Protein AF-A0A8B9RX86-F1 (afdb_monomer_lite)

Organism: NCBI:txid211598

Structure (mmCIF, N/CA/C/O backbone):
data_AF-A0A8B9RX86-F1
#
_entry.id   AF-A0A8B9RX86-F1
#
loop_
_atom_site.group_PDB
_atom_site.id
_atom_site.type_symbol
_atom_site.label_atom_id
_atom_site.label_alt_id
_atom_site.label_comp_id
_atom_site.label_asym_id
_atom_site.label_entity_id
_atom_site.label_seq_id
_atom_site.pdbx_PDB_ins_code
_atom_site.Cartn_x
_atom_site.Cartn_y
_atom_site.Cartn_z
_atom_site.occupancy
_atom_site.B_iso_or_equiv
_atom_site.auth_seq_id
_atom_site.auth_comp_id
_atom_site.auth_asym_id
_atom_site.auth_atom_id
_atom_site.pdbx_PDB_model_num
ATOM 1 N N . MET A 1 1 ? -81.191 52.129 80.566 1.00 53.34 1 MET A N 1
ATOM 2 C CA . MET A 1 1 ? -79.750 52.233 80.223 1.00 53.34 1 MET A CA 1
ATOM 3 C C . MET A 1 1 ? -79.079 50.918 79.792 1.00 53.34 1 MET A C 1
ATOM 5 O O . MET A 1 1 ? -78.352 50.971 78.812 1.00 53.34 1 MET A O 1
ATOM 9 N N . LYS A 1 2 ? -79.304 49.743 80.415 1.00 51.00 2 LYS A N 1
ATOM 10 C CA . LYS A 1 2 ? -78.563 48.497 80.066 1.00 51.00 2 LYS A CA 1
ATOM 11 C C . LYS A 1 2 ? -78.713 47.964 78.617 1.00 51.00 2 LYS A C 1
ATOM 13 O O . LYS A 1 2 ? -77.831 47.251 78.155 1.00 51.00 2 LYS A O 1
ATOM 18 N N . ILE A 1 3 ? -79.778 48.317 77.891 1.00 53.81 3 ILE A N 1
ATOM 19 C CA . ILE A 1 3 ? -80.062 47.786 76.536 1.00 53.81 3 ILE A CA 1
ATOM 20 C C . ILE A 1 3 ? -79.234 48.488 75.433 1.00 53.81 3 ILE A C 1
ATOM 22 O O . ILE A 1 3 ? -78.883 47.876 74.432 1.00 53.81 3 ILE A O 1
ATOM 26 N N . GLY A 1 4 ? -78.854 49.760 75.616 1.00 56.81 4 GLY A N 1
ATOM 27 C CA . GLY A 1 4 ? -78.068 50.493 74.607 1.00 56.81 4 GLY A CA 1
ATOM 28 C C . GLY A 1 4 ? -76.603 50.046 74.524 1.00 56.81 4 GLY A C 1
ATOM 29 O O . GLY A 1 4 ? -76.028 49.994 73.443 1.00 56.81 4 GLY A O 1
ATOM 30 N N . SER A 1 5 ? -76.007 49.674 75.662 1.00 58.19 5 SER A N 1
ATOM 31 C CA . SER A 1 5 ? -74.614 49.204 75.729 1.00 58.19 5 SER A CA 1
ATOM 32 C C . SER A 1 5 ? -74.428 47.824 75.084 1.00 58.19 5 SER A C 1
ATOM 34 O O . SER A 1 5 ? -73.434 47.612 74.387 1.00 58.19 5 SER A O 1
ATOM 36 N N . SER A 1 6 ? -75.399 46.919 75.252 1.00 57.88 6 SER A N 1
ATOM 37 C CA . SER A 1 6 ? -75.406 45.605 74.595 1.00 57.88 6 SER A CA 1
ATOM 38 C C . SER A 1 6 ? -75.623 45.722 73.085 1.00 57.88 6 SER A C 1
ATOM 40 O O . SER A 1 6 ? -74.911 45.081 72.321 1.00 57.88 6 SER A O 1
ATOM 42 N N . LEU A 1 7 ? -76.524 46.596 72.624 1.00 61.34 7 LEU A N 1
ATOM 43 C CA . LEU A 1 7 ? -76.758 46.769 71.186 1.00 61.34 7 LEU A CA 1
ATOM 44 C C . LEU A 1 7 ? -75.532 47.339 70.444 1.00 61.34 7 LEU A C 1
ATOM 46 O O . LEU A 1 7 ? -75.229 46.901 69.336 1.00 61.34 7 LEU A O 1
ATOM 50 N N . SER A 1 8 ? -74.794 48.273 71.055 1.00 64.94 8 SER A N 1
ATOM 51 C CA . SER A 1 8 ? -73.550 48.796 70.467 1.00 64.94 8 SER A CA 1
ATOM 52 C C . SER A 1 8 ? -72.410 47.776 70.469 1.00 64.94 8 SER A C 1
ATOM 54 O O . SER A 1 8 ? -71.645 47.741 69.511 1.00 64.94 8 SER A O 1
ATOM 56 N N . THR A 1 9 ? -72.296 46.924 71.497 1.00 68.44 9 THR A N 1
ATOM 57 C CA . THR A 1 9 ? -71.288 45.845 71.504 1.00 68.44 9 THR A CA 1
ATOM 58 C C . THR A 1 9 ? -71.621 44.742 70.502 1.00 68.44 9 THR A C 1
ATOM 60 O O . THR A 1 9 ? -70.713 44.282 69.818 1.00 68.44 9 THR A O 1
ATOM 63 N N . ILE A 1 10 ? -72.901 44.392 70.323 1.00 70.94 10 ILE A N 1
ATOM 64 C CA . ILE A 1 10 ? -73.346 43.463 69.270 1.00 70.94 10 ILE A CA 1
ATOM 65 C C . ILE A 1 10 ? -73.008 44.017 67.879 1.00 70.94 10 ILE A C 1
ATOM 67 O O . ILE A 1 10 ? -72.368 43.320 67.102 1.00 70.94 10 ILE A O 1
ATOM 71 N N . LYS A 1 11 ? -73.325 45.286 67.583 1.00 72.62 11 LYS A N 1
ATOM 72 C CA . LYS A 1 11 ? -72.974 45.897 66.285 1.00 72.62 11 LYS A CA 1
ATOM 73 C C . LYS A 1 11 ? -71.466 45.976 66.036 1.00 72.62 11 LYS A C 1
ATOM 75 O O . LYS A 1 11 ? -71.031 45.797 64.902 1.00 72.62 11 LYS A O 1
ATOM 80 N N . LEU A 1 12 ? -70.665 46.236 67.073 1.00 72.88 12 LEU A N 1
ATOM 81 C CA . LEU A 1 12 ? -69.204 46.223 66.954 1.00 72.88 12 LEU A CA 1
ATOM 82 C C . LEU A 1 12 ? -68.683 44.802 66.678 1.00 72.88 12 LEU A C 1
ATOM 84 O O . LEU A 1 12 ? -67.773 44.624 65.874 1.00 72.88 12 LEU A O 1
ATOM 88 N N . PHE A 1 13 ? -69.287 43.791 67.309 1.00 73.75 13 PHE A N 1
ATOM 89 C CA . PHE A 1 13 ? -68.956 42.382 67.104 1.00 73.75 13 PHE A CA 1
ATOM 90 C C . PHE A 1 13 ? -69.357 41.887 65.705 1.00 73.75 13 PHE A C 1
ATOM 92 O O . PHE A 1 13 ? -68.547 41.247 65.040 1.00 73.75 13 PHE A O 1
ATOM 99 N N . GLU A 1 14 ? -70.548 42.245 65.214 1.00 74.81 14 GLU A N 1
ATOM 100 C CA . GLU A 1 14 ? -70.990 41.970 63.838 1.00 74.81 14 GLU A CA 1
ATOM 101 C C . GLU A 1 14 ? -70.074 42.638 62.805 1.00 74.81 14 GLU A C 1
ATOM 103 O O . GLU A 1 14 ? -69.654 41.987 61.850 1.00 74.81 14 GLU A O 1
ATOM 108 N N . HIS A 1 15 ? -69.713 43.911 63.006 1.00 78.19 15 HIS A N 1
ATOM 109 C CA . HIS A 1 15 ? -68.799 44.623 62.110 1.00 78.19 15 HIS A CA 1
ATOM 110 C C . HIS A 1 15 ? -67.396 43.998 62.107 1.00 78.19 15 HIS A C 1
ATOM 112 O O . HIS A 1 15 ? -66.792 43.851 61.043 1.00 78.19 15 HIS A O 1
ATOM 118 N N . ASN A 1 16 ? -66.880 43.590 63.270 1.00 76.75 16 ASN A N 1
ATOM 119 C CA . ASN A 1 16 ? -65.594 42.900 63.360 1.00 76.75 16 ASN A CA 1
ATOM 120 C C . ASN A 1 16 ? -65.649 41.516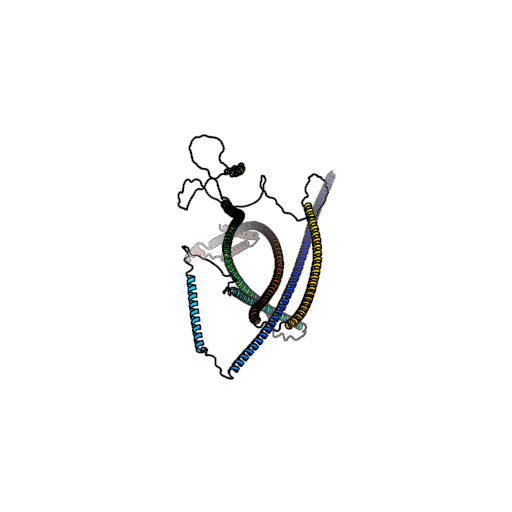 62.694 1.00 76.75 16 ASN A C 1
ATOM 122 O O . ASN A 1 16 ? -64.779 41.230 61.880 1.00 76.75 16 ASN A O 1
ATOM 126 N N . CYS A 1 17 ? -66.700 40.717 62.921 1.00 77.06 17 CYS A N 1
ATOM 127 C CA . CYS A 1 17 ? -66.901 39.440 62.223 1.00 77.06 17 CYS A CA 1
ATOM 128 C C . CYS A 1 17 ? -66.983 39.619 60.699 1.00 77.06 17 CYS A C 1
ATOM 130 O O . CYS A 1 17 ? -66.336 38.887 59.957 1.00 77.06 17 CYS A O 1
ATOM 132 N N . LEU A 1 18 ? -67.740 40.609 60.211 1.00 81.06 18 LEU A N 1
ATOM 133 C CA . LEU A 1 18 ? -67.811 40.931 58.781 1.00 81.06 18 LEU A CA 1
ATOM 134 C C . LEU A 1 18 ? -66.446 41.348 58.224 1.00 81.06 18 LEU A C 1
ATOM 136 O O . LEU A 1 18 ? -66.071 40.913 57.138 1.00 81.06 18 LEU A O 1
ATOM 140 N N . THR A 1 19 ? -65.684 42.146 58.974 1.00 80.25 19 THR A N 1
ATOM 141 C CA . THR A 1 19 ? -64.336 42.576 58.578 1.00 80.25 19 THR A CA 1
ATOM 142 C C . THR A 1 19 ? -63.372 41.388 58.525 1.00 80.25 19 THR A C 1
ATOM 144 O O . THR A 1 19 ? -62.658 41.239 57.536 1.00 80.25 19 THR A O 1
ATOM 147 N N . GLU A 1 20 ? -63.385 40.501 59.523 1.00 81.19 20 GLU A N 1
ATOM 148 C CA . GLU A 1 20 ? -62.584 39.271 59.532 1.00 81.19 20 GLU A CA 1
ATOM 149 C C . GLU A 1 20 ? -62.954 38.341 58.372 1.00 81.19 20 GLU A C 1
ATOM 151 O O . GLU A 1 20 ? -62.064 37.880 57.660 1.00 81.19 20 GLU A O 1
ATOM 156 N N . VAL A 1 21 ? -64.247 38.124 58.104 1.00 83.88 21 VAL A N 1
ATOM 157 C CA . VAL A 1 21 ? -64.707 37.318 56.960 1.00 83.88 21 VAL A CA 1
ATOM 158 C C . VAL A 1 21 ? -64.253 37.928 55.631 1.00 83.88 21 VAL A C 1
ATOM 160 O O . VAL A 1 21 ? -63.755 37.202 54.772 1.00 83.88 21 VAL A O 1
ATOM 163 N N . ILE A 1 22 ? -64.351 39.250 55.455 1.00 84.88 22 ILE A N 1
ATOM 164 C CA . ILE A 1 22 ? -63.870 39.941 54.246 1.00 84.88 22 ILE A CA 1
ATOM 165 C C . ILE A 1 22 ? -62.346 39.816 54.104 1.00 84.88 22 ILE A C 1
ATOM 167 O O . ILE A 1 22 ? -61.863 39.539 53.006 1.00 84.88 22 ILE A O 1
ATOM 171 N N . VAL A 1 23 ? -61.582 39.961 55.191 1.00 85.62 23 VAL A N 1
ATOM 172 C CA . VAL A 1 23 ? -60.119 39.795 55.184 1.00 85.62 23 VAL A CA 1
ATOM 173 C C . VAL A 1 23 ? -59.728 38.352 54.857 1.00 85.62 23 VAL A C 1
ATOM 175 O O . VAL A 1 23 ? -58.863 38.142 54.009 1.00 85.62 23 VAL A O 1
ATOM 178 N N . VAL A 1 24 ? -60.392 37.352 55.443 1.00 85.38 24 VAL A N 1
ATOM 179 C CA . VAL A 1 24 ? -60.165 35.929 55.136 1.00 85.38 24 VAL A CA 1
ATOM 180 C C . VAL A 1 24 ? -60.506 35.620 53.677 1.00 85.38 24 VAL A C 1
ATOM 182 O O . VAL A 1 24 ? -59.722 34.960 52.998 1.00 85.38 24 VAL A O 1
ATOM 185 N N . LEU A 1 25 ? -61.620 36.137 53.148 1.00 86.50 25 LEU A N 1
ATOM 186 C CA . LEU A 1 25 ? -61.978 35.986 51.733 1.00 86.50 25 LEU A CA 1
ATOM 187 C C . LEU A 1 25 ? -60.962 36.670 50.804 1.00 86.50 25 LEU A C 1
ATOM 189 O O . LEU A 1 25 ? -60.581 36.084 49.792 1.00 86.50 25 LEU A O 1
ATOM 193 N N . PHE A 1 26 ? -60.474 37.864 51.149 1.00 88.69 26 PHE A N 1
ATOM 194 C CA . PHE A 1 26 ? -59.475 38.588 50.359 1.00 88.69 26 PHE A CA 1
ATOM 195 C C . PHE A 1 26 ? -58.095 37.911 50.383 1.00 88.69 26 PHE A C 1
ATOM 197 O O . PHE A 1 26 ? -57.426 37.835 49.348 1.00 88.69 26 PHE A O 1
ATOM 204 N N . LEU A 1 27 ? -57.678 37.372 51.533 1.00 87.25 27 LEU A N 1
ATOM 205 C CA . LEU A 1 27 ? -56.453 36.579 51.668 1.00 87.25 27 LEU A CA 1
ATOM 206 C C . LEU A 1 27 ? -56.557 35.258 50.899 1.00 87.25 27 LEU A C 1
ATOM 208 O O . LEU A 1 27 ? -55.639 34.927 50.151 1.00 87.25 27 LEU A O 1
ATOM 212 N N . ASN A 1 28 ? -57.687 34.550 50.998 1.00 86.25 28 ASN A N 1
ATOM 213 C CA . ASN A 1 28 ? -57.943 33.333 50.225 1.00 86.25 28 ASN A CA 1
ATOM 214 C C . ASN A 1 28 ? -57.956 33.610 48.715 1.00 86.25 28 ASN A C 1
ATOM 216 O O . ASN A 1 28 ? -57.326 32.875 47.959 1.00 86.25 28 ASN A O 1
ATOM 220 N N . PHE A 1 29 ? -58.602 34.691 48.268 1.00 90.69 29 PHE A N 1
ATOM 221 C CA . PHE A 1 29 ? -58.596 35.097 46.860 1.00 90.69 29 PHE A CA 1
ATOM 222 C C . PHE A 1 29 ? -57.187 35.474 46.381 1.00 90.69 29 PHE A C 1
ATOM 224 O O . PHE A 1 29 ? -56.759 35.030 45.318 1.00 90.69 29 PHE A O 1
ATOM 231 N N . SER A 1 30 ? -56.425 36.222 47.184 1.00 87.75 30 SER A N 1
ATOM 232 C CA . SER A 1 30 ? -55.033 36.576 46.872 1.00 87.75 30 SER A CA 1
ATOM 233 C C . SER A 1 30 ? -54.132 35.339 46.784 1.00 87.75 30 SER A C 1
ATOM 235 O O . SER A 1 30 ? -53.331 35.228 45.857 1.00 87.75 30 SER A O 1
ATOM 237 N N . LEU A 1 31 ? -54.290 34.378 47.701 1.00 90.06 31 LEU A N 1
ATOM 238 C CA . LEU A 1 31 ? -53.563 33.107 47.692 1.00 90.06 31 LEU A CA 1
ATOM 239 C C . LEU A 1 31 ? -53.923 32.259 46.462 1.00 90.06 31 LEU A C 1
ATOM 241 O O . LEU A 1 31 ? -53.029 31.734 45.798 1.00 90.06 31 LEU A O 1
ATOM 245 N N . LEU A 1 32 ? -55.212 32.181 46.117 1.00 90.56 32 LEU A N 1
ATOM 246 C CA . LEU A 1 32 ? -55.709 31.500 44.920 1.00 90.56 32 LEU A CA 1
ATOM 247 C C . LEU A 1 32 ? -55.118 32.116 43.641 1.00 90.56 32 LEU A C 1
ATOM 249 O O . LEU A 1 32 ? -54.692 31.390 42.744 1.00 90.56 32 LEU A O 1
ATOM 253 N N . LEU A 1 33 ? -55.043 33.447 43.572 1.00 90.75 33 LEU A N 1
ATOM 254 C CA . LEU A 1 33 ? -54.513 34.193 42.428 1.00 90.75 33 LEU A CA 1
ATOM 255 C C . LEU A 1 33 ? -52.986 34.023 42.299 1.00 90.75 33 LEU A C 1
ATOM 257 O O . LEU A 1 33 ? -52.470 33.876 41.190 1.00 90.75 33 LEU A O 1
ATOM 261 N N . VAL A 1 34 ? -52.259 33.946 43.421 1.00 90.56 34 VAL A N 1
ATOM 262 C CA . VAL A 1 34 ? -50.828 33.583 43.449 1.00 90.56 34 VAL A CA 1
ATOM 263 C C . VAL A 1 34 ? -50.602 32.133 43.001 1.00 90.56 34 VAL A C 1
ATOM 265 O O . VAL A 1 34 ? -49.671 31.888 42.231 1.00 90.56 34 VAL A O 1
ATOM 268 N N . LEU A 1 35 ? -51.454 31.188 43.416 1.00 90.75 35 LEU A N 1
ATOM 269 C CA . LEU A 1 35 ? -51.415 29.792 42.958 1.00 90.75 35 LEU A CA 1
ATOM 270 C C . LEU A 1 35 ? -51.625 29.686 41.442 1.00 90.75 35 LEU A C 1
ATOM 272 O O . LEU A 1 35 ? -50.736 29.193 40.752 1.00 90.75 35 LEU A O 1
ATOM 276 N N . HIS A 1 36 ? -52.708 30.257 40.908 1.00 90.31 36 HIS A N 1
ATOM 277 C CA . HIS A 1 36 ? -52.986 30.248 39.464 1.00 90.31 36 HIS A CA 1
ATOM 278 C C . HIS A 1 36 ? -51.868 30.925 38.656 1.00 90.31 36 HIS A C 1
ATOM 280 O O . HIS A 1 36 ? -51.506 30.464 37.575 1.00 90.31 36 HIS A O 1
ATOM 286 N N . ARG A 1 37 ? -51.262 32.001 39.180 1.00 90.81 37 ARG A N 1
ATOM 287 C CA . ARG A 1 37 ? -50.109 32.648 38.535 1.00 90.81 37 ARG A CA 1
ATOM 288 C C . ARG A 1 37 ? -48.874 31.741 38.517 1.00 90.81 37 ARG A C 1
ATOM 290 O O . ARG A 1 37 ? -48.145 31.743 37.527 1.00 90.81 37 ARG A O 1
ATOM 297 N N . LYS A 1 38 ? -48.639 30.962 39.577 1.00 92.62 38 LYS A N 1
ATOM 298 C CA . LYS A 1 38 ? -47.546 29.979 39.651 1.00 92.62 38 LYS A CA 1
ATOM 299 C C . LYS A 1 38 ? -47.779 28.804 38.696 1.00 92.62 38 LYS A C 1
ATOM 301 O O . LYS A 1 38 ? -46.846 28.411 38.003 1.00 92.62 38 LYS A O 1
ATOM 306 N N . GLU A 1 39 ? -49.007 28.302 38.611 1.00 90.88 39 GLU A N 1
ATOM 307 C CA . GLU A 1 39 ? -49.409 27.248 37.669 1.00 90.88 39 GLU A CA 1
ATOM 308 C C . GLU A 1 39 ? -49.269 27.712 36.212 1.00 90.88 39 GLU A C 1
ATOM 310 O O . GLU A 1 39 ? -48.667 27.014 35.398 1.00 90.88 39 GLU A O 1
ATOM 315 N N . LEU A 1 40 ? -49.712 28.934 35.888 1.00 90.88 40 LEU A N 1
ATOM 316 C CA . LEU A 1 40 ? -49.533 29.529 34.559 1.00 90.88 40 LEU A CA 1
ATOM 317 C C . LEU A 1 40 ? -48.045 29.685 34.194 1.00 90.88 40 LEU A C 1
ATOM 319 O O . LEU A 1 40 ? -47.647 29.375 33.072 1.00 90.88 40 LEU A O 1
ATOM 323 N N . GLN A 1 41 ? -47.209 30.113 35.148 1.00 92.62 41 GLN A N 1
ATOM 324 C CA . GLN A 1 41 ? -45.755 30.207 34.974 1.00 92.62 41 GLN A CA 1
ATOM 325 C C . GLN A 1 41 ? -45.125 28.823 34.717 1.00 92.62 41 GLN A C 1
ATOM 327 O O . GLN A 1 41 ? -44.257 28.688 33.854 1.00 92.62 41 GLN A O 1
ATOM 332 N N . GLN A 1 42 ? -45.568 27.786 35.437 1.00 93.06 42 GLN A N 1
ATOM 333 C CA . GLN A 1 42 ? -45.124 26.404 35.227 1.00 93.06 42 GLN A CA 1
ATOM 334 C C . GLN A 1 42 ? -45.552 25.878 33.852 1.00 93.06 42 GLN A C 1
ATOM 336 O O . GLN A 1 42 ? -44.717 25.336 33.131 1.00 93.06 42 GLN A O 1
ATOM 341 N N . LEU A 1 43 ? -46.802 26.109 33.444 1.00 93.06 43 LEU A N 1
ATOM 342 C CA . LEU A 1 43 ? -47.314 25.716 32.130 1.00 93.06 43 LEU A CA 1
ATOM 343 C C . LEU A 1 43 ? -46.551 26.411 30.989 1.00 93.06 43 LEU A C 1
ATOM 345 O O . LEU A 1 43 ? -46.190 25.768 30.005 1.00 93.06 43 LEU A O 1
ATOM 349 N N . GLN A 1 44 ? -46.231 27.701 31.138 1.00 92.38 44 GLN A N 1
ATOM 350 C CA . GLN A 1 44 ? -45.432 28.449 30.163 1.00 92.38 44 GLN A CA 1
ATOM 351 C C . GLN A 1 44 ? -43.988 27.924 30.060 1.00 92.38 44 GLN A C 1
ATOM 353 O O . GLN A 1 44 ? -43.420 27.887 28.966 1.00 92.38 44 GLN A O 1
ATOM 358 N N . ASN A 1 45 ? -43.392 27.495 31.177 1.00 93.81 45 ASN A N 1
ATOM 359 C CA . ASN A 1 45 ? -42.066 26.875 31.185 1.00 93.81 45 ASN A CA 1
ATOM 360 C C . ASN A 1 45 ? -42.083 25.489 30.517 1.00 93.81 45 ASN A C 1
ATOM 362 O O . ASN A 1 45 ? -41.225 25.217 29.680 1.00 93.81 45 ASN A O 1
ATOM 366 N N . LEU A 1 46 ? -43.086 24.654 30.811 1.00 93.44 46 LEU A N 1
ATOM 367 C CA . LEU A 1 46 ? -43.276 23.349 30.163 1.00 93.44 46 LEU A CA 1
ATOM 368 C C . LEU A 1 46 ? -43.511 23.491 28.651 1.00 93.44 46 LEU A C 1
ATOM 370 O O . LEU A 1 46 ? -42.940 22.742 27.862 1.00 93.44 46 LEU A O 1
ATOM 374 N N . TYR A 1 47 ? -44.293 24.488 28.225 1.00 92.88 47 TYR A N 1
ATOM 375 C CA . TYR A 1 47 ? -44.503 24.781 26.805 1.00 92.88 47 TYR A CA 1
ATOM 376 C C . TYR A 1 47 ? -43.202 25.196 26.098 1.00 92.88 47 TYR A C 1
ATOM 378 O O . TYR A 1 47 ? -42.934 24.747 24.984 1.00 92.88 47 TYR A O 1
ATOM 386 N N . ARG A 1 48 ? -42.347 25.990 26.762 1.00 94.50 48 ARG A N 1
ATOM 387 C CA . ARG A 1 48 ? -41.017 26.352 26.243 1.00 94.50 48 ARG A CA 1
ATOM 388 C C . ARG A 1 48 ? -40.116 25.125 26.079 1.00 94.50 48 ARG A C 1
ATOM 390 O O . ARG A 1 48 ? -39.550 24.944 25.006 1.00 94.50 48 ARG A O 1
ATOM 397 N N . GLN A 1 49 ? -40.047 24.263 27.094 1.00 94.12 49 GLN A N 1
ATOM 398 C CA . GLN A 1 49 ? -39.285 23.010 27.032 1.00 94.12 49 GLN A CA 1
ATOM 399 C C . GLN A 1 49 ? -39.794 22.088 25.915 1.00 94.12 49 GLN A C 1
ATOM 401 O O . GLN A 1 49 ? -38.998 21.491 25.200 1.00 94.12 49 GLN A O 1
ATOM 406 N N . ASN A 1 50 ? -41.110 22.018 25.695 1.00 93.50 50 ASN A N 1
ATOM 407 C CA . ASN A 1 50 ? -41.685 21.239 24.598 1.00 93.50 50 ASN A CA 1
ATOM 408 C C . ASN A 1 50 ? -41.275 21.790 23.214 1.00 93.50 50 ASN A C 1
ATOM 410 O O . ASN A 1 50 ? -40.909 21.019 22.327 1.00 93.50 50 ASN A O 1
ATOM 414 N N . ILE A 1 51 ? -41.236 23.117 23.033 1.00 94.25 51 ILE A N 1
ATOM 415 C CA . ILE A 1 51 ? -40.699 23.735 21.805 1.00 94.25 51 ILE A CA 1
ATOM 416 C C . ILE A 1 51 ? -39.211 23.400 21.623 1.00 94.25 51 ILE A C 1
ATOM 418 O O . ILE A 1 51 ? -38.801 23.041 20.520 1.00 94.25 51 ILE A O 1
ATOM 422 N N . GLU A 1 52 ? -38.407 23.472 22.687 1.00 94.62 52 GLU A N 1
ATOM 423 C CA . GLU A 1 52 ? -36.979 23.125 22.649 1.00 94.62 52 GLU A CA 1
ATOM 424 C C . GLU A 1 52 ? -36.763 21.644 22.283 1.00 94.62 52 GLU A C 1
ATOM 426 O O . GLU A 1 52 ? -35.963 21.344 21.397 1.00 94.62 52 GLU A O 1
ATOM 431 N N . HIS A 1 53 ? -37.535 20.720 22.863 1.00 94.50 53 HIS A N 1
ATOM 432 C CA . HIS A 1 53 ? -37.515 19.302 22.491 1.00 94.50 53 HIS A CA 1
ATOM 433 C C . HIS A 1 53 ? -38.004 19.053 21.057 1.00 94.50 53 HIS A C 1
ATOM 435 O O . HIS A 1 53 ? -37.414 18.244 20.344 1.00 94.50 53 HIS A O 1
ATOM 441 N N . THR A 1 54 ? -39.024 19.777 20.593 1.00 94.69 54 THR A N 1
ATOM 442 C CA . THR A 1 54 ? -39.502 19.699 19.201 1.00 94.69 54 THR A CA 1
ATOM 443 C C . THR A 1 54 ? -38.419 20.173 18.223 1.00 94.69 54 THR A C 1
ATOM 445 O O . THR A 1 54 ? -38.206 19.552 17.182 1.00 94.69 54 THR A O 1
ATOM 448 N N . ALA A 1 55 ? -37.674 21.229 18.567 1.00 94.12 55 ALA A N 1
ATOM 449 C CA . ALA A 1 55 ? -36.541 21.705 17.775 1.00 94.12 55 ALA A CA 1
ATOM 450 C C . ALA A 1 55 ? -35.372 20.700 17.766 1.00 94.12 55 ALA A C 1
ATOM 452 O O . ALA A 1 55 ? -34.798 20.440 16.708 1.00 94.12 55 ALA A O 1
ATOM 453 N N . GLN A 1 56 ? -35.060 20.080 18.912 1.00 95.56 56 GLN A N 1
ATOM 454 C CA . GLN A 1 56 ? -34.072 18.995 19.011 1.00 95.56 56 GLN A CA 1
ATOM 455 C C . GLN A 1 56 ? -34.468 17.783 18.151 1.00 95.56 56 GLN A C 1
ATOM 457 O O . GLN A 1 56 ? -33.631 17.240 17.434 1.00 95.56 56 GLN A O 1
ATOM 462 N N . GLN A 1 57 ? -35.745 17.386 18.167 1.00 93.06 57 GLN A N 1
ATOM 463 C CA . GLN A 1 57 ? -36.269 16.313 17.316 1.00 93.06 57 GLN A CA 1
ATOM 464 C C . GLN A 1 57 ? -36.177 16.662 15.825 1.00 93.06 57 GLN A C 1
ATOM 466 O O . GLN A 1 57 ? -35.769 15.817 15.030 1.00 93.06 57 GLN A O 1
ATOM 471 N N . ALA A 1 58 ? -36.499 17.898 15.433 1.00 94.06 58 ALA A N 1
ATOM 472 C CA . ALA A 1 58 ? -36.386 18.345 14.045 1.00 94.06 58 ALA A CA 1
ATOM 473 C C . ALA A 1 58 ? -34.931 18.329 13.538 1.00 94.06 58 ALA A C 1
ATOM 475 O O . ALA A 1 58 ? -34.674 17.886 12.417 1.00 94.06 58 ALA A O 1
ATOM 476 N N . GLU A 1 59 ? -33.973 18.754 14.366 1.00 95.88 59 GLU A N 1
ATOM 477 C CA . GLU A 1 59 ? -32.546 18.694 14.031 1.00 95.88 59 GLU A CA 1
ATOM 478 C C . GLU A 1 59 ? -32.039 17.241 13.967 1.00 95.88 59 GLU A C 1
ATOM 480 O O . GLU A 1 59 ? -31.338 16.887 13.021 1.00 95.88 59 GLU A O 1
ATOM 485 N N . LEU A 1 60 ? -32.472 16.359 14.876 1.00 96.94 60 LEU A N 1
ATOM 486 C CA . LEU A 1 60 ? -32.157 14.926 14.808 1.00 96.94 60 LEU A CA 1
ATOM 487 C C . LEU A 1 60 ? -32.707 14.273 13.527 1.00 96.94 60 LEU A C 1
ATOM 489 O O . LEU A 1 60 ? -31.992 13.527 12.862 1.00 96.94 60 LEU A O 1
ATOM 493 N N . ILE A 1 61 ? -33.948 14.583 13.133 1.00 94.00 61 ILE A N 1
ATOM 494 C CA . ILE A 1 61 ? -34.539 14.110 11.869 1.00 94.00 61 ILE A CA 1
ATOM 495 C C . ILE A 1 61 ? -33.709 14.593 10.675 1.00 94.00 61 ILE A C 1
ATOM 497 O O . ILE A 1 61 ? -33.433 13.815 9.764 1.00 94.00 61 ILE A O 1
ATOM 501 N N . LYS A 1 62 ? -33.268 15.852 10.686 1.00 94.56 62 LYS A N 1
ATOM 502 C CA . LYS A 1 62 ? -32.441 16.435 9.624 1.00 94.56 62 LYS A CA 1
ATOM 503 C C . LYS A 1 62 ? -31.055 15.786 9.541 1.00 94.56 62 LYS A C 1
ATOM 505 O O . LYS A 1 62 ? -30.575 15.527 8.439 1.00 94.56 62 LYS A O 1
ATOM 510 N N . GLN A 1 63 ? -30.441 15.463 10.679 1.00 95.62 63 GLN A N 1
ATOM 511 C CA . GLN A 1 63 ? -29.177 14.720 10.742 1.00 95.62 63 GLN A CA 1
ATOM 512 C C . GLN A 1 63 ? -29.337 13.279 10.244 1.00 95.62 63 GLN A C 1
ATOM 514 O O . GLN A 1 63 ? -28.516 12.817 9.457 1.00 95.62 63 GLN A O 1
ATOM 519 N N . LEU A 1 64 ? -30.424 12.592 10.612 1.00 95.88 64 LEU A N 1
ATOM 520 C CA . LEU A 1 64 ? -30.749 11.258 10.093 1.00 95.88 64 LEU A CA 1
ATOM 521 C C . LEU A 1 64 ? -31.028 11.275 8.582 1.00 95.88 64 LEU A C 1
ATOM 523 O O . LEU A 1 64 ? -30.600 10.368 7.873 1.00 95.88 64 LEU A O 1
ATOM 527 N N . GLN A 1 65 ? -31.694 12.312 8.067 1.00 94.44 65 GLN A N 1
ATOM 528 C CA . GLN A 1 65 ? -31.894 12.504 6.627 1.00 94.44 65 GLN A CA 1
ATOM 529 C C . GLN A 1 65 ? -30.566 12.732 5.897 1.00 94.44 65 GLN A C 1
ATOM 531 O O . GLN A 1 65 ? -30.323 12.067 4.892 1.00 94.44 65 GLN A O 1
ATOM 536 N N . ALA A 1 66 ? -29.693 13.601 6.419 1.00 94.44 66 ALA A N 1
ATOM 537 C CA . ALA A 1 66 ? -28.363 13.842 5.858 1.00 94.44 66 ALA A CA 1
ATOM 538 C C . ALA A 1 66 ? -27.509 12.560 5.846 1.00 94.44 66 ALA A C 1
ATOM 540 O O . ALA A 1 66 ? -26.969 12.186 4.805 1.00 94.44 66 ALA A O 1
ATOM 541 N N . LEU A 1 67 ? -27.476 11.829 6.966 1.00 95.81 67 LEU A N 1
ATOM 542 C CA . LEU A 1 67 ? -26.772 10.553 7.088 1.00 95.81 67 LEU A CA 1
ATOM 543 C C . LEU A 1 67 ? -27.324 9.493 6.122 1.00 95.81 67 LEU A C 1
ATOM 545 O O . LEU A 1 67 ? -26.549 8.750 5.524 1.00 95.81 67 LEU A O 1
ATOM 549 N N . ASN A 1 68 ? -28.644 9.436 5.920 1.00 95.00 68 ASN A N 1
ATOM 550 C CA . ASN A 1 68 ? -29.265 8.541 4.941 1.00 95.00 68 ASN A CA 1
ATOM 551 C C . ASN A 1 68 ? -28.880 8.930 3.502 1.00 95.00 68 ASN A C 1
ATOM 553 O O . ASN A 1 68 ? -28.506 8.059 2.721 1.00 95.00 68 ASN A O 1
ATOM 557 N N . THR A 1 69 ? -28.881 10.224 3.152 1.00 96.25 69 THR A N 1
ATOM 558 C CA . THR A 1 69 ? -28.428 10.670 1.821 1.00 96.25 69 THR A CA 1
ATOM 559 C C . THR A 1 69 ? -26.943 10.401 1.580 1.00 96.25 69 THR A C 1
ATOM 561 O O . THR A 1 69 ? -26.584 9.964 0.488 1.00 96.25 69 THR A O 1
ATOM 564 N N . ASP A 1 70 ? -26.089 10.575 2.592 1.00 96.81 70 ASP A N 1
ATOM 565 C CA . ASP A 1 70 ? -24.667 10.232 2.501 1.00 96.81 70 ASP A CA 1
ATOM 566 C C . ASP A 1 70 ? -24.466 8.712 2.391 1.00 96.81 70 ASP A C 1
ATOM 568 O O . ASP A 1 70 ? -23.660 8.258 1.582 1.00 96.81 70 ASP A O 1
ATOM 572 N N . THR A 1 71 ? -25.249 7.909 3.120 1.00 95.31 71 THR A N 1
ATOM 573 C CA . THR A 1 71 ? -25.218 6.437 3.030 1.00 95.31 71 THR A CA 1
ATOM 574 C C . THR A 1 71 ? -25.634 5.955 1.639 1.00 95.31 71 THR A C 1
ATOM 576 O O . THR A 1 71 ? -24.926 5.157 1.030 1.00 95.31 71 THR A O 1
ATOM 579 N N . GLN A 1 72 ? -26.738 6.475 1.090 1.00 94.94 72 GLN A N 1
ATOM 580 C CA . GLN A 1 72 ? -27.187 6.159 -0.272 1.00 94.94 72 GLN A CA 1
ATOM 581 C C . GLN A 1 72 ? -26.160 6.576 -1.326 1.00 94.94 72 GLN A C 1
ATOM 583 O O . GLN A 1 72 ? -25.939 5.850 -2.294 1.00 94.94 72 GLN A O 1
ATOM 588 N N . LYS A 1 73 ? -25.499 7.722 -1.129 1.00 96.88 73 LYS A N 1
ATOM 589 C CA . LYS A 1 73 ? -24.420 8.165 -2.008 1.00 96.88 73 LYS A CA 1
ATOM 590 C C . LYS A 1 73 ? -23.214 7.226 -1.944 1.00 96.88 73 LYS A C 1
ATOM 592 O O . LYS A 1 73 ? -22.722 6.843 -2.994 1.00 96.88 73 LYS A O 1
ATOM 597 N N . VAL A 1 74 ? -22.769 6.823 -0.752 1.00 95.50 74 VAL A N 1
ATOM 598 C CA . VAL A 1 74 ? -21.645 5.881 -0.590 1.00 95.50 74 VAL A CA 1
ATOM 599 C C . VAL A 1 74 ? -21.956 4.526 -1.225 1.00 95.50 74 VAL A C 1
ATOM 601 O O . VAL A 1 74 ? -21.095 3.983 -1.911 1.00 95.50 74 VAL A O 1
ATOM 604 N N . LEU A 1 75 ? -23.176 4.005 -1.057 1.00 94.44 75 LEU A N 1
ATOM 605 C CA . LEU A 1 75 ? -23.608 2.770 -1.721 1.00 94.44 75 LEU A CA 1
ATOM 606 C C . LEU A 1 75 ? -23.564 2.911 -3.247 1.00 94.44 75 LEU A C 1
ATOM 608 O O . LEU A 1 75 ? -23.014 2.048 -3.923 1.00 94.44 75 LEU A O 1
ATOM 612 N N . LYS A 1 76 ? -24.053 4.029 -3.793 1.00 95.06 76 LYS A N 1
ATOM 613 C CA . LYS A 1 76 ? -23.994 4.284 -5.235 1.00 95.06 76 LYS A CA 1
ATOM 614 C C . LYS A 1 76 ? -22.561 4.453 -5.755 1.00 95.06 76 LYS A C 1
ATOM 616 O O . LYS A 1 76 ? -22.219 3.883 -6.784 1.00 95.06 76 LYS A O 1
ATOM 621 N N . ASP A 1 77 ? -21.713 5.185 -5.034 1.00 94.25 77 ASP A N 1
ATOM 622 C CA . ASP A 1 77 ? -20.295 5.348 -5.372 1.00 94.25 77 ASP A CA 1
ATOM 623 C C . ASP A 1 77 ? -19.566 3.976 -5.354 1.00 94.25 77 ASP A C 1
ATOM 625 O O . ASP A 1 77 ? -18.649 3.753 -6.147 1.00 94.25 77 ASP A O 1
ATOM 629 N N . GLN A 1 78 ? -19.990 3.030 -4.498 1.00 91.94 78 GLN A N 1
ATOM 630 C CA . GLN A 1 78 ? -19.515 1.635 -4.484 1.00 91.94 78 GLN A CA 1
ATOM 631 C C . GLN A 1 78 ? -20.059 0.801 -5.656 1.00 91.94 78 GLN A C 1
ATOM 633 O O . GLN A 1 78 ? -19.293 0.063 -6.275 1.00 91.94 78 GLN A O 1
ATOM 638 N N . GLU A 1 79 ? -21.345 0.921 -5.996 1.00 94.25 79 GLU A N 1
ATOM 639 C CA . GLU A 1 79 ? -21.945 0.271 -7.172 1.00 94.25 79 GLU A CA 1
ATOM 640 C C . GLU A 1 79 ? -21.253 0.717 -8.472 1.00 94.25 79 GLU A C 1
ATOM 642 O O . GLU A 1 79 ? -20.844 -0.125 -9.277 1.00 94.25 79 GLU A O 1
ATOM 647 N N . ASP A 1 80 ? -21.041 2.026 -8.644 1.00 93.62 80 ASP A N 1
ATOM 648 C CA . ASP A 1 80 ? -20.337 2.606 -9.793 1.00 93.62 80 ASP A CA 1
ATOM 649 C C . ASP A 1 80 ? -18.863 2.144 -9.843 1.00 93.62 80 ASP A C 1
ATOM 651 O O . ASP A 1 80 ? -18.341 1.834 -10.922 1.00 93.62 80 ASP A O 1
ATOM 655 N N . ALA A 1 81 ? -18.191 2.020 -8.689 1.00 92.56 81 ALA A N 1
ATOM 656 C CA . ALA A 1 81 ? -16.835 1.474 -8.603 1.00 92.56 81 ALA A CA 1
ATOM 657 C C . ALA A 1 81 ? -16.778 -0.007 -9.019 1.00 92.56 81 ALA A C 1
ATOM 659 O O . ALA A 1 81 ? -15.973 -0.367 -9.880 1.00 92.56 81 ALA A O 1
ATOM 660 N N . HIS A 1 82 ? -17.664 -0.857 -8.495 1.00 92.44 82 HIS A N 1
ATOM 661 C CA . HIS A 1 82 ? -17.724 -2.273 -8.869 1.00 92.44 82 HIS A CA 1
ATOM 662 C C . HIS A 1 82 ? -18.132 -2.486 -10.336 1.00 92.44 82 HIS A C 1
ATOM 664 O O . HIS A 1 82 ? -17.623 -3.400 -10.993 1.00 92.44 82 HIS A O 1
ATOM 670 N N . ALA A 1 83 ? -18.987 -1.627 -10.900 1.00 95.00 83 ALA A N 1
ATOM 671 C CA . ALA A 1 83 ? -19.309 -1.641 -12.327 1.00 95.00 83 ALA A CA 1
ATOM 672 C C . ALA A 1 83 ? -18.088 -1.279 -13.197 1.00 95.00 83 ALA A C 1
ATOM 674 O O . ALA A 1 83 ? -17.836 -1.921 -14.227 1.00 95.00 83 ALA A O 1
ATOM 675 N N . ALA A 1 84 ? -17.286 -0.297 -12.771 1.00 94.38 84 ALA A N 1
ATOM 676 C CA . ALA A 1 84 ? -16.036 0.071 -13.433 1.00 94.38 84 ALA A CA 1
ATOM 677 C C . ALA A 1 84 ? -14.975 -1.042 -13.332 1.00 94.38 84 ALA A C 1
ATOM 679 O O . ALA A 1 84 ? -14.355 -1.385 -14.343 1.00 94.38 84 ALA A O 1
ATOM 680 N N . GLU A 1 85 ? -14.813 -1.657 -12.156 1.00 94.25 85 GLU A N 1
ATOM 681 C CA . GLU A 1 85 ? -13.941 -2.818 -11.938 1.00 94.25 85 GLU A CA 1
ATOM 682 C C . GLU A 1 85 ? -14.351 -3.995 -12.826 1.00 94.25 85 GLU A C 1
ATOM 684 O O . GLU A 1 85 ? -13.524 -4.492 -13.590 1.00 94.25 85 GLU A O 1
ATOM 689 N N . THR A 1 86 ? -15.630 -4.383 -12.820 1.00 93.50 86 THR A N 1
ATOM 690 C CA . THR A 1 86 ? -16.185 -5.455 -13.669 1.00 93.50 86 THR A CA 1
ATOM 691 C C . THR A 1 86 ? -15.932 -5.184 -15.153 1.00 93.50 86 THR A C 1
ATOM 693 O O . THR A 1 86 ? -15.486 -6.065 -15.890 1.00 93.50 86 THR A O 1
ATOM 696 N N . THR A 1 87 ? -16.122 -3.937 -15.594 1.00 93.81 87 THR A N 1
ATOM 697 C CA . THR A 1 87 ? -15.809 -3.513 -16.968 1.00 93.81 87 THR A CA 1
ATOM 698 C C . THR A 1 87 ? -14.309 -3.617 -17.270 1.00 93.81 87 THR A C 1
ATOM 700 O O . THR A 1 87 ? -13.930 -3.961 -18.391 1.00 93.81 87 THR A O 1
ATOM 703 N N . SER A 1 88 ? -13.437 -3.340 -16.295 1.00 94.69 88 SER A N 1
ATOM 704 C CA . SER A 1 88 ? -11.984 -3.490 -16.445 1.00 94.69 88 SER A CA 1
ATOM 705 C C . SER A 1 88 ? -11.559 -4.961 -16.523 1.00 94.69 88 SER A C 1
ATOM 707 O O . SER A 1 88 ? -10.786 -5.316 -17.412 1.00 94.69 88 SER A O 1
ATOM 709 N N . TYR A 1 89 ? -12.134 -5.837 -15.691 1.00 93.31 89 TYR A N 1
ATOM 710 C CA . TYR A 1 89 ? -11.873 -7.276 -15.723 1.00 93.31 89 TYR A CA 1
ATOM 711 C C . TYR A 1 89 ? -12.357 -7.904 -17.031 1.00 93.31 89 TYR A C 1
ATOM 713 O O . TYR A 1 89 ? -11.627 -8.692 -17.627 1.00 93.31 89 TYR A O 1
ATOM 721 N N . GLN A 1 90 ? -13.525 -7.499 -17.542 1.00 95.69 90 GLN A N 1
ATOM 722 C CA . GLN A 1 90 ? -14.004 -7.959 -18.846 1.00 95.69 90 GLN A CA 1
ATOM 723 C C . GLN A 1 90 ? -13.077 -7.515 -19.988 1.00 95.69 90 GLN A C 1
ATOM 725 O O . GLN A 1 90 ? -12.805 -8.302 -20.894 1.00 95.69 90 GLN A O 1
ATOM 730 N N . LYS A 1 91 ? -12.551 -6.281 -19.951 1.00 95.31 91 LYS A N 1
ATOM 731 C CA . LYS A 1 91 ? -11.551 -5.815 -20.931 1.00 95.31 91 LYS A CA 1
ATOM 732 C C . LYS A 1 91 ? -10.261 -6.625 -20.845 1.00 95.31 91 LYS A C 1
ATOM 734 O O . LYS A 1 91 ? -9.816 -7.128 -21.869 1.00 95.31 91 LYS A O 1
ATOM 739 N N . LEU A 1 92 ? -9.720 -6.821 -19.642 1.00 95.25 92 LEU A N 1
ATOM 740 C CA . LEU A 1 92 ? -8.511 -7.616 -19.422 1.00 95.25 92 LEU A CA 1
ATOM 741 C C . LEU A 1 92 ? -8.691 -9.071 -19.883 1.00 95.25 92 LEU A C 1
ATOM 743 O O . LEU A 1 92 ? -7.793 -9.634 -20.500 1.00 95.25 92 LEU A O 1
ATOM 747 N N . TYR A 1 93 ? -9.860 -9.668 -19.641 1.00 95.38 93 TYR A N 1
ATOM 748 C CA . TYR A 1 93 ? -10.194 -11.010 -20.120 1.00 95.38 93 TYR A CA 1
ATOM 749 C C . TYR A 1 93 ? -10.265 -11.072 -21.653 1.00 95.38 93 TYR A C 1
ATOM 751 O O . TYR A 1 93 ? -9.728 -11.998 -22.263 1.00 95.38 93 TYR A O 1
ATOM 759 N N . ASN A 1 94 ? -10.862 -10.064 -22.295 1.00 95.25 94 ASN A N 1
ATOM 760 C CA . ASN A 1 94 ? -10.915 -9.961 -23.755 1.00 95.25 94 ASN A CA 1
ATOM 761 C C . ASN A 1 94 ? -9.512 -9.757 -24.364 1.00 95.25 94 ASN A C 1
ATOM 763 O O . ASN A 1 94 ? -9.175 -10.398 -25.359 1.00 95.25 94 ASN A O 1
ATOM 767 N N . GLU A 1 95 ? -8.674 -8.913 -23.755 1.00 96.31 95 GLU A N 1
ATOM 768 C CA . GLU A 1 95 ? -7.275 -8.700 -24.153 1.00 96.31 95 GLU A CA 1
ATOM 769 C C . GLU A 1 95 ? -6.442 -9.976 -23.984 1.00 96.31 95 GLU A C 1
ATOM 771 O O . GLU A 1 95 ? -5.729 -10.368 -24.907 1.00 96.31 95 GLU A O 1
ATOM 776 N N . LEU A 1 96 ? -6.583 -10.680 -22.857 1.00 95.44 96 LEU A N 1
ATOM 777 C CA . LEU A 1 96 ? -5.924 -11.963 -22.611 1.00 95.44 96 LEU A CA 1
ATOM 778 C C . LEU A 1 96 ? -6.371 -13.033 -23.618 1.00 95.44 96 LEU A C 1
ATOM 780 O O . LEU A 1 96 ? -5.534 -13.770 -24.134 1.00 95.44 96 LEU A O 1
ATOM 784 N N . THR A 1 97 ? -7.661 -13.075 -23.956 1.00 95.19 97 THR A N 1
ATOM 785 C CA . THR A 1 97 ? -8.213 -13.974 -24.985 1.00 95.19 97 THR A CA 1
ATOM 786 C C . THR A 1 97 ? -7.646 -13.645 -26.372 1.00 95.19 97 THR A C 1
ATOM 788 O O . THR A 1 97 ? -7.249 -14.544 -27.111 1.00 95.19 97 THR A O 1
ATOM 791 N N . SER A 1 98 ? -7.516 -12.359 -26.715 1.00 94.88 98 SER A N 1
ATOM 792 C CA . SER A 1 98 ? -6.880 -11.922 -27.966 1.00 94.88 98 SER A CA 1
ATOM 793 C C . SER A 1 98 ? -5.382 -12.255 -28.006 1.00 94.88 98 SER A C 1
ATOM 795 O O . SER A 1 98 ? -4.863 -12.664 -29.047 1.00 94.88 98 SER A O 1
ATOM 797 N N . CYS A 1 99 ? -4.670 -12.114 -26.885 1.00 92.75 99 CYS A N 1
ATOM 798 C CA . CYS A 1 99 ? -3.280 -12.552 -26.744 1.00 92.75 99 CYS A CA 1
ATOM 799 C C . CYS A 1 99 ? -3.155 -14.076 -26.897 1.00 92.75 99 CYS A C 1
ATOM 801 O O . CYS A 1 99 ? -2.261 -14.552 -27.589 1.00 92.75 99 CYS A O 1
ATOM 803 N N . PHE A 1 100 ? -4.079 -14.849 -26.325 1.00 94.19 100 PHE A N 1
ATOM 804 C CA . PHE A 1 100 ? -4.100 -16.304 -26.464 1.00 94.19 100 PHE A CA 1
ATOM 805 C C . PHE A 1 100 ? -4.304 -16.745 -27.923 1.00 94.19 100 PHE A C 1
ATOM 807 O O . PHE A 1 100 ? -3.514 -17.536 -28.436 1.00 94.19 100 PHE A O 1
ATOM 814 N N . GLU A 1 101 ? -5.293 -16.196 -28.636 1.00 95.50 101 GLU A N 1
ATOM 815 C CA . GLU A 1 101 ? -5.534 -16.562 -30.042 1.00 95.50 101 GLU A CA 1
ATOM 816 C C . GLU A 1 101 ? -4.422 -16.064 -30.991 1.00 95.50 101 GLU A C 1
ATOM 818 O O . GLU A 1 101 ? -4.087 -16.745 -31.965 1.00 95.50 101 GLU A O 1
ATOM 823 N N . THR A 1 102 ? -3.770 -14.930 -30.702 1.00 94.06 102 THR A N 1
ATOM 824 C CA . THR A 1 102 ? -2.586 -14.487 -31.471 1.00 94.06 102 THR A CA 1
ATOM 825 C C . THR A 1 102 ? -1.362 -15.375 -31.223 1.00 94.06 102 THR A C 1
ATOM 827 O O . THR A 1 102 ? -0.669 -15.737 -32.175 1.00 94.06 102 THR A O 1
ATOM 830 N N . VAL A 1 103 ? -1.126 -15.822 -29.983 1.00 94.12 103 VAL A N 1
ATOM 831 C CA . VAL A 1 103 ? -0.077 -16.811 -29.677 1.00 94.12 103 VAL A CA 1
ATOM 832 C C . VAL A 1 103 ? -0.368 -18.138 -30.384 1.00 94.12 103 VAL A C 1
ATOM 834 O O . VAL A 1 103 ? 0.485 -18.629 -31.119 1.00 94.12 103 VAL A O 1
ATOM 837 N N . LYS A 1 104 ? -1.587 -18.667 -30.263 1.00 95.00 104 LYS A N 1
ATOM 838 C CA . LYS A 1 104 ? -2.039 -19.918 -30.895 1.00 95.00 104 LYS A CA 1
ATOM 839 C C . LYS A 1 104 ? -1.934 -19.892 -32.425 1.00 95.00 104 LYS A C 1
ATOM 841 O O . LYS A 1 104 ? -1.481 -20.858 -33.034 1.00 95.00 104 LYS A O 1
ATOM 846 N N . THR A 1 105 ? -2.281 -18.779 -33.073 1.00 94.06 105 THR A N 1
ATOM 847 C CA . THR A 1 105 ? -2.081 -18.629 -34.528 1.00 94.06 105 THR A CA 1
ATOM 848 C C . THR A 1 105 ? -0.600 -18.547 -34.913 1.00 94.06 105 THR A C 1
ATOM 850 O O . THR A 1 105 ? -0.211 -19.149 -35.917 1.00 94.06 105 THR A O 1
ATOM 853 N N . SER A 1 106 ? 0.247 -17.898 -34.103 1.00 93.44 106 SER A N 1
ATOM 854 C CA . SER A 1 106 ? 1.705 -17.889 -34.312 1.00 93.44 106 SER A CA 1
ATOM 855 C C . SER A 1 106 ? 2.348 -19.269 -34.105 1.00 93.44 106 SER A C 1
ATOM 857 O O . SER A 1 106 ? 3.242 -19.648 -34.861 1.00 93.44 106 SER A O 1
ATOM 859 N N . GLU A 1 107 ? 1.846 -20.062 -33.155 1.00 93.88 107 GLU A N 1
ATOM 860 C CA . GLU A 1 107 ? 2.275 -21.441 -32.914 1.00 93.88 107 GLU A CA 1
ATOM 861 C C . GLU A 1 107 ? 1.946 -22.328 -34.120 1.00 93.88 107 GLU A C 1
ATOM 863 O O . GLU A 1 107 ? 2.827 -23.000 -34.651 1.00 93.88 107 GLU A O 1
ATOM 868 N N . ILE A 1 108 ? 0.712 -22.258 -34.631 1.00 94.31 108 ILE A N 1
ATOM 869 C CA . ILE A 1 108 ? 0.297 -22.976 -35.847 1.00 94.31 108 ILE A CA 1
ATOM 870 C C . ILE A 1 108 ? 1.157 -22.560 -37.057 1.00 94.31 108 ILE A C 1
ATOM 872 O O . ILE A 1 108 ? 1.502 -23.395 -37.897 1.00 94.31 108 ILE A O 1
ATOM 876 N N . GLN A 1 109 ? 1.540 -21.283 -37.164 1.00 94.50 109 GLN A N 1
ATOM 877 C CA . GLN A 1 109 ? 2.443 -20.811 -38.219 1.00 94.50 109 GLN A CA 1
ATOM 878 C C . GLN A 1 109 ? 3.866 -21.375 -38.062 1.00 94.50 109 GLN A C 1
ATOM 880 O O . GLN A 1 109 ? 4.464 -21.799 -39.054 1.00 94.50 109 GLN A O 1
ATOM 885 N N . LEU A 1 110 ? 4.396 -21.426 -36.836 1.00 92.94 110 LEU A N 1
ATOM 886 C CA . LEU A 1 110 ? 5.687 -22.044 -36.525 1.00 92.94 110 LEU A CA 1
ATOM 887 C C . LEU A 1 110 ? 5.679 -23.547 -36.828 1.00 92.94 110 LEU A C 1
ATOM 889 O O . LEU A 1 110 ? 6.575 -24.016 -37.523 1.00 92.94 110 LEU A O 1
ATOM 893 N N . GLN A 1 111 ? 4.641 -24.279 -36.416 1.00 93.50 111 GLN A N 1
ATOM 894 C CA . GLN A 1 111 ? 4.482 -25.707 -36.711 1.00 93.50 111 GLN A CA 1
ATOM 895 C C . GLN A 1 111 ? 4.472 -25.982 -38.228 1.00 93.50 111 GLN A C 1
ATOM 897 O O . GLN A 1 111 ? 5.179 -26.875 -38.694 1.00 93.50 111 GLN A O 1
ATOM 902 N N . ARG A 1 112 ? 3.758 -25.170 -39.026 1.00 93.44 112 ARG A N 1
ATOM 903 C CA . ARG A 1 112 ? 3.783 -25.259 -40.503 1.00 93.44 112 ARG A CA 1
ATOM 904 C C . ARG A 1 112 ? 5.169 -24.976 -41.093 1.00 93.44 112 ARG A C 1
ATOM 906 O O . ARG A 1 112 ? 5.571 -25.641 -42.045 1.00 93.44 112 ARG A O 1
ATOM 913 N N . SER A 1 113 ? 5.899 -24.010 -40.535 1.00 93.88 113 SER A N 1
ATOM 914 C CA . SER A 1 113 ? 7.278 -23.705 -40.942 1.00 93.88 113 SER A CA 1
ATOM 915 C C . SER A 1 113 ? 8.221 -24.876 -40.642 1.00 93.88 113 SER A C 1
ATOM 917 O O . SER A 1 113 ? 8.976 -25.303 -41.513 1.00 93.88 113 SER A O 1
ATOM 919 N N . CYS A 1 114 ? 8.123 -25.462 -39.444 1.00 90.88 114 CYS A N 1
ATOM 920 C CA . CYS A 1 114 ? 8.883 -26.646 -39.050 1.00 90.88 114 CYS A CA 1
ATOM 921 C C . CYS A 1 114 ? 8.597 -27.848 -39.961 1.00 90.88 114 CYS A C 1
ATOM 923 O O . CYS A 1 114 ? 9.547 -28.475 -40.421 1.00 90.88 114 CYS A O 1
ATOM 925 N N . ALA A 1 115 ? 7.328 -28.117 -40.290 1.00 92.69 115 ALA A N 1
ATOM 926 C CA . ALA A 1 115 ? 6.957 -29.173 -41.235 1.00 92.69 115 ALA A CA 1
ATOM 927 C C . ALA A 1 115 ? 7.571 -28.938 -42.630 1.00 92.69 115 ALA A C 1
ATOM 929 O O . ALA A 1 115 ? 8.231 -29.819 -43.170 1.00 92.69 115 ALA A O 1
ATOM 930 N N . SER A 1 116 ? 7.475 -27.716 -43.169 1.00 94.50 116 SER A N 1
ATOM 931 C CA . SER A 1 116 ? 8.080 -27.374 -44.467 1.00 94.50 116 SER A CA 1
ATOM 932 C C . SER A 1 116 ? 9.612 -27.501 -44.478 1.00 94.50 116 SER A C 1
ATOM 934 O O . SER A 1 116 ? 10.194 -27.914 -45.483 1.00 94.50 116 SER A O 1
ATOM 936 N N . LEU A 1 117 ? 10.286 -27.170 -43.371 1.00 93.50 117 LEU A N 1
ATOM 937 C CA . LEU A 1 117 ? 11.729 -27.381 -43.222 1.00 93.50 117 LEU A CA 1
ATOM 938 C C . LEU A 1 117 ? 12.087 -28.869 -43.093 1.00 93.50 117 LEU A C 1
ATOM 940 O O . LEU A 1 117 ? 13.121 -29.284 -43.614 1.00 93.50 117 LEU A O 1
ATOM 944 N N . GLN A 1 118 ? 11.236 -29.668 -42.447 1.00 93.56 118 GLN A N 1
ATOM 945 C CA . GLN A 1 118 ? 11.394 -31.117 -42.335 1.00 93.56 118 GLN A CA 1
ATOM 946 C C . GLN A 1 118 ? 11.235 -31.807 -43.700 1.00 93.56 118 GLN A C 1
ATOM 948 O O . GLN A 1 118 ? 12.083 -32.623 -44.056 1.00 93.56 118 GLN A O 1
ATOM 953 N N . ASP A 1 119 ? 10.248 -31.411 -44.508 1.00 93.00 119 ASP A N 1
ATOM 954 C CA . ASP A 1 119 ? 10.078 -31.895 -45.887 1.00 93.00 119 ASP A CA 1
ATOM 955 C C . ASP A 1 119 ? 11.293 -31.544 -46.766 1.00 93.00 119 ASP A C 1
ATOM 957 O O . ASP A 1 119 ? 11.796 -32.375 -47.526 1.00 93.00 119 ASP A O 1
ATOM 961 N N . GLN A 1 120 ? 11.821 -30.320 -46.636 1.00 92.94 120 GLN A N 1
ATOM 962 C CA . GLN A 1 120 ? 13.034 -29.893 -47.345 1.00 92.94 120 GLN A CA 1
ATOM 963 C C . GLN A 1 120 ? 14.291 -30.654 -46.905 1.00 92.94 120 GLN A C 1
ATOM 965 O O . GLN A 1 120 ? 15.183 -30.875 -47.729 1.00 92.94 120 GLN A O 1
ATOM 970 N N . LEU A 1 121 ? 14.393 -31.023 -45.625 1.00 91.94 121 LEU A N 1
ATOM 971 C CA . LEU A 1 121 ? 15.489 -31.845 -45.117 1.00 91.94 121 LEU A CA 1
ATOM 972 C C . LEU A 1 121 ? 15.385 -33.266 -45.678 1.00 91.94 121 LEU A C 1
ATOM 974 O O . LEU A 1 121 ? 16.335 -33.741 -46.290 1.00 91.94 121 LEU A O 1
ATOM 978 N N . LEU A 1 122 ? 14.203 -33.879 -45.601 1.00 91.75 122 LEU A N 1
ATOM 979 C CA . LEU A 1 122 ? 13.945 -35.226 -46.109 1.00 91.75 122 LEU A CA 1
ATOM 980 C C . LEU A 1 122 ? 14.182 -35.321 -47.629 1.00 91.75 122 LEU A C 1
ATOM 982 O O . LEU A 1 122 ? 14.794 -36.276 -48.102 1.00 91.75 122 LEU A O 1
ATOM 986 N N . GLY A 1 123 ? 13.803 -34.295 -48.399 1.00 91.94 123 GLY A N 1
ATOM 987 C CA . GLY A 1 123 ? 14.127 -34.201 -49.828 1.00 91.94 123 GLY A CA 1
ATOM 988 C C . GLY A 1 123 ? 15.627 -34.032 -50.126 1.00 91.94 123 GLY A C 1
ATOM 989 O O . GLY A 1 123 ? 16.110 -34.500 -51.160 1.00 91.94 123 GLY A O 1
ATOM 990 N N . LYS A 1 124 ? 16.399 -33.405 -49.225 1.00 90.88 124 LYS A N 1
ATOM 991 C CA . LYS A 1 124 ? 17.870 -33.366 -49.319 1.00 90.88 124 LYS A CA 1
ATOM 992 C C . LYS A 1 124 ? 18.489 -34.711 -48.957 1.00 90.88 124 LYS A C 1
ATOM 994 O O . LYS A 1 124 ? 19.384 -35.144 -49.676 1.00 90.88 124 LYS A O 1
ATOM 999 N N . ASP A 1 125 ? 17.991 -35.385 -47.927 1.00 91.38 125 ASP A N 1
ATOM 1000 C CA . ASP A 1 125 ? 18.474 -36.704 -47.507 1.00 91.38 125 ASP A CA 1
ATOM 1001 C C . ASP A 1 125 ? 18.227 -37.758 -48.595 1.00 91.38 125 ASP A C 1
ATOM 1003 O O . ASP A 1 125 ? 19.153 -38.472 -48.972 1.00 91.38 125 ASP A O 1
ATOM 1007 N N . GLN A 1 126 ? 17.045 -37.766 -49.225 1.00 91.06 126 GLN A N 1
ATOM 1008 C CA . GLN A 1 126 ? 16.778 -38.583 -50.420 1.00 91.06 126 GLN A CA 1
ATOM 1009 C C . GLN A 1 126 ? 17.801 -38.330 -51.539 1.00 91.06 126 GLN A C 1
ATOM 1011 O O . GLN A 1 126 ? 18.268 -39.267 -52.188 1.00 91.06 126 GLN A O 1
ATOM 1016 N N . LYS A 1 127 ? 18.190 -37.068 -51.757 1.00 92.81 127 LYS A N 1
ATOM 1017 C CA . LYS A 1 127 ? 19.192 -36.710 -52.767 1.00 92.81 127 LYS A CA 1
ATOM 1018 C C . LYS A 1 127 ? 20.616 -37.098 -52.355 1.00 92.81 127 LYS A C 1
ATOM 1020 O O . LYS A 1 127 ? 21.415 -37.443 -53.222 1.00 92.81 127 LYS A O 1
ATOM 1025 N N . ILE A 1 128 ? 20.931 -37.095 -51.060 1.00 91.56 128 ILE A N 1
ATOM 1026 C CA . ILE A 1 128 ? 22.184 -37.642 -50.523 1.00 91.56 128 ILE A CA 1
ATOM 1027 C C . ILE A 1 128 ? 22.233 -39.155 -50.762 1.00 91.56 128 ILE A C 1
ATOM 1029 O O . ILE A 1 128 ? 23.246 -39.631 -51.267 1.00 91.56 128 ILE A O 1
ATOM 1033 N N . CYS A 1 129 ? 21.146 -39.892 -50.511 1.00 90.38 129 CYS A N 1
ATOM 1034 C CA . CYS A 1 129 ? 21.062 -41.323 -50.817 1.00 90.38 129 CYS A CA 1
ATOM 1035 C C . CYS A 1 129 ? 21.269 -41.605 -52.316 1.00 90.38 129 CYS A C 1
ATOM 1037 O O . CYS A 1 129 ? 22.110 -42.429 -52.662 1.00 90.38 129 CYS A O 1
ATOM 1039 N N . GLN A 1 130 ? 20.613 -40.857 -53.213 1.00 89.31 130 GLN A N 1
ATOM 1040 C CA . GLN A 1 130 ? 20.825 -40.982 -54.667 1.00 89.31 130 GLN A CA 1
ATOM 1041 C C . GLN A 1 130 ? 22.286 -40.722 -55.079 1.00 89.31 130 GLN A C 1
ATOM 1043 O O . GLN A 1 130 ? 22.835 -41.426 -55.925 1.00 89.31 130 GLN A O 1
ATOM 1048 N N . LEU A 1 131 ? 22.946 -39.723 -54.482 1.00 89.88 131 LEU A N 1
ATOM 1049 C CA . LEU A 1 131 ? 24.361 -39.431 -54.746 1.00 89.88 131 LEU A CA 1
ATOM 1050 C C . LEU A 1 131 ? 25.299 -40.501 -54.161 1.00 89.88 131 LEU A C 1
ATOM 1052 O O . LEU A 1 131 ? 26.333 -40.800 -54.759 1.00 89.88 131 LEU A O 1
ATOM 1056 N N . GLN A 1 132 ? 24.943 -41.104 -53.023 1.00 86.38 132 GLN A N 1
ATOM 1057 C CA . GLN A 1 132 ? 25.658 -42.248 -52.451 1.00 86.38 132 GLN A CA 1
ATOM 1058 C C . GLN A 1 132 ? 25.527 -43.489 -53.341 1.00 86.38 132 GLN A C 1
ATOM 1060 O O . GLN A 1 132 ? 26.539 -44.129 -53.616 1.00 86.38 132 GLN A O 1
ATOM 1065 N N . GLU A 1 133 ? 24.335 -43.786 -53.864 1.00 87.00 133 GLU A N 1
ATOM 1066 C CA . GLU A 1 133 ? 24.116 -44.860 -54.843 1.00 87.00 133 GLU A CA 1
ATOM 1067 C C . GLU A 1 133 ? 24.921 -44.626 -56.127 1.00 87.00 133 GLU A C 1
ATOM 1069 O O . GLU A 1 133 ? 25.610 -45.535 -56.586 1.00 87.00 133 GLU A O 1
ATOM 1074 N N . GLN A 1 134 ? 24.934 -43.402 -56.666 1.00 88.12 134 GLN A N 1
ATOM 1075 C CA . GLN A 1 134 ? 25.760 -43.053 -57.830 1.00 88.12 134 GLN A CA 1
ATOM 1076 C C . GLN A 1 134 ? 27.264 -43.218 -57.553 1.00 88.12 134 GLN A C 1
ATOM 1078 O O . GLN A 1 134 ? 27.988 -43.745 -58.397 1.00 88.12 134 GLN A O 1
ATOM 1083 N N . LEU A 1 135 ? 27.749 -42.837 -56.364 1.00 82.88 135 LEU A N 1
ATOM 1084 C CA . LEU A 1 135 ? 29.135 -43.085 -55.944 1.00 82.88 135 LEU A CA 1
ATOM 1085 C C . LEU A 1 135 ? 29.442 -44.581 -55.784 1.00 82.88 135 LEU A C 1
ATOM 1087 O O . LEU A 1 135 ? 30.529 -45.029 -56.156 1.00 82.88 135 LEU A O 1
ATOM 1091 N N . GLN A 1 136 ? 28.500 -45.363 -55.257 1.00 81.25 136 GLN A N 1
ATOM 1092 C CA . GLN A 1 136 ? 28.617 -46.815 -55.115 1.00 81.25 136 GLN A CA 1
ATOM 1093 C C . GLN A 1 136 ? 28.656 -47.497 -56.493 1.00 81.25 136 GLN A C 1
ATOM 1095 O O . GLN A 1 136 ? 29.492 -48.368 -56.729 1.00 81.25 136 GLN A O 1
ATOM 1100 N N . GLN A 1 137 ? 27.815 -47.051 -57.430 1.00 82.44 137 GLN A N 1
ATOM 1101 C CA . GLN A 1 137 ? 27.766 -47.534 -58.809 1.00 82.44 137 GLN A CA 1
ATOM 1102 C C . GLN A 1 137 ? 29.028 -47.141 -59.592 1.00 82.44 137 GLN A C 1
ATOM 1104 O O . GLN A 1 137 ? 29.580 -47.974 -60.306 1.00 82.44 137 GLN A O 1
ATOM 1109 N N . ALA A 1 138 ? 29.553 -45.926 -59.395 1.00 76.12 138 ALA A N 1
ATOM 1110 C CA . ALA A 1 138 ? 30.831 -45.496 -59.963 1.00 76.12 138 ALA A CA 1
ATOM 1111 C C . ALA A 1 138 ? 32.017 -46.318 -59.422 1.00 76.12 138 ALA A C 1
ATOM 1113 O O . ALA A 1 138 ? 32.890 -46.711 -60.192 1.00 76.12 138 ALA A O 1
ATOM 1114 N N . ARG A 1 139 ? 32.029 -46.653 -58.122 1.00 74.94 139 ARG A N 1
ATOM 1115 C CA . ARG A 1 139 ? 33.006 -47.594 -57.535 1.00 74.94 139 ARG A CA 1
ATOM 1116 C C . ARG A 1 139 ? 32.858 -49.007 -58.106 1.00 74.94 139 ARG A C 1
ATOM 1118 O O . ARG A 1 139 ? 33.861 -49.636 -58.426 1.00 74.94 139 ARG A O 1
ATOM 1125 N N . GLY A 1 140 ? 31.627 -49.485 -58.291 1.00 73.25 140 GLY A N 1
ATOM 1126 C CA . GLY A 1 140 ? 31.342 -50.759 -58.958 1.00 73.25 140 GLY A CA 1
ATOM 1127 C C . GLY A 1 140 ? 31.858 -50.795 -60.399 1.00 73.25 140 GLY A C 1
ATOM 1128 O O . GLY A 1 140 ? 32.503 -51.762 -60.794 1.00 73.25 140 GLY A O 1
ATOM 1129 N N . ALA A 1 141 ? 31.663 -49.713 -61.158 1.00 71.69 141 ALA A N 1
ATOM 1130 C CA . ALA A 1 141 ? 32.203 -49.561 -62.507 1.00 71.69 141 ALA A CA 1
ATOM 1131 C C . ALA A 1 141 ? 33.742 -49.524 -62.517 1.00 71.69 141 ALA A C 1
ATOM 1133 O O . ALA A 1 141 ? 34.357 -50.180 -63.354 1.00 71.69 141 ALA A O 1
ATOM 1134 N N . LEU A 1 142 ? 34.376 -48.839 -61.557 1.00 59.31 142 LEU A N 1
ATOM 1135 C CA . LEU A 1 142 ? 35.837 -48.820 -61.409 1.00 59.31 142 LEU A CA 1
ATOM 1136 C C . LEU A 1 142 ? 36.411 -50.226 -61.141 1.00 59.31 142 LEU A C 1
ATOM 1138 O O . LEU A 1 142 ? 37.450 -50.592 -61.690 1.00 59.31 142 LEU A O 1
ATOM 1142 N N . ASN A 1 143 ? 35.701 -51.030 -60.344 1.00 56.12 143 ASN A N 1
ATOM 1143 C CA . ASN A 1 143 ? 36.055 -52.422 -60.067 1.00 56.12 143 ASN A CA 1
ATOM 1144 C C . ASN A 1 143 ? 35.807 -53.340 -61.281 1.00 56.12 143 ASN A C 1
ATOM 1146 O O . ASN A 1 143 ? 36.590 -54.256 -61.519 1.00 56.12 143 ASN A O 1
ATOM 1150 N N . ALA A 1 144 ? 34.767 -53.081 -62.081 1.00 55.97 144 ALA A N 1
ATOM 1151 C CA . ALA A 1 144 ? 34.494 -53.819 -63.319 1.00 55.97 144 ALA A CA 1
ATOM 1152 C C . ALA A 1 144 ? 35.533 -53.534 -64.423 1.00 55.97 144 ALA A C 1
ATOM 1154 O O . ALA A 1 144 ? 35.924 -54.445 -65.154 1.00 55.97 144 ALA A O 1
ATOM 1155 N N . VAL A 1 145 ? 36.038 -52.295 -64.505 1.00 54.22 145 VAL A N 1
ATOM 1156 C CA . VAL A 1 145 ? 37.152 -51.914 -65.397 1.00 54.22 145 VAL A CA 1
ATOM 1157 C C . VAL A 1 145 ? 38.453 -52.639 -65.021 1.00 54.22 145 VAL A C 1
ATOM 1159 O O . VAL A 1 145 ? 39.270 -52.913 -65.894 1.00 54.22 145 VAL A O 1
ATOM 1162 N N . HIS A 1 146 ? 38.628 -53.036 -63.757 1.00 49.28 146 HIS A N 1
ATOM 1163 C CA . HIS A 1 146 ? 39.816 -53.763 -63.295 1.00 49.28 146 HIS A CA 1
ATOM 1164 C C . HIS A 1 146 ? 39.894 -55.241 -63.723 1.00 49.28 146 HIS A C 1
ATOM 1166 O O . HIS A 1 146 ? 40.932 -55.863 -63.506 1.00 49.28 146 HIS A O 1
ATOM 1172 N N . GLN A 1 147 ? 38.835 -55.827 -64.301 1.00 45.69 147 GLN A N 1
ATOM 1173 C CA . GLN A 1 147 ? 38.796 -57.268 -64.611 1.00 45.69 147 GLN A CA 1
ATOM 1174 C C . GLN A 1 147 ? 38.896 -57.640 -66.098 1.00 45.69 147 GLN A C 1
ATOM 1176 O O . GLN A 1 147 ? 38.886 -58.831 -66.401 1.00 45.69 147 GLN A O 1
ATOM 1181 N N . ASN A 1 148 ? 39.033 -56.689 -67.033 1.00 34.66 148 ASN A N 1
ATOM 1182 C CA . ASN A 1 148 ? 39.096 -57.018 -68.465 1.00 34.66 148 ASN A CA 1
ATOM 1183 C C . ASN A 1 148 ? 40.225 -56.308 -69.241 1.00 34.66 148 ASN A C 1
ATOM 1185 O O . ASN A 1 148 ? 40.162 -55.112 -69.508 1.00 34.66 148 ASN A O 1
ATOM 1189 N N . SER A 1 149 ? 41.158 -57.134 -69.735 1.00 32.31 149 SER A N 1
ATOM 1190 C CA . SER A 1 149 ? 42.203 -56.874 -70.749 1.00 32.31 149 SER A CA 1
ATOM 1191 C C . SER A 1 149 ? 43.488 -56.110 -70.351 1.00 32.31 149 SER A C 1
ATOM 1193 O O . SER A 1 149 ? 43.481 -55.324 -69.408 1.00 32.31 149 SER A O 1
ATOM 1195 N N . PRO A 1 150 ? 44.640 -56.398 -71.014 1.00 44.12 150 PRO A N 1
ATOM 1196 C CA . PRO A 1 150 ? 45.925 -56.430 -70.306 1.00 44.12 150 PRO A CA 1
ATOM 1197 C C . PRO A 1 150 ? 47.087 -55.613 -70.922 1.00 44.12 150 PRO A C 1
ATOM 1199 O O . PRO A 1 150 ? 47.118 -55.331 -72.114 1.00 44.12 150 PRO A O 1
ATOM 1202 N N . LYS A 1 151 ? 48.118 -55.388 -70.090 1.00 35.00 151 LYS A N 1
ATOM 1203 C CA . LYS A 1 151 ? 49.526 -55.063 -70.427 1.00 35.00 151 LYS A CA 1
ATOM 1204 C C . LYS A 1 151 ? 49.798 -53.875 -71.375 1.00 35.00 151 LYS A C 1
ATOM 1206 O O . LYS A 1 151 ? 49.913 -54.047 -72.583 1.00 35.00 151 LYS A O 1
ATOM 1211 N N . CYS A 1 152 ? 50.180 -52.740 -70.786 1.00 28.83 152 CYS A N 1
ATOM 1212 C CA . CYS A 1 152 ? 51.338 -51.964 -71.254 1.00 28.83 152 CYS A CA 1
ATOM 1213 C C . CYS A 1 152 ? 52.023 -51.275 -70.057 1.00 28.83 152 CYS A C 1
ATOM 1215 O O . CYS A 1 152 ? 51.378 -50.996 -69.049 1.00 28.83 152 CYS A O 1
ATOM 1217 N N . GLU A 1 153 ? 53.336 -51.076 -70.139 1.00 38.16 153 GLU A N 1
ATOM 1218 C CA . GLU A 1 153 ? 54.212 -50.694 -69.024 1.00 38.16 153 GLU A CA 1
ATOM 1219 C C . GLU A 1 153 ? 54.079 -49.217 -68.613 1.00 38.16 153 GLU A C 1
ATOM 1221 O O . GLU A 1 153 ? 54.259 -48.338 -69.452 1.00 38.16 153 GLU A O 1
ATOM 1226 N N . VAL A 1 154 ? 53.913 -48.935 -67.312 1.00 33.56 154 VAL A N 1
ATOM 1227 C CA . VAL A 1 154 ? 54.413 -47.695 -66.686 1.00 33.56 154 VAL A CA 1
ATOM 1228 C C . VAL A 1 154 ? 54.942 -47.991 -65.276 1.00 33.56 154 VAL A C 1
ATOM 1230 O O . VAL A 1 154 ? 54.240 -48.534 -64.432 1.00 33.56 154 VAL A O 1
ATOM 1233 N N . GLN A 1 155 ? 56.207 -47.616 -65.085 1.00 36.50 155 GLN A N 1
ATOM 1234 C CA . GLN A 1 155 ? 56.977 -47.358 -63.860 1.00 36.50 155 GLN A CA 1
ATOM 1235 C C . GLN A 1 155 ? 56.418 -47.766 -62.482 1.00 36.50 155 GLN A C 1
ATOM 1237 O O . GLN A 1 155 ? 55.409 -47.270 -61.988 1.00 36.50 155 GLN A O 1
ATOM 1242 N N . VAL A 1 156 ? 57.256 -48.544 -61.792 1.00 38.16 156 VAL A N 1
ATOM 1243 C CA . VAL A 1 156 ? 57.235 -48.785 -60.346 1.00 38.16 156 VAL A CA 1
ATOM 1244 C C . VAL A 1 156 ? 57.225 -47.464 -59.565 1.00 38.16 156 VAL A C 1
ATOM 1246 O O . VAL A 1 156 ? 58.238 -46.775 -59.487 1.00 38.16 156 VAL A O 1
ATOM 1249 N N . PHE A 1 157 ? 56.112 -47.184 -58.891 1.00 33.12 157 PHE A N 1
ATOM 1250 C CA . PHE A 1 157 ? 56.114 -46.474 -57.614 1.00 33.12 157 PHE A CA 1
ATOM 1251 C C . PHE A 1 157 ? 55.572 -47.436 -56.560 1.00 33.12 157 PHE A C 1
ATOM 1253 O O . PHE A 1 157 ? 54.420 -47.862 -56.631 1.00 33.12 157 PHE A O 1
ATOM 1260 N N . GLN A 1 158 ? 56.418 -47.814 -55.602 1.00 41.88 158 GLN A N 1
ATOM 1261 C CA . GLN A 1 158 ? 56.013 -48.655 -54.480 1.00 41.88 158 GLN A CA 1
ATOM 1262 C C . GLN A 1 158 ? 54.997 -47.886 -53.625 1.00 41.88 158 GLN A C 1
ATOM 1264 O O . GLN A 1 158 ? 55.353 -46.918 -52.955 1.00 41.88 158 GLN A O 1
ATOM 1269 N N . GLN A 1 159 ? 53.733 -48.317 -53.632 1.00 37.38 159 GLN A N 1
ATOM 1270 C CA . GLN A 1 159 ? 52.843 -48.008 -52.516 1.00 37.38 159 GLN A CA 1
ATOM 1271 C C . GLN A 1 159 ? 53.351 -48.782 -51.290 1.00 37.38 159 GLN A C 1
ATOM 1273 O O . GLN A 1 159 ? 53.563 -49.992 -51.417 1.00 37.38 159 GLN A O 1
ATOM 1278 N N . PRO A 1 160 ? 53.544 -48.129 -50.128 1.00 47.34 160 PRO A N 1
ATOM 1279 C CA . PRO A 1 160 ? 53.889 -48.828 -48.899 1.00 47.34 160 PRO A CA 1
ATOM 1280 C C . PRO A 1 160 ? 52.844 -49.895 -48.591 1.00 47.34 160 PRO A C 1
ATOM 1282 O O . PRO A 1 160 ? 51.639 -49.674 -48.757 1.00 47.34 160 PRO A O 1
ATOM 1285 N N . SER A 1 161 ? 53.307 -51.054 -48.142 1.00 58.94 161 SER A N 1
ATOM 1286 C CA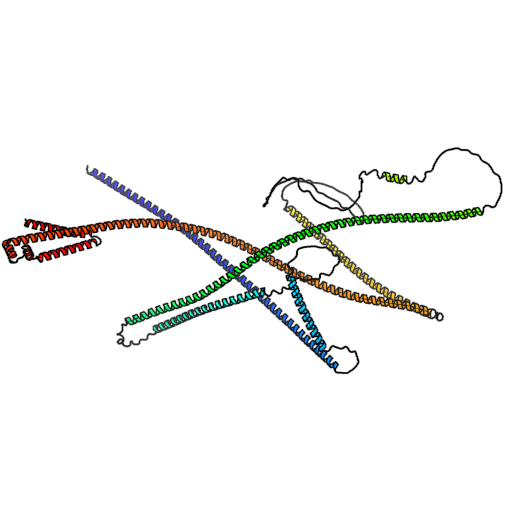 . SER A 1 161 ? 52.429 -52.133 -47.714 1.00 58.94 161 SER A CA 1
ATOM 1287 C C . SER A 1 161 ? 51.544 -51.672 -46.551 1.00 58.94 161 SER A C 1
ATOM 1289 O O . SER A 1 161 ? 51.915 -50.801 -45.760 1.00 58.94 161 SER A O 1
ATOM 1291 N N . LEU A 1 162 ? 50.360 -52.277 -46.414 1.00 59.09 162 LEU A N 1
ATOM 1292 C CA . LEU A 1 162 ? 49.406 -51.929 -45.351 1.00 59.09 162 LEU A CA 1
ATOM 1293 C C . LEU A 1 162 ? 50.051 -51.997 -43.950 1.00 59.09 162 LEU A C 1
ATOM 1295 O O . LEU A 1 162 ? 49.768 -51.153 -43.106 1.00 59.09 162 LEU A O 1
ATOM 1299 N N . SER A 1 163 ? 50.997 -52.925 -43.755 1.00 59.53 163 SER A N 1
ATOM 1300 C CA . SER A 1 163 ? 51.784 -53.080 -42.526 1.00 59.53 163 SER A CA 1
ATOM 1301 C C . SER A 1 163 ? 52.768 -51.930 -42.259 1.00 59.53 163 SER A C 1
ATOM 1303 O O . SER A 1 163 ? 53.013 -51.605 -41.099 1.00 59.53 163 SER A O 1
ATOM 1305 N N . GLU A 1 164 ? 53.342 -51.304 -43.290 1.00 62.34 164 GLU A N 1
ATOM 1306 C CA . GLU A 1 164 ? 54.224 -50.135 -43.134 1.00 62.34 164 GLU A CA 1
ATOM 1307 C C . GLU A 1 164 ? 53.415 -48.879 -42.805 1.00 62.34 164 GLU A C 1
ATOM 1309 O O . GLU A 1 164 ? 53.824 -48.084 -41.959 1.00 62.34 164 GLU A O 1
ATOM 1314 N N . LEU A 1 165 ? 52.232 -48.726 -43.411 1.00 70.62 165 LEU A N 1
ATOM 1315 C CA . LEU A 1 165 ? 51.309 -47.646 -43.063 1.00 70.62 165 LEU A CA 1
ATOM 1316 C C . LEU A 1 165 ? 50.797 -47.797 -41.623 1.00 70.62 165 LEU A C 1
ATOM 1318 O O . LEU A 1 165 ? 50.718 -46.813 -40.891 1.00 70.62 165 LEU A O 1
ATOM 1322 N N . GLU A 1 166 ? 50.503 -49.022 -41.190 1.00 74.94 166 GLU A N 1
ATOM 1323 C CA . GLU A 1 166 ? 50.088 -49.310 -39.816 1.00 74.94 166 GLU A CA 1
ATOM 1324 C C . GLU A 1 166 ? 51.229 -49.054 -38.813 1.00 74.94 166 GLU A C 1
ATOM 1326 O O . GLU A 1 166 ? 50.995 -48.430 -37.778 1.00 74.94 166 GLU A O 1
ATOM 1331 N N . CYS A 1 167 ? 52.477 -49.395 -39.161 1.00 72.94 167 CYS A N 1
ATOM 1332 C CA . CYS A 1 167 ? 53.667 -49.043 -38.377 1.00 72.94 167 CYS A CA 1
ATOM 1333 C C . CYS A 1 167 ? 53.901 -47.520 -38.289 1.00 72.94 167 CYS A C 1
ATOM 1335 O O . CYS A 1 167 ? 54.252 -47.000 -37.230 1.00 72.94 167 CYS A O 1
ATOM 1337 N N . LEU A 1 168 ? 53.669 -46.774 -39.374 1.00 79.06 168 LEU A N 1
ATOM 1338 C CA . LEU A 1 168 ? 53.733 -45.308 -39.358 1.00 79.06 168 LEU A CA 1
ATOM 1339 C C . LEU A 1 168 ? 52.612 -44.695 -38.507 1.00 79.06 168 LEU A C 1
ATOM 1341 O O . LEU A 1 168 ? 52.852 -43.727 -37.787 1.00 79.06 168 LEU A O 1
ATOM 1345 N N . ILE A 1 169 ? 51.407 -45.271 -38.529 1.00 82.31 169 ILE A N 1
ATOM 1346 C CA . ILE A 1 169 ? 50.282 -44.832 -37.693 1.00 82.31 169 ILE A CA 1
ATOM 1347 C C . ILE A 1 169 ? 50.542 -45.133 -36.209 1.00 82.31 169 ILE A C 1
ATOM 1349 O O . ILE A 1 169 ? 50.197 -44.306 -35.363 1.00 82.31 169 ILE A O 1
ATOM 1353 N N . THR A 1 170 ? 51.152 -46.270 -35.853 1.00 76.25 170 THR A N 1
ATOM 1354 C CA . THR A 1 170 ? 51.529 -46.550 -34.455 1.00 76.25 170 THR A CA 1
ATOM 1355 C C . THR A 1 170 ? 52.666 -45.645 -33.984 1.00 76.25 170 THR A C 1
ATOM 1357 O O . THR A 1 170 ? 52.565 -45.092 -32.887 1.00 76.25 170 THR A O 1
ATOM 1360 N N . MET A 1 171 ? 53.673 -45.378 -34.826 1.00 79.69 171 MET A N 1
ATOM 1361 C CA . MET A 1 171 ? 54.696 -44.362 -34.551 1.00 79.69 171 MET A CA 1
ATOM 1362 C C . MET A 1 171 ? 54.074 -42.979 -34.318 1.00 79.69 171 MET A C 1
ATOM 1364 O O . MET A 1 171 ? 54.298 -42.394 -33.260 1.00 79.69 171 MET A O 1
ATOM 1368 N N . GLN A 1 172 ? 53.230 -42.485 -35.231 1.00 78.88 172 GLN A N 1
ATOM 1369 C CA . GLN A 1 172 ? 52.569 -41.181 -35.080 1.00 78.88 172 GLN A CA 1
ATOM 1370 C C . GLN A 1 172 ? 51.674 -41.109 -33.837 1.00 78.88 172 GLN A C 1
ATOM 1372 O O . GLN A 1 172 ? 51.634 -40.073 -33.178 1.00 78.88 172 GLN A O 1
ATOM 1377 N N . LYS A 1 173 ? 50.988 -42.197 -33.461 1.00 82.62 173 LYS A N 1
ATOM 1378 C CA . LYS A 1 173 ? 50.233 -42.254 -32.197 1.00 82.62 173 LYS A CA 1
ATOM 1379 C C . LYS A 1 173 ? 51.153 -42.109 -30.982 1.00 82.62 173 LYS A C 1
ATOM 1381 O O . LYS A 1 173 ? 50.857 -41.285 -30.121 1.00 82.62 173 LYS A O 1
ATOM 1386 N N . SER A 1 174 ? 52.279 -42.826 -30.945 1.00 79.31 174 SER A N 1
ATOM 1387 C CA . SER A 1 174 ? 53.261 -42.707 -29.854 1.00 79.31 174 SER A CA 1
ATOM 1388 C C . SER A 1 174 ? 53.934 -41.326 -29.798 1.00 79.31 174 SER A C 1
ATOM 1390 O O . SER A 1 174 ? 54.198 -40.803 -28.718 1.00 79.31 174 SER A O 1
ATOM 1392 N N . GLU A 1 175 ? 54.143 -40.679 -30.950 1.00 87.44 175 GLU A N 1
ATOM 1393 C CA . GLU A 1 175 ? 54.664 -39.313 -31.031 1.00 87.44 175 GLU A CA 1
ATOM 1394 C C . GLU A 1 175 ? 53.640 -38.288 -30.519 1.00 87.44 175 GLU A C 1
ATOM 1396 O O . GLU A 1 175 ? 53.992 -37.402 -29.739 1.00 87.44 175 GLU A O 1
ATOM 1401 N N . ILE A 1 176 ? 52.362 -38.433 -30.884 1.00 81.94 176 ILE A N 1
ATOM 1402 C CA . ILE A 1 176 ? 51.267 -37.609 -30.353 1.00 81.94 176 ILE A CA 1
ATOM 1403 C C . ILE A 1 176 ? 51.147 -37.782 -28.834 1.00 81.94 176 ILE A C 1
ATOM 1405 O O . ILE A 1 176 ? 50.970 -36.791 -28.128 1.00 81.94 176 ILE A O 1
ATOM 1409 N N . GLU A 1 177 ? 51.276 -39.003 -28.317 1.00 86.69 177 GLU A N 1
ATOM 1410 C CA . GLU A 1 177 ? 51.222 -39.290 -26.880 1.00 86.69 177 GLU A CA 1
ATOM 1411 C C . GLU A 1 177 ? 52.406 -38.651 -26.129 1.00 86.69 177 GLU A C 1
ATOM 1413 O O . GLU A 1 177 ? 52.200 -37.923 -25.155 1.00 86.69 177 GLU A O 1
ATOM 1418 N N . LEU A 1 178 ? 53.629 -38.766 -26.664 1.00 86.75 178 LEU A N 1
ATOM 1419 C CA . LEU A 1 178 ? 54.819 -38.074 -26.152 1.00 86.75 178 LEU A CA 1
ATOM 1420 C C . LEU A 1 178 ? 54.675 -36.541 -26.197 1.00 86.75 178 LEU A C 1
ATOM 1422 O O . LEU A 1 178 ? 55.127 -35.843 -25.285 1.00 86.75 178 LEU A O 1
ATOM 1426 N N . LEU A 1 179 ? 54.058 -35.989 -27.246 1.00 81.88 179 LEU A N 1
ATOM 1427 C CA . LEU A 1 179 ? 53.784 -34.554 -27.363 1.00 81.88 179 LEU A CA 1
ATOM 1428 C C . LEU A 1 179 ? 52.697 -34.095 -26.383 1.00 81.88 179 LEU A C 1
ATOM 1430 O O . LEU A 1 179 ? 52.820 -33.011 -25.813 1.00 81.88 179 LEU A O 1
ATOM 1434 N N . GLN A 1 180 ? 51.675 -34.913 -26.124 1.00 78.38 180 GLN A N 1
ATOM 1435 C CA . GLN A 1 180 ? 50.665 -34.651 -25.095 1.00 78.38 180 GLN A CA 1
ATOM 1436 C C . GLN A 1 180 ? 51.261 -34.709 -23.684 1.00 78.38 180 GLN A C 1
ATOM 1438 O O . GLN A 1 180 ? 50.906 -33.884 -22.841 1.00 78.38 180 GLN A O 1
ATOM 1443 N N . GLU A 1 181 ? 52.194 -35.622 -23.415 1.00 82.25 181 GLU A N 1
ATOM 1444 C CA . GLU A 1 181 ? 52.894 -35.682 -22.131 1.00 82.25 181 GLU A CA 1
ATOM 1445 C C . GLU A 1 181 ? 53.870 -34.509 -21.952 1.00 82.25 181 GLU A C 1
ATOM 1447 O O . GLU A 1 181 ? 53.880 -33.870 -20.898 1.00 82.25 181 GLU A O 1
ATOM 1452 N N . LYS A 1 182 ? 54.601 -34.118 -23.006 1.00 83.81 182 LYS A N 1
ATOM 1453 C CA . LYS A 1 182 ? 55.386 -32.870 -23.020 1.00 83.81 182 LYS A CA 1
ATOM 1454 C C . LYS A 1 182 ? 54.508 -31.636 -22.812 1.00 83.81 182 LYS A C 1
ATOM 1456 O O . LYS A 1 182 ? 54.914 -30.743 -22.074 1.00 83.81 182 LYS A O 1
ATOM 1461 N N . LEU A 1 183 ? 53.307 -31.586 -23.394 1.00 80.94 183 LEU A N 1
ATOM 1462 C CA . LEU A 1 183 ? 52.348 -30.498 -23.183 1.00 80.94 183 LEU A CA 1
ATOM 1463 C C . LEU A 1 183 ? 51.831 -30.473 -21.739 1.00 80.94 183 LEU A C 1
ATOM 1465 O O . LEU A 1 183 ? 51.794 -29.404 -21.135 1.00 80.94 183 LEU A O 1
ATOM 1469 N N . LYS A 1 184 ? 51.500 -31.633 -21.153 1.00 82.50 184 LYS A N 1
ATOM 1470 C CA . LYS A 1 184 ? 51.146 -31.746 -19.727 1.00 82.50 184 LYS A CA 1
ATOM 1471 C C . LYS A 1 184 ? 52.288 -31.240 -18.847 1.00 82.50 184 LYS A C 1
ATOM 1473 O O . LYS A 1 184 ? 52.053 -30.371 -18.013 1.00 82.50 184 LYS A O 1
ATOM 1478 N N . LYS A 1 185 ? 53.523 -31.690 -19.084 1.00 80.69 185 LYS A N 1
ATOM 1479 C CA . LYS A 1 185 ? 54.708 -31.256 -18.330 1.00 80.69 185 LYS A CA 1
ATOM 1480 C C . LYS A 1 185 ? 54.983 -29.757 -18.495 1.00 80.69 185 LYS A C 1
ATOM 1482 O O . LYS A 1 185 ? 55.213 -29.077 -17.507 1.00 80.69 185 LYS A O 1
ATOM 1487 N N . ALA A 1 186 ? 54.850 -29.209 -19.703 1.00 72.50 186 ALA A N 1
ATOM 1488 C CA . ALA A 1 186 ? 54.950 -27.770 -19.945 1.00 72.50 186 ALA A CA 1
ATOM 1489 C C . ALA A 1 186 ? 53.827 -26.971 -19.255 1.00 72.50 186 ALA A C 1
ATOM 1491 O O . ALA A 1 186 ? 54.088 -25.892 -18.737 1.00 72.50 186 ALA A O 1
ATOM 1492 N N . SER A 1 187 ? 52.598 -27.497 -19.197 1.00 72.50 187 SER A N 1
ATOM 1493 C CA . SER A 1 187 ? 51.487 -26.862 -18.473 1.00 72.50 187 SER A CA 1
ATOM 1494 C C . SER A 1 187 ? 51.655 -26.919 -16.950 1.00 72.50 187 SER A C 1
ATOM 1496 O O . SER A 1 187 ? 51.256 -25.985 -16.261 1.00 72.50 187 SER A O 1
ATOM 1498 N N . LEU A 1 188 ? 52.302 -27.970 -16.437 1.00 73.31 188 LEU A N 1
ATOM 1499 C CA . LEU A 1 188 ? 52.638 -28.129 -15.024 1.00 73.31 188 LEU A CA 1
ATOM 1500 C C . LEU A 1 188 ? 53.773 -27.167 -14.642 1.00 73.31 188 LEU A C 1
ATOM 1502 O O . LEU A 1 188 ? 53.610 -26.388 -13.710 1.00 73.31 188 LEU A O 1
ATOM 1506 N N . ASN A 1 189 ? 54.826 -27.079 -15.462 1.00 70.19 189 ASN A N 1
ATOM 1507 C CA . ASN A 1 189 ? 55.866 -26.055 -15.333 1.00 70.19 189 ASN A CA 1
ATOM 1508 C C . ASN A 1 189 ? 55.288 -24.627 -15.432 1.00 70.19 189 ASN A C 1
ATOM 1510 O O . ASN A 1 189 ? 55.743 -23.731 -14.730 1.00 70.19 189 ASN A O 1
ATOM 1514 N N . LEU A 1 190 ? 54.279 -24.388 -16.282 1.00 66.94 190 LEU A N 1
ATOM 1515 C CA . LEU A 1 190 ? 53.598 -23.090 -16.366 1.00 66.94 190 LEU A CA 1
ATOM 1516 C C . LEU A 1 190 ? 52.788 -22.797 -15.091 1.00 66.94 190 LEU A C 1
ATOM 1518 O O . LEU A 1 190 ? 52.732 -21.649 -14.661 1.00 66.94 190 LEU A O 1
ATOM 1522 N N . ALA A 1 191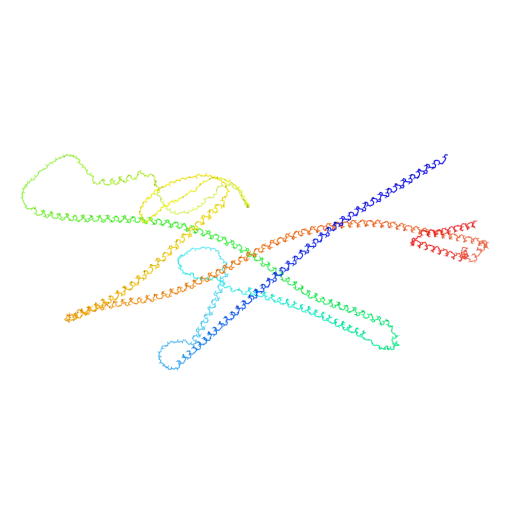 ? 52.178 -23.806 -14.466 1.00 62.28 191 ALA A N 1
ATOM 1523 C CA . ALA A 1 191 ? 51.500 -23.655 -13.179 1.00 62.28 191 ALA A CA 1
ATOM 1524 C C . ALA A 1 191 ? 52.495 -23.365 -12.038 1.00 62.28 191 ALA A C 1
ATOM 1526 O O . ALA A 1 191 ? 52.256 -22.459 -11.243 1.00 62.28 191 ALA A O 1
ATOM 1527 N N . GLU A 1 192 ? 53.641 -24.051 -12.005 1.00 57.19 192 GLU A N 1
ATOM 1528 C CA . GLU A 1 192 ? 54.732 -23.792 -11.053 1.00 57.19 192 GLU A CA 1
ATOM 1529 C C . GLU A 1 192 ? 55.332 -22.386 -11.237 1.00 57.19 192 GLU A C 1
ATOM 1531 O O . GLU A 1 192 ? 55.521 -21.653 -10.267 1.00 57.19 192 GLU A O 1
ATOM 1536 N N . HIS A 1 193 ? 55.538 -21.945 -12.482 1.00 55.25 193 HIS A N 1
ATOM 1537 C CA . HIS A 1 193 ? 56.058 -20.606 -12.781 1.00 55.25 193 HIS A CA 1
ATOM 1538 C C . HIS A 1 193 ? 55.055 -19.476 -12.461 1.00 55.25 193 HIS A C 1
ATOM 1540 O O . HIS A 1 193 ? 55.461 -18.324 -12.310 1.00 55.25 193 HIS A O 1
ATOM 1546 N N . ASN A 1 194 ? 53.762 -19.790 -12.313 1.00 52.00 194 ASN A N 1
ATOM 1547 C CA . ASN A 1 194 ? 52.741 -18.863 -11.807 1.00 52.00 194 ASN A CA 1
ATOM 1548 C C . ASN A 1 194 ? 52.653 -18.829 -10.266 1.00 52.00 194 ASN A C 1
ATOM 1550 O O . ASN A 1 194 ? 52.000 -17.939 -9.729 1.00 52.00 194 ASN A O 1
ATOM 1554 N N . LEU A 1 195 ? 53.305 -19.756 -9.550 1.00 48.81 195 LEU A N 1
ATOM 1555 C CA . LEU A 1 195 ? 53.363 -19.782 -8.079 1.00 48.81 195 LEU A CA 1
ATOM 1556 C C . LEU A 1 195 ? 54.603 -19.079 -7.499 1.00 48.81 195 LEU A C 1
ATOM 1558 O O . LEU A 1 195 ? 54.577 -18.680 -6.341 1.00 48.81 195 LEU A O 1
ATOM 1562 N N . TYR A 1 196 ? 55.656 -18.881 -8.299 1.00 40.81 196 TYR A N 1
ATOM 1563 C CA . TYR A 1 196 ? 56.879 -18.165 -7.898 1.00 40.81 196 TYR A CA 1
ATOM 1564 C C . TYR A 1 196 ? 56.971 -16.714 -8.412 1.00 40.81 196 TYR A C 1
ATOM 1566 O O . TYR A 1 196 ? 57.972 -16.046 -8.180 1.00 40.81 196 TYR A O 1
ATOM 1574 N N . ALA A 1 197 ? 55.944 -16.208 -9.105 1.00 42.09 197 ALA A N 1
ATOM 1575 C CA . ALA A 1 197 ? 55.961 -14.886 -9.747 1.00 42.09 197 ALA A CA 1
ATOM 1576 C C . ALA A 1 197 ? 55.310 -13.749 -8.925 1.00 42.09 197 ALA A C 1
ATOM 1578 O O . ALA A 1 197 ? 55.143 -12.647 -9.446 1.00 42.09 197 ALA A O 1
ATOM 1579 N N . THR A 1 198 ? 54.907 -14.000 -7.674 1.00 37.53 198 THR A N 1
ATOM 1580 C CA . THR A 1 198 ? 54.227 -13.006 -6.814 1.00 37.53 198 THR A CA 1
ATOM 1581 C C . THR A 1 198 ? 55.117 -12.325 -5.775 1.00 37.53 198 THR A C 1
ATOM 1583 O O . THR A 1 198 ? 54.656 -11.371 -5.157 1.00 37.53 198 THR A O 1
ATOM 1586 N N . ASP A 1 199 ? 56.371 -12.753 -5.615 1.00 36.81 199 ASP A N 1
ATOM 1587 C CA . ASP A 1 199 ? 57.355 -12.112 -4.737 1.00 36.81 199 ASP A CA 1
ATOM 1588 C C . ASP A 1 199 ? 58.592 -11.673 -5.531 1.00 36.81 199 ASP A C 1
ATOM 1590 O O . ASP A 1 199 ? 59.019 -12.349 -6.466 1.00 36.81 199 ASP A O 1
ATOM 1594 N N . THR A 1 200 ? 59.212 -10.573 -5.092 1.00 35.31 200 THR A N 1
ATOM 1595 C CA . THR A 1 200 ? 60.393 -9.915 -5.692 1.00 35.31 200 THR A CA 1
ATOM 1596 C C . THR A 1 200 ? 60.094 -8.985 -6.879 1.00 35.31 200 THR A C 1
ATOM 1598 O O . THR A 1 200 ? 60.333 -9.313 -8.040 1.00 35.31 200 THR A O 1
ATOM 1601 N N . LEU A 1 201 ? 59.664 -7.753 -6.583 1.00 35.50 201 LEU A N 1
ATOM 1602 C CA . LEU A 1 201 ? 59.737 -6.635 -7.533 1.00 35.50 201 LEU A CA 1
ATOM 1603 C C . LEU A 1 201 ? 60.233 -5.358 -6.834 1.00 35.50 201 LEU A C 1
ATOM 1605 O O . LEU A 1 201 ? 59.544 -4.344 -6.769 1.00 35.50 201 LEU A O 1
ATOM 1609 N N . GLU A 1 202 ? 61.467 -5.417 -6.330 1.00 34.94 202 GLU A N 1
ATOM 1610 C CA . GLU A 1 202 ? 62.246 -4.235 -5.954 1.00 34.94 202 GLU A CA 1
ATOM 1611 C C . GLU A 1 202 ? 63.632 -4.246 -6.619 1.00 34.94 202 GLU A C 1
ATOM 1613 O O . GLU A 1 202 ? 64.282 -5.280 -6.753 1.00 34.94 202 GLU A O 1
ATOM 1618 N N . SER A 1 203 ? 64.096 -3.036 -6.937 1.00 31.97 203 SER A N 1
ATOM 1619 C CA . SER A 1 203 ? 65.459 -2.641 -7.325 1.00 31.97 203 SER A CA 1
ATOM 1620 C C . SER A 1 203 ? 65.956 -2.838 -8.779 1.00 31.97 203 SER A C 1
ATOM 1622 O O . SER A 1 203 ? 66.207 -3.928 -9.282 1.00 31.97 203 SER A O 1
ATOM 1624 N N . SER A 1 204 ? 66.306 -1.674 -9.345 1.00 31.69 204 SER A N 1
ATOM 1625 C CA . SER A 1 204 ? 67.411 -1.387 -10.279 1.00 31.69 204 SER A CA 1
ATOM 1626 C C . SER A 1 204 ? 67.159 -1.324 -11.799 1.00 31.69 204 SER A C 1
ATOM 1628 O O . SER A 1 204 ? 66.553 -2.176 -12.439 1.00 31.69 204 SER A O 1
ATOM 1630 N N . ASN A 1 205 ? 67.677 -0.230 -12.369 1.00 33.75 205 ASN A N 1
ATOM 1631 C CA . ASN A 1 205 ? 67.739 0.087 -13.796 1.00 33.75 205 ASN A CA 1
ATOM 1632 C C . ASN A 1 205 ? 68.989 -0.545 -14.436 1.00 33.75 205 ASN A C 1
ATOM 1634 O O . ASN A 1 205 ? 69.988 -0.686 -13.739 1.00 33.75 205 ASN A O 1
ATOM 1638 N N . ILE A 1 206 ? 69.017 -0.706 -15.771 1.00 34.94 206 ILE A N 1
ATOM 1639 C CA . ILE A 1 206 ? 70.071 -0.112 -16.629 1.00 34.94 206 ILE A CA 1
ATOM 1640 C C . ILE A 1 206 ? 69.711 -0.148 -18.132 1.00 34.94 206 ILE A C 1
ATOM 1642 O O . ILE A 1 206 ? 69.058 -1.043 -18.655 1.00 34.94 206 ILE A O 1
ATOM 1646 N N . ARG A 1 207 ? 70.157 0.918 -18.801 1.00 34.66 207 ARG A N 1
ATOM 1647 C CA . ARG A 1 207 ? 69.990 1.352 -20.198 1.00 34.66 207 ARG A CA 1
ATOM 1648 C C . ARG A 1 207 ? 70.681 0.449 -21.247 1.00 34.66 207 ARG A C 1
ATOM 1650 O O . ARG A 1 207 ? 71.843 0.115 -21.058 1.00 34.66 207 ARG A O 1
ATOM 1657 N N . THR A 1 208 ? 70.060 0.253 -22.425 1.00 30.45 208 THR A N 1
ATOM 1658 C CA . THR A 1 208 ? 70.556 0.555 -23.816 1.00 30.45 208 THR A CA 1
ATOM 1659 C C . THR A 1 208 ? 69.813 -0.279 -24.882 1.00 30.45 208 THR A C 1
ATOM 1661 O O . THR A 1 208 ? 69.342 -1.360 -24.558 1.00 30.45 208 THR A O 1
ATOM 1664 N N . GLY A 1 209 ? 69.699 0.159 -26.158 1.00 27.97 209 GLY A N 1
ATOM 1665 C CA . GLY A 1 209 ? 69.316 -0.845 -27.180 1.00 27.97 209 GLY A CA 1
ATOM 1666 C C . GLY A 1 209 ? 69.098 -0.520 -28.666 1.00 27.97 209 GLY A C 1
ATOM 1667 O O . GLY A 1 209 ? 69.692 -1.218 -29.469 1.00 27.97 209 GLY A O 1
ATOM 1668 N N . ARG A 1 210 ? 68.319 0.508 -29.055 1.00 36.22 210 ARG A N 1
ATOM 1669 C CA . ARG A 1 210 ? 68.039 0.943 -30.463 1.00 36.22 210 ARG A CA 1
ATOM 1670 C C . ARG A 1 210 ? 67.262 0.009 -31.447 1.00 36.22 210 ARG A C 1
ATOM 1672 O O . ARG A 1 210 ? 67.614 -1.140 -31.656 1.00 36.22 210 ARG A O 1
ATOM 1679 N N . LYS A 1 211 ? 66.413 0.692 -32.249 1.00 31.64 211 LYS A N 1
ATOM 1680 C CA . LYS A 1 211 ? 66.068 0.525 -33.697 1.00 31.64 211 LYS A CA 1
ATOM 1681 C C . LYS A 1 211 ? 64.816 -0.268 -34.167 1.00 31.64 211 LYS A C 1
ATOM 1683 O O . LYS A 1 211 ? 64.878 -1.461 -34.409 1.00 31.64 211 LYS A O 1
ATOM 1688 N N . HIS A 1 212 ? 63.791 0.537 -34.490 1.00 30.22 212 HIS A N 1
ATOM 1689 C CA . HIS A 1 212 ? 62.955 0.592 -35.716 1.00 30.22 212 HIS A CA 1
ATOM 1690 C C . HIS A 1 212 ? 61.971 -0.526 -36.149 1.00 30.22 212 HIS A C 1
ATOM 1692 O O . HIS A 1 212 ? 62.347 -1.649 -36.451 1.00 30.22 212 HIS A O 1
ATOM 1698 N N . GLU A 1 213 ? 60.744 -0.027 -36.380 1.00 30.36 213 GLU A N 1
ATOM 1699 C CA . GLU A 1 213 ? 59.745 -0.350 -37.421 1.00 30.36 213 GLU A CA 1
ATOM 1700 C C . GLU A 1 213 ? 58.701 -1.482 -37.241 1.00 30.36 213 GLU A C 1
ATOM 1702 O O . GLU A 1 213 ? 58.985 -2.669 -37.124 1.00 30.36 213 GLU A O 1
ATOM 1707 N N . GLU A 1 214 ? 57.438 -1.026 -37.258 1.00 28.39 214 GLU A N 1
ATOM 1708 C CA . GLU A 1 214 ? 56.164 -1.743 -37.442 1.00 28.39 214 GLU A CA 1
ATOM 1709 C C . GLU A 1 214 ? 56.012 -2.265 -38.904 1.00 28.39 214 GLU A C 1
ATOM 1711 O O . GLU A 1 214 ? 56.868 -1.928 -39.725 1.00 28.39 214 GLU A O 1
ATOM 1716 N N . PRO A 1 215 ? 54.932 -2.986 -39.325 1.00 57.97 215 PRO A N 1
ATOM 1717 C CA . PRO A 1 215 ? 53.676 -3.324 -38.626 1.00 57.97 215 PRO A CA 1
ATOM 1718 C C . PRO A 1 215 ? 53.246 -4.814 -38.722 1.00 57.97 215 PRO A C 1
ATOM 1720 O O . PRO A 1 215 ? 53.865 -5.609 -39.427 1.00 57.97 215 PRO A O 1
ATOM 1723 N N . PRO A 1 216 ? 52.129 -5.216 -38.070 1.00 36.66 216 PRO A N 1
ATOM 1724 C CA . PRO A 1 216 ? 50.918 -5.399 -38.885 1.00 36.66 216 PRO A CA 1
ATOM 1725 C C . PRO A 1 216 ? 49.563 -5.083 -38.207 1.00 36.66 216 PRO A C 1
ATOM 1727 O O . PRO A 1 216 ? 49.230 -5.557 -37.125 1.00 36.66 216 PRO A O 1
ATOM 1730 N N . VAL A 1 217 ? 48.717 -4.375 -38.964 1.00 33.44 217 VAL A N 1
ATOM 1731 C CA . VAL A 1 217 ? 47.263 -4.594 -39.142 1.00 33.44 217 VAL A CA 1
ATOM 1732 C C . VAL A 1 217 ? 46.454 -5.095 -37.925 1.00 33.44 217 VAL A C 1
ATOM 1734 O O . VAL A 1 217 ? 46.221 -6.291 -37.742 1.00 33.44 217 VAL A O 1
ATOM 1737 N N . LYS A 1 218 ? 45.829 -4.162 -37.194 1.00 36.38 218 LYS A N 1
ATOM 1738 C CA . LYS A 1 218 ? 44.717 -4.475 -36.278 1.00 36.38 218 LYS A CA 1
ATOM 1739 C C . LYS A 1 218 ? 43.450 -4.864 -37.061 1.00 36.38 218 LYS A C 1
ATOM 1741 O O . LYS A 1 218 ? 42.628 -4.007 -37.379 1.00 36.38 218 LYS A O 1
ATOM 1746 N N . ARG A 1 219 ? 43.245 -6.162 -37.320 1.00 33.75 219 ARG A N 1
ATOM 1747 C CA . ARG A 1 219 ? 41.914 -6.718 -37.640 1.00 33.75 219 ARG A CA 1
ATOM 1748 C C . ARG A 1 219 ? 41.252 -7.291 -36.383 1.00 33.75 219 ARG A C 1
ATOM 1750 O O . ARG A 1 219 ? 41.715 -8.276 -35.823 1.00 33.75 219 ARG A O 1
ATOM 1757 N N . SER A 1 220 ? 40.148 -6.656 -35.996 1.00 50.78 220 SER A N 1
ATOM 1758 C CA . SER A 1 220 ? 38.983 -7.194 -35.279 1.00 50.78 220 SER A CA 1
ATOM 1759 C C . SER A 1 220 ? 39.188 -8.387 -34.330 1.00 50.78 220 SER A C 1
ATOM 1761 O O . SER A 1 220 ? 39.171 -9.539 -34.762 1.00 50.78 220 SER A O 1
ATOM 1763 N N . ARG A 1 221 ? 39.168 -8.133 -33.013 1.00 39.59 221 ARG A N 1
ATOM 1764 C CA . ARG A 1 221 ? 38.749 -9.140 -32.023 1.00 39.59 221 ARG A CA 1
ATOM 1765 C C . ARG A 1 221 ? 37.747 -8.569 -31.025 1.00 39.59 221 ARG A C 1
ATOM 1767 O O . ARG A 1 221 ? 38.074 -7.734 -30.192 1.00 39.59 221 ARG A O 1
ATOM 1774 N N . SER A 1 222 ? 36.521 -9.069 -31.126 1.00 45.75 222 SER A N 1
ATOM 1775 C CA . SER A 1 222 ? 35.477 -8.961 -30.113 1.00 45.75 222 SER A CA 1
ATOM 1776 C C . SER A 1 222 ? 35.929 -9.626 -28.813 1.00 45.75 222 SER A C 1
ATOM 1778 O O . SER A 1 222 ? 36.209 -10.827 -28.804 1.00 45.75 222 SER A O 1
ATOM 1780 N N . LEU A 1 223 ? 35.950 -8.876 -27.711 1.00 42.84 223 LEU A N 1
ATOM 1781 C CA . LEU A 1 223 ? 36.119 -9.448 -26.379 1.00 42.84 223 LEU A CA 1
ATOM 1782 C C . LEU A 1 223 ? 34.755 -9.861 -25.820 1.00 42.84 223 LEU A C 1
ATOM 1784 O O . LEU A 1 223 ? 33.951 -9.043 -25.384 1.00 42.84 223 LEU A O 1
ATOM 1788 N N . SER A 1 224 ? 34.509 -11.164 -25.819 1.00 35.38 224 SER A N 1
ATOM 1789 C CA . SER A 1 224 ? 33.565 -11.806 -24.909 1.00 35.38 224 SER A CA 1
ATOM 1790 C C . SER A 1 224 ? 34.266 -13.036 -24.345 1.00 35.38 224 SER A C 1
ATOM 1792 O O . SER A 1 224 ? 34.447 -14.012 -25.077 1.00 35.38 224 SER A O 1
ATOM 1794 N N . PRO A 1 225 ? 34.723 -12.998 -23.081 1.00 41.00 225 PRO A N 1
ATOM 1795 C CA . PRO A 1 225 ? 35.260 -14.179 -22.427 1.00 41.00 225 PRO A CA 1
ATOM 1796 C C . PRO A 1 225 ? 34.169 -15.249 -22.346 1.00 41.00 225 PRO A C 1
ATOM 1798 O O . PRO A 1 225 ? 33.113 -15.023 -21.755 1.00 41.00 225 PRO A O 1
ATOM 1801 N N . LYS A 1 226 ? 34.421 -16.430 -22.921 1.00 40.16 226 LYS A N 1
ATOM 1802 C CA . LYS A 1 226 ? 33.612 -17.619 -22.637 1.00 40.16 226 LYS A CA 1
ATOM 1803 C C . LYS A 1 226 ? 33.885 -18.038 -21.192 1.00 40.16 226 LYS A C 1
ATOM 1805 O O . LYS A 1 226 ? 34.862 -18.732 -20.931 1.00 40.16 226 LYS A O 1
ATOM 1810 N N . SER A 1 227 ? 33.039 -17.618 -20.257 1.00 41.44 227 SER A N 1
ATOM 1811 C CA . SER A 1 227 ? 33.090 -18.090 -18.874 1.00 41.44 227 SER A CA 1
ATOM 1812 C C . SER A 1 227 ? 32.481 -19.491 -18.775 1.00 41.44 227 SER A C 1
ATOM 1814 O O . SER A 1 227 ? 31.284 -19.669 -18.553 1.00 41.44 227 SER A O 1
ATOM 1816 N N . SER A 1 228 ? 33.328 -20.512 -18.911 1.00 43.09 228 SER A N 1
ATOM 1817 C CA . SER A 1 228 ? 32.997 -21.913 -18.629 1.00 43.09 228 SER A CA 1
ATOM 1818 C C . SER A 1 228 ? 32.853 -22.168 -17.119 1.00 43.09 228 SER A C 1
ATOM 1820 O O . SER A 1 228 ? 33.577 -22.978 -16.547 1.00 43.09 228 SER A O 1
ATOM 1822 N N . PHE A 1 229 ? 31.941 -21.439 -16.464 1.00 44.03 229 PHE A N 1
ATOM 1823 C CA . PHE A 1 229 ? 31.506 -21.679 -15.083 1.00 44.03 229 PHE A CA 1
ATOM 1824 C C . PHE A 1 229 ? 30.134 -21.029 -14.784 1.00 44.03 229 PHE A C 1
ATOM 1826 O O . PHE A 1 229 ? 29.973 -20.296 -13.808 1.00 44.03 229 PHE A O 1
ATOM 1833 N N . ARG A 1 230 ? 29.124 -21.251 -15.645 1.00 49.72 230 ARG A N 1
ATOM 1834 C CA . ARG A 1 230 ? 27.770 -20.666 -15.477 1.00 49.72 230 ARG A CA 1
ATOM 1835 C C . ARG A 1 230 ? 26.617 -21.662 -15.323 1.00 49.72 230 ARG A C 1
ATOM 1837 O O . ARG A 1 230 ? 25.463 -21.255 -15.289 1.00 49.72 230 ARG A O 1
ATOM 1844 N N . GLU A 1 231 ? 26.912 -22.935 -15.087 1.00 49.69 231 GLU A N 1
ATOM 1845 C CA . GLU A 1 231 ? 25.901 -23.964 -14.775 1.00 49.69 231 GLU A CA 1
ATOM 1846 C C . GLU A 1 231 ? 25.281 -23.801 -13.363 1.00 49.69 231 GLU A C 1
ATOM 1848 O O . GLU A 1 231 ? 24.408 -24.556 -12.947 1.00 49.69 231 GLU A O 1
ATOM 1853 N N . SER A 1 232 ? 25.725 -22.800 -12.589 1.00 61.84 232 SER A N 1
ATOM 1854 C CA . SER A 1 232 ? 25.485 -22.740 -11.143 1.00 61.84 232 SER A CA 1
ATOM 1855 C C . SER A 1 232 ? 24.392 -21.771 -10.674 1.00 61.84 232 SER A C 1
ATOM 1857 O O . SER A 1 232 ? 23.961 -21.900 -9.533 1.00 61.84 232 SER A O 1
ATOM 1859 N N . GLU A 1 233 ? 23.924 -20.804 -11.473 1.00 58.38 233 GLU A N 1
ATOM 1860 C CA . GLU A 1 233 ? 22.955 -19.799 -10.980 1.00 58.38 233 GLU A CA 1
ATOM 1861 C C . GLU A 1 233 ? 21.509 -20.096 -11.401 1.00 58.38 233 GLU A C 1
ATOM 1863 O O . GLU A 1 233 ? 20.608 -20.117 -10.561 1.00 58.38 233 GLU A O 1
ATOM 1868 N N . GLU A 1 234 ? 21.284 -20.391 -12.681 1.00 66.50 234 GLU A N 1
ATOM 1869 C CA . GLU A 1 234 ? 19.955 -20.733 -13.204 1.00 66.50 234 GLU A CA 1
ATOM 1870 C C . GLU A 1 234 ? 19.494 -22.098 -12.685 1.00 66.50 234 GLU A C 1
ATOM 1872 O O . GLU A 1 234 ? 18.379 -22.205 -12.185 1.00 66.50 234 GLU A O 1
ATOM 1877 N N . LEU A 1 235 ? 20.388 -23.093 -12.623 1.00 69.44 235 LEU A N 1
ATOM 1878 C CA . LEU A 1 235 ? 20.104 -24.391 -12.001 1.00 69.44 235 LEU A CA 1
ATOM 1879 C C . LEU A 1 235 ? 19.803 -24.274 -10.491 1.00 69.44 235 LEU A C 1
ATOM 1881 O O . LEU A 1 235 ? 18.994 -25.032 -9.959 1.00 69.44 235 LEU A O 1
ATOM 1885 N N . ARG A 1 236 ? 20.407 -23.304 -9.783 1.00 73.69 236 ARG A N 1
ATOM 1886 C CA . ARG A 1 236 ? 20.058 -23.004 -8.379 1.00 73.69 236 ARG A CA 1
ATOM 1887 C C . ARG A 1 236 ? 18.678 -22.359 -8.266 1.00 73.69 236 ARG A C 1
ATOM 1889 O O . ARG A 1 236 ? 17.911 -22.749 -7.391 1.00 73.69 236 ARG A O 1
ATOM 1896 N N . LYS A 1 237 ? 18.347 -21.402 -9.139 1.00 79.25 237 LYS A N 1
ATOM 1897 C CA . LYS A 1 237 ? 17.017 -20.768 -9.198 1.00 79.25 237 LYS A CA 1
ATOM 1898 C C . LYS A 1 237 ? 15.928 -21.793 -9.526 1.00 79.25 237 LYS A C 1
ATOM 1900 O O . LYS A 1 237 ? 14.905 -21.809 -8.848 1.00 79.25 237 LYS A O 1
ATOM 1905 N N . LEU A 1 238 ? 16.198 -22.692 -10.470 1.00 84.56 238 LEU A N 1
ATOM 1906 C CA . LEU A 1 238 ? 15.328 -23.799 -10.858 1.00 84.56 238 LEU A CA 1
ATOM 1907 C C . LEU A 1 238 ? 15.109 -24.764 -9.678 1.00 84.56 238 LEU A C 1
ATOM 1909 O O . LEU A 1 238 ? 13.969 -24.937 -9.265 1.00 84.56 238 LEU A O 1
ATOM 1913 N N . LYS A 1 239 ? 16.168 -25.235 -9.001 1.00 82.44 239 LYS A N 1
ATOM 1914 C CA . LYS A 1 239 ? 16.047 -26.075 -7.785 1.00 82.44 239 LYS A CA 1
ATOM 1915 C C . LYS A 1 239 ? 15.337 -25.403 -6.602 1.00 82.44 239 LYS A C 1
ATOM 1917 O O . LYS A 1 239 ? 14.796 -26.082 -5.731 1.00 82.44 239 LYS A O 1
ATOM 1922 N N . ILE A 1 240 ? 15.350 -24.071 -6.522 1.00 85.56 240 ILE A N 1
ATOM 1923 C CA . ILE A 1 240 ? 14.569 -23.317 -5.526 1.00 85.56 240 ILE A CA 1
ATOM 1924 C C . ILE A 1 240 ? 13.095 -23.228 -5.947 1.00 85.56 240 ILE A C 1
ATOM 1926 O O . ILE A 1 240 ? 12.222 -23.317 -5.086 1.00 85.56 240 ILE A O 1
ATOM 1930 N N . ALA A 1 241 ? 12.814 -23.078 -7.244 1.00 79.75 241 ALA A N 1
ATOM 1931 C CA . ALA A 1 241 ? 11.460 -23.089 -7.789 1.00 79.75 241 ALA A CA 1
ATOM 1932 C C . ALA A 1 241 ? 10.807 -24.476 -7.662 1.00 79.75 241 ALA A C 1
ATOM 1934 O O . ALA A 1 241 ? 9.702 -24.550 -7.140 1.00 79.75 241 ALA A O 1
ATOM 1935 N N . GLU A 1 242 ? 11.512 -25.558 -8.011 1.00 84.94 242 GLU A N 1
ATOM 1936 C CA . GLU A 1 242 ? 11.068 -26.952 -7.834 1.00 84.94 242 GLU A CA 1
ATOM 1937 C C . GLU A 1 242 ? 10.652 -27.226 -6.384 1.00 84.94 242 GLU A C 1
ATOM 1939 O O . GLU A 1 242 ? 9.511 -27.590 -6.125 1.00 84.94 242 GLU A O 1
ATOM 1944 N N . ARG A 1 243 ? 11.520 -26.929 -5.407 1.00 89.00 243 ARG A N 1
ATOM 1945 C CA . ARG A 1 243 ? 11.181 -27.074 -3.977 1.00 89.00 243 ARG A CA 1
ATOM 1946 C C . ARG A 1 243 ? 10.037 -26.163 -3.533 1.00 89.00 243 ARG A C 1
ATOM 1948 O O . ARG A 1 243 ? 9.367 -26.461 -2.549 1.00 89.00 243 ARG A O 1
ATOM 1955 N N . LYS A 1 244 ? 9.833 -25.011 -4.180 1.00 89.94 244 LYS A N 1
ATOM 1956 C CA . LYS A 1 244 ? 8.690 -24.137 -3.877 1.00 89.94 244 LYS A CA 1
ATOM 1957 C C . LYS A 1 244 ? 7.394 -24.747 -4.414 1.00 89.94 244 LYS A C 1
ATOM 1959 O O . LYS A 1 244 ? 6.400 -24.702 -3.702 1.00 89.94 244 LYS A O 1
ATOM 1964 N N . ILE A 1 245 ? 7.425 -25.327 -5.613 1.00 87.81 245 ILE A N 1
ATOM 1965 C CA . ILE A 1 245 ? 6.309 -26.063 -6.217 1.00 87.81 245 ILE A CA 1
ATOM 1966 C C . ILE A 1 245 ? 5.966 -27.275 -5.343 1.00 87.81 245 ILE A C 1
ATOM 1968 O O . ILE A 1 245 ? 4.852 -27.335 -4.844 1.00 87.81 245 ILE A O 1
ATOM 1972 N N . GLU A 1 246 ? 6.940 -28.120 -5.001 1.00 90.44 246 GLU A N 1
ATOM 1973 C CA . GLU A 1 246 ? 6.756 -29.303 -4.142 1.00 90.44 246 GLU A CA 1
ATOM 1974 C C . GLU A 1 246 ? 6.124 -28.959 -2.771 1.00 90.44 246 GLU A C 1
ATOM 1976 O O . GLU A 1 246 ? 5.263 -29.674 -2.256 1.00 90.44 246 GLU A O 1
ATOM 1981 N N . ASN A 1 247 ? 6.518 -27.834 -2.161 1.00 85.12 247 ASN A N 1
ATOM 1982 C CA . ASN A 1 247 ? 5.922 -27.369 -0.903 1.00 85.12 247 ASN A CA 1
ATOM 1983 C C . ASN A 1 247 ? 4.504 -26.798 -1.085 1.00 85.12 247 ASN A C 1
ATOM 1985 O O . ASN A 1 247 ? 3.663 -26.959 -0.198 1.00 85.12 247 ASN A O 1
ATOM 1989 N N . LEU A 1 248 ? 4.219 -26.142 -2.215 1.00 85.56 248 LEU A N 1
ATOM 1990 C CA . LEU A 1 248 ? 2.872 -25.675 -2.550 1.00 85.56 248 LEU A CA 1
ATOM 1991 C C . LEU A 1 248 ? 1.939 -26.853 -2.865 1.00 85.56 248 LEU A C 1
ATOM 1993 O O . LEU A 1 248 ? 0.809 -26.850 -2.395 1.00 85.56 248 LEU A O 1
ATOM 1997 N N . GLU A 1 249 ? 2.422 -27.886 -3.556 1.00 86.62 249 GLU A N 1
ATOM 1998 C CA . GLU A 1 249 ? 1.693 -29.132 -3.828 1.00 86.62 249 GLU A CA 1
ATOM 1999 C C . GLU A 1 249 ? 1.326 -29.865 -2.533 1.00 86.62 249 GLU A C 1
ATOM 2001 O O . GLU A 1 249 ? 0.164 -30.212 -2.337 1.00 86.62 249 GLU A O 1
ATOM 2006 N N . LYS A 1 250 ? 2.266 -30.012 -1.588 1.00 90.12 250 LYS A N 1
ATOM 2007 C CA . LYS A 1 250 ? 1.980 -30.585 -0.256 1.00 90.12 250 LYS A CA 1
ATOM 2008 C C . LYS A 1 250 ? 0.972 -29.750 0.537 1.00 90.12 250 LYS A C 1
ATOM 2010 O O . LYS A 1 250 ? 0.113 -30.301 1.220 1.00 90.12 250 LYS A O 1
ATOM 2015 N N . THR A 1 251 ? 1.044 -28.422 0.432 1.00 85.75 251 THR A N 1
ATOM 2016 C CA . THR A 1 251 ? 0.077 -27.519 1.081 1.00 85.75 251 THR A CA 1
ATOM 2017 C C . THR A 1 251 ? -1.313 -27.645 0.447 1.00 85.75 251 THR A C 1
ATOM 2019 O O . THR A 1 251 ? -2.312 -27.683 1.161 1.00 85.75 251 THR A O 1
ATOM 2022 N N . LEU A 1 252 ? -1.381 -27.777 -0.881 1.00 87.06 252 LEU A N 1
ATOM 2023 C CA . LEU A 1 252 ? -2.617 -28.002 -1.628 1.00 87.06 252 LEU A CA 1
ATOM 2024 C C . LEU A 1 252 ? -3.241 -29.364 -1.296 1.00 87.06 252 LEU A C 1
ATOM 2026 O O . LEU A 1 252 ? -4.449 -29.432 -1.091 1.00 87.06 252 LEU A O 1
ATOM 2030 N N . GLN A 1 253 ? -2.440 -30.429 -1.180 1.00 88.06 253 GLN A N 1
ATOM 2031 C CA . GLN A 1 253 ? -2.909 -31.754 -0.757 1.00 88.06 253 GLN A CA 1
ATOM 2032 C C . GLN A 1 253 ? -3.541 -31.712 0.638 1.00 88.06 253 GLN A C 1
ATOM 2034 O O . GLN A 1 253 ? -4.662 -32.185 0.806 1.00 88.06 253 GLN A O 1
ATOM 2039 N N . LEU A 1 254 ? -2.877 -31.082 1.615 1.00 83.94 254 LEU A N 1
ATOM 2040 C CA . LEU A 1 254 ? -3.418 -30.932 2.971 1.00 83.94 254 LEU A CA 1
ATOM 2041 C C . LEU A 1 254 ? -4.716 -30.112 2.992 1.00 83.94 254 LEU A C 1
ATOM 2043 O O . LEU A 1 254 ? -5.674 -30.509 3.649 1.00 83.94 254 LEU A O 1
ATOM 2047 N N . LYS A 1 255 ? -4.788 -29.013 2.227 1.00 85.31 255 LYS A N 1
ATOM 2048 C CA . LYS A 1 255 ? -6.023 -28.221 2.102 1.00 85.31 255 LYS A CA 1
ATOM 2049 C C . LYS A 1 255 ? -7.143 -28.976 1.382 1.00 85.31 255 LYS A C 1
ATOM 2051 O O . LYS A 1 255 ? -8.300 -28.821 1.754 1.00 85.31 255 LYS A O 1
ATOM 2056 N N . THR A 1 256 ? -6.815 -29.824 0.407 1.00 86.56 256 THR A N 1
ATOM 2057 C CA . THR A 1 256 ? -7.794 -30.695 -0.265 1.00 86.56 256 THR A CA 1
ATOM 2058 C C . THR A 1 256 ? -8.367 -31.704 0.730 1.00 86.56 256 THR A C 1
ATOM 2060 O O . THR A 1 256 ? -9.584 -31.760 0.897 1.00 86.56 256 THR A O 1
ATOM 2063 N N . GLN A 1 257 ? -7.502 -32.398 1.480 1.00 86.81 257 GLN A N 1
ATOM 2064 C CA . GLN A 1 257 ? -7.911 -33.337 2.526 1.00 86.81 257 GLN A CA 1
ATOM 2065 C C . GLN A 1 257 ? -8.810 -32.670 3.582 1.00 86.81 257 GLN A C 1
ATOM 2067 O O . GLN A 1 257 ? -9.861 -33.208 3.910 1.00 86.81 257 GLN A O 1
ATOM 2072 N N . GLU A 1 258 ? -8.454 -31.476 4.062 1.00 79.69 258 GLU A N 1
ATOM 2073 C CA . GLU A 1 258 ? -9.283 -30.698 4.995 1.00 79.69 258 GLU A CA 1
ATOM 2074 C C . GLU A 1 258 ? -10.671 -30.380 4.410 1.00 79.69 258 GLU A C 1
ATOM 2076 O O . GLU A 1 258 ? -11.685 -30.550 5.088 1.00 79.69 258 GLU A O 1
ATOM 2081 N N . THR A 1 259 ? -10.754 -29.974 3.136 1.00 84.75 259 THR A N 1
ATOM 2082 C CA . THR A 1 259 ? -12.055 -29.724 2.490 1.00 84.75 259 THR A CA 1
ATOM 2083 C C . THR A 1 259 ? -12.881 -30.990 2.271 1.00 84.75 259 THR A C 1
ATOM 2085 O O . THR A 1 259 ? -14.111 -30.915 2.291 1.00 84.75 259 THR A O 1
ATOM 2088 N N . ASP A 1 260 ? -12.242 -32.146 2.092 1.00 87.12 260 ASP A N 1
ATOM 2089 C CA . ASP A 1 260 ? -12.925 -33.433 1.954 1.00 87.12 260 ASP A CA 1
ATOM 2090 C C . ASP A 1 260 ? -13.406 -33.965 3.318 1.00 87.12 260 ASP A C 1
ATOM 2092 O O . ASP A 1 260 ? -14.534 -34.449 3.413 1.00 87.12 260 ASP A O 1
ATOM 2096 N N . GLU A 1 261 ? -12.628 -33.781 4.392 1.00 85.88 261 GLU A N 1
ATOM 2097 C CA . GLU A 1 261 ? -13.042 -34.057 5.778 1.00 85.88 261 GLU A CA 1
ATOM 2098 C C . GLU A 1 261 ? -14.241 -33.179 6.190 1.00 85.88 261 GLU A C 1
ATOM 2100 O O . GLU A 1 261 ? -15.232 -33.688 6.723 1.00 85.88 261 GLU A O 1
ATOM 2105 N N . LEU A 1 262 ? -14.217 -31.880 5.861 1.00 83.31 262 LEU A N 1
ATOM 2106 C CA . LEU A 1 262 ? -15.358 -30.978 6.066 1.00 83.31 262 LEU A CA 1
ATOM 2107 C C . LEU A 1 262 ? -16.582 -31.395 5.235 1.00 83.31 262 LEU A C 1
ATOM 2109 O O . LEU A 1 262 ? -17.703 -31.389 5.749 1.00 83.31 262 LEU A O 1
ATOM 2113 N N . ARG A 1 263 ? -16.396 -31.802 3.970 1.00 89.81 263 ARG A N 1
ATOM 2114 C CA . ARG A 1 263 ? -17.494 -32.292 3.117 1.00 89.81 263 ARG A CA 1
ATOM 2115 C C . ARG A 1 263 ? -18.119 -33.567 3.688 1.00 89.81 263 ARG A C 1
ATOM 2117 O O . ARG A 1 263 ? -19.342 -33.671 3.715 1.00 89.81 263 ARG A O 1
ATOM 2124 N N . ALA A 1 264 ? -17.305 -34.496 4.190 1.00 88.31 264 ALA A N 1
ATOM 2125 C CA . ALA A 1 264 ? -17.772 -35.723 4.831 1.00 88.31 264 ALA A CA 1
ATOM 2126 C C . ALA A 1 264 ? -18.562 -35.440 6.123 1.00 88.31 264 ALA A C 1
ATOM 2128 O O . ALA A 1 264 ? -19.635 -36.011 6.320 1.00 88.31 264 ALA A O 1
ATOM 2129 N N . ALA A 1 265 ? -18.092 -34.516 6.969 1.00 82.81 265 ALA A N 1
ATOM 2130 C CA . ALA A 1 265 ? -18.822 -34.091 8.166 1.00 82.81 265 ALA A CA 1
ATOM 2131 C C . ALA A 1 265 ? -20.175 -33.433 7.820 1.00 82.81 265 ALA A C 1
ATOM 2133 O O . ALA A 1 265 ? -21.193 -33.714 8.459 1.00 82.81 265 ALA A O 1
ATOM 2134 N N . HIS A 1 266 ? -20.215 -32.600 6.774 1.00 81.25 266 HIS A N 1
ATOM 2135 C CA . HIS A 1 266 ? -21.455 -31.996 6.284 1.00 81.25 266 HIS A CA 1
ATOM 2136 C C . HIS A 1 266 ? -22.444 -33.023 5.716 1.00 81.25 266 HIS A C 1
ATOM 2138 O O . HIS A 1 266 ? -23.636 -32.928 6.016 1.00 81.25 266 HIS A O 1
ATOM 2144 N N . GLU A 1 267 ? -21.978 -34.013 4.949 1.00 88.69 267 GLU A N 1
ATOM 2145 C CA . GLU A 1 267 ? -22.839 -35.093 4.455 1.00 88.69 267 GLU A CA 1
ATOM 2146 C C . GLU A 1 267 ? -23.372 -35.963 5.599 1.00 88.69 267 GLU A C 1
ATOM 2148 O O . GLU A 1 267 ? -24.581 -36.164 5.672 1.00 88.69 267 GLU A O 1
ATOM 2153 N N . GLN A 1 268 ? -22.556 -36.339 6.592 1.00 88.81 268 GLN A N 1
ATOM 2154 C CA . GLN A 1 268 ? -23.075 -37.036 7.778 1.00 88.81 268 GLN A CA 1
ATOM 2155 C C . GLN A 1 268 ? -24.119 -36.209 8.543 1.00 88.81 268 GLN A C 1
ATOM 2157 O O . GLN A 1 268 ? -25.132 -36.749 8.989 1.00 88.81 268 GLN A O 1
ATOM 2162 N N . ARG A 1 269 ? -23.928 -34.890 8.694 1.00 86.19 269 ARG A N 1
ATOM 2163 C CA . ARG A 1 269 ? -24.933 -34.022 9.337 1.00 86.19 269 ARG A CA 1
ATOM 2164 C C . ARG A 1 269 ? -26.240 -33.977 8.534 1.00 86.19 269 ARG A C 1
ATOM 2166 O O . ARG A 1 269 ? -27.322 -33.956 9.122 1.00 86.19 269 ARG A O 1
ATOM 2173 N N . LYS A 1 270 ? -26.146 -33.999 7.202 1.00 89.06 270 LYS A N 1
ATOM 2174 C CA . LYS A 1 270 ? -27.279 -34.063 6.267 1.00 89.06 270 LYS A CA 1
ATOM 2175 C C . LYS A 1 270 ? -27.991 -35.420 6.318 1.00 89.06 270 LYS A C 1
ATOM 2177 O O . LYS A 1 270 ? -29.216 -35.428 6.387 1.00 89.06 270 LYS A O 1
ATOM 2182 N N . GLU A 1 271 ? -27.268 -36.534 6.389 1.00 89.44 271 GLU A N 1
ATOM 2183 C CA . GLU A 1 271 ? -27.822 -37.880 6.602 1.00 89.44 271 GLU A CA 1
ATOM 2184 C C . GLU A 1 271 ? -28.553 -37.986 7.950 1.00 89.44 271 GLU A C 1
ATOM 2186 O O . GLU A 1 271 ? -29.704 -38.426 7.991 1.00 89.44 271 GLU A O 1
ATOM 2191 N N . ARG A 1 272 ? -27.946 -37.503 9.048 1.00 87.50 272 ARG A N 1
ATOM 2192 C CA . ARG A 1 272 ? -28.587 -37.437 10.379 1.00 87.50 272 ARG A CA 1
ATOM 2193 C C . ARG A 1 272 ? -29.889 -36.621 10.329 1.00 87.50 272 ARG A C 1
ATOM 2195 O O . ARG A 1 272 ? -30.905 -37.055 10.872 1.00 87.50 272 ARG A O 1
ATOM 2202 N N . LEU A 1 273 ? -29.892 -35.473 9.641 1.00 88.00 273 LEU A N 1
ATOM 2203 C CA . LEU A 1 273 ? -31.087 -34.639 9.462 1.00 88.00 273 LEU A CA 1
ATOM 2204 C C . LEU A 1 273 ? -32.164 -35.332 8.611 1.00 88.00 273 LEU A C 1
ATOM 2206 O O . LEU A 1 273 ? -33.341 -35.280 8.965 1.00 88.00 273 LEU A O 1
ATOM 2210 N N . GLN A 1 274 ? -31.784 -35.996 7.517 1.00 86.38 274 GLN A N 1
ATOM 2211 C CA . GLN A 1 274 ? -32.710 -36.764 6.681 1.00 86.38 274 GLN A CA 1
ATOM 2212 C C . GLN A 1 274 ? -33.344 -37.917 7.467 1.00 86.38 274 GLN A C 1
ATOM 2214 O O . GLN A 1 274 ? -34.564 -38.065 7.431 1.00 86.38 274 GLN A O 1
ATOM 2219 N N . MET A 1 275 ? -32.549 -38.658 8.244 1.00 88.56 275 MET A N 1
ATOM 2220 C CA . MET A 1 275 ? -33.017 -39.735 9.120 1.00 88.56 275 MET A CA 1
ATOM 2221 C C . MET A 1 275 ? -33.980 -39.219 10.204 1.00 88.56 275 MET A C 1
ATOM 2223 O O . MET A 1 275 ? -35.037 -39.809 10.435 1.00 88.56 275 MET A O 1
ATOM 2227 N N . LEU A 1 276 ? -33.696 -38.059 10.806 1.00 88.44 276 LEU A N 1
ATOM 2228 C CA . LEU A 1 276 ? -34.616 -37.413 11.746 1.00 88.44 276 LEU A CA 1
ATOM 2229 C C . LEU A 1 276 ? -35.929 -36.980 11.064 1.00 88.44 276 LEU A C 1
ATOM 2231 O O . LEU A 1 276 ? -37.006 -37.161 11.629 1.00 88.44 276 LEU A O 1
ATOM 2235 N N . GLN A 1 277 ? -35.865 -36.459 9.834 1.00 82.88 277 GLN A N 1
ATOM 2236 C CA . GLN A 1 277 ? -37.046 -36.078 9.049 1.00 82.88 277 GLN A CA 1
ATOM 2237 C C . GLN A 1 277 ? -37.881 -37.281 8.583 1.00 82.88 277 GLN A C 1
ATOM 2239 O O . GLN A 1 277 ? -39.105 -37.158 8.489 1.00 82.88 277 GLN A O 1
ATOM 2244 N N . THR A 1 278 ? -37.265 -38.429 8.282 1.00 86.00 278 THR A N 1
ATOM 2245 C CA . THR A 1 278 ? -37.994 -39.675 7.994 1.00 86.00 278 THR A CA 1
ATOM 2246 C C . THR A 1 278 ? -38.611 -40.256 9.256 1.00 86.00 278 THR A C 1
ATOM 2248 O O . THR A 1 278 ? -39.771 -40.649 9.214 1.00 86.00 278 THR A O 1
ATOM 2251 N N . ASN A 1 279 ? -37.907 -40.220 10.392 1.00 87.06 279 ASN A N 1
ATOM 2252 C CA . ASN A 1 279 ? -38.446 -40.673 11.675 1.00 87.06 279 ASN A CA 1
ATOM 2253 C C . ASN A 1 279 ? -39.621 -39.801 12.130 1.00 87.06 279 ASN A C 1
ATOM 2255 O O . ASN A 1 279 ? -40.636 -40.332 12.563 1.00 87.06 279 ASN A O 1
ATOM 2259 N N . TYR A 1 280 ? -39.530 -38.477 11.978 1.00 84.50 280 TYR A N 1
ATOM 2260 C CA . TYR A 1 280 ? -40.641 -37.569 12.274 1.00 84.50 280 TYR A CA 1
ATOM 2261 C C . TYR A 1 280 ? -41.850 -37.812 11.356 1.00 84.50 280 TYR A C 1
ATOM 2263 O O . TYR A 1 280 ? -42.984 -37.796 11.830 1.00 84.50 280 TYR A O 1
ATOM 2271 N N . ARG A 1 281 ? -41.624 -38.096 10.062 1.00 88.50 281 ARG A N 1
ATOM 2272 C CA . ARG A 1 281 ? -42.692 -38.527 9.143 1.00 88.50 281 ARG A CA 1
ATOM 2273 C C . ARG A 1 281 ? -43.326 -39.839 9.596 1.00 88.50 281 ARG A C 1
ATOM 2275 O O . ARG A 1 281 ? -44.524 -39.852 9.828 1.00 88.50 281 ARG A O 1
ATOM 2282 N N . ALA A 1 282 ? -42.530 -40.880 9.831 1.00 85.56 282 ALA A N 1
ATOM 2283 C CA . ALA A 1 282 ? -43.017 -42.179 10.289 1.00 85.56 282 ALA A CA 1
ATOM 2284 C C . ALA A 1 282 ? -43.794 -42.084 11.614 1.00 85.56 282 ALA A C 1
ATOM 2286 O O . ALA A 1 282 ? -44.854 -42.688 11.739 1.00 85.56 282 ALA A O 1
ATOM 2287 N N . LEU A 1 283 ? -43.322 -41.283 12.577 1.00 85.50 283 LEU A N 1
ATOM 2288 C CA . LEU A 1 283 ? -44.020 -41.061 13.846 1.00 85.50 283 LEU A CA 1
ATOM 2289 C C . LEU A 1 283 ? -45.347 -40.308 13.646 1.00 85.50 283 LEU A C 1
ATOM 2291 O O . LEU A 1 283 ? -46.321 -40.596 14.332 1.00 85.50 283 LEU A O 1
ATOM 2295 N N . LYS A 1 284 ? -45.401 -39.364 12.698 1.00 84.62 284 LYS A N 1
ATOM 2296 C CA . LYS A 1 284 ? -46.625 -38.644 12.319 1.00 84.62 284 LYS A CA 1
ATOM 2297 C C . LYS A 1 284 ? -47.613 -39.546 11.570 1.00 84.62 284 LYS A C 1
ATOM 2299 O O . LYS A 1 284 ? -48.805 -39.474 11.845 1.00 84.62 284 LYS A O 1
ATOM 2304 N N . GLU A 1 285 ? -47.131 -40.407 10.674 1.00 80.44 285 GLU A N 1
ATOM 2305 C CA . GLU A 1 285 ? -47.917 -41.463 10.021 1.00 80.44 285 GLU A CA 1
ATOM 2306 C C . GLU A 1 285 ? -48.492 -42.435 11.064 1.00 80.44 285 GLU A C 1
ATOM 2308 O O . GLU A 1 285 ? -49.677 -42.743 11.018 1.00 80.44 285 GLU A O 1
ATOM 2313 N N . GLN A 1 286 ? -47.683 -42.869 12.038 1.00 79.62 286 GLN A N 1
ATOM 2314 C CA . GLN A 1 286 ? -48.132 -43.718 13.144 1.00 79.62 286 GLN A CA 1
ATOM 2315 C C . GLN A 1 286 ? -49.181 -43.011 14.001 1.00 79.62 286 GLN A C 1
ATOM 2317 O O . GLN A 1 286 ? -50.234 -43.585 14.243 1.00 79.62 286 GLN A O 1
ATOM 2322 N N . LEU A 1 287 ? -48.937 -41.769 14.435 1.00 75.00 287 LEU A N 1
ATOM 2323 C CA . LEU A 1 287 ? -49.903 -41.003 15.232 1.00 75.00 287 LEU A CA 1
ATOM 2324 C C . LEU A 1 287 ? -51.241 -40.869 14.493 1.00 75.00 287 LEU A C 1
ATOM 2326 O O . LEU A 1 287 ? -52.291 -41.100 15.080 1.00 75.00 287 LEU A O 1
ATOM 2330 N N . LYS A 1 288 ? -51.187 -40.614 13.182 1.00 78.00 288 LYS A N 1
ATOM 2331 C CA . LYS A 1 288 ? -52.360 -40.573 12.313 1.00 78.00 288 LYS A CA 1
ATOM 2332 C C . LYS A 1 288 ? -53.063 -41.937 12.201 1.00 78.00 288 LYS A C 1
ATOM 2334 O O . LYS A 1 288 ? -54.284 -41.979 12.221 1.00 78.00 288 LYS A O 1
ATOM 2339 N N . GLN A 1 289 ? -52.330 -43.053 12.146 1.00 71.94 289 GLN A N 1
ATOM 2340 C CA . GLN A 1 289 ? -52.914 -44.405 12.193 1.00 71.94 289 GLN A CA 1
ATOM 2341 C C . GLN A 1 289 ? -53.572 -44.720 13.549 1.00 71.94 289 GLN A C 1
ATOM 2343 O O . GLN A 1 289 ? -54.573 -45.430 13.579 1.00 71.94 289 GLN A O 1
ATOM 2348 N N . TRP A 1 290 ? -53.057 -44.174 14.656 1.00 55.56 290 TRP A N 1
ATOM 2349 C CA . TRP A 1 290 ? -53.707 -44.250 15.972 1.00 55.56 290 TRP A CA 1
ATOM 2350 C C . TRP A 1 290 ? -54.952 -43.347 16.072 1.00 55.56 290 TRP A C 1
ATOM 2352 O O . TRP A 1 290 ? -55.885 -43.700 16.785 1.00 55.56 290 TRP A O 1
ATOM 2362 N N . GLU A 1 291 ? -54.997 -42.221 15.352 1.00 61.12 291 GLU A N 1
ATOM 2363 C CA . GLU A 1 291 ? -56.169 -41.328 15.271 1.00 61.12 291 GLU A CA 1
ATOM 2364 C C . GLU A 1 291 ? -57.257 -41.836 14.301 1.00 61.12 291 GLU A C 1
ATOM 2366 O O . GLU A 1 291 ? -58.444 -41.654 14.562 1.00 61.12 291 GLU A O 1
ATOM 2371 N N . GLU A 1 292 ? -56.883 -42.494 13.198 1.00 58.88 292 GLU A N 1
ATOM 2372 C CA . GLU A 1 292 ? -57.815 -43.091 12.221 1.00 58.88 292 GLU A CA 1
ATOM 2373 C C . GLU A 1 292 ? -58.283 -44.509 12.631 1.00 58.88 292 GLU A C 1
ATOM 2375 O O . GLU A 1 292 ? -59.253 -45.033 12.082 1.00 58.88 292 GLU A O 1
ATOM 2380 N N . GLY A 1 293 ? -57.619 -45.130 13.611 1.00 41.53 293 GLY A N 1
ATOM 2381 C CA . GLY A 1 293 ? -57.862 -46.494 14.089 1.00 41.53 293 GLY A CA 1
ATOM 2382 C C . GLY A 1 293 ? -58.934 -46.638 15.178 1.00 41.53 293 GLY A C 1
ATOM 2383 O O . GLY A 1 293 ? -58.647 -47.202 16.235 1.00 41.53 293 GLY A O 1
ATOM 2384 N N . ASP A 1 294 ? -60.176 -46.198 14.936 1.00 45.28 294 ASP A N 1
ATOM 2385 C CA . ASP A 1 294 ? -61.306 -46.529 15.828 1.00 45.28 294 ASP A CA 1
ATOM 2386 C C . ASP A 1 294 ? -61.700 -48.014 15.696 1.00 45.28 294 ASP A C 1
ATOM 2388 O O . ASP A 1 294 ? -62.598 -48.400 14.942 1.00 45.28 294 ASP A O 1
ATOM 2392 N N . SER A 1 295 ? -61.004 -48.878 16.438 1.00 40.12 295 SER A N 1
ATOM 2393 C CA . SER A 1 295 ? -61.305 -50.310 16.497 1.00 40.12 295 SER A CA 1
ATOM 2394 C C . SER A 1 295 ? -61.312 -50.859 17.923 1.00 40.12 295 SER A C 1
ATOM 2396 O O . SER A 1 295 ? -60.333 -51.413 18.423 1.00 40.12 295 SER A O 1
ATOM 2398 N N . ARG A 1 296 ? -62.497 -50.770 18.536 1.00 46.09 296 ARG A N 1
ATOM 2399 C CA . ARG A 1 296 ? -62.976 -51.561 19.683 1.00 46.09 296 ARG A CA 1
ATOM 2400 C C . ARG A 1 296 ? -62.463 -53.017 19.682 1.00 46.09 296 ARG A C 1
ATOM 2402 O O . ARG A 1 296 ? -63.075 -53.856 19.026 1.00 46.09 296 ARG A O 1
ATOM 2409 N N . TYR A 1 297 ? -61.466 -53.363 20.504 1.00 35.28 297 TYR A N 1
ATOM 2410 C CA . TYR A 1 297 ? -61.217 -54.763 20.891 1.00 35.28 297 TYR A CA 1
ATOM 2411 C C . TYR A 1 297 ? -60.751 -54.936 22.347 1.00 35.28 297 TYR A C 1
ATOM 2413 O O . TYR A 1 297 ? -59.690 -54.474 22.745 1.00 35.28 297 TYR A O 1
ATOM 2421 N N . ARG A 1 298 ? -61.605 -55.642 23.104 1.00 35.94 298 ARG A N 1
ATOM 2422 C CA . ARG A 1 298 ? -61.425 -56.331 24.400 1.00 35.94 298 ARG A CA 1
ATOM 2423 C C . ARG A 1 298 ? -60.140 -56.058 25.205 1.00 35.94 298 ARG A C 1
ATOM 2425 O O . ARG A 1 298 ? -59.076 -56.574 24.879 1.00 35.94 298 ARG A O 1
ATOM 2432 N N . HIS A 1 299 ? -60.324 -55.466 26.390 1.00 33.12 299 HIS A N 1
ATOM 2433 C CA . HIS A 1 299 ? -59.552 -55.878 27.569 1.00 33.12 299 HIS A CA 1
ATOM 2434 C C . HIS A 1 299 ? -59.645 -57.405 27.732 1.00 33.12 299 HIS A C 1
ATOM 2436 O O . HIS A 1 299 ? -60.746 -57.962 27.728 1.00 33.12 299 HIS A O 1
ATOM 2442 N N . ALA A 1 300 ? -58.495 -58.063 27.878 1.00 34.12 300 ALA A N 1
ATOM 2443 C CA . ALA A 1 300 ? -58.417 -59.359 28.544 1.00 34.12 300 ALA A CA 1
ATOM 2444 C C . ALA A 1 300 ? -58.496 -59.145 30.068 1.00 34.12 300 ALA A C 1
ATOM 2446 O O . ALA A 1 300 ? -58.231 -58.040 30.539 1.00 34.12 300 ALA A O 1
ATOM 2447 N N . ASP A 1 301 ? -58.890 -60.183 30.810 1.00 37.03 301 ASP A N 1
ATOM 2448 C CA . ASP A 1 301 ? -59.265 -60.103 32.227 1.00 37.03 301 ASP A CA 1
ATOM 2449 C C . ASP A 1 301 ? -58.300 -59.294 33.109 1.00 37.03 301 ASP A C 1
ATOM 2451 O O . ASP A 1 301 ? -57.132 -59.642 33.291 1.00 37.03 301 ASP A O 1
ATOM 2455 N N . THR A 1 302 ? -58.843 -58.261 33.755 1.00 41.81 302 THR A N 1
ATOM 2456 C CA . THR A 1 302 ? -58.138 -57.323 34.643 1.00 41.81 302 THR A CA 1
ATOM 2457 C C . THR A 1 302 ? -57.637 -57.966 35.949 1.00 41.81 302 THR A C 1
ATOM 2459 O O . THR A 1 302 ? -57.111 -57.276 36.813 1.00 41.81 302 THR A O 1
ATOM 2462 N N . HIS A 1 303 ? -57.801 -59.279 36.131 1.00 47.66 303 HIS A N 1
ATOM 2463 C CA . HIS A 1 303 ? -57.645 -59.970 37.416 1.00 47.66 303 HIS A CA 1
ATOM 2464 C C . HIS A 1 303 ? -56.330 -60.749 37.604 1.00 47.66 303 HIS A C 1
ATOM 2466 O O . HIS A 1 303 ? -56.175 -61.415 38.625 1.00 47.66 303 HIS A O 1
ATOM 2472 N N . GLN A 1 304 ? -55.369 -60.661 36.673 1.00 46.88 304 GLN A N 1
ATOM 2473 C CA . GLN A 1 304 ? -54.047 -61.312 36.812 1.00 46.88 304 GLN A CA 1
ATOM 2474 C C . GLN A 1 304 ? -52.830 -60.369 36.731 1.00 46.88 304 GLN A C 1
ATOM 2476 O O . GLN A 1 304 ? -51.703 -60.850 36.765 1.00 46.88 304 GLN A O 1
ATOM 2481 N N . LEU A 1 305 ? -53.027 -59.042 36.695 1.00 46.38 305 LEU A N 1
ATOM 2482 C CA . LEU A 1 305 ? -51.938 -58.056 36.857 1.00 46.38 305 LEU A CA 1
ATOM 2483 C C . LEU A 1 305 ? -52.065 -57.156 38.103 1.00 46.38 305 LEU A C 1
ATOM 2485 O O . LEU A 1 305 ? -51.218 -56.297 38.321 1.00 46.38 305 LEU A O 1
ATOM 2489 N N . CYS A 1 306 ? -53.051 -57.379 38.978 1.00 43.69 306 CYS A N 1
ATOM 2490 C CA . CYS A 1 306 ? -53.202 -56.650 40.249 1.00 43.69 306 CYS A CA 1
ATOM 2491 C C . CYS A 1 306 ? -52.186 -57.067 41.338 1.00 43.69 306 CYS A C 1
ATOM 2493 O O . CYS A 1 306 ? -52.542 -57.123 42.514 1.00 43.69 306 CYS A O 1
ATOM 2495 N N . GLN A 1 307 ? -50.951 -57.409 40.960 1.00 49.47 307 GLN A N 1
ATOM 2496 C CA . GLN A 1 307 ? -49.882 -57.789 41.893 1.00 49.47 307 GLN A CA 1
ATOM 2497 C C . GLN A 1 307 ? -48.668 -56.847 41.846 1.00 49.47 307 GLN A C 1
ATOM 2499 O O . GLN A 1 307 ? -47.820 -56.913 42.732 1.00 49.47 307 GLN A O 1
ATOM 2504 N N . GLU A 1 308 ? -48.624 -55.925 40.882 1.00 59.31 308 GLU A N 1
ATOM 2505 C CA . GLU A 1 308 ? -47.683 -54.805 40.852 1.00 59.31 308 GLU A CA 1
ATOM 2506 C C . GLU A 1 308 ? -48.478 -53.497 40.770 1.00 59.31 308 GLU A C 1
ATOM 2508 O O . GLU A 1 308 ? -49.486 -53.417 40.059 1.00 59.31 308 GLU A O 1
ATOM 2513 N N . ASP A 1 309 ? -48.051 -52.476 41.521 1.00 61.25 309 ASP A N 1
ATOM 2514 C CA . ASP A 1 309 ? -48.697 -51.163 41.515 1.00 61.25 309 ASP A CA 1
ATOM 2515 C C . ASP A 1 309 ? -48.678 -50.602 40.091 1.00 61.25 309 ASP A C 1
ATOM 2517 O O . ASP A 1 309 ? -47.627 -50.238 39.559 1.00 61.25 309 ASP A O 1
ATOM 2521 N N . SER A 1 310 ? -49.853 -50.508 39.464 1.00 62.38 310 SER A N 1
ATOM 2522 C CA . SER A 1 310 ? -49.975 -50.030 38.082 1.00 62.38 310 SER A CA 1
ATOM 2523 C C . SER A 1 310 ? -49.350 -48.641 37.926 1.00 62.38 310 SER A C 1
ATOM 2525 O O . SER A 1 310 ? -48.635 -48.377 36.960 1.00 62.38 310 SER A O 1
ATOM 2527 N N . ASP A 1 311 ? -49.543 -47.783 38.928 1.00 69.31 311 ASP A N 1
ATOM 2528 C CA . ASP A 1 311 ? -48.959 -46.446 38.996 1.00 69.31 311 ASP A CA 1
ATOM 2529 C C . ASP A 1 311 ? -47.437 -46.468 39.203 1.00 69.31 311 ASP A C 1
ATOM 2531 O O . ASP A 1 311 ? -46.754 -45.558 38.732 1.00 69.31 311 ASP A O 1
ATOM 2535 N N . ALA A 1 312 ? -46.872 -47.496 39.849 1.00 74.12 312 ALA A N 1
ATOM 2536 C CA . ALA A 1 312 ? -45.424 -47.673 39.938 1.00 74.12 312 ALA A CA 1
ATOM 2537 C C . ALA A 1 312 ? -44.842 -48.040 38.567 1.00 74.12 312 ALA A C 1
ATOM 2539 O O . ALA A 1 312 ? -43.924 -47.365 38.107 1.00 74.12 312 ALA A O 1
ATOM 2540 N N . VAL A 1 313 ? -45.440 -48.999 37.851 1.00 79.44 313 VAL A N 1
ATOM 2541 C CA . VAL A 1 313 ? -45.002 -49.393 36.496 1.00 79.44 313 VAL A CA 1
ATOM 2542 C C . VAL A 1 313 ? -45.131 -48.231 35.500 1.00 79.44 313 VAL A C 1
ATOM 2544 O O . VAL A 1 313 ? -44.227 -47.992 34.695 1.00 79.44 313 VAL A O 1
ATOM 2547 N N . TRP A 1 314 ? -46.208 -47.438 35.570 1.00 75.19 314 TRP A N 1
ATOM 2548 C CA . TRP A 1 314 ? -46.345 -46.228 34.748 1.00 75.19 314 TRP A CA 1
ATOM 2549 C C . TRP A 1 314 ? -45.342 -45.131 35.132 1.00 75.19 314 TRP A C 1
ATOM 2551 O O . TRP A 1 314 ? -44.816 -44.460 34.238 1.00 75.19 314 TRP A O 1
ATOM 2561 N N . ASN A 1 315 ? -45.028 -44.959 36.421 1.00 80.94 315 ASN A N 1
ATOM 2562 C CA . ASN A 1 315 ? -43.987 -44.029 36.867 1.00 80.94 315 ASN A CA 1
ATOM 2563 C C . ASN A 1 315 ? -42.585 -44.481 36.446 1.00 80.94 315 ASN A C 1
ATOM 2565 O O . ASN A 1 315 ? -41.812 -43.644 35.979 1.00 80.94 315 ASN A O 1
ATOM 2569 N N . GLU A 1 316 ? -42.268 -45.773 36.527 1.00 83.62 316 GLU A N 1
ATOM 2570 C CA . GLU A 1 316 ? -41.021 -46.343 36.018 1.00 83.62 316 GLU A CA 1
ATOM 2571 C C . GLU A 1 316 ? -40.915 -46.169 34.502 1.00 83.62 316 GLU A C 1
ATOM 2573 O O . GLU A 1 316 ? -39.915 -45.651 34.012 1.00 83.62 316 GLU A O 1
ATOM 2578 N N . LEU A 1 317 ? -41.967 -46.465 33.734 1.00 83.38 317 LEU A N 1
ATOM 2579 C CA . LEU A 1 317 ? -41.968 -46.236 32.286 1.00 83.38 317 LEU A CA 1
ATOM 2580 C C . LEU A 1 317 ? -41.827 -44.741 31.932 1.00 83.38 317 LEU A C 1
ATOM 2582 O O . LEU A 1 317 ? -41.148 -44.385 30.963 1.00 83.38 317 LEU A O 1
ATOM 2586 N N . ALA A 1 318 ? -42.429 -43.843 32.718 1.00 74.69 318 ALA A N 1
ATOM 2587 C CA . ALA A 1 318 ? -42.277 -42.394 32.571 1.00 74.69 318 ALA A CA 1
ATOM 2588 C C . ALA A 1 318 ? -40.894 -41.882 33.019 1.00 74.69 318 ALA A C 1
ATOM 2590 O O . ALA A 1 318 ? -40.429 -40.855 32.511 1.00 74.69 318 ALA A O 1
ATOM 2591 N N . PHE A 1 319 ? -40.242 -42.576 33.954 1.00 82.88 319 PHE A N 1
ATOM 2592 C CA . PHE A 1 319 ? -38.861 -42.358 34.374 1.00 82.88 319 PHE A CA 1
ATOM 2593 C C . PHE A 1 319 ? -37.897 -42.820 33.276 1.00 82.88 319 PHE A C 1
ATOM 2595 O O . PHE A 1 319 ? -37.148 -41.995 32.762 1.00 82.88 319 PHE A O 1
ATOM 2602 N N . PHE A 1 320 ? -38.004 -44.061 32.792 1.00 80.12 320 PHE A N 1
ATOM 2603 C CA . PHE A 1 320 ? -37.196 -44.581 31.686 1.00 80.12 320 PHE A CA 1
ATOM 2604 C C . PHE A 1 320 ? -37.372 -43.770 30.394 1.00 80.12 320 PHE A C 1
ATOM 2606 O O . PHE A 1 320 ? -36.386 -43.506 29.710 1.00 80.12 320 PHE A O 1
ATOM 2613 N N . LYS A 1 321 ? -38.578 -43.274 30.071 1.00 81.56 321 LYS A N 1
ATOM 2614 C CA . LYS A 1 321 ? -38.772 -42.330 28.949 1.00 81.56 321 LYS A CA 1
ATOM 2615 C C . LYS A 1 321 ? -38.062 -40.989 29.163 1.00 81.56 321 LYS A C 1
ATOM 2617 O O . LYS A 1 321 ? -37.524 -40.437 28.202 1.00 81.56 321 LYS A O 1
ATOM 2622 N N . ARG A 1 322 ? -38.055 -40.449 30.389 1.00 79.44 322 ARG A N 1
ATOM 2623 C CA . ARG A 1 322 ? -37.311 -39.222 30.727 1.00 79.44 322 ARG A CA 1
ATOM 2624 C C . ARG A 1 322 ? -35.807 -39.448 30.641 1.00 79.44 322 ARG A C 1
ATOM 2626 O O . ARG A 1 322 ? -35.132 -38.661 29.984 1.00 79.44 322 ARG A O 1
ATOM 2633 N N . GLU A 1 323 ? -35.311 -40.535 31.219 1.00 85.19 323 GLU A N 1
ATOM 2634 C CA . GLU A 1 323 ? -33.883 -40.841 31.253 1.00 85.19 323 GLU A CA 1
ATOM 2635 C C . GLU A 1 323 ? -33.357 -41.200 29.858 1.00 85.19 323 GLU A C 1
ATOM 2637 O O . GLU A 1 323 ? -32.337 -40.667 29.443 1.00 85.19 323 GLU A O 1
ATOM 2642 N N . HIS A 1 324 ? -34.105 -41.960 29.050 1.00 79.06 324 HIS A N 1
ATOM 2643 C CA . HIS A 1 324 ? -33.765 -42.196 27.642 1.00 79.06 324 HIS A CA 1
ATOM 2644 C C . HIS A 1 324 ? -33.755 -40.895 26.821 1.00 79.06 324 HIS A C 1
ATOM 2646 O O . HIS A 1 324 ? -32.879 -40.699 25.980 1.00 79.06 324 HIS A O 1
ATOM 2652 N N . LYS A 1 325 ? -34.699 -39.969 27.052 1.00 83.69 325 LYS A N 1
ATOM 2653 C CA . LYS A 1 325 ? -34.696 -38.655 26.383 1.00 83.69 325 LYS A CA 1
ATOM 2654 C C . LYS A 1 325 ? -33.491 -37.807 26.807 1.00 83.69 325 LYS A C 1
ATOM 2656 O O . LYS A 1 325 ? -32.899 -37.145 25.960 1.00 83.69 325 LYS A O 1
ATOM 2661 N N . LYS A 1 326 ? -33.127 -37.840 28.091 1.00 86.75 326 LYS A N 1
ATOM 2662 C CA . LYS A 1 326 ? -31.962 -37.150 28.659 1.00 86.75 326 LYS A CA 1
ATOM 2663 C C . LYS A 1 326 ? -30.653 -37.716 28.096 1.00 86.75 326 LYS A C 1
ATOM 2665 O O . LYS A 1 326 ? -29.888 -36.957 27.517 1.00 86.75 326 LYS A O 1
ATOM 2670 N N . LEU A 1 327 ? -30.470 -39.037 28.137 1.00 86.06 327 LEU A N 1
ATOM 2671 C CA . LEU A 1 327 ? -29.324 -39.745 27.554 1.00 86.06 327 LEU A CA 1
ATOM 2672 C C . LEU A 1 327 ? -29.196 -39.520 26.041 1.00 86.06 327 LEU A C 1
ATOM 2674 O O . LEU A 1 327 ? -28.086 -39.430 25.529 1.00 86.06 327 LEU A O 1
ATOM 2678 N N . LEU A 1 328 ? -30.310 -39.396 25.309 1.00 84.69 328 LEU A N 1
ATOM 2679 C CA . LEU A 1 328 ? -30.275 -39.090 23.877 1.00 84.69 328 LEU A CA 1
ATOM 2680 C C . LEU A 1 328 ? -29.778 -37.661 23.600 1.00 84.69 328 LEU A C 1
ATOM 2682 O O . LEU A 1 328 ? -29.027 -37.465 22.648 1.00 84.69 328 LEU A O 1
ATOM 2686 N N . ILE A 1 329 ? -30.164 -36.681 24.425 1.00 82.88 329 ILE A N 1
ATOM 2687 C CA . ILE A 1 329 ? -29.650 -35.302 24.352 1.00 82.88 329 ILE A CA 1
ATOM 2688 C C . ILE A 1 329 ? -28.166 -35.272 24.737 1.00 82.88 329 ILE A C 1
ATOM 2690 O O . ILE A 1 329 ? -27.359 -34.672 24.037 1.00 82.88 329 ILE A O 1
ATOM 2694 N N . GLU A 1 330 ? -27.796 -35.962 25.813 1.00 83.31 330 GLU A N 1
ATOM 2695 C CA . GLU A 1 330 ? -26.425 -36.035 26.322 1.00 83.31 330 GLU A CA 1
ATOM 2696 C C . GLU A 1 330 ? -25.481 -36.707 25.313 1.00 83.31 330 GLU A C 1
ATOM 2698 O O . GLU A 1 330 ? -24.420 -36.168 25.010 1.00 83.31 330 GLU A O 1
ATOM 2703 N N . LYS A 1 331 ? -25.915 -37.803 24.674 1.00 80.19 331 LYS A N 1
ATOM 2704 C CA . LYS A 1 331 ? -25.211 -38.419 23.540 1.00 80.19 331 LYS A CA 1
ATOM 2705 C C . LYS A 1 331 ? -25.014 -37.433 22.381 1.00 80.19 331 LYS A C 1
ATOM 2707 O O . LYS A 1 331 ? -23.936 -37.402 21.796 1.00 80.19 331 LYS A O 1
ATOM 2712 N N . LEU A 1 332 ? -26.041 -36.660 22.028 1.00 79.06 332 LEU A N 1
ATOM 2713 C CA . LEU A 1 332 ? -25.994 -35.735 20.891 1.00 79.06 332 LEU A CA 1
ATOM 2714 C C . LEU A 1 332 ? -25.045 -34.556 21.172 1.00 79.06 332 LEU A C 1
ATOM 2716 O O . LEU A 1 332 ? -24.255 -34.197 20.302 1.00 79.06 332 LEU A O 1
ATOM 2720 N N . ASN A 1 333 ? -25.039 -34.042 22.406 1.00 82.62 333 ASN A N 1
ATOM 2721 C CA . ASN A 1 333 ? -24.059 -33.056 22.871 1.00 82.62 333 ASN A CA 1
ATOM 2722 C C . ASN A 1 333 ? -22.627 -33.617 22.834 1.00 82.62 333 ASN A C 1
ATOM 2724 O O . ASN A 1 333 ? -21.729 -32.957 22.321 1.00 82.62 333 ASN A O 1
ATOM 2728 N N . LEU A 1 334 ? -22.410 -34.846 23.323 1.00 82.25 334 LEU A N 1
ATOM 2729 C CA . LEU A 1 334 ? -21.096 -35.501 23.294 1.00 82.25 334 LEU A CA 1
ATOM 2730 C C . LEU A 1 334 ? -20.596 -35.744 21.859 1.00 82.25 334 LEU A C 1
ATOM 2732 O O . LEU A 1 334 ? -19.404 -35.601 21.596 1.00 82.25 334 LEU A O 1
ATOM 2736 N N . GLU A 1 335 ? -21.483 -36.078 20.916 1.00 76.50 335 GLU A N 1
ATOM 2737 C CA . GLU A 1 335 ? -21.135 -36.179 19.492 1.00 76.50 335 GLU A CA 1
ATOM 2738 C C . GLU A 1 335 ? -20.777 -34.805 18.886 1.00 76.50 335 GLU A C 1
ATOM 2740 O O . GLU A 1 335 ? -19.807 -34.723 18.129 1.00 76.50 335 GLU A O 1
ATOM 2745 N N . GLU A 1 336 ? -21.478 -33.719 19.249 1.00 77.19 336 GLU A N 1
ATOM 2746 C CA . GLU A 1 336 ? -21.101 -32.357 18.830 1.00 77.19 336 GLU A CA 1
ATOM 2747 C C . GLU A 1 336 ? -19.769 -31.892 19.444 1.00 77.19 336 GLU A C 1
ATOM 2749 O O . GLU A 1 336 ? -18.962 -31.305 18.722 1.00 77.19 336 GLU A O 1
ATOM 2754 N N . GLU A 1 337 ? -19.479 -32.179 20.717 1.00 80.88 337 GLU A N 1
ATOM 2755 C CA . GLU A 1 337 ? -18.172 -31.873 21.327 1.00 80.88 337 GLU A CA 1
ATOM 2756 C C . GLU A 1 337 ? -17.028 -32.655 20.663 1.00 80.88 337 GLU A C 1
ATOM 2758 O O . GLU A 1 337 ? -15.946 -32.110 20.436 1.00 80.88 337 GLU A O 1
ATOM 2763 N N . LEU A 1 338 ? -17.256 -33.918 20.291 1.00 75.75 338 LEU A N 1
ATOM 2764 C CA . LEU A 1 338 ? -16.253 -34.752 19.626 1.00 75.75 338 LEU A CA 1
ATOM 2765 C C . LEU A 1 338 ? -15.966 -34.247 18.199 1.00 75.75 338 LEU A C 1
ATOM 2767 O O . LEU A 1 338 ? -14.802 -34.167 17.792 1.00 75.75 338 LEU A O 1
ATOM 2771 N N . ASP A 1 339 ? -16.996 -33.841 17.452 1.00 73.12 339 ASP A N 1
ATOM 2772 C CA . ASP A 1 339 ? -16.823 -33.222 16.134 1.00 73.12 339 ASP A CA 1
ATOM 2773 C C . ASP A 1 339 ? -16.172 -31.818 16.242 1.00 73.12 339 ASP A C 1
ATOM 2775 O O . ASP A 1 339 ? -15.274 -31.508 15.454 1.00 73.12 339 ASP A O 1
ATOM 2779 N N . GLN A 1 340 ? -16.487 -31.015 17.271 1.00 76.00 340 GLN A N 1
ATOM 2780 C CA . GLN A 1 340 ? -15.766 -29.765 17.579 1.00 76.00 340 GLN A CA 1
ATOM 2781 C C . GLN A 1 340 ? -14.285 -30.014 17.913 1.00 76.00 340 GLN A C 1
ATOM 2783 O O . GLN A 1 340 ? -13.408 -29.323 17.389 1.00 76.00 340 GLN A O 1
ATOM 2788 N N . MET A 1 341 ? -13.968 -31.027 18.726 1.00 74.62 341 MET A N 1
ATOM 2789 C CA . MET A 1 341 ? -12.582 -31.377 19.059 1.00 74.62 341 MET A CA 1
ATOM 2790 C C . MET A 1 341 ? -11.772 -31.823 17.836 1.00 74.62 341 MET A C 1
ATOM 2792 O O . MET A 1 341 ? -10.596 -31.468 17.736 1.00 74.62 341 MET A O 1
ATOM 2796 N N . LYS A 1 342 ? -12.370 -32.542 16.873 1.00 75.88 342 LYS A N 1
ATOM 2797 C CA . LYS A 1 342 ? -11.695 -32.869 15.600 1.00 75.88 342 LYS A CA 1
ATOM 2798 C C . LYS A 1 342 ? -11.344 -31.611 14.806 1.00 75.88 342 LYS A C 1
ATOM 2800 O O . LYS A 1 342 ? -10.219 -31.509 14.318 1.00 75.88 342 LYS A O 1
ATOM 2805 N N . VAL A 1 343 ? -12.262 -30.644 14.723 1.00 72.06 343 VAL A N 1
ATOM 2806 C CA . VAL A 1 343 ? -12.017 -29.349 14.061 1.00 72.06 343 VAL A CA 1
ATOM 2807 C C . VAL A 1 343 ? -10.923 -28.560 14.789 1.00 72.06 343 VAL A C 1
ATOM 2809 O O . VAL A 1 343 ? -10.001 -28.053 14.155 1.00 72.06 343 VAL A O 1
ATOM 2812 N N . HIS A 1 344 ? -10.931 -28.518 16.123 1.00 67.06 344 HIS A N 1
ATOM 2813 C CA . HIS A 1 344 ? -9.837 -27.899 16.877 1.00 67.06 344 HIS A CA 1
ATOM 2814 C C . HIS A 1 344 ? -8.493 -28.622 16.676 1.00 67.06 344 HIS A C 1
ATOM 2816 O O . HIS A 1 344 ? -7.451 -27.966 16.612 1.00 67.06 344 HIS A O 1
ATOM 2822 N N . GLN A 1 345 ? -8.487 -29.948 16.510 1.00 70.88 345 GLN A N 1
ATOM 2823 C CA . GLN A 1 345 ? -7.270 -30.713 16.233 1.00 70.88 345 GLN A CA 1
ATOM 2824 C C . GLN A 1 345 ? -6.723 -30.469 14.814 1.00 70.88 345 GLN A C 1
ATOM 2826 O O . GLN A 1 345 ? -5.502 -30.412 14.644 1.00 70.88 345 GLN A O 1
ATOM 2831 N N . SER A 1 346 ? -7.575 -30.305 13.795 1.00 67.12 346 SER A N 1
ATOM 2832 C CA . SER A 1 346 ? -7.128 -29.948 12.439 1.00 67.12 346 SER A CA 1
ATOM 2833 C C . SER A 1 346 ? -6.627 -28.499 12.374 1.00 67.12 346 SER A C 1
ATOM 2835 O O . SER A 1 346 ? -5.531 -28.256 11.865 1.00 67.12 346 SER A O 1
ATOM 2837 N N . VAL A 1 347 ? -7.325 -27.554 13.014 1.00 64.31 347 VAL A N 1
ATOM 2838 C CA . VAL A 1 347 ? -6.880 -26.154 13.163 1.00 64.31 347 VAL A CA 1
ATOM 2839 C C . VAL A 1 347 ? -5.560 -26.050 13.944 1.00 64.31 347 VAL A C 1
ATOM 2841 O O . VAL A 1 347 ? -4.671 -25.289 13.560 1.00 64.31 347 VAL A O 1
ATOM 2844 N N . GLY A 1 348 ? -5.362 -26.863 14.987 1.00 62.78 348 GLY A N 1
ATOM 2845 C CA . GLY A 1 348 ? -4.095 -26.932 15.726 1.00 62.78 348 GLY A CA 1
ATOM 2846 C C . GLY A 1 348 ? -2.917 -27.474 14.901 1.00 62.78 348 GLY A C 1
ATOM 2847 O O . GLY A 1 348 ? -1.775 -27.060 15.105 1.00 62.78 348 GLY A O 1
ATOM 2848 N N . LYS A 1 349 ? -3.171 -28.362 13.928 1.00 69.19 349 LYS A N 1
ATOM 2849 C CA . LYS A 1 349 ? -2.147 -28.807 12.963 1.00 69.19 349 LYS A CA 1
ATOM 2850 C C . LYS A 1 349 ? -1.798 -27.698 11.963 1.00 69.19 349 LYS A C 1
ATOM 2852 O O . LYS A 1 349 ? -0.618 -27.529 11.653 1.00 69.19 349 LYS A O 1
ATOM 2857 N N . LEU A 1 350 ? -2.788 -26.919 11.511 1.00 56.62 350 LEU A N 1
ATOM 2858 C CA . LEU A 1 350 ? -2.572 -25.765 10.630 1.00 56.62 350 LEU A CA 1
ATOM 2859 C C . LEU A 1 350 ? -1.697 -24.696 11.294 1.00 56.62 350 LEU A C 1
ATOM 2861 O O . LEU A 1 350 ? -0.676 -24.322 10.719 1.00 56.62 350 LEU A O 1
ATOM 2865 N N . SER A 1 351 ? -2.017 -24.269 12.521 1.00 63.72 351 SER A N 1
ATOM 2866 C CA . SER A 1 351 ? -1.230 -23.231 13.207 1.00 63.72 351 SER A CA 1
ATOM 2867 C C . SER A 1 351 ? 0.223 -23.667 13.443 1.00 63.72 351 SER A C 1
ATOM 2869 O O . SER A 1 351 ? 1.151 -22.875 13.279 1.00 63.72 351 SER A O 1
ATOM 2871 N N . MET A 1 352 ? 0.458 -24.955 13.721 1.00 71.00 352 MET A N 1
ATOM 2872 C CA . MET A 1 352 ? 1.802 -25.532 13.831 1.00 71.00 352 MET A CA 1
ATOM 2873 C C . MET A 1 352 ? 2.571 -25.491 12.494 1.00 71.00 352 MET A C 1
ATOM 2875 O O . MET A 1 352 ? 3.786 -25.271 12.476 1.00 71.00 352 MET A O 1
ATOM 2879 N N . GLN A 1 353 ? 1.895 -25.685 11.357 1.00 69.06 353 GLN A N 1
ATOM 2880 C CA . GLN A 1 353 ? 2.500 -25.579 10.024 1.00 69.06 353 GLN A CA 1
ATOM 2881 C C . GLN A 1 353 ? 2.781 -24.117 9.638 1.00 69.06 353 GLN A C 1
ATOM 2883 O O . GLN A 1 353 ? 3.859 -23.817 9.118 1.00 69.06 353 GLN A O 1
ATOM 2888 N N . GLU A 1 354 ? 1.872 -23.198 9.958 1.00 71.50 354 GLU A N 1
ATOM 2889 C CA . GLU A 1 354 ? 2.055 -21.755 9.774 1.00 71.50 354 GLU A CA 1
ATOM 2890 C C . GLU A 1 354 ? 3.242 -21.236 10.593 1.00 71.50 354 GLU A C 1
ATOM 2892 O O . GLU A 1 354 ? 4.124 -20.574 10.045 1.00 71.50 354 GLU A O 1
ATOM 2897 N N . PHE A 1 355 ? 3.357 -21.633 11.865 1.00 66.31 355 PHE A N 1
ATOM 2898 C CA . PHE A 1 355 ? 4.489 -21.275 12.727 1.00 66.31 355 PHE A CA 1
ATOM 2899 C C . PHE A 1 355 ? 5.829 -21.786 12.167 1.00 66.31 355 PHE A C 1
ATOM 2901 O O . PHE A 1 355 ? 6.854 -21.100 12.215 1.00 66.31 355 PHE A O 1
ATOM 2908 N N . ASN A 1 356 ? 5.831 -22.979 11.561 1.00 71.94 356 ASN A N 1
ATOM 2909 C CA . ASN A 1 356 ? 6.995 -23.509 10.851 1.00 71.94 356 ASN A CA 1
ATOM 2910 C C . ASN A 1 356 ? 7.340 -22.706 9.585 1.00 71.94 356 ASN A C 1
ATOM 2912 O O . ASN A 1 356 ? 8.525 -22.480 9.320 1.00 71.94 356 ASN A O 1
ATOM 2916 N N . CYS A 1 357 ? 6.336 -22.239 8.839 1.00 71.44 357 CYS A N 1
ATOM 2917 C CA . CYS A 1 357 ? 6.520 -21.375 7.674 1.00 71.44 357 CYS A CA 1
ATOM 2918 C C . CYS A 1 357 ? 7.085 -20.001 8.073 1.00 71.44 357 CYS A C 1
ATOM 2920 O O . CYS A 1 357 ? 8.083 -19.563 7.498 1.00 71.44 357 CYS A O 1
ATOM 2922 N N . VAL A 1 358 ? 6.528 -19.358 9.107 1.00 73.69 358 VAL A N 1
ATOM 2923 C CA . VAL A 1 358 ? 7.033 -18.091 9.672 1.00 73.69 358 VAL A CA 1
ATOM 2924 C C . VAL A 1 358 ? 8.499 -18.239 10.086 1.00 73.69 358 VAL A C 1
ATOM 2926 O O . VAL A 1 358 ? 9.355 -17.505 9.592 1.00 73.69 358 VAL A O 1
ATOM 2929 N N . ARG A 1 359 ? 8.833 -19.279 10.859 1.00 77.62 359 ARG A N 1
ATOM 2930 C CA . ARG A 1 359 ? 10.212 -19.587 11.276 1.00 77.62 359 ARG A CA 1
ATOM 2931 C C . ARG A 1 359 ? 11.172 -19.833 10.100 1.00 77.62 359 ARG A C 1
ATOM 2933 O O . ARG A 1 359 ? 12.378 -19.597 10.213 1.00 77.62 359 ARG A O 1
ATOM 2940 N N . GLN A 1 360 ? 10.681 -20.322 8.960 1.00 80.31 360 GLN A N 1
ATOM 2941 C CA . GLN A 1 360 ? 11.483 -20.458 7.739 1.00 80.31 360 GLN A CA 1
ATOM 2942 C C . GLN A 1 360 ? 11.672 -19.111 7.022 1.00 80.31 360 GLN A C 1
ATOM 2944 O O . GLN A 1 360 ? 12.762 -18.843 6.508 1.00 80.31 360 GLN A O 1
ATOM 2949 N N . LEU A 1 361 ? 10.647 -18.255 7.004 1.00 78.06 361 LEU A N 1
ATOM 2950 C CA . LEU A 1 361 ? 10.712 -16.903 6.445 1.00 78.06 361 LEU A CA 1
ATOM 2951 C C . LEU A 1 361 ? 11.669 -16.008 7.244 1.00 78.06 361 LEU A C 1
ATOM 2953 O O . LEU A 1 361 ? 12.515 -15.360 6.633 1.00 78.06 361 LEU A O 1
ATOM 2957 N N . GLU A 1 362 ? 11.646 -16.058 8.577 1.00 83.31 362 GLU A N 1
ATOM 2958 C CA . GLU A 1 362 ? 12.596 -15.349 9.452 1.00 83.31 362 GLU A CA 1
ATOM 2959 C C . GLU A 1 362 ? 14.059 -15.690 9.129 1.00 83.31 362 GLU A C 1
ATOM 2961 O O . GLU A 1 362 ? 14.899 -14.803 8.963 1.00 83.31 362 GLU A O 1
ATOM 2966 N N . ARG A 1 363 ? 14.377 -16.984 8.963 1.00 87.50 363 ARG A N 1
ATOM 2967 C CA . ARG A 1 363 ? 15.727 -17.429 8.569 1.00 87.50 363 ARG A CA 1
ATOM 2968 C C . ARG A 1 363 ? 16.135 -16.879 7.202 1.00 87.50 363 ARG A C 1
ATOM 2970 O O . ARG A 1 363 ? 17.299 -16.534 7.009 1.00 87.50 363 ARG A O 1
ATOM 2977 N N . ARG A 1 364 ? 15.193 -16.784 6.256 1.00 86.19 364 ARG A N 1
ATOM 2978 C CA . ARG A 1 364 ? 15.439 -16.212 4.923 1.00 86.19 364 ARG A CA 1
ATOM 2979 C C . ARG A 1 364 ? 15.630 -14.698 4.976 1.00 86.19 364 ARG A C 1
ATOM 2981 O O . ARG A 1 364 ? 16.539 -14.209 4.315 1.00 86.19 364 ARG A O 1
ATOM 2988 N N . LEU A 1 365 ? 14.845 -13.978 5.777 1.00 83.06 365 LEU A N 1
ATOM 2989 C CA . LEU A 1 365 ? 15.027 -12.542 6.011 1.00 83.06 365 LEU A CA 1
ATOM 2990 C C . LEU A 1 365 ? 16.412 -12.263 6.604 1.00 83.06 365 LEU A C 1
ATOM 2992 O O . LEU A 1 365 ? 17.164 -11.470 6.044 1.00 83.06 365 LEU A O 1
ATOM 2996 N N . LYS A 1 366 ? 16.815 -13.008 7.639 1.00 88.38 366 LYS A N 1
ATOM 2997 C CA . LYS A 1 366 ? 18.137 -12.875 8.273 1.00 88.38 366 LYS A CA 1
ATOM 2998 C C . LYS A 1 366 ? 19.305 -13.169 7.316 1.00 88.38 366 LYS A C 1
ATOM 3000 O O . LYS A 1 366 ? 20.356 -12.539 7.416 1.00 88.38 366 LYS A O 1
ATOM 3005 N N . ALA A 1 367 ? 19.124 -14.088 6.362 1.00 89.62 367 ALA A N 1
ATOM 3006 C CA . ALA A 1 367 ? 20.097 -14.328 5.292 1.00 89.62 367 ALA A CA 1
ATOM 3007 C C . ALA A 1 367 ? 20.162 -13.156 4.292 1.00 89.62 367 ALA A C 1
ATOM 3009 O O . ALA A 1 367 ? 21.253 -12.676 3.986 1.00 89.62 367 ALA A O 1
ATOM 3010 N N . ILE A 1 368 ? 19.006 -12.646 3.848 1.00 86.88 368 ILE A N 1
ATOM 3011 C CA . ILE A 1 368 ? 18.904 -11.492 2.937 1.00 86.88 368 ILE A CA 1
ATOM 3012 C C . ILE A 1 368 ? 19.514 -10.232 3.570 1.00 86.88 368 ILE A C 1
ATOM 3014 O O . ILE A 1 368 ? 20.244 -9.510 2.897 1.00 86.88 368 ILE A O 1
ATOM 3018 N N . GLU A 1 369 ? 19.298 -9.982 4.864 1.00 84.50 369 GLU A N 1
ATOM 3019 C CA . GLU A 1 369 ? 19.961 -8.895 5.598 1.00 84.50 369 GLU A CA 1
ATOM 3020 C C . GLU A 1 369 ? 21.488 -9.042 5.626 1.00 84.50 369 GLU A C 1
ATOM 3022 O O . GLU A 1 369 ? 22.215 -8.051 5.509 1.00 84.50 369 GLU A O 1
ATOM 3027 N N . GLY A 1 370 ? 21.986 -10.273 5.779 1.00 87.31 370 GLY A N 1
ATOM 3028 C CA . GLY A 1 370 ? 23.413 -10.582 5.719 1.00 87.31 370 GLY A CA 1
ATOM 3029 C C . GLY A 1 370 ? 24.015 -10.262 4.350 1.00 87.31 370 GLY A C 1
ATOM 3030 O O . GLY A 1 370 ? 25.067 -9.626 4.271 1.00 87.31 370 GLY A O 1
ATOM 3031 N N . ASP A 1 371 ? 23.329 -10.634 3.271 1.00 89.00 371 ASP A N 1
ATOM 3032 C CA . ASP A 1 371 ? 23.778 -10.347 1.907 1.00 89.00 371 ASP A CA 1
ATOM 3033 C C . ASP A 1 371 ? 23.623 -8.860 1.541 1.00 89.00 371 ASP A C 1
ATOM 3035 O O . ASP A 1 371 ? 24.518 -8.294 0.912 1.00 89.00 371 ASP A O 1
ATOM 3039 N N . LEU A 1 372 ? 22.588 -8.174 2.040 1.00 85.81 372 LEU A N 1
ATOM 3040 C CA . LEU A 1 372 ? 22.437 -6.719 1.918 1.00 85.81 372 LEU A CA 1
ATOM 3041 C C . LEU A 1 372 ? 23.605 -5.972 2.587 1.00 85.81 372 LEU A C 1
ATOM 3043 O O . LEU A 1 372 ? 24.095 -4.979 2.047 1.00 85.81 372 LEU A O 1
ATOM 3047 N N . LYS A 1 373 ? 24.081 -6.444 3.750 1.00 90.00 373 LYS A N 1
ATOM 3048 C CA . LYS A 1 373 ? 25.263 -5.881 4.429 1.00 90.00 373 LYS A CA 1
ATOM 3049 C C . LYS A 1 373 ? 26.535 -6.066 3.594 1.00 90.00 373 LYS A C 1
ATOM 3051 O O . LYS A 1 373 ? 27.261 -5.093 3.406 1.00 90.00 373 LYS A O 1
ATOM 3056 N N . LYS A 1 374 ? 26.764 -7.255 3.020 1.00 90.94 374 LYS A N 1
ATOM 3057 C CA . LYS A 1 374 ? 27.891 -7.499 2.094 1.00 90.94 374 LYS A CA 1
ATOM 3058 C C . LYS A 1 374 ? 27.812 -6.590 0.864 1.00 90.94 374 LYS A C 1
ATOM 3060 O O . LYS A 1 374 ? 28.799 -5.961 0.500 1.00 90.94 374 LYS A O 1
ATOM 3065 N N . GLN A 1 375 ? 26.631 -6.468 0.257 1.00 85.50 375 GLN A N 1
ATOM 3066 C CA . GLN A 1 375 ? 26.426 -5.640 -0.932 1.00 85.50 375 GLN A CA 1
ATOM 3067 C C . GLN A 1 375 ? 26.618 -4.141 -0.645 1.00 85.50 375 GLN A C 1
ATOM 3069 O O . GLN A 1 375 ? 27.114 -3.416 -1.506 1.00 85.50 375 GLN A O 1
ATOM 3074 N N . LYS A 1 376 ? 26.296 -3.667 0.568 1.00 85.94 376 LYS A N 1
ATOM 3075 C CA . LYS A 1 376 ? 26.623 -2.298 1.006 1.00 85.94 376 LYS A CA 1
ATOM 3076 C C . LYS A 1 376 ? 28.132 -2.050 1.083 1.00 85.94 376 LYS A C 1
ATOM 3078 O O . LYS A 1 376 ? 28.563 -0.984 0.653 1.00 85.94 376 LYS A O 1
ATOM 3083 N N . GLU A 1 377 ? 28.923 -3.006 1.569 1.00 90.50 377 GLU A N 1
ATOM 3084 C CA . GLU A 1 377 ? 30.385 -2.853 1.621 1.00 90.50 377 GLU A CA 1
ATOM 3085 C C . GLU A 1 377 ? 31.006 -2.910 0.212 1.00 90.50 377 GLU A C 1
ATOM 3087 O O . GLU A 1 377 ? 31.766 -2.017 -0.149 1.00 90.50 377 GLU A O 1
ATOM 3092 N N . VAL A 1 378 ? 30.563 -3.833 -0.653 1.00 90.50 378 VAL A N 1
ATOM 3093 C CA . VAL A 1 378 ? 30.979 -3.863 -2.073 1.00 90.50 378 VAL A CA 1
ATOM 3094 C C . VAL A 1 378 ? 30.639 -2.548 -2.790 1.00 90.50 378 VAL A C 1
ATOM 3096 O O . VAL A 1 378 ? 31.470 -2.004 -3.511 1.00 90.50 378 VAL A O 1
ATOM 3099 N N . ASN A 1 379 ? 29.454 -1.972 -2.558 1.00 89.31 379 ASN A N 1
ATOM 3100 C CA . ASN A 1 379 ? 29.086 -0.667 -3.122 1.00 89.31 379 ASN A CA 1
ATOM 3101 C C . ASN A 1 379 ? 29.967 0.485 -2.601 1.00 89.31 379 ASN A C 1
ATOM 3103 O O . ASN A 1 379 ? 30.203 1.452 -3.325 1.00 89.31 379 ASN A O 1
ATOM 3107 N N . LYS A 1 380 ? 30.451 0.401 -1.358 1.00 92.75 380 LYS A N 1
ATOM 3108 C CA . LYS A 1 380 ? 31.370 1.375 -0.753 1.00 92.75 380 LYS A CA 1
ATOM 3109 C C . LYS A 1 380 ? 32.777 1.253 -1.342 1.00 92.75 380 LYS A C 1
ATOM 3111 O O . LYS A 1 380 ? 33.401 2.282 -1.585 1.00 92.75 380 LYS A O 1
ATOM 3116 N N . ASP A 1 381 ? 33.245 0.046 -1.643 1.00 92.19 381 ASP A N 1
ATOM 3117 C CA . ASP A 1 381 ? 34.527 -0.167 -2.327 1.00 92.19 381 ASP A CA 1
ATOM 3118 C C . ASP A 1 381 ? 34.474 0.249 -3.802 1.00 92.19 381 ASP A C 1
ATOM 3120 O O . ASP A 1 381 ? 35.323 1.022 -4.243 1.00 92.19 381 ASP A O 1
ATOM 3124 N N . LEU A 1 382 ? 33.406 -0.105 -4.527 1.00 92.44 382 LEU A N 1
ATOM 3125 C CA . LEU A 1 382 ? 33.152 0.398 -5.884 1.00 92.44 382 LEU A CA 1
ATOM 3126 C C . LEU A 1 382 ? 33.040 1.932 -5.933 1.00 92.44 382 LEU A C 1
ATOM 3128 O O . LEU A 1 382 ? 33.392 2.549 -6.937 1.00 92.44 382 LEU A O 1
ATOM 3132 N N . LEU A 1 383 ? 32.576 2.582 -4.858 1.00 90.94 383 LEU A N 1
ATOM 3133 C CA . LEU A 1 383 ? 32.568 4.044 -4.761 1.00 90.94 383 LEU A CA 1
ATOM 3134 C C . LEU A 1 383 ? 33.986 4.620 -4.602 1.00 90.94 383 LEU A C 1
ATOM 3136 O O . LEU A 1 383 ? 34.283 5.646 -5.215 1.00 90.94 383 LEU A O 1
ATOM 3140 N N . LYS A 1 384 ? 34.870 3.965 -3.831 1.00 92.31 384 LYS A N 1
ATOM 3141 C CA . LYS A 1 384 ? 36.296 4.339 -3.743 1.00 92.31 384 LYS A CA 1
ATOM 3142 C C . LYS A 1 384 ? 36.975 4.180 -5.104 1.00 92.31 384 LYS A C 1
ATOM 3144 O O . LYS A 1 384 ? 37.620 5.118 -5.564 1.00 92.31 384 LYS A O 1
ATOM 3149 N N . GLU A 1 385 ? 36.771 3.045 -5.770 1.00 92.06 385 GLU A N 1
ATOM 3150 C CA . GLU A 1 385 ? 37.331 2.760 -7.095 1.00 92.06 385 GLU A CA 1
ATOM 3151 C C . GLU A 1 385 ? 36.820 3.756 -8.146 1.00 92.06 385 GLU A C 1
ATOM 3153 O O . GLU A 1 385 ? 37.611 4.354 -8.870 1.00 92.06 385 GLU A O 1
ATOM 3158 N N . LYS A 1 386 ? 35.514 4.054 -8.163 1.00 92.12 386 LYS A N 1
ATOM 3159 C CA . LYS A 1 386 ? 34.936 5.108 -9.010 1.00 92.12 386 LYS A CA 1
ATOM 3160 C C . LYS A 1 386 ? 35.575 6.475 -8.759 1.00 92.12 386 LYS A C 1
ATOM 3162 O O . LYS A 1 386 ? 35.793 7.220 -9.713 1.00 92.12 386 LYS A O 1
ATOM 3167 N N . ASN A 1 387 ? 35.852 6.830 -7.505 1.00 92.50 387 ASN A N 1
ATOM 3168 C CA . ASN A 1 387 ? 36.498 8.100 -7.170 1.00 92.50 387 ASN A CA 1
ATOM 3169 C C . ASN A 1 387 ? 37.972 8.121 -7.611 1.00 92.50 387 ASN A C 1
ATOM 3171 O O . ASN A 1 387 ? 38.417 9.132 -8.152 1.00 92.50 387 ASN A O 1
ATOM 3175 N N . TYR A 1 388 ? 38.694 7.007 -7.464 1.00 93.06 388 TYR A N 1
ATOM 3176 C CA . TYR A 1 388 ? 40.057 6.837 -7.975 1.00 93.06 388 TYR A CA 1
ATOM 3177 C C . TYR A 1 388 ? 40.109 6.944 -9.508 1.00 93.06 388 TYR A C 1
ATOM 3179 O O . TYR A 1 388 ? 40.861 7.754 -10.047 1.00 93.06 388 TYR A O 1
ATOM 3187 N N . LEU A 1 389 ? 39.240 6.216 -10.216 1.00 91.56 389 LEU A N 1
ATOM 3188 C CA . LEU A 1 389 ? 39.113 6.288 -11.674 1.00 91.56 389 LEU A CA 1
ATOM 3189 C C . LEU A 1 389 ? 38.704 7.689 -12.146 1.00 91.56 389 LEU A C 1
ATOM 3191 O O . LEU A 1 389 ? 39.193 8.151 -13.170 1.00 91.56 389 LEU A O 1
ATOM 3195 N N . LYS A 1 390 ? 37.852 8.398 -11.393 1.00 93.69 390 LYS A N 1
ATOM 3196 C CA . LYS A 1 390 ? 37.497 9.793 -11.690 1.00 93.69 390 LYS A CA 1
ATOM 3197 C C . LYS A 1 390 ? 38.700 10.733 -11.549 1.00 93.69 390 LYS A C 1
ATOM 3199 O O . LYS A 1 390 ? 38.865 11.598 -12.400 1.00 93.69 390 LYS A O 1
ATOM 3204 N N . ALA A 1 391 ? 39.529 10.566 -10.518 1.00 91.88 391 ALA A N 1
ATOM 3205 C CA . ALA A 1 391 ? 40.755 11.347 -10.356 1.00 91.88 391 ALA A CA 1
ATOM 3206 C C . ALA A 1 391 ? 41.775 11.033 -11.467 1.00 91.88 391 ALA A C 1
ATOM 3208 O O . ALA A 1 391 ? 42.314 11.949 -12.078 1.00 91.88 391 ALA A O 1
ATOM 3209 N N . SER A 1 392 ? 41.968 9.751 -11.794 1.00 89.06 392 SER A N 1
ATOM 3210 C CA . SER A 1 392 ? 42.839 9.313 -12.893 1.00 89.06 392 SER A CA 1
ATOM 3211 C C . SER A 1 392 ? 42.376 9.843 -14.258 1.00 89.06 392 SER A C 1
ATOM 3213 O O . SER A 1 392 ? 43.203 10.287 -15.052 1.00 89.06 392 SER A O 1
ATOM 3215 N N . LEU A 1 393 ? 41.062 9.874 -14.511 1.00 91.75 393 LEU A N 1
ATOM 3216 C CA . LEU A 1 393 ? 40.484 10.474 -15.715 1.00 91.75 393 LEU A CA 1
ATOM 3217 C C . LEU A 1 393 ? 40.747 11.984 -15.788 1.00 91.75 393 LEU A C 1
ATOM 3219 O O . LEU A 1 393 ? 41.003 12.491 -16.874 1.00 91.75 393 LEU A O 1
ATOM 3223 N N . GLU A 1 394 ? 40.672 12.707 -14.666 1.00 92.88 394 GLU A N 1
ATOM 3224 C CA . GLU A 1 394 ? 40.934 14.151 -14.654 1.00 92.88 394 GLU A CA 1
ATOM 3225 C C . GLU A 1 394 ? 42.403 14.446 -14.968 1.00 92.88 394 GLU A C 1
ATOM 3227 O O . GLU A 1 394 ? 42.673 15.239 -15.865 1.00 92.88 394 GLU A O 1
ATOM 3232 N N . VAL A 1 395 ? 43.334 13.706 -14.351 1.00 93.25 395 VAL A N 1
ATOM 3233 C CA . VAL A 1 395 ? 44.764 13.777 -14.692 1.00 93.25 395 VAL A CA 1
ATOM 3234 C C . VAL A 1 395 ? 44.977 13.491 -16.179 1.00 93.25 395 VAL A C 1
ATOM 3236 O O . VAL A 1 395 ? 45.662 14.259 -16.837 1.00 93.25 395 VAL A O 1
ATOM 3239 N N . GLN A 1 396 ? 44.340 12.462 -16.756 1.00 86.44 396 GLN A N 1
ATOM 3240 C CA . GLN A 1 396 ? 44.455 12.169 -18.194 1.00 86.44 396 GLN A CA 1
ATOM 3241 C C . GLN A 1 396 ? 43.900 13.270 -19.113 1.00 86.44 396 GLN A C 1
ATOM 3243 O O . GLN A 1 396 ? 44.376 13.386 -20.243 1.00 86.44 396 GLN A O 1
ATOM 3248 N N . LYS A 1 397 ? 42.921 14.073 -18.669 1.00 90.12 397 LYS A N 1
ATOM 3249 C CA . LYS A 1 397 ? 42.474 15.258 -19.420 1.00 90.12 397 LYS A CA 1
ATOM 3250 C C . LYS A 1 397 ? 43.490 16.383 -19.327 1.00 90.12 397 LYS A C 1
ATOM 3252 O O . LYS A 1 397 ? 43.834 16.938 -20.357 1.00 90.12 397 LYS A O 1
ATOM 3257 N N . GLU A 1 398 ? 44.002 16.685 -18.135 1.00 91.62 398 GLU A N 1
ATOM 3258 C CA . GLU A 1 398 ? 45.046 17.704 -17.964 1.00 91.62 398 GLU A CA 1
ATOM 3259 C C . GLU A 1 398 ? 46.271 17.373 -18.838 1.00 91.62 398 GLU A C 1
ATOM 3261 O O . GLU A 1 398 ? 46.815 18.249 -19.508 1.00 91.62 398 GLU A O 1
ATOM 3266 N N . ASP A 1 399 ? 46.617 16.085 -18.920 1.00 87.94 399 ASP A N 1
ATOM 3267 C CA . ASP A 1 399 ? 47.645 15.504 -19.790 1.00 87.94 399 ASP A CA 1
ATOM 3268 C C . ASP A 1 399 ? 47.306 15.550 -21.298 1.00 87.94 399 ASP A C 1
ATOM 3270 O O . ASP A 1 399 ? 48.191 15.456 -22.151 1.00 87.94 399 ASP A O 1
ATOM 3274 N N . ALA A 1 400 ? 46.027 15.627 -21.667 1.00 88.25 400 ALA A N 1
ATOM 3275 C CA . ALA A 1 400 ? 45.595 15.835 -23.049 1.00 88.25 400 ALA A CA 1
ATOM 3276 C C . ALA A 1 400 ? 45.633 17.329 -23.404 1.00 88.25 400 ALA A C 1
ATOM 3278 O O . ALA A 1 400 ? 46.163 17.694 -24.452 1.00 88.25 400 ALA A O 1
ATOM 3279 N N . ASP A 1 401 ? 45.175 18.188 -22.493 1.00 90.62 401 ASP A N 1
ATOM 3280 C CA . ASP A 1 401 ? 45.159 19.643 -22.628 1.00 90.62 401 ASP A CA 1
ATOM 3281 C C . ASP A 1 401 ? 46.584 20.234 -22.653 1.00 90.62 401 ASP A C 1
ATOM 3283 O O . ASP A 1 401 ? 46.814 21.272 -23.277 1.00 90.62 401 ASP A O 1
ATOM 3287 N N . THR A 1 402 ? 47.567 19.621 -21.975 1.00 91.38 402 THR A N 1
ATOM 3288 C CA . THR A 1 402 ? 48.997 19.970 -22.129 1.00 91.38 402 THR A CA 1
ATOM 3289 C C . THR A 1 402 ? 49.492 19.644 -23.533 1.00 91.38 402 THR A C 1
ATOM 3291 O O . THR A 1 402 ? 50.025 20.529 -24.202 1.00 91.38 402 THR A O 1
ATOM 3294 N N . ARG A 1 403 ? 49.246 18.421 -24.018 1.00 90.25 403 ARG A N 1
ATOM 3295 C CA . ARG A 1 403 ? 49.629 17.983 -25.371 1.00 90.25 403 ARG A CA 1
ATOM 3296 C C . ARG A 1 403 ? 48.945 18.806 -26.465 1.00 90.25 403 ARG A C 1
ATOM 3298 O O . ARG A 1 403 ? 49.577 19.108 -27.472 1.00 90.25 403 ARG A O 1
ATOM 3305 N N . GLU A 1 404 ? 47.689 19.215 -26.281 1.00 91.00 404 GLU A N 1
ATOM 3306 C CA . GLU A 1 404 ? 46.995 20.106 -27.222 1.00 91.00 404 GLU A CA 1
ATOM 3307 C C . GLU A 1 404 ? 47.666 21.488 -27.283 1.00 91.00 404 GLU A C 1
ATOM 3309 O O . GLU A 1 404 ? 47.952 21.982 -28.375 1.00 91.00 404 GLU A O 1
ATOM 3314 N N . ARG A 1 405 ? 48.023 22.075 -26.131 1.00 92.62 405 ARG A N 1
ATOM 3315 C CA . ARG A 1 405 ? 48.781 23.339 -26.069 1.00 92.62 405 ARG A CA 1
ATOM 3316 C C . ARG A 1 405 ? 50.173 23.229 -26.700 1.00 92.62 405 ARG A C 1
ATOM 3318 O O . ARG A 1 405 ? 50.598 24.154 -27.392 1.00 92.62 405 ARG A O 1
ATOM 3325 N N . GLU A 1 406 ? 50.872 22.113 -26.502 1.00 92.88 406 GLU A N 1
ATOM 3326 C CA . GLU A 1 406 ? 52.158 21.834 -27.157 1.00 92.88 406 GLU A CA 1
ATOM 3327 C C . GLU A 1 406 ? 52.008 21.731 -28.682 1.00 92.88 406 GLU A C 1
ATOM 3329 O O . GLU A 1 406 ? 52.776 22.350 -29.422 1.00 92.88 406 GLU A O 1
ATOM 3334 N N . LEU A 1 407 ? 50.985 21.021 -29.170 1.00 91.19 407 LEU A N 1
ATOM 3335 C CA . LEU A 1 407 ? 50.673 20.937 -30.598 1.00 91.19 407 LEU A CA 1
ATOM 3336 C C . LEU A 1 407 ? 50.304 22.307 -31.187 1.00 91.19 407 LEU A C 1
ATOM 3338 O O . LEU A 1 407 ? 50.761 22.634 -32.283 1.00 91.19 407 LEU A O 1
ATOM 3342 N N . GLU A 1 408 ? 49.546 23.142 -30.472 1.00 92.50 408 GLU A N 1
ATOM 3343 C CA . GLU A 1 408 ? 49.231 24.506 -30.914 1.00 92.50 408 GLU A CA 1
ATOM 3344 C C . GLU A 1 408 ? 50.494 25.386 -31.002 1.00 92.50 408 GLU A C 1
ATOM 3346 O O . GLU A 1 408 ? 50.654 26.161 -31.951 1.00 92.50 408 GLU A O 1
ATOM 3351 N N . ALA A 1 409 ? 51.429 25.242 -30.057 1.00 93.06 409 ALA A N 1
ATOM 3352 C CA . ALA A 1 409 ? 52.718 25.934 -30.085 1.00 93.06 409 ALA A CA 1
ATOM 3353 C C . ALA A 1 409 ? 53.598 25.466 -31.260 1.00 93.06 409 ALA A C 1
ATOM 3355 O O . ALA A 1 409 ? 54.175 26.291 -31.973 1.00 93.06 409 ALA A O 1
ATOM 3356 N N . LEU A 1 410 ? 53.648 24.156 -31.527 1.00 93.56 410 LEU A N 1
ATOM 3357 C CA . LEU A 1 410 ? 54.341 23.597 -32.692 1.00 93.56 410 LEU A CA 1
ATOM 3358 C C . LEU A 1 410 ? 53.713 24.065 -34.014 1.00 93.56 410 LEU A C 1
ATOM 3360 O O . LEU A 1 410 ? 54.442 24.400 -34.946 1.00 93.56 410 LEU A O 1
ATOM 3364 N N . LEU A 1 411 ? 52.383 24.160 -34.101 1.00 92.25 411 LEU A N 1
ATOM 3365 C CA . LEU A 1 411 ? 51.691 24.691 -35.280 1.00 92.25 411 LEU A CA 1
ATOM 3366 C C . LEU A 1 411 ? 52.008 26.173 -35.529 1.00 92.25 411 LEU A C 1
ATOM 3368 O O . LEU A 1 411 ? 52.211 26.556 -36.683 1.00 92.25 411 LEU A O 1
ATOM 3372 N N . LYS A 1 412 ? 52.111 26.997 -34.476 1.00 93.50 412 LYS A N 1
ATOM 3373 C CA . LYS A 1 412 ? 52.571 28.396 -34.590 1.00 93.50 412 LYS A CA 1
ATOM 3374 C C . LYS A 1 412 ? 53.997 28.461 -35.139 1.00 93.50 412 LYS A C 1
ATOM 3376 O O . LYS A 1 412 ? 54.218 29.128 -36.149 1.00 93.50 412 LYS A O 1
ATOM 3381 N N . ARG A 1 413 ? 54.911 27.653 -34.593 1.00 93.81 413 ARG A N 1
ATOM 3382 C CA . ARG A 1 413 ? 56.306 27.571 -35.058 1.00 93.81 413 ARG A CA 1
ATOM 3383 C C . ARG A 1 413 ? 56.440 27.066 -36.500 1.00 93.81 413 ARG A C 1
ATOM 3385 O O . ARG A 1 413 ? 57.269 27.560 -37.256 1.00 93.81 413 ARG A O 1
ATOM 3392 N N . ILE A 1 414 ? 55.594 26.127 -36.930 1.00 92.06 414 ILE A N 1
ATOM 3393 C CA . ILE A 1 414 ? 55.526 25.680 -38.335 1.00 92.06 414 ILE A CA 1
ATOM 3394 C C . ILE A 1 414 ? 55.016 26.804 -39.252 1.00 92.06 414 ILE A C 1
ATOM 3396 O O . ILE A 1 414 ? 55.467 26.914 -40.392 1.00 92.06 414 ILE A O 1
ATOM 3400 N N . CYS A 1 415 ? 54.081 27.638 -38.790 1.00 92.19 415 CYS A N 1
ATOM 3401 C CA . CYS A 1 415 ? 53.614 28.802 -39.545 1.00 92.19 415 CYS A CA 1
ATOM 3402 C C . CYS A 1 415 ? 54.680 29.903 -39.654 1.00 92.19 415 CYS A C 1
ATOM 3404 O O . CYS A 1 415 ? 54.757 30.537 -40.702 1.00 92.19 415 CYS A O 1
ATOM 3406 N N . GLU A 1 416 ? 55.505 30.101 -38.625 1.00 92.38 416 GLU A N 1
ATOM 3407 C CA . GLU A 1 416 ? 56.684 30.982 -38.658 1.00 92.38 416 GLU A CA 1
ATOM 3408 C C . GLU A 1 416 ? 57.709 30.468 -39.677 1.00 92.38 416 GLU A C 1
ATOM 3410 O O . GLU A 1 416 ? 57.928 31.127 -40.685 1.00 92.38 416 GLU A O 1
ATOM 3415 N N . ILE A 1 417 ? 58.169 29.217 -39.548 1.00 91.81 417 ILE A N 1
ATOM 3416 C CA . ILE A 1 417 ? 59.116 28.588 -40.493 1.00 91.81 417 ILE A CA 1
ATOM 3417 C C . ILE A 1 417 ? 58.610 28.631 -41.952 1.00 91.81 417 ILE A C 1
ATOM 3419 O O . ILE A 1 417 ? 59.399 28.715 -42.893 1.00 91.81 417 ILE A O 1
ATOM 3423 N N . LYS A 1 418 ? 57.289 28.580 -42.180 1.00 92.25 418 LYS A N 1
ATOM 3424 C CA . LYS A 1 418 ? 56.697 28.744 -43.520 1.00 92.25 418 LYS A CA 1
ATOM 3425 C C . LYS A 1 418 ? 56.793 30.173 -44.066 1.00 92.25 418 LYS A C 1
ATOM 3427 O O . LYS A 1 418 ? 56.912 30.307 -45.282 1.00 92.25 418 LYS A O 1
ATOM 3432 N N . LYS A 1 419 ? 56.726 31.204 -43.216 1.00 92.62 419 LYS A N 1
ATOM 3433 C CA . LYS A 1 419 ? 56.982 32.600 -43.610 1.00 92.62 419 LYS A CA 1
ATOM 3434 C C . LYS A 1 419 ? 58.458 32.781 -43.926 1.00 92.62 419 LYS A C 1
ATOM 3436 O O . LYS A 1 419 ? 58.767 33.158 -45.048 1.00 92.62 419 LYS A O 1
ATOM 3441 N N . ASP A 1 420 ? 59.338 32.367 -43.015 1.00 92.62 420 ASP A N 1
ATOM 3442 C CA . ASP A 1 420 ? 60.792 32.443 -43.184 1.00 92.62 420 ASP A CA 1
ATOM 3443 C C . ASP A 1 420 ? 61.223 31.751 -44.490 1.00 92.62 420 ASP A C 1
ATOM 3445 O O . ASP A 1 420 ? 61.994 32.289 -45.277 1.00 92.62 420 ASP A O 1
ATOM 3449 N N . LYS A 1 421 ? 60.647 30.576 -44.794 1.00 93.25 421 LYS A N 1
ATOM 3450 C CA . LYS A 1 421 ? 60.876 29.875 -46.065 1.00 93.25 421 LYS A CA 1
ATOM 3451 C C . LYS A 1 421 ? 60.400 30.669 -47.291 1.00 93.25 421 LYS A C 1
ATOM 3453 O O . LYS A 1 421 ? 61.047 30.595 -48.332 1.00 93.25 421 LYS A O 1
ATOM 3458 N N . ALA A 1 422 ? 59.273 31.373 -47.208 1.00 91.62 422 ALA A N 1
ATOM 3459 C CA . ALA A 1 422 ? 58.770 32.196 -48.309 1.00 91.62 422 ALA A CA 1
ATOM 3460 C C . ALA A 1 422 ? 59.624 33.459 -48.515 1.00 91.62 422 ALA A C 1
ATOM 3462 O O . ALA A 1 422 ? 59.887 33.836 -49.654 1.00 91.62 422 ALA A O 1
ATOM 3463 N N . GLU A 1 423 ? 60.110 34.064 -47.431 1.00 93.12 423 GLU A N 1
ATOM 3464 C CA . GLU A 1 423 ? 61.048 35.191 -47.461 1.00 93.12 423 GLU A CA 1
ATOM 3465 C C . GLU A 1 423 ? 62.402 34.766 -48.052 1.00 93.12 423 GLU A C 1
ATOM 3467 O O . GLU A 1 423 ? 62.905 35.413 -48.968 1.00 93.12 423 GLU A O 1
ATOM 3472 N N . LEU A 1 424 ? 62.942 33.617 -47.631 1.00 92.94 424 LEU A N 1
ATOM 3473 C CA . LEU A 1 424 ? 64.149 33.030 -48.224 1.00 92.94 424 LEU A CA 1
ATOM 3474 C C . LEU A 1 424 ? 63.966 32.686 -49.710 1.00 92.94 424 LEU A C 1
ATOM 3476 O O . LEU A 1 424 ? 64.882 32.916 -50.496 1.00 92.94 424 LEU A O 1
ATOM 3480 N N . GLN A 1 425 ? 62.795 32.184 -50.123 1.00 92.38 425 GLN A N 1
ATOM 3481 C CA . GLN A 1 425 ? 62.507 31.949 -51.543 1.00 92.38 425 GLN A CA 1
ATOM 3482 C C . GLN A 1 425 ? 62.504 33.260 -52.339 1.00 92.38 425 GLN A C 1
ATOM 3484 O O . GLN A 1 425 ? 63.096 33.312 -53.410 1.00 92.38 425 GLN A O 1
ATOM 3489 N N . PHE A 1 426 ? 61.914 34.334 -51.805 1.00 91.69 426 PHE A N 1
ATOM 3490 C CA . PHE A 1 426 ? 61.945 35.649 -52.450 1.00 91.69 426 PHE A CA 1
ATOM 3491 C C . PHE A 1 426 ? 63.380 36.184 -52.610 1.00 91.69 426 PHE A C 1
ATOM 3493 O O . PHE A 1 426 ? 63.718 36.726 -53.661 1.00 91.69 426 PHE A O 1
ATOM 3500 N N . VAL A 1 427 ? 64.244 35.988 -51.606 1.00 92.56 427 VAL A N 1
ATOM 3501 C CA . VAL A 1 427 ? 65.672 36.348 -51.691 1.00 92.56 427 VAL A CA 1
ATOM 3502 C C . VAL A 1 427 ? 66.398 35.528 -52.764 1.00 92.56 427 VAL A C 1
ATOM 3504 O O . VAL A 1 427 ? 67.183 36.097 -53.520 1.00 92.56 427 VAL A O 1
ATOM 3507 N N . ILE A 1 428 ? 66.120 34.223 -52.874 1.00 91.12 428 ILE A N 1
ATOM 3508 C CA . ILE A 1 428 ? 66.676 33.366 -53.936 1.00 91.12 428 ILE A CA 1
ATOM 3509 C C . ILE A 1 428 ? 66.222 33.861 -55.316 1.00 91.12 428 ILE A C 1
ATOM 3511 O O . ILE A 1 428 ? 67.065 34.087 -56.182 1.00 91.12 428 ILE A O 1
ATOM 3515 N N . ASP A 1 429 ? 64.923 34.105 -55.508 1.00 91.62 429 ASP A N 1
ATOM 3516 C CA . ASP A 1 429 ? 64.364 34.590 -56.775 1.00 91.62 429 ASP A CA 1
ATOM 3517 C C . ASP A 1 429 ? 64.983 35.942 -57.197 1.00 91.62 429 ASP A C 1
ATOM 3519 O O . ASP A 1 429 ? 65.180 36.199 -58.387 1.00 91.62 429 ASP A O 1
ATOM 3523 N N . GLU A 1 430 ? 65.297 36.827 -56.244 1.00 93.50 430 GLU A N 1
ATOM 3524 C CA . GLU A 1 430 ? 65.965 38.106 -56.518 1.00 93.50 430 GLU A CA 1
ATOM 3525 C C . GLU A 1 430 ? 67.449 37.912 -56.877 1.00 93.50 430 GLU A C 1
ATOM 3527 O O . GLU A 1 430 ? 67.909 38.442 -57.891 1.00 93.50 430 GLU A O 1
ATOM 3532 N N . GLN A 1 431 ? 68.177 37.067 -56.137 1.00 90.38 431 GLN A N 1
ATOM 3533 C CA . GLN A 1 431 ? 69.562 36.700 -56.464 1.00 90.38 431 GLN A CA 1
ATOM 3534 C C . GLN A 1 431 ? 69.677 36.010 -57.833 1.00 90.38 431 GLN A C 1
ATOM 3536 O O . GLN A 1 431 ? 70.645 36.239 -58.561 1.00 90.38 431 GLN A O 1
ATOM 3541 N N . GLU A 1 432 ? 68.688 35.210 -58.243 1.00 91.69 432 GLU A N 1
ATOM 3542 C CA . GLU A 1 432 ? 68.643 34.617 -59.582 1.00 91.69 432 GLU A CA 1
ATOM 3543 C C . GLU A 1 432 ? 68.458 35.673 -60.685 1.00 91.69 432 GLU A C 1
ATOM 3545 O O . GLU A 1 432 ? 69.118 35.591 -61.729 1.00 91.69 432 GLU A O 1
ATOM 3550 N N . LYS A 1 433 ? 67.630 36.708 -60.462 1.00 91.38 433 LYS A N 1
ATOM 3551 C CA . LYS A 1 433 ? 67.493 37.850 -61.392 1.00 91.38 433 LYS A CA 1
ATOM 3552 C C . LYS A 1 433 ? 68.793 38.641 -61.499 1.00 91.38 433 LYS A C 1
ATOM 3554 O O . LYS A 1 433 ? 69.200 38.980 -62.615 1.00 91.38 433 LYS A O 1
ATOM 3559 N N . GLU A 1 434 ? 69.457 38.913 -60.376 1.00 90.19 434 GLU A N 1
ATOM 3560 C CA . GLU A 1 434 ? 70.763 39.580 -60.351 1.00 90.19 434 GLU A CA 1
ATOM 3561 C C . GLU A 1 434 ? 71.819 38.749 -61.087 1.00 90.19 434 GLU A C 1
ATOM 3563 O O . GLU A 1 434 ? 72.481 39.258 -61.993 1.00 90.19 434 GLU A O 1
ATOM 3568 N N . ALA A 1 435 ? 71.911 37.447 -60.806 1.00 88.19 435 ALA A N 1
ATOM 3569 C CA . ALA A 1 435 ? 72.816 36.532 -61.495 1.00 88.19 435 ALA A CA 1
ATOM 3570 C C . ALA A 1 435 ? 72.527 36.450 -63.006 1.00 88.19 435 ALA A C 1
ATOM 3572 O O . ALA A 1 435 ? 73.457 36.406 -63.813 1.00 88.19 435 ALA A O 1
ATOM 3573 N N . ALA A 1 436 ? 71.257 36.477 -63.424 1.00 91.62 436 ALA A N 1
ATOM 3574 C CA . ALA A 1 436 ? 70.875 36.555 -64.835 1.00 91.62 436 ALA A CA 1
ATOM 3575 C C . ALA A 1 436 ? 71.232 37.913 -65.474 1.00 91.62 436 ALA A C 1
ATOM 3577 O O . ALA A 1 436 ? 71.551 37.969 -66.664 1.00 91.62 436 ALA A O 1
ATOM 3578 N N . SER A 1 437 ? 71.203 39.002 -64.701 1.00 93.12 437 SER A N 1
ATOM 3579 C CA . SER A 1 437 ? 71.645 40.334 -65.128 1.00 93.12 437 SER A CA 1
ATOM 3580 C C . SER A 1 437 ? 73.162 40.390 -65.316 1.00 93.12 437 SER A C 1
ATOM 3582 O O . SER A 1 437 ? 73.636 40.779 -66.383 1.00 93.12 437 SER A O 1
ATOM 3584 N N . LEU A 1 438 ? 73.925 39.892 -64.340 1.00 91.44 438 LEU A N 1
ATOM 3585 C CA . LEU A 1 438 ? 75.383 39.782 -64.410 1.00 91.44 438 LEU A CA 1
ATOM 3586 C C . LEU A 1 438 ? 75.825 38.856 -65.552 1.00 91.44 438 LEU A C 1
ATOM 3588 O O . LEU A 1 438 ? 76.717 39.216 -66.316 1.00 91.44 438 LEU A O 1
ATOM 3592 N N . LYS A 1 439 ? 75.156 37.711 -65.763 1.00 90.94 439 LYS A N 1
ATOM 3593 C CA . LYS A 1 439 ? 75.404 36.837 -66.928 1.00 90.94 439 LYS A CA 1
ATOM 3594 C C . LYS A 1 439 ? 75.185 37.562 -68.261 1.00 90.94 439 LYS A C 1
ATOM 3596 O O . LYS A 1 439 ? 75.976 37.364 -69.181 1.00 90.94 439 LYS A O 1
ATOM 3601 N N . ARG A 1 440 ? 74.161 38.422 -68.371 1.00 89.50 440 ARG A N 1
ATOM 3602 C CA . ARG A 1 440 ? 73.941 39.268 -69.560 1.00 89.50 440 ARG A CA 1
ATOM 3603 C C . ARG A 1 440 ? 75.065 40.288 -69.754 1.00 89.50 440 ARG A C 1
ATOM 3605 O O . ARG A 1 440 ? 75.598 40.361 -70.855 1.00 89.50 440 ARG A O 1
ATOM 3612 N N . GLN A 1 441 ? 75.484 40.989 -68.698 1.00 89.25 441 GLN A N 1
ATOM 3613 C CA . GLN A 1 441 ? 76.615 41.929 -68.758 1.00 89.25 441 GLN A CA 1
ATOM 3614 C C . GLN A 1 441 ? 77.930 41.232 -69.149 1.00 89.25 441 GLN A C 1
ATOM 3616 O O . GLN A 1 441 ? 78.690 41.759 -69.955 1.00 89.25 441 GLN A O 1
ATOM 3621 N N . VAL A 1 442 ? 78.189 40.022 -68.641 1.00 89.00 442 VAL A N 1
ATOM 3622 C CA . VAL A 1 442 ? 79.362 39.216 -69.026 1.00 89.00 442 VAL A CA 1
ATOM 3623 C C . VAL A 1 442 ? 79.287 38.779 -70.493 1.00 89.00 442 VAL A C 1
ATOM 3625 O O . VAL A 1 442 ? 80.293 38.840 -71.195 1.00 89.00 442 VAL A O 1
ATOM 3628 N N . ALA A 1 443 ? 78.113 38.372 -70.986 1.00 89.81 443 ALA A N 1
ATOM 3629 C CA . ALA A 1 443 ? 77.926 38.022 -72.395 1.00 89.81 443 ALA A CA 1
ATOM 3630 C C . ALA A 1 443 ? 78.128 39.232 -73.328 1.00 89.81 443 ALA A C 1
ATOM 3632 O O . ALA A 1 443 ? 78.772 39.101 -74.367 1.00 89.81 443 ALA A O 1
ATOM 3633 N N . GLU A 1 444 ? 77.643 40.411 -72.935 1.00 90.44 444 GLU A N 1
ATOM 3634 C CA . GLU A 1 444 ? 77.857 41.676 -73.644 1.00 90.44 444 GLU A CA 1
ATOM 3635 C C . GLU A 1 444 ? 79.337 42.091 -73.637 1.00 90.44 444 GLU A C 1
ATOM 3637 O O . GLU A 1 444 ? 79.903 42.363 -74.693 1.00 90.44 444 GLU A O 1
ATOM 3642 N N . ALA A 1 445 ? 80.007 42.032 -72.482 1.00 87.00 445 ALA A N 1
ATOM 3643 C CA . ALA A 1 445 ? 81.437 42.312 -72.364 1.00 87.00 445 ALA A CA 1
ATOM 3644 C C . ALA A 1 445 ? 82.309 41.328 -73.166 1.00 87.00 445 ALA A C 1
ATOM 3646 O O . ALA A 1 445 ? 83.344 41.721 -73.703 1.00 87.00 445 ALA A O 1
ATOM 3647 N N . ASN A 1 446 ? 81.903 40.059 -73.277 1.00 90.19 446 ASN A N 1
ATOM 3648 C CA . ASN A 1 446 ? 82.564 39.086 -74.147 1.00 90.19 446 ASN A CA 1
ATOM 3649 C C . ASN A 1 446 ? 82.307 39.393 -75.632 1.00 90.19 446 ASN A C 1
ATOM 3651 O O . ASN A 1 446 ? 83.249 39.343 -76.414 1.00 90.19 446 ASN A O 1
ATOM 3655 N N . ARG A 1 447 ? 81.088 39.794 -76.026 1.00 89.56 447 ARG A N 1
ATOM 3656 C CA . ARG A 1 447 ? 80.811 40.271 -77.395 1.00 89.56 447 ARG A CA 1
ATOM 3657 C C . ARG A 1 447 ? 81.687 41.463 -77.772 1.00 89.56 447 ARG A C 1
ATOM 3659 O O . ARG A 1 447 ? 82.355 41.416 -78.796 1.00 89.56 447 ARG A O 1
ATOM 3666 N N . LEU A 1 448 ? 81.748 42.477 -76.909 1.00 87.75 448 LEU A N 1
ATOM 3667 C CA . LEU A 1 448 ? 82.603 43.650 -77.102 1.00 87.75 448 LEU A CA 1
ATOM 3668 C C . LEU A 1 448 ? 84.093 43.280 -77.131 1.00 87.75 448 LEU A C 1
ATOM 3670 O O . LEU A 1 448 ? 84.867 43.934 -77.821 1.00 87.75 448 LEU A O 1
ATOM 3674 N N . ARG A 1 449 ? 84.526 42.239 -76.405 1.00 88.12 449 ARG A N 1
ATOM 3675 C CA . ARG A 1 449 ? 85.906 41.735 -76.487 1.00 88.12 449 ARG A CA 1
ATOM 3676 C C . ARG A 1 449 ? 86.192 41.113 -77.851 1.00 88.12 449 ARG A C 1
ATOM 3678 O O . ARG A 1 449 ? 87.195 41.477 -78.449 1.00 88.12 449 ARG A O 1
ATOM 3685 N N . ASN A 1 450 ? 85.302 40.254 -78.344 1.00 88.06 450 ASN A N 1
ATOM 3686 C CA . ASN A 1 450 ? 85.433 39.639 -79.664 1.00 88.06 450 ASN A CA 1
ATOM 3687 C C . ASN A 1 450 ? 85.409 40.708 -80.770 1.00 88.06 450 ASN A C 1
ATOM 3689 O O . ASN A 1 450 ? 86.264 40.700 -81.641 1.00 88.06 450 ASN A O 1
ATOM 3693 N N . GLU A 1 451 ? 84.514 41.696 -80.681 1.00 88.56 451 GLU A N 1
ATOM 3694 C CA . GLU A 1 451 ? 84.471 42.835 -81.611 1.00 88.56 451 GLU A CA 1
ATOM 3695 C C . GLU A 1 451 ? 85.764 43.670 -81.565 1.00 88.56 451 GLU A C 1
ATOM 3697 O O . GLU A 1 451 ? 86.243 44.121 -82.602 1.00 88.56 451 GLU A O 1
ATOM 3702 N N . ASN A 1 452 ? 86.384 43.842 -80.390 1.00 85.56 452 ASN A N 1
ATOM 3703 C CA . ASN A 1 452 ? 87.711 44.459 -80.283 1.00 85.56 452 ASN A CA 1
ATOM 3704 C C . ASN A 1 452 ? 88.826 43.578 -80.873 1.00 85.56 452 ASN A C 1
ATOM 3706 O O . ASN A 1 452 ? 89.793 44.124 -81.392 1.00 85.56 452 ASN A O 1
ATOM 3710 N N . GLU A 1 453 ? 88.719 42.252 -80.803 1.00 87.69 453 GLU A N 1
ATOM 3711 C CA . GLU A 1 453 ? 89.681 41.298 -81.377 1.00 87.69 453 GLU A CA 1
ATOM 3712 C C . GLU A 1 453 ? 89.565 41.233 -82.914 1.00 87.69 453 GLU A C 1
ATOM 3714 O O . GLU A 1 453 ? 90.582 41.253 -83.613 1.00 87.69 453 GLU A O 1
ATOM 3719 N N . ASP A 1 454 ? 88.345 41.306 -83.454 1.00 84.94 454 ASP A N 1
ATOM 3720 C CA . ASP A 1 454 ? 88.063 41.477 -84.885 1.00 84.94 454 ASP A CA 1
ATOM 3721 C C . ASP A 1 454 ? 88.568 42.837 -85.398 1.00 84.94 454 ASP A C 1
ATOM 3723 O O . ASP A 1 454 ? 89.213 42.912 -86.444 1.00 84.94 454 ASP A O 1
ATOM 3727 N N . LEU A 1 455 ? 88.325 43.927 -84.657 1.00 87.44 455 LEU A N 1
ATOM 3728 C CA . LEU A 1 455 ? 88.854 45.256 -84.989 1.00 87.44 455 LEU A CA 1
ATOM 3729 C C . LEU A 1 455 ? 90.383 45.305 -84.891 1.00 87.44 455 LEU A C 1
ATOM 3731 O O . LEU A 1 455 ? 91.024 45.937 -85.729 1.00 87.44 455 LEU A O 1
ATOM 3735 N N . LEU A 1 456 ? 90.987 44.628 -83.909 1.00 84.69 456 LEU A N 1
ATOM 3736 C CA . LEU A 1 456 ? 92.441 44.500 -83.803 1.00 84.69 456 LEU A CA 1
ATOM 3737 C C . LEU A 1 456 ? 93.001 43.736 -85.009 1.00 84.69 456 LEU A C 1
ATOM 3739 O O . LEU A 1 456 ? 93.994 44.172 -85.587 1.00 84.69 456 LEU A O 1
ATOM 3743 N N . SER A 1 457 ? 92.325 42.665 -85.433 1.00 83.00 457 SER A N 1
ATOM 3744 C CA . SER A 1 457 ? 92.670 41.890 -86.630 1.00 83.00 457 SER A CA 1
ATOM 3745 C C . SER A 1 457 ? 92.583 42.744 -87.899 1.00 83.00 457 SER A C 1
ATOM 3747 O O . SER A 1 457 ? 93.541 42.780 -88.665 1.00 83.00 457 SER A O 1
ATOM 3749 N N . GLN A 1 458 ? 91.514 43.530 -88.074 1.00 83.12 458 GLN A N 1
ATOM 3750 C CA . GLN A 1 458 ? 91.379 44.491 -89.181 1.00 83.12 458 GLN A CA 1
ATOM 3751 C C . GLN A 1 458 ? 92.460 45.581 -89.148 1.00 83.12 458 GLN A C 1
ATOM 3753 O O . GLN A 1 458 ? 93.017 45.934 -90.183 1.00 83.12 458 GLN A O 1
ATOM 3758 N N . VAL A 1 459 ? 92.805 46.116 -87.972 1.00 80.69 459 VAL A N 1
ATOM 3759 C CA . VAL A 1 459 ? 93.905 47.086 -87.817 1.00 80.69 459 VAL A CA 1
ATOM 3760 C C . VAL A 1 459 ? 95.255 46.448 -88.155 1.00 80.69 459 VAL A C 1
ATOM 3762 O O . VAL A 1 459 ? 96.124 47.111 -88.721 1.00 80.69 459 VAL A O 1
ATOM 3765 N N . GLN A 1 460 ? 95.443 45.169 -87.835 1.00 77.50 460 GLN A N 1
ATOM 3766 C CA . GLN A 1 460 ? 96.660 44.418 -88.127 1.00 77.50 460 GLN A CA 1
ATOM 3767 C C . GLN A 1 460 ? 96.767 44.068 -89.623 1.00 77.50 460 GLN A C 1
ATOM 3769 O O . GLN A 1 460 ? 97.845 44.205 -90.196 1.00 77.50 460 GLN A O 1
ATOM 3774 N N . GLU A 1 461 ? 95.652 43.751 -90.282 1.00 78.50 461 GLU A N 1
ATOM 3775 C CA . GLU A 1 461 ? 95.543 43.556 -91.734 1.00 78.50 461 GLU A CA 1
ATOM 3776 C C . GLU A 1 461 ? 95.761 44.871 -92.507 1.00 78.50 461 GLU A C 1
ATOM 3778 O O . GLU A 1 461 ? 96.599 44.932 -93.407 1.00 78.50 461 GLU A O 1
ATOM 3783 N N . LEU A 1 462 ? 95.128 45.972 -92.082 1.00 77.44 462 LEU A N 1
ATOM 3784 C CA . LEU A 1 462 ? 95.397 47.323 -92.598 1.00 77.44 462 LEU A CA 1
ATOM 3785 C C . LEU A 1 462 ? 96.855 47.749 -92.384 1.00 77.44 462 LEU A C 1
ATOM 3787 O O . LEU A 1 462 ? 97.400 48.503 -93.189 1.00 77.44 462 LEU A O 1
ATOM 3791 N N . LYS A 1 463 ? 97.506 47.274 -91.317 1.00 77.06 463 LYS A N 1
ATOM 3792 C CA . LYS A 1 463 ? 98.932 47.512 -91.079 1.00 77.06 463 LYS A CA 1
ATOM 3793 C C . LYS A 1 463 ? 99.812 46.703 -92.033 1.00 77.06 463 LYS A C 1
ATOM 3795 O O . LYS A 1 463 ? 100.767 47.268 -92.555 1.00 77.06 463 LYS A O 1
ATOM 3800 N N . CYS A 1 464 ? 99.468 45.448 -92.326 1.00 67.88 464 CYS A N 1
ATOM 3801 C CA . CYS A 1 464 ? 100.126 44.668 -93.377 1.00 67.88 464 CYS A CA 1
ATOM 3802 C C . CYS A 1 464 ? 99.978 45.337 -94.754 1.00 67.88 464 CYS A C 1
ATOM 3804 O O . CYS A 1 464 ? 100.987 45.545 -95.421 1.00 67.88 464 CYS A O 1
ATOM 3806 N N . LEU A 1 465 ? 98.775 45.792 -95.121 1.00 75.06 465 LEU A N 1
ATOM 3807 C CA . LEU A 1 465 ? 98.533 46.545 -96.361 1.00 75.06 465 LEU A CA 1
ATOM 3808 C C . LEU A 1 465 ? 99.283 47.890 -96.397 1.00 75.06 465 LEU A C 1
ATOM 3810 O O . LEU A 1 465 ? 99.764 48.309 -97.448 1.00 75.06 465 LEU A O 1
ATOM 3814 N N . LEU A 1 466 ? 99.422 48.575 -95.257 1.00 68.44 466 LEU A N 1
ATOM 3815 C CA . LEU A 1 466 ? 100.216 49.804 -95.147 1.00 68.44 466 LEU A CA 1
ATOM 3816 C C . LEU A 1 466 ? 101.720 49.535 -95.299 1.00 68.44 466 LEU A C 1
ATOM 3818 O O . LEU A 1 466 ? 102.435 50.365 -95.860 1.00 68.44 466 LEU A O 1
ATOM 3822 N N . ASP A 1 467 ? 102.211 48.407 -94.793 1.00 65.75 467 ASP A N 1
ATOM 3823 C CA . ASP A 1 467 ? 103.615 48.027 -94.915 1.00 65.75 467 ASP A CA 1
ATOM 3824 C C . ASP A 1 467 ? 103.927 47.458 -96.323 1.00 65.75 467 ASP A C 1
ATOM 3826 O O . ASP A 1 467 ? 104.997 47.752 -96.857 1.00 65.75 467 ASP A O 1
ATOM 3830 N N . GLU A 1 468 ? 102.968 46.820 -97.013 1.00 63.66 468 GLU A N 1
ATOM 3831 C CA . GLU A 1 468 ? 103.024 46.558 -98.466 1.00 63.66 468 GLU A CA 1
ATOM 3832 C C . GLU A 1 468 ? 103.009 47.858 -99.291 1.00 63.66 468 GLU A C 1
ATOM 3834 O O . GLU A 1 468 ? 103.838 48.039 -100.184 1.00 63.66 468 GLU A O 1
ATOM 3839 N N . ALA A 1 469 ? 102.141 48.820 -98.960 1.00 58.56 469 ALA A N 1
ATOM 3840 C CA . ALA A 1 469 ? 102.102 50.122 -99.631 1.00 58.56 469 ALA A CA 1
ATOM 3841 C C . ALA A 1 469 ? 103.401 50.930 -99.435 1.00 58.56 469 ALA A C 1
ATOM 3843 O O . ALA A 1 469 ? 103.813 51.665 -100.334 1.00 58.56 469 ALA A O 1
ATOM 3844 N N . LYS A 1 470 ? 104.092 50.766 -98.297 1.00 55.41 470 LYS A N 1
ATOM 3845 C CA . LYS A 1 470 ? 105.449 51.304 -98.090 1.00 55.41 470 LYS A CA 1
ATOM 3846 C C . LYS A 1 470 ? 106.512 50.536 -98.875 1.00 55.41 470 LYS A C 1
ATOM 3848 O O . LYS A 1 470 ? 107.448 51.164 -99.360 1.00 55.41 470 LYS A O 1
ATOM 3853 N N . ALA A 1 471 ? 106.378 49.218 -99.032 1.00 52.78 471 ALA A N 1
ATOM 3854 C CA . ALA A 1 471 ? 107.309 48.406 -99.818 1.00 52.78 471 ALA A CA 1
ATOM 3855 C C . ALA A 1 471 ? 107.251 48.715 -101.329 1.00 52.78 471 ALA A C 1
ATOM 3857 O O . ALA A 1 471 ? 108.266 48.610 -102.015 1.00 52.78 471 ALA A O 1
ATOM 3858 N N . VAL A 1 472 ? 106.095 49.152 -101.843 1.00 48.69 472 VAL A N 1
ATOM 3859 C CA . VAL A 1 472 ? 105.893 49.500 -103.266 1.00 48.69 472 VAL A CA 1
ATOM 3860 C C . VAL A 1 472 ? 106.277 50.959 -103.595 1.00 48.69 472 VAL A C 1
ATOM 3862 O O . VAL A 1 472 ? 106.413 51.310 -104.766 1.00 48.69 472 VAL A O 1
ATOM 3865 N N . ALA A 1 473 ? 106.525 51.813 -102.592 1.00 42.41 473 ALA A N 1
ATOM 3866 C CA . ALA A 1 473 ? 106.726 53.257 -102.774 1.00 42.41 473 ALA A CA 1
ATOM 3867 C C . ALA A 1 473 ? 108.092 53.812 -102.306 1.00 42.41 473 ALA A C 1
ATOM 3869 O O . ALA A 1 473 ? 108.167 54.952 -101.850 1.00 42.41 473 ALA A O 1
ATOM 3870 N N . THR A 1 474 ? 109.196 53.073 -102.484 1.00 37.91 474 THR A N 1
ATOM 3871 C CA . THR A 1 474 ? 110.556 53.662 -102.443 1.00 37.91 474 THR A CA 1
ATOM 3872 C C . THR A 1 474 ? 111.499 53.086 -103.503 1.00 37.91 474 THR A C 1
ATOM 3874 O O . THR A 1 474 ? 112.233 52.135 -103.252 1.00 37.91 474 THR A O 1
ATOM 3877 N N . SER A 1 475 ? 111.548 53.740 -104.668 1.00 34.91 475 SER A N 1
ATOM 3878 C CA . SER A 1 475 ? 112.589 53.556 -105.689 1.00 34.91 475 SER A CA 1
ATOM 3879 C C . SER A 1 475 ? 113.061 54.916 -106.228 1.00 34.91 475 SER A C 1
ATOM 3881 O O . SER A 1 475 ? 112.736 55.303 -107.347 1.00 34.91 475 SER A O 1
ATOM 3883 N N . GLY A 1 476 ? 113.873 55.592 -105.406 1.00 32.56 476 GLY A N 1
ATOM 3884 C CA . GLY A 1 476 ? 114.970 56.481 -105.827 1.00 32.56 476 GLY A CA 1
ATOM 3885 C C . GLY A 1 476 ? 114.642 57.961 -106.083 1.00 32.56 476 GLY A C 1
ATOM 3886 O O . GLY A 1 476 ? 113.526 58.308 -106.436 1.00 32.56 476 GLY A O 1
ATOM 3887 N N . GLN A 1 477 ? 115.581 58.908 -105.956 1.00 30.22 477 GLN A N 1
ATOM 3888 C CA . GLN A 1 477 ? 116.952 58.896 -105.406 1.00 30.22 477 GLN A CA 1
ATOM 3889 C C . GLN A 1 477 ? 117.460 60.357 -105.391 1.00 30.22 477 GLN A C 1
ATOM 3891 O O . GLN A 1 477 ? 117.389 60.985 -106.439 1.00 30.22 477 GLN A O 1
ATOM 3896 N N . CYS A 1 478 ? 118.023 60.893 -104.293 1.00 30.34 478 CYS A N 1
ATOM 3897 C CA . CYS A 1 478 ? 119.079 61.934 -104.342 1.00 30.34 478 CYS A CA 1
ATOM 3898 C C . CYS A 1 478 ? 119.666 62.272 -102.955 1.00 30.34 478 CYS A C 1
ATOM 3900 O O . CYS A 1 478 ? 118.953 62.423 -101.969 1.00 30.34 478 CYS A O 1
ATOM 3902 N N . ASN A 1 479 ? 120.987 62.426 -102.923 1.00 28.64 479 ASN A N 1
ATOM 3903 C CA . ASN A 1 479 ? 121.849 62.716 -101.779 1.00 28.64 479 ASN A CA 1
ATOM 3904 C C . ASN A 1 479 ? 121.683 64.127 -101.174 1.00 28.64 479 ASN A C 1
ATOM 3906 O O . ASN A 1 479 ? 121.439 65.081 -101.902 1.00 28.64 479 ASN A O 1
ATOM 3910 N N . CYS A 1 480 ? 122.038 64.271 -99.888 1.00 34.47 480 CYS A N 1
ATOM 3911 C CA . CYS A 1 480 ? 123.124 65.167 -99.443 1.00 34.47 480 CYS A CA 1
ATOM 3912 C C . CYS A 1 480 ? 123.661 64.752 -98.050 1.00 34.47 480 CYS A C 1
ATOM 3914 O O . CYS A 1 480 ? 123.096 63.879 -97.396 1.00 34.47 480 CYS A O 1
ATOM 3916 N N . ARG A 1 481 ? 124.818 65.293 -97.636 1.00 31.23 481 ARG A N 1
ATOM 3917 C CA . ARG A 1 481 ? 125.761 64.680 -96.666 1.00 31.23 481 ARG A CA 1
ATOM 3918 C C . ARG A 1 481 ? 126.127 65.652 -95.510 1.00 31.23 481 ARG A C 1
ATOM 3920 O O . ARG A 1 481 ? 126.115 66.853 -95.735 1.00 31.23 481 ARG A O 1
ATOM 3927 N N . ILE A 1 482 ? 126.605 65.105 -94.372 1.00 32.72 482 ILE A N 1
ATOM 3928 C CA . ILE A 1 482 ? 127.555 65.704 -93.375 1.00 32.72 482 ILE A CA 1
ATOM 3929 C C . ILE A 1 482 ? 127.019 66.471 -92.115 1.00 32.72 482 ILE A C 1
ATOM 3931 O O . ILE A 1 482 ? 126.658 67.636 -92.160 1.00 32.72 482 ILE A O 1
ATOM 3935 N N . THR A 1 483 ? 127.074 65.757 -90.971 1.00 31.16 483 THR A N 1
ATOM 3936 C CA . THR A 1 483 ? 127.587 66.050 -89.587 1.00 31.16 483 THR A CA 1
ATOM 3937 C C . THR A 1 483 ? 127.479 67.401 -88.824 1.00 31.16 483 THR A C 1
ATOM 3939 O O . THR A 1 483 ? 127.902 68.437 -89.322 1.00 31.16 483 THR A O 1
ATOM 3942 N N . GLY A 1 484 ? 127.252 67.289 -87.493 1.00 30.59 484 GLY A N 1
ATOM 3943 C CA . GLY A 1 484 ? 127.775 68.175 -86.410 1.00 30.59 484 GLY A CA 1
ATOM 3944 C C . GLY A 1 484 ? 126.922 69.414 -86.045 1.00 30.59 484 GLY A C 1
ATOM 3945 O O . GLY A 1 484 ? 126.274 69.967 -86.915 1.00 30.59 484 GLY A O 1
ATOM 3946 N N . THR A 1 485 ? 126.853 69.949 -84.808 1.00 33.44 485 THR A N 1
ATOM 3947 C CA . THR A 1 485 ? 127.478 69.605 -83.501 1.00 33.44 485 THR A CA 1
ATOM 3948 C C . THR A 1 485 ? 126.683 70.231 -82.312 1.00 33.44 485 THR A C 1
ATOM 3950 O O . THR A 1 485 ? 125.799 71.050 -82.521 1.00 33.44 485 THR A O 1
ATOM 3953 N N . LYS A 1 486 ? 127.021 69.853 -81.062 1.00 34.69 486 LYS A N 1
ATOM 3954 C CA . LYS A 1 486 ? 126.573 70.349 -79.720 1.00 34.69 486 LYS A CA 1
ATOM 3955 C C . LYS A 1 486 ? 126.102 71.822 -79.569 1.00 34.69 486 LYS A C 1
ATOM 3957 O O . LYS A 1 486 ? 126.774 72.705 -80.078 1.00 34.69 486 LYS A O 1
ATOM 3962 N N . VAL A 1 487 ? 125.170 72.073 -78.620 1.00 29.86 487 VAL A N 1
ATOM 3963 C CA . VAL A 1 487 ? 125.250 73.093 -77.520 1.00 29.86 487 VAL A CA 1
ATOM 3964 C C . VAL A 1 487 ? 124.128 72.883 -76.458 1.00 29.86 487 VAL A C 1
ATOM 3966 O O . VAL A 1 487 ? 123.130 72.229 -76.738 1.00 29.86 487 VAL A O 1
ATOM 3969 N N . LYS A 1 488 ? 124.307 73.382 -75.216 1.00 36.16 488 LYS A N 1
ATOM 3970 C CA . LYS A 1 488 ? 123.346 73.335 -74.075 1.00 36.16 488 LYS A CA 1
ATOM 3971 C C . LYS A 1 488 ? 122.667 74.702 -73.841 1.00 36.16 488 LYS A C 1
ATOM 3973 O O . LYS A 1 488 ? 123.399 75.684 -73.876 1.00 36.16 488 LYS A O 1
ATOM 3978 N N . LEU A 1 489 ? 121.395 74.755 -73.391 1.00 28.75 489 LEU A N 1
ATOM 3979 C CA . LEU A 1 489 ? 120.954 75.379 -72.107 1.00 28.75 489 LEU A CA 1
ATOM 3980 C C . LEU A 1 489 ? 119.414 75.394 -71.878 1.00 28.75 489 LEU A C 1
ATOM 3982 O O . LEU A 1 489 ? 118.638 74.966 -72.722 1.00 28.75 489 LEU A O 1
ATOM 3986 N N . LYS A 1 490 ? 119.009 75.794 -70.660 1.00 33.41 490 LYS A N 1
ATOM 3987 C CA . LYS A 1 490 ? 117.678 75.667 -70.011 1.00 33.41 490 LYS A CA 1
ATOM 3988 C C . LYS A 1 490 ? 116.686 76.803 -70.374 1.00 33.41 490 LYS A C 1
ATOM 3990 O O . LYS A 1 490 ? 117.151 77.918 -70.592 1.00 33.41 490 LYS A O 1
ATOM 3995 N N . THR A 1 491 ? 115.362 76.609 -70.174 1.00 30.33 491 THR A N 1
ATOM 3996 C CA . THR A 1 491 ? 114.555 77.232 -69.060 1.00 30.33 491 THR A CA 1
ATOM 3997 C C . THR A 1 491 ? 113.018 77.350 -69.302 1.00 30.33 491 THR A C 1
ATOM 3999 O O . THR A 1 491 ? 112.571 78.200 -70.053 1.00 30.33 491 THR A O 1
ATOM 4002 N N . ALA A 1 492 ? 112.238 76.576 -68.522 1.00 27.91 492 ALA A N 1
ATOM 4003 C CA . ALA A 1 492 ? 110.957 76.861 -67.814 1.00 27.91 492 ALA A CA 1
ATOM 4004 C C . ALA A 1 492 ? 109.617 77.359 -68.456 1.00 27.91 492 ALA A C 1
ATOM 4006 O O . ALA A 1 492 ? 109.563 78.344 -69.177 1.00 27.91 492 ALA A O 1
ATOM 4007 N N . LYS A 1 493 ? 108.520 76.822 -67.857 1.00 31.80 493 LYS A N 1
ATOM 4008 C CA . LYS A 1 493 ? 107.119 77.336 -67.711 1.00 31.80 493 LYS A CA 1
ATOM 4009 C C . LYS A 1 493 ? 106.230 77.343 -68.986 1.00 31.80 493 LYS A C 1
ATOM 4011 O O . LYS A 1 493 ? 106.714 77.624 -70.064 1.00 31.80 493 LYS A O 1
ATOM 4016 N N . LYS A 1 494 ? 104.907 77.076 -68.929 1.00 33.94 494 LYS A N 1
ATOM 4017 C CA . LYS A 1 494 ? 103.945 76.950 -67.795 1.00 33.94 494 LYS A CA 1
ATOM 4018 C C . LYS A 1 494 ? 102.667 76.171 -68.223 1.00 33.94 494 LYS A C 1
ATOM 4020 O O . LYS A 1 494 ? 102.138 76.506 -69.270 1.00 33.94 494 LYS A O 1
ATOM 4025 N N . LYS A 1 495 ? 102.098 75.334 -67.326 1.00 33.47 495 LYS A N 1
ATOM 4026 C CA . LYS A 1 495 ? 100.709 74.763 -67.316 1.00 33.47 495 LYS A CA 1
ATOM 4027 C C . LYS A 1 495 ? 100.317 73.842 -68.505 1.00 33.47 495 LYS A C 1
ATOM 4029 O O . LYS A 1 495 ? 100.733 74.085 -69.620 1.00 33.47 495 LYS A O 1
ATOM 4034 N N . SER A 1 496 ? 99.515 72.781 -68.352 1.00 35.44 496 SER A N 1
ATOM 4035 C CA . SER A 1 496 ? 98.785 72.210 -67.195 1.00 35.44 496 SER A CA 1
ATOM 4036 C C . SER A 1 496 ? 98.772 70.671 -67.248 1.00 35.44 496 SER A C 1
ATOM 4038 O O . SER A 1 496 ? 98.889 70.088 -68.319 1.00 35.44 496 SER A O 1
ATOM 4040 N N . SER A 1 497 ? 98.654 70.015 -66.091 1.00 37.81 497 SER A N 1
ATOM 4041 C CA . SER A 1 497 ? 98.922 68.582 -65.897 1.00 37.81 497 SER A CA 1
ATOM 4042 C C . SER A 1 497 ? 97.693 67.663 -65.931 1.00 37.81 497 SER A C 1
ATOM 4044 O O . SER A 1 497 ? 96.592 68.081 -65.591 1.00 37.81 497 SER A O 1
ATOM 4046 N N . LEU A 1 498 ? 97.972 66.391 -66.247 1.00 44.19 498 LEU A N 1
ATOM 4047 C CA . LEU A 1 498 ? 97.293 65.140 -65.859 1.00 44.19 498 LEU A CA 1
ATOM 4048 C C . LEU A 1 498 ? 96.056 65.239 -64.942 1.00 44.19 498 LEU A C 1
ATOM 4050 O O . LEU A 1 498 ? 96.129 65.786 -63.843 1.00 44.19 498 LEU A O 1
ATOM 4054 N N . GLY A 1 499 ? 94.997 64.506 -65.312 1.00 36.03 499 GLY A N 1
ATOM 4055 C CA . GLY A 1 499 ? 93.933 64.117 -64.379 1.00 36.03 499 GLY A CA 1
ATOM 4056 C C . GLY A 1 499 ? 92.607 63.744 -65.046 1.00 36.03 499 GLY A C 1
ATOM 4057 O O . GLY A 1 499 ? 91.649 64.500 -64.922 1.00 36.03 499 GLY A O 1
ATOM 4058 N N . HIS A 1 500 ? 92.528 62.602 -65.746 1.00 45.34 500 HIS A N 1
ATOM 4059 C CA . HIS A 1 500 ? 91.291 62.155 -66.426 1.00 45.34 500 HIS A CA 1
ATOM 4060 C C . HIS A 1 500 ? 90.871 60.689 -66.178 1.00 45.34 500 HIS A C 1
ATOM 4062 O O . HIS A 1 500 ? 90.078 60.132 -66.925 1.00 45.34 500 HIS A O 1
ATOM 4068 N N . HIS A 1 501 ? 91.290 60.104 -65.050 1.00 43.69 501 HIS A N 1
ATOM 4069 C CA . HIS A 1 501 ? 90.657 58.911 -64.456 1.00 43.69 501 HIS A CA 1
ATOM 4070 C C . HIS A 1 501 ? 90.394 59.122 -62.952 1.00 43.69 501 HIS A C 1
ATOM 4072 O O . HIS A 1 501 ? 90.861 58.374 -62.102 1.00 43.69 501 HIS A O 1
ATOM 4078 N N . GLY A 1 502 ? 89.671 60.197 -62.609 1.00 50.09 502 GLY A N 1
ATOM 4079 C CA . GLY A 1 502 ? 89.377 60.557 -61.209 1.00 50.09 502 GLY A CA 1
ATOM 4080 C C . GLY A 1 502 ? 88.049 61.283 -60.961 1.00 50.09 502 GLY A C 1
ATOM 4081 O O . GLY A 1 502 ? 87.825 61.758 -59.849 1.00 50.09 502 GLY A O 1
ATOM 4082 N N . ALA A 1 503 ? 87.181 61.392 -61.976 1.00 52.28 503 ALA A N 1
ATOM 4083 C CA . ALA A 1 503 ? 85.957 62.202 -61.920 1.00 52.28 503 ALA A CA 1
ATOM 4084 C C . ALA A 1 503 ? 84.649 61.386 -61.896 1.00 52.28 503 ALA A C 1
ATOM 4086 O O . ALA A 1 503 ? 83.700 61.804 -61.241 1.00 52.28 503 ALA A O 1
ATOM 4087 N N . PHE A 1 504 ? 84.592 60.199 -62.516 1.00 49.34 504 PHE A N 1
ATOM 4088 C CA . PHE A 1 504 ? 83.346 59.413 -62.562 1.00 49.34 504 PHE A CA 1
ATOM 4089 C C . PHE A 1 504 ? 83.062 58.605 -61.280 1.00 49.34 504 PHE A C 1
ATOM 4091 O O . PHE A 1 504 ? 81.915 58.283 -61.002 1.00 49.34 504 PHE A O 1
ATOM 4098 N N . LEU A 1 505 ? 84.078 58.350 -60.443 1.00 49.66 505 LEU A N 1
ATOM 4099 C CA . LEU A 1 505 ? 83.908 57.671 -59.147 1.00 49.66 505 LEU A CA 1
ATOM 4100 C C . LEU A 1 505 ? 83.456 58.628 -58.021 1.00 49.66 505 LEU A C 1
ATOM 4102 O O . LEU A 1 505 ? 82.891 58.196 -57.021 1.00 49.66 505 LEU A O 1
ATOM 4106 N N . LYS A 1 506 ? 83.666 59.945 -58.182 1.00 53.62 506 LYS A N 1
ATOM 4107 C CA . LYS A 1 506 ? 83.269 60.966 -57.191 1.00 53.62 506 LYS A CA 1
ATOM 4108 C C . LYS A 1 506 ? 81.845 61.499 -57.391 1.00 53.62 506 LYS A C 1
ATOM 4110 O O . LYS A 1 506 ? 81.280 62.042 -56.445 1.00 53.62 506 LYS A O 1
ATOM 4115 N N . GLN A 1 507 ? 81.243 61.291 -58.564 1.00 57.78 507 GLN A N 1
ATOM 4116 C CA . GLN A 1 507 ? 79.820 61.567 -58.789 1.00 57.78 507 GLN A CA 1
ATOM 4117 C C . GLN A 1 507 ? 78.951 60.548 -58.022 1.00 57.78 507 GLN A C 1
ATOM 4119 O O . GLN A 1 507 ? 78.055 60.941 -57.279 1.00 57.78 507 GLN A O 1
ATOM 4124 N N . SER A 1 508 ? 79.279 59.253 -58.115 1.00 49.69 508 SER A N 1
ATOM 4125 C CA . SER A 1 508 ? 78.557 58.150 -57.455 1.00 49.69 508 SER A CA 1
ATOM 4126 C C . SER A 1 508 ? 78.589 58.248 -55.927 1.00 49.69 508 SER A C 1
ATOM 4128 O O . SER A 1 508 ? 77.558 58.114 -55.271 1.00 49.69 508 SER A O 1
ATOM 4130 N N . ILE A 1 509 ? 79.759 58.565 -55.359 1.00 51.22 509 ILE A N 1
ATOM 4131 C CA . ILE A 1 509 ? 79.929 58.741 -53.908 1.00 51.22 509 ILE A CA 1
ATOM 4132 C C . ILE A 1 509 ? 79.153 59.971 -53.402 1.00 51.22 509 ILE A C 1
ATOM 4134 O O . ILE A 1 509 ? 78.632 59.948 -52.290 1.00 51.22 509 ILE A O 1
ATOM 4138 N N . LYS A 1 510 ? 78.988 61.026 -54.217 1.00 57.75 510 LYS A N 1
ATOM 4139 C CA . LYS A 1 510 ? 78.202 62.206 -53.822 1.00 57.75 510 LYS A CA 1
ATOM 4140 C C . LYS A 1 510 ? 76.686 62.016 -53.960 1.00 57.75 510 LYS A C 1
ATOM 4142 O O . LYS A 1 510 ? 75.948 62.583 -53.163 1.00 57.75 510 LYS A O 1
ATOM 4147 N N . VAL A 1 511 ? 76.213 61.196 -54.902 1.00 54.44 511 VAL A N 1
ATOM 4148 C CA . VAL A 1 511 ? 74.777 60.872 -55.022 1.00 54.44 511 VAL A CA 1
ATOM 4149 C C . VAL A 1 511 ? 74.300 59.982 -53.866 1.00 54.44 511 VAL A C 1
ATOM 4151 O O . VAL A 1 511 ? 73.200 60.198 -53.366 1.00 54.44 511 VAL A O 1
ATOM 4154 N N . MET A 1 512 ? 75.131 59.061 -53.361 1.00 48.19 512 MET A N 1
ATOM 4155 C CA . MET A 1 512 ? 74.785 58.281 -52.157 1.00 48.19 512 MET A CA 1
ATOM 4156 C C . MET A 1 512 ? 74.931 59.069 -50.841 1.00 48.19 512 MET A C 1
ATOM 4158 O O . MET A 1 512 ? 74.267 58.745 -49.860 1.00 48.19 512 MET A O 1
ATOM 4162 N N . SER A 1 513 ? 75.725 60.147 -50.816 1.00 46.00 513 SER A N 1
ATOM 4163 C CA . SER A 1 513 ? 75.923 60.971 -49.611 1.00 46.00 513 SER A CA 1
ATOM 4164 C C . SER A 1 513 ? 74.726 61.860 -49.235 1.00 46.00 513 SER A C 1
ATOM 4166 O O . SER A 1 513 ? 74.714 62.386 -48.128 1.00 46.00 513 SER A O 1
ATOM 4168 N N . ASN A 1 514 ? 73.726 62.021 -50.111 1.00 50.12 514 ASN A N 1
ATOM 4169 C CA . ASN A 1 514 ? 72.520 62.825 -49.845 1.00 50.12 514 ASN A CA 1
ATOM 4170 C C . ASN A 1 514 ? 71.299 61.987 -49.401 1.00 50.12 514 ASN A C 1
ATOM 4172 O O . ASN A 1 514 ? 70.211 62.534 -49.242 1.00 50.12 514 ASN A O 1
ATOM 4176 N N . VAL A 1 515 ? 71.455 60.670 -49.212 1.00 55.31 515 VAL A N 1
ATOM 4177 C CA . VAL A 1 515 ? 70.383 59.776 -48.716 1.00 55.31 515 VAL A CA 1
ATOM 4178 C C . VAL A 1 515 ? 70.499 59.529 -47.200 1.00 55.31 515 VAL A C 1
ATOM 4180 O O . VAL A 1 515 ? 69.528 59.139 -46.562 1.00 55.31 515 VAL A O 1
ATOM 4183 N N . PHE A 1 516 ? 71.656 59.827 -46.599 1.00 43.81 516 PHE A N 1
ATOM 4184 C CA . PHE A 1 516 ? 71.981 59.527 -45.197 1.00 43.81 516 PHE A CA 1
ATOM 4185 C C . PHE A 1 516 ? 71.839 60.710 -44.217 1.00 43.81 516 PHE A C 1
ATOM 4187 O O . PHE A 1 516 ? 72.393 60.675 -43.124 1.00 43.81 516 PHE A O 1
ATOM 4194 N N . GLU A 1 517 ? 71.070 61.746 -44.568 1.00 48.50 517 GLU A N 1
ATOM 4195 C CA . GLU A 1 517 ? 70.873 62.940 -43.719 1.00 48.50 517 GLU A CA 1
ATOM 4196 C C . GLU A 1 517 ? 69.427 63.094 -43.199 1.00 48.50 517 GLU A C 1
ATOM 4198 O O . GLU A 1 517 ? 68.967 64.191 -42.904 1.00 48.50 517 GLU A O 1
ATOM 4203 N N . ASN A 1 518 ? 68.691 61.980 -43.079 1.00 42.09 518 ASN A N 1
ATOM 4204 C CA . ASN A 1 518 ? 67.423 61.890 -42.342 1.00 42.09 518 ASN A CA 1
ATOM 4205 C C . ASN A 1 518 ? 67.153 60.445 -41.878 1.00 42.09 518 ASN A C 1
ATOM 4207 O O . ASN A 1 518 ? 66.318 59.774 -42.466 1.00 42.09 518 ASN A O 1
ATOM 4211 N N . PHE A 1 519 ? 67.869 59.971 -40.851 1.00 37.75 519 PHE A N 1
ATOM 4212 C CA . PHE A 1 519 ? 67.375 59.056 -39.798 1.00 37.75 519 PHE A CA 1
ATOM 4213 C C . PHE A 1 519 ? 68.508 58.800 -38.788 1.00 37.75 519 PHE A C 1
ATOM 4215 O O . PHE A 1 519 ? 69.350 57.925 -38.973 1.00 37.75 519 PHE A O 1
ATOM 4222 N N . SER A 1 520 ? 68.543 59.593 -37.716 1.00 42.22 520 SER A N 1
ATOM 4223 C CA . SER A 1 520 ? 69.389 59.312 -36.549 1.00 42.22 520 SER A CA 1
ATOM 4224 C C . SER A 1 520 ? 68.747 58.234 -35.670 1.00 42.22 520 SER A C 1
ATOM 4226 O O . SER A 1 520 ? 67.528 58.268 -35.507 1.00 42.22 520 SER A O 1
ATOM 4228 N N . LYS A 1 521 ? 69.592 57.415 -35.015 1.00 46.50 521 LYS A N 1
ATOM 4229 C CA . LYS A 1 521 ? 69.276 56.246 -34.155 1.00 46.50 521 LYS A CA 1
ATOM 4230 C C . LYS A 1 521 ? 68.814 55.001 -34.938 1.00 46.50 521 LYS A C 1
ATOM 4232 O O . LYS A 1 521 ? 67.940 55.104 -35.784 1.00 46.50 521 LYS A O 1
ATOM 4237 N N . ASP A 1 522 ? 69.378 53.809 -34.734 1.00 43.78 522 ASP A N 1
ATOM 4238 C CA . ASP A 1 522 ? 69.961 53.248 -33.500 1.00 43.78 522 ASP A CA 1
ATOM 4239 C C . ASP A 1 522 ? 71.335 52.561 -33.685 1.00 43.78 522 ASP A C 1
ATOM 4241 O O . ASP A 1 522 ? 71.859 52.460 -34.794 1.00 43.78 522 ASP A O 1
ATOM 4245 N N . GLY A 1 523 ? 71.962 52.186 -32.563 1.00 35.44 523 GLY A N 1
ATOM 4246 C CA . GLY A 1 523 ? 73.380 51.814 -32.477 1.00 35.44 523 GLY A CA 1
ATOM 4247 C C . GLY A 1 523 ? 73.713 50.322 -32.608 1.00 35.44 523 GLY A C 1
ATOM 4248 O O . GLY A 1 523 ? 72.861 49.450 -32.459 1.00 35.44 523 GLY A O 1
ATOM 4249 N N . TRP A 1 524 ? 75.005 50.073 -32.830 1.00 40.25 524 TRP A N 1
ATOM 4250 C CA . TRP A 1 524 ? 75.684 48.777 -32.761 1.00 40.25 524 TRP A CA 1
ATOM 4251 C C . TRP A 1 524 ? 76.718 48.800 -31.631 1.00 40.25 524 TRP A C 1
ATOM 4253 O O . TRP A 1 524 ? 77.378 49.821 -31.476 1.00 40.25 524 TRP A O 1
ATOM 4263 N N . GLU A 1 525 ? 76.859 47.680 -30.917 1.00 35.72 525 GLU A N 1
ATOM 4264 C CA . GLU A 1 525 ? 78.037 47.171 -30.175 1.00 35.72 525 GLU A CA 1
ATOM 4265 C C . GLU A 1 525 ? 77.557 45.940 -29.367 1.00 35.72 525 GLU A C 1
ATOM 4267 O O . GLU A 1 525 ? 76.429 45.941 -28.876 1.00 35.72 525 GLU A O 1
ATOM 4272 N N . ASP A 1 526 ? 78.307 44.856 -29.162 1.00 37.09 526 ASP A N 1
ATOM 4273 C CA . ASP A 1 526 ? 79.371 44.236 -29.968 1.00 37.09 526 ASP A CA 1
ATOM 4274 C C . ASP A 1 526 ? 79.414 42.727 -29.605 1.00 37.09 526 ASP A C 1
ATOM 4276 O O . ASP A 1 526 ? 78.746 42.289 -28.663 1.00 37.09 526 ASP A O 1
ATOM 4280 N N . VAL A 1 527 ? 80.155 41.906 -30.350 1.00 40.22 527 VAL A N 1
ATOM 4281 C CA . VAL A 1 527 ? 80.229 40.446 -30.151 1.00 40.22 527 VAL A CA 1
ATOM 4282 C C . VAL A 1 527 ? 81.348 40.079 -29.169 1.00 40.22 527 VAL A C 1
ATOM 4284 O O . VAL A 1 527 ? 82.448 40.620 -29.246 1.00 40.22 527 VAL A O 1
ATOM 4287 N N . SER A 1 528 ? 81.124 39.104 -28.280 1.00 33.53 528 SER A N 1
ATOM 4288 C CA . SER A 1 528 ? 82.214 38.440 -27.545 1.00 33.53 528 SER A CA 1
ATOM 4289 C C . SER A 1 528 ? 81.922 36.976 -27.213 1.00 33.53 528 SER A C 1
ATOM 4291 O O . SER A 1 528 ? 80.785 36.559 -27.015 1.00 33.53 528 SER A O 1
ATOM 4293 N N . GLU A 1 529 ? 83.009 36.215 -27.237 1.00 30.67 529 GLU A N 1
ATOM 4294 C CA . GLU A 1 529 ? 83.149 34.771 -27.393 1.00 30.67 529 GLU A CA 1
ATOM 4295 C C . GLU A 1 529 ? 82.694 33.855 -26.235 1.00 30.67 529 GLU A C 1
ATOM 4297 O O . GLU A 1 529 ? 82.724 34.208 -25.060 1.00 30.67 529 GLU A O 1
ATOM 4302 N N . SER A 1 530 ? 82.541 32.581 -26.622 1.00 30.28 530 SER A N 1
ATOM 4303 C CA . SER A 1 530 ? 83.078 31.374 -25.954 1.00 30.28 530 SER A CA 1
ATOM 4304 C C . SER A 1 530 ? 82.240 30.565 -24.943 1.00 30.28 530 SER A C 1
ATOM 4306 O O . SER A 1 530 ? 81.786 31.040 -23.912 1.00 30.28 530 SER A O 1
ATOM 4308 N N . SER A 1 531 ? 82.159 29.274 -25.296 1.00 37.09 531 SER A N 1
ATOM 4309 C CA . SER A 1 531 ? 82.403 28.060 -24.500 1.00 37.09 531 SER A CA 1
ATOM 4310 C C . SER A 1 531 ? 81.612 27.673 -23.241 1.00 37.09 531 SER A C 1
ATOM 4312 O O . SER A 1 531 ? 81.629 28.325 -22.209 1.00 37.09 531 SER A O 1
ATOM 4314 N N . ASP A 1 532 ? 81.114 26.438 -23.363 1.00 31.11 532 ASP A N 1
ATOM 4315 C CA . ASP A 1 532 ? 81.221 25.300 -22.442 1.00 31.11 532 ASP A CA 1
ATOM 4316 C C . ASP A 1 532 ? 80.525 25.264 -21.071 1.00 31.11 532 ASP A C 1
ATOM 4318 O O . ASP A 1 532 ? 80.448 26.192 -20.274 1.00 31.11 532 ASP A O 1
ATOM 4322 N N . SER A 1 533 ? 80.020 24.056 -20.832 1.00 47.41 533 SER A N 1
ATOM 4323 C CA . SER A 1 533 ? 79.401 23.534 -19.620 1.00 47.41 533 SER A CA 1
ATOM 4324 C C . SER A 1 533 ? 80.333 23.541 -18.409 1.00 47.41 533 SER A C 1
ATOM 4326 O O . SER A 1 533 ? 81.442 23.033 -18.518 1.00 47.41 533 SER A O 1
ATOM 4328 N N . GLU A 1 534 ? 79.804 23.872 -17.226 1.00 33.06 534 GLU A N 1
ATOM 4329 C CA . GLU A 1 534 ? 80.158 23.175 -15.979 1.00 33.06 534 GLU A CA 1
ATOM 4330 C C . GLU A 1 534 ? 79.096 23.364 -14.872 1.00 33.06 534 GLU A C 1
ATOM 4332 O O . GLU A 1 534 ? 78.373 24.356 -14.818 1.00 33.06 534 GLU A O 1
ATOM 4337 N N . ILE A 1 535 ? 78.982 22.356 -14.004 1.00 38.69 535 ILE A N 1
ATOM 4338 C CA . ILE A 1 535 ? 78.193 22.301 -12.757 1.00 38.69 535 ILE A CA 1
ATOM 4339 C C . ILE A 1 535 ? 79.234 21.956 -11.681 1.00 38.69 535 ILE A C 1
ATOM 4341 O O . ILE A 1 535 ? 79.959 20.986 -11.923 1.00 38.69 535 ILE A O 1
ATOM 4345 N N . PRO A 1 536 ? 79.352 22.672 -10.534 1.00 43.16 536 PRO A N 1
ATOM 4346 C CA . PRO A 1 536 ? 78.798 22.085 -9.296 1.00 43.16 536 PRO A CA 1
ATOM 4347 C C . PRO A 1 536 ? 78.453 23.010 -8.089 1.00 43.16 536 PRO A C 1
ATOM 4349 O O . PRO A 1 536 ? 78.898 24.144 -7.964 1.00 43.16 536 PRO A O 1
ATOM 4352 N N . THR A 1 537 ? 77.722 22.395 -7.140 1.00 26.03 537 THR A N 1
ATOM 4353 C CA . THR A 1 537 ? 77.799 22.530 -5.654 1.00 26.03 537 THR A CA 1
ATOM 4354 C C . THR A 1 537 ? 77.421 23.829 -4.906 1.00 26.03 537 THR A C 1
ATOM 4356 O O . THR A 1 537 ? 78.216 24.747 -4.786 1.00 26.03 537 THR A O 1
ATOM 4359 N N . SER A 1 538 ? 76.222 23.786 -4.293 1.00 34.75 538 SER A N 1
ATOM 4360 C CA . SER A 1 538 ? 75.926 23.734 -2.829 1.00 34.75 538 SER A CA 1
ATOM 4361 C C . SER A 1 538 ? 76.449 24.762 -1.794 1.00 34.75 538 SER A C 1
ATOM 4363 O O . SER A 1 538 ? 77.578 25.218 -1.857 1.00 34.75 538 SER A O 1
ATOM 4365 N N . GLU A 1 539 ? 75.632 24.912 -0.730 1.00 30.56 539 GLU A N 1
ATOM 4366 C CA . GLU A 1 539 ? 75.861 25.592 0.575 1.00 30.56 539 GLU A CA 1
ATOM 4367 C C . GLU A 1 539 ? 75.880 27.140 0.529 1.00 30.56 539 GLU A C 1
ATOM 4369 O O . GLU A 1 539 ? 76.591 27.754 -0.248 1.00 30.56 539 GLU A O 1
ATOM 4374 N N . SER A 1 540 ? 75.067 27.876 1.296 1.00 30.27 540 SER A N 1
ATOM 4375 C CA . SER A 1 540 ? 74.784 27.716 2.728 1.00 30.27 540 SER A CA 1
ATOM 4376 C C . SER A 1 540 ? 73.332 28.035 3.107 1.00 30.27 540 SER A C 1
ATOM 4378 O O . SER A 1 540 ? 72.674 28.891 2.517 1.00 30.27 540 SER A O 1
ATOM 4380 N N . LEU A 1 541 ? 72.871 27.367 4.164 1.00 35.53 541 LEU A N 1
ATOM 4381 C CA . LEU A 1 541 ? 71.664 27.697 4.917 1.00 35.53 541 LEU A CA 1
ATOM 4382 C C . LEU A 1 541 ? 71.878 28.981 5.758 1.00 35.53 541 LEU A C 1
ATOM 4384 O O . LEU A 1 541 ? 73.000 29.458 5.914 1.00 35.53 541 LEU A O 1
ATOM 4388 N N . GLU A 1 542 ? 70.791 29.433 6.387 1.00 24.27 542 GLU A N 1
ATOM 4389 C CA . GLU A 1 542 ? 70.796 30.015 7.738 1.00 24.27 542 GLU A CA 1
ATOM 4390 C C . GLU A 1 542 ? 71.268 31.474 7.906 1.00 24.27 542 GLU A C 1
ATOM 4392 O O . GLU A 1 542 ? 72.425 31.776 8.180 1.00 24.27 542 GLU A O 1
ATOM 4397 N N . THR A 1 543 ? 70.307 32.408 7.904 1.00 33.22 543 THR A N 1
ATOM 4398 C CA . THR A 1 543 ? 70.305 33.518 8.879 1.00 33.22 543 THR A CA 1
ATOM 4399 C C . THR A 1 543 ? 68.909 34.142 9.047 1.00 33.22 543 THR A C 1
ATOM 4401 O O . THR A 1 543 ? 68.354 34.703 8.111 1.00 33.22 543 THR A O 1
ATOM 4404 N N . VAL A 1 544 ? 68.394 34.097 10.287 1.00 32.94 544 VAL A N 1
ATOM 4405 C CA . VAL A 1 544 ? 67.336 34.972 10.856 1.00 32.94 544 VAL A CA 1
ATOM 4406 C C . VAL A 1 544 ? 65.930 34.847 10.214 1.00 32.94 544 VAL A C 1
ATOM 4408 O O . VAL A 1 544 ? 65.628 35.498 9.223 1.00 32.94 544 VAL A O 1
ATOM 4411 N N . ILE A 1 545 ? 65.009 33.975 10.656 1.00 31.53 545 ILE A N 1
ATOM 4412 C CA . ILE A 1 545 ? 64.366 33.808 11.991 1.00 31.53 545 ILE A CA 1
ATOM 4413 C C . ILE A 1 545 ? 63.512 35.025 12.429 1.00 31.53 545 ILE A C 1
ATOM 4415 O O . ILE A 1 545 ? 63.974 36.154 12.376 1.00 31.53 545 ILE A O 1
ATOM 4419 N N . MET A 1 546 ? 62.297 34.742 12.951 1.00 23.95 546 MET A N 1
ATOM 4420 C CA . MET A 1 546 ? 61.249 35.633 13.526 1.00 23.95 546 MET A CA 1
ATOM 4421 C C . MET A 1 546 ? 60.292 36.314 12.516 1.00 23.95 546 MET A C 1
ATOM 4423 O O . MET A 1 546 ? 60.513 37.445 12.103 1.00 23.95 546 MET A O 1
ATOM 4427 N N . LYS A 1 547 ? 59.118 35.745 12.184 1.00 30.59 547 LYS A N 1
ATOM 4428 C CA . LYS A 1 547 ? 58.019 35.423 13.127 1.00 30.59 547 LYS A CA 1
ATOM 4429 C C . LYS A 1 547 ? 56.944 34.485 12.523 1.00 30.59 547 LYS A C 1
ATOM 4431 O O . LYS A 1 547 ? 56.324 34.826 11.527 1.00 30.59 547 LYS A O 1
ATOM 4436 N N . THR A 1 548 ? 56.720 33.335 13.174 1.00 29.91 548 THR A N 1
ATOM 4437 C CA . THR A 1 548 ? 55.466 32.939 13.882 1.00 29.91 548 THR A CA 1
ATOM 4438 C C . THR A 1 548 ? 54.118 33.554 13.412 1.00 29.91 548 THR A C 1
ATOM 4440 O O . THR A 1 548 ? 54.053 34.768 13.267 1.00 29.91 548 THR A O 1
ATOM 4443 N N . VAL A 1 549 ? 52.962 32.859 13.337 1.00 28.31 549 VAL A N 1
ATOM 4444 C CA . VAL A 1 549 ? 52.572 31.528 13.874 1.00 28.31 549 VAL A CA 1
ATOM 4445 C C . VAL A 1 549 ? 51.172 31.077 13.365 1.00 28.31 549 VAL A C 1
ATOM 4447 O O . VAL A 1 549 ? 50.311 31.916 13.144 1.00 28.31 549 VAL A O 1
ATOM 4450 N N . GLN A 1 550 ? 50.975 29.755 13.238 1.00 31.25 550 GLN A N 1
ATOM 4451 C CA . GLN A 1 550 ? 49.739 28.932 13.370 1.00 31.25 550 GLN A CA 1
ATOM 4452 C C . GLN A 1 550 ? 48.374 29.316 12.724 1.00 31.25 550 GLN A C 1
ATOM 4454 O O . GLN A 1 550 ? 47.668 30.193 13.198 1.00 31.25 550 GLN A O 1
ATOM 4459 N N . ASN A 1 551 ? 47.935 28.406 11.835 1.00 27.41 551 ASN A N 1
ATOM 4460 C CA . ASN A 1 551 ? 46.706 27.575 11.902 1.00 27.41 551 ASN A CA 1
ATOM 4461 C C . ASN A 1 551 ? 45.268 28.156 11.775 1.00 27.41 551 ASN A C 1
ATOM 4463 O O . ASN A 1 551 ? 44.962 29.280 12.147 1.00 27.41 551 ASN A O 1
ATOM 4467 N N . ILE A 1 552 ? 44.371 27.213 11.422 1.00 29.95 552 ILE A N 1
ATOM 4468 C CA . ILE A 1 552 ? 42.901 27.153 11.622 1.00 29.95 552 ILE A CA 1
ATOM 4469 C C . ILE A 1 552 ? 42.010 27.595 10.431 1.00 29.95 552 ILE A C 1
ATOM 4471 O O . ILE A 1 552 ? 41.524 28.717 10.338 1.00 29.95 552 ILE A O 1
ATOM 4475 N N . ASP A 1 553 ? 41.741 26.609 9.566 1.00 30.91 553 ASP A N 1
ATOM 4476 C CA . ASP A 1 553 ? 40.471 26.342 8.843 1.00 30.91 553 ASP A CA 1
ATOM 4477 C C . ASP A 1 553 ? 39.315 26.116 9.878 1.00 30.91 553 ASP A C 1
ATOM 4479 O O . ASP A 1 553 ? 39.672 25.761 11.006 1.00 30.91 553 ASP A O 1
ATOM 4483 N N . PRO A 1 554 ? 37.978 26.170 9.598 1.00 49.03 554 PRO A N 1
ATOM 4484 C CA . PRO A 1 554 ? 37.330 26.093 8.277 1.00 49.03 554 PRO A CA 1
ATOM 4485 C C . PRO A 1 554 ? 35.958 26.828 8.076 1.00 49.03 554 PRO A C 1
ATOM 4487 O O . PRO A 1 554 ? 35.387 27.432 8.976 1.00 49.03 554 PRO A O 1
ATOM 4490 N N . LEU A 1 555 ? 35.357 26.596 6.893 1.00 27.14 555 LEU A N 1
ATOM 4491 C CA . LEU A 1 555 ? 33.910 26.344 6.648 1.00 27.14 555 LEU A CA 1
ATOM 4492 C C . LEU A 1 555 ? 32.824 27.469 6.669 1.00 27.14 555 LEU A C 1
ATOM 4494 O O . LEU A 1 555 ? 32.643 28.226 7.610 1.00 27.14 555 LEU A O 1
ATOM 4498 N N . GLN A 1 556 ? 31.932 27.343 5.666 1.00 28.22 556 GLN A N 1
ATOM 4499 C CA . GLN A 1 556 ? 30.452 27.434 5.747 1.00 28.22 556 GLN A CA 1
ATOM 4500 C C . GLN A 1 556 ? 29.681 28.710 5.295 1.00 28.22 556 GLN A C 1
ATOM 4502 O O . GLN A 1 556 ? 29.214 29.506 6.093 1.00 28.22 556 GLN A O 1
ATOM 4507 N N . ASN A 1 557 ? 29.300 28.692 4.005 1.00 25.52 557 ASN A N 1
ATOM 4508 C CA . ASN A 1 557 ? 27.906 28.794 3.500 1.00 25.52 557 ASN A CA 1
ATOM 4509 C C . ASN A 1 557 ? 27.100 30.130 3.540 1.00 25.52 557 ASN A C 1
ATOM 4511 O O . ASN A 1 557 ? 27.107 30.905 4.482 1.00 25.52 557 ASN A O 1
ATOM 4515 N N . ARG A 1 558 ? 26.214 30.230 2.533 1.00 27.48 558 ARG A N 1
ATOM 4516 C CA . ARG A 1 558 ? 24.948 30.993 2.439 1.00 27.48 558 ARG A CA 1
ATOM 4517 C C . ARG A 1 558 ? 24.928 32.504 2.101 1.00 27.48 558 ARG A C 1
ATOM 4519 O O . ARG A 1 558 ? 24.927 33.386 2.943 1.00 27.48 558 ARG A O 1
ATOM 4526 N N . SER A 1 559 ? 24.538 32.720 0.839 1.00 27.98 559 SER A N 1
ATOM 4527 C CA . SER A 1 559 ? 23.379 33.526 0.394 1.00 27.98 559 SER A CA 1
ATOM 4528 C C . SER A 1 559 ? 23.370 35.066 0.437 1.00 27.98 559 SER A C 1
ATOM 4530 O O . SER A 1 559 ? 23.271 35.675 1.490 1.00 27.98 559 SER A O 1
ATOM 4532 N N . LYS A 1 560 ? 23.117 35.602 -0.772 1.00 27.59 560 LYS A N 1
ATOM 4533 C CA . LYS A 1 560 ? 22.239 36.743 -1.123 1.00 27.59 560 LYS A CA 1
ATOM 4534 C C . LYS A 1 560 ? 22.643 38.175 -0.726 1.00 27.59 560 LYS A C 1
ATOM 4536 O O . LYS A 1 560 ? 22.579 38.547 0.430 1.00 27.59 560 LYS A O 1
ATOM 4541 N N . GLN A 1 561 ? 22.688 38.999 -1.785 1.00 32.34 561 GLN A N 1
ATOM 4542 C CA . GLN A 1 561 ? 22.200 40.391 -1.852 1.00 32.34 561 GLN A CA 1
ATOM 4543 C C . GLN A 1 561 ? 22.965 41.466 -1.039 1.00 32.34 561 GLN A C 1
ATOM 4545 O O . GLN A 1 561 ? 23.510 41.200 0.013 1.00 32.34 561 GLN A O 1
ATOM 4550 N N . GLN A 1 562 ? 23.008 42.747 -1.431 1.00 27.16 562 GLN A N 1
ATOM 4551 C CA . GLN A 1 562 ? 22.787 43.403 -2.731 1.00 27.16 562 GLN A CA 1
ATOM 4552 C C . GLN A 1 562 ? 23.184 44.886 -2.595 1.00 27.16 562 GLN A C 1
ATOM 4554 O O . GLN A 1 562 ? 22.537 45.623 -1.856 1.00 27.16 562 GLN A O 1
ATOM 4559 N N . GLY A 1 563 ? 24.162 45.368 -3.367 1.00 24.19 563 GLY A N 1
ATOM 4560 C CA . GLY A 1 563 ? 24.441 46.806 -3.480 1.00 24.19 563 GLY A CA 1
ATOM 4561 C C . GLY A 1 563 ? 25.899 47.135 -3.793 1.00 24.19 563 GLY A C 1
ATOM 4562 O O . GLY A 1 563 ? 26.788 46.423 -3.365 1.00 24.19 563 GLY A O 1
ATOM 4563 N N . LYS A 1 564 ? 26.242 48.217 -4.492 1.00 27.20 564 LYS A N 1
ATOM 4564 C CA . LYS A 1 564 ? 25.508 49.150 -5.365 1.00 27.20 564 LYS A CA 1
ATOM 4565 C C . LYS A 1 564 ? 26.581 50.155 -5.827 1.00 27.20 564 LYS A C 1
ATOM 4567 O O . LYS A 1 564 ? 26.965 50.990 -5.021 1.00 27.20 564 LYS A O 1
ATOM 4572 N N . LYS A 1 565 ? 26.947 50.150 -7.120 1.00 29.17 565 LYS A N 1
ATOM 4573 C CA . LYS A 1 565 ? 27.752 51.205 -7.800 1.00 29.17 565 LYS A CA 1
ATOM 4574 C C . LYS A 1 565 ? 29.224 51.281 -7.290 1.00 29.17 565 LYS A C 1
ATOM 4576 O O . LYS A 1 565 ? 29.514 50.807 -6.208 1.00 29.17 565 LYS A O 1
ATOM 4581 N N . GLN A 1 566 ? 30.215 51.767 -8.041 1.00 27.05 566 GLN A N 1
ATOM 4582 C CA . GLN A 1 566 ? 30.189 52.760 -9.119 1.00 27.05 566 GLN A CA 1
ATOM 4583 C C . GLN A 1 566 ? 31.359 52.568 -10.115 1.00 27.05 566 GLN A C 1
ATOM 4585 O O . GLN A 1 566 ? 32.478 52.300 -9.704 1.00 27.05 566 GLN A O 1
ATOM 4590 N N . ILE A 1 567 ? 31.050 52.699 -11.415 1.00 25.97 567 ILE A N 1
ATOM 4591 C CA . ILE A 1 567 ? 31.834 53.300 -12.527 1.00 25.97 567 ILE A CA 1
ATOM 4592 C C . ILE A 1 567 ? 33.258 53.753 -12.117 1.00 25.97 567 ILE A C 1
ATOM 4594 O O . ILE A 1 567 ? 33.369 54.592 -11.232 1.00 25.97 567 ILE A O 1
ATOM 4598 N N . GLN A 1 568 ? 34.359 53.281 -12.717 1.00 25.88 568 GLN A N 1
ATOM 4599 C CA . GLN A 1 568 ? 34.882 53.636 -14.059 1.00 25.88 568 GLN A CA 1
ATOM 4600 C C . GLN A 1 568 ? 36.138 52.760 -14.316 1.00 25.88 568 GLN A C 1
ATOM 4602 O O . GLN A 1 568 ? 36.842 52.470 -13.361 1.00 25.88 568 GLN A O 1
ATOM 4607 N N . GLY A 1 569 ? 36.537 52.310 -15.509 1.00 22.97 569 GLY A N 1
ATOM 4608 C CA . GLY A 1 569 ? 36.027 52.437 -16.876 1.00 22.97 569 GLY A CA 1
ATOM 4609 C C . GLY A 1 569 ? 37.194 52.243 -17.869 1.00 22.97 569 GLY A C 1
ATOM 4610 O O . GLY A 1 569 ? 38.333 52.504 -17.495 1.00 22.97 569 GLY A O 1
ATOM 4611 N N . SER A 1 570 ? 36.917 51.905 -19.141 1.00 27.34 570 SER A N 1
ATOM 4612 C CA . SER A 1 570 ? 37.920 51.744 -20.238 1.00 27.34 570 SER A CA 1
ATOM 4613 C C . SER A 1 570 ? 38.884 50.548 -20.054 1.00 27.34 570 SER A C 1
ATOM 4615 O O . SER A 1 570 ? 39.211 50.187 -18.937 1.00 27.34 570 SER A O 1
ATOM 4617 N N . GLN A 1 571 ? 39.385 49.851 -21.077 1.00 28.08 571 GLN A N 1
ATOM 4618 C CA . GLN A 1 571 ? 39.266 49.897 -22.549 1.00 28.08 571 GLN A CA 1
ATOM 4619 C C . GLN A 1 571 ? 39.683 48.457 -23.020 1.00 28.08 571 GLN A C 1
ATOM 4621 O O . GLN A 1 571 ? 40.416 47.800 -22.293 1.00 28.08 571 GLN A O 1
ATOM 4626 N N . LYS A 1 572 ? 39.197 47.778 -24.080 1.00 30.14 572 LYS A N 1
ATOM 4627 C CA . LYS A 1 572 ? 38.959 48.157 -25.495 1.00 30.14 572 LYS A CA 1
ATOM 4628 C C . LYS A 1 572 ? 40.249 48.712 -26.163 1.00 30.14 572 LYS A C 1
ATOM 4630 O O . LYS A 1 572 ? 41.091 49.187 -25.419 1.00 30.14 572 LYS A O 1
ATOM 4635 N N . PRO A 1 573 ? 40.409 48.784 -27.507 1.00 38.88 573 PRO A N 1
ATOM 4636 C CA . PRO A 1 573 ? 39.530 48.320 -28.598 1.00 38.88 573 PRO A CA 1
ATOM 4637 C C . PRO A 1 573 ? 40.259 47.777 -29.873 1.00 38.88 573 PRO A C 1
ATOM 4639 O O . PRO A 1 573 ? 41.478 47.778 -29.927 1.00 38.88 573 PRO A O 1
ATOM 4642 N N . CYS A 1 574 ? 39.484 47.502 -30.946 1.00 24.08 574 CYS A N 1
ATOM 4643 C CA . CYS A 1 574 ? 39.875 47.611 -32.382 1.00 24.08 574 CYS A CA 1
ATOM 4644 C C . CYS A 1 574 ? 41.037 46.690 -32.877 1.00 24.08 574 CYS A C 1
ATOM 4646 O O . CYS A 1 574 ? 41.659 46.015 -32.078 1.00 24.08 574 CYS A O 1
ATOM 4648 N N . ASN A 1 575 ? 41.380 46.509 -34.165 1.00 25.06 575 ASN A N 1
ATOM 4649 C CA . ASN A 1 575 ? 40.967 47.053 -35.482 1.00 25.06 575 ASN A CA 1
ATOM 4650 C C . ASN A 1 575 ? 41.205 45.932 -36.567 1.00 25.06 575 ASN A C 1
ATOM 4652 O O . ASN A 1 575 ? 41.550 44.826 -36.170 1.00 25.06 575 ASN A O 1
ATOM 4656 N N . VAL A 1 576 ? 41.065 46.034 -37.905 1.00 23.88 576 VAL A N 1
ATOM 4657 C CA . VAL A 1 576 ? 40.767 47.135 -38.850 1.00 23.88 576 VAL A CA 1
ATOM 4658 C C . VAL A 1 576 ? 39.977 46.652 -40.104 1.00 23.88 576 VAL A C 1
ATOM 4660 O O . VAL A 1 576 ? 39.501 45.526 -40.195 1.00 23.88 576 VAL A O 1
ATOM 4663 N N . VAL A 1 577 ? 39.807 47.576 -41.047 1.00 25.98 577 VAL A N 1
ATOM 4664 C CA . VAL A 1 577 ? 39.095 47.625 -42.334 1.00 25.98 577 VAL A CA 1
ATOM 4665 C C . VAL A 1 577 ? 39.734 46.832 -43.509 1.00 25.98 577 VAL A C 1
ATOM 4667 O O . VAL A 1 577 ? 40.906 47.004 -43.816 1.00 25.98 577 VAL A O 1
ATOM 4670 N N . ARG A 1 578 ? 38.895 46.045 -44.207 1.00 27.95 578 ARG A N 1
ATOM 4671 C CA . ARG A 1 578 ? 38.704 45.864 -45.680 1.00 27.95 578 ARG A CA 1
ATOM 4672 C C . ARG A 1 578 ? 39.665 46.541 -46.696 1.00 27.95 578 ARG A C 1
ATOM 4674 O O . ARG A 1 578 ? 39.813 47.749 -46.637 1.00 27.95 578 ARG A O 1
ATOM 4681 N N . LEU A 1 579 ? 40.007 45.830 -47.786 1.00 28.84 579 LEU A N 1
ATOM 4682 C CA . LEU A 1 579 ? 40.129 46.308 -49.196 1.00 28.84 579 LEU A CA 1
ATOM 4683 C C . LEU A 1 579 ? 39.910 45.076 -50.124 1.00 28.84 579 LEU A C 1
ATOM 4685 O O . LEU A 1 579 ? 40.411 44.005 -49.809 1.00 28.84 579 LEU A O 1
ATOM 4689 N N . GLU A 1 580 ? 38.868 45.045 -50.969 1.00 27.66 580 GLU A N 1
ATOM 4690 C CA . GLU A 1 580 ? 38.812 45.372 -52.421 1.00 27.66 580 GLU A CA 1
ATOM 4691 C C . GLU A 1 580 ? 39.211 44.227 -53.381 1.00 27.66 580 GLU A C 1
ATOM 4693 O O . GLU A 1 580 ? 40.339 43.767 -53.332 1.00 27.66 580 GLU A O 1
ATOM 4698 N N . ASP A 1 581 ? 38.305 43.831 -54.298 1.00 25.98 581 ASP A N 1
ATOM 4699 C CA . ASP A 1 581 ? 38.496 44.089 -55.743 1.00 25.98 581 ASP A CA 1
ATOM 4700 C C . ASP A 1 581 ? 37.174 44.005 -56.561 1.00 25.98 581 ASP A C 1
ATOM 4702 O O . ASP A 1 581 ? 36.110 43.728 -55.996 1.00 25.98 581 ASP A O 1
ATOM 4706 N N . LYS A 1 582 ? 37.204 44.358 -57.861 1.00 28.98 582 LYS A N 1
ATOM 4707 C CA . LYS A 1 582 ? 36.045 44.840 -58.653 1.00 28.98 582 LYS A CA 1
ATOM 4708 C C . LYS A 1 582 ? 35.573 43.955 -59.835 1.00 28.98 582 LYS A C 1
ATOM 4710 O O . LYS A 1 582 ? 36.268 43.093 -60.353 1.00 28.98 582 LYS A O 1
ATOM 4715 N N . HIS A 1 583 ? 34.349 44.262 -60.290 1.00 31.70 583 HIS A N 1
ATOM 4716 C CA . HIS A 1 583 ? 33.630 43.736 -61.469 1.00 31.70 583 HIS A CA 1
ATOM 4717 C C . HIS A 1 583 ? 34.306 43.965 -62.838 1.00 31.70 583 HIS A C 1
ATOM 4719 O O . HIS A 1 583 ? 34.970 44.979 -63.049 1.00 31.70 583 HIS A O 1
ATOM 4725 N N . GLN A 1 584 ? 33.919 43.150 -63.834 1.00 28.27 584 GLN A N 1
ATOM 4726 C CA . GLN A 1 584 ? 34.061 43.474 -65.262 1.00 28.27 584 GLN A CA 1
ATOM 4727 C C . GLN A 1 584 ? 32.762 43.983 -65.931 1.00 28.27 584 GLN A C 1
ATOM 4729 O O . GLN A 1 584 ? 31.742 43.308 -65.993 1.00 28.27 584 GLN A O 1
ATOM 4734 N N . GLN A 1 585 ? 32.900 45.200 -66.464 1.00 27.17 585 GLN A N 1
ATOM 4735 C CA . GLN A 1 585 ? 32.359 45.798 -67.695 1.00 27.17 585 GLN A CA 1
ATOM 4736 C C . GLN A 1 585 ? 30.849 45.977 -68.026 1.00 27.17 585 GLN A C 1
ATOM 4738 O O . GLN A 1 585 ? 30.138 45.069 -68.428 1.00 27.17 585 GLN A O 1
ATOM 4743 N N . TYR A 1 586 ? 30.517 47.277 -68.142 1.00 22.39 586 TYR A N 1
ATOM 4744 C CA . TYR A 1 586 ? 29.767 47.957 -69.223 1.00 22.39 586 TYR A CA 1
ATOM 4745 C C . TYR A 1 586 ? 28.248 47.731 -69.396 1.00 22.39 586 TYR A C 1
ATOM 4747 O O . TYR A 1 586 ? 27.801 46.828 -70.095 1.00 22.39 586 TYR A O 1
ATOM 4755 N N . ASN A 1 587 ? 27.481 48.784 -69.074 1.00 25.72 587 ASN A N 1
ATOM 4756 C CA . ASN A 1 587 ? 27.001 49.666 -70.151 1.00 25.72 587 ASN A CA 1
ATOM 4757 C C . ASN A 1 587 ? 26.778 51.123 -69.691 1.00 25.72 587 ASN A C 1
ATOM 4759 O O . ASN A 1 587 ? 26.884 51.437 -68.507 1.00 25.72 587 ASN A O 1
ATOM 4763 N N . LYS A 1 588 ? 26.607 52.044 -70.649 1.00 33.53 588 LYS A N 1
ATOM 4764 C CA . LYS A 1 588 ? 26.866 53.491 -70.480 1.00 33.53 588 LYS A CA 1
ATOM 4765 C C . LYS A 1 588 ? 25.594 54.347 -70.294 1.00 33.53 588 LYS A C 1
ATOM 4767 O O . LYS A 1 588 ? 24.595 54.102 -70.954 1.00 33.53 588 LYS A O 1
ATOM 4772 N N . LYS A 1 589 ? 25.782 55.472 -69.578 1.00 29.30 589 LYS A N 1
ATOM 4773 C CA . LYS A 1 589 ? 25.141 56.811 -69.720 1.00 29.30 589 LYS A CA 1
ATOM 4774 C C . LYS A 1 589 ? 23.865 57.208 -68.923 1.00 29.30 589 LYS A C 1
ATOM 4776 O O . LYS A 1 589 ? 22.765 56.781 -69.227 1.00 29.30 589 LYS A O 1
ATOM 4781 N N . VAL A 1 590 ? 24.083 58.279 -68.129 1.00 26.89 590 VAL A N 1
ATOM 4782 C CA . VAL A 1 590 ? 23.331 59.569 -68.056 1.00 26.89 590 VAL A CA 1
ATOM 4783 C C . VAL A 1 590 ? 22.279 59.777 -66.939 1.00 26.89 590 VAL A C 1
ATOM 4785 O O . VAL A 1 590 ? 21.232 59.156 -66.946 1.00 26.89 590 VAL A O 1
ATOM 4788 N N . TYR A 1 591 ? 22.614 60.730 -66.039 1.00 25.38 591 TYR A N 1
ATOM 4789 C CA . TYR A 1 591 ? 21.821 61.767 -65.319 1.00 25.38 591 TYR A CA 1
ATOM 4790 C C . TYR A 1 591 ? 20.315 61.527 -64.987 1.00 25.38 591 TYR A C 1
ATOM 4792 O O . TYR A 1 591 ? 19.559 61.051 -65.814 1.00 25.38 591 TYR A O 1
ATOM 4800 N N . ASN A 1 592 ? 19.745 61.993 -63.857 1.00 25.91 592 ASN A N 1
ATOM 4801 C CA . ASN A 1 592 ? 19.975 63.296 -63.202 1.00 25.91 592 ASN A CA 1
ATOM 4802 C C . ASN A 1 592 ? 19.379 63.414 -61.765 1.00 25.91 592 ASN A C 1
ATOM 4804 O O . ASN A 1 592 ? 18.436 62.715 -61.423 1.00 25.91 592 ASN A O 1
ATOM 4808 N N . ARG A 1 593 ? 19.876 64.410 -61.009 1.00 26.88 593 ARG A N 1
ATOM 4809 C CA . ARG A 1 593 ? 19.263 65.189 -59.893 1.00 26.88 593 ARG A CA 1
ATOM 4810 C C . ARG A 1 593 ? 18.555 64.543 -58.672 1.00 26.88 593 ARG A C 1
ATOM 4812 O O . ARG A 1 593 ? 17.398 64.155 -58.712 1.00 26.88 593 ARG A O 1
ATOM 4819 N N . THR A 1 594 ? 19.230 64.683 -57.523 1.00 25.55 594 THR A N 1
ATOM 4820 C CA . THR A 1 594 ? 18.859 65.536 -56.358 1.00 25.55 594 THR A CA 1
ATOM 4821 C C . THR A 1 594 ? 17.372 65.823 -56.045 1.00 25.55 594 THR A C 1
ATOM 4823 O O . THR A 1 594 ? 16.732 66.498 -56.842 1.00 25.55 594 THR A O 1
ATOM 4826 N N . LEU A 1 595 ? 16.916 65.574 -54.794 1.00 25.31 595 LEU A N 1
ATOM 4827 C CA . LEU A 1 595 ? 16.601 66.642 -53.804 1.00 25.31 595 LEU A CA 1
ATOM 4828 C C . LEU A 1 595 ? 16.197 66.156 -52.377 1.00 25.31 595 LEU A C 1
ATOM 4830 O O . LEU A 1 595 ? 15.317 65.329 -52.205 1.00 25.31 595 LEU A O 1
ATOM 4834 N N . ASN A 1 596 ? 16.763 66.827 -51.364 1.00 26.59 596 ASN A N 1
ATOM 4835 C CA . ASN A 1 596 ? 16.109 67.376 -50.155 1.00 26.59 596 ASN A CA 1
ATOM 4836 C C . ASN A 1 596 ? 15.372 66.532 -49.068 1.00 26.59 596 ASN A C 1
ATOM 4838 O O . ASN A 1 596 ? 14.179 66.282 -49.141 1.00 26.59 596 ASN A O 1
ATOM 4842 N N . ARG A 1 597 ? 16.047 66.489 -47.901 1.00 25.36 597 ARG A N 1
ATOM 4843 C CA . ARG A 1 597 ? 15.725 67.231 -46.642 1.00 25.36 597 ARG A CA 1
ATOM 4844 C C . ARG A 1 597 ? 14.690 66.725 -45.598 1.00 25.36 597 ARG A C 1
ATOM 4846 O O . ARG A 1 597 ? 13.523 66.474 -45.851 1.00 25.36 597 ARG A O 1
ATOM 4853 N N . THR A 1 598 ? 15.148 66.939 -44.352 1.00 25.41 598 THR A N 1
ATOM 4854 C CA . THR A 1 598 ? 14.464 67.466 -43.138 1.00 25.41 598 THR A CA 1
ATOM 4855 C C . THR A 1 598 ? 13.770 66.554 -42.110 1.00 25.41 598 THR A C 1
ATOM 4857 O O . THR A 1 598 ? 12.585 66.276 -42.188 1.00 25.41 598 THR A O 1
ATOM 4860 N N . LYS A 1 599 ? 14.508 66.331 -41.004 1.00 35.09 599 LYS A N 1
ATOM 4861 C CA . LYS A 1 599 ? 14.191 66.737 -39.609 1.00 35.09 599 LYS A CA 1
ATOM 4862 C C . LYS A 1 599 ? 12.727 66.628 -39.119 1.00 35.09 599 LYS A C 1
ATOM 4864 O O . LYS A 1 599 ? 11.924 67.478 -39.493 1.00 35.09 599 LYS A O 1
ATOM 4869 N N . ARG A 1 600 ? 12.519 65.917 -37.991 1.00 26.41 600 ARG A N 1
ATOM 4870 C CA . ARG A 1 600 ? 12.064 66.550 -36.720 1.00 26.41 600 ARG A CA 1
ATOM 4871 C C . ARG A 1 600 ? 12.185 65.675 -35.448 1.00 26.41 600 ARG A C 1
ATOM 4873 O O . ARG A 1 600 ? 11.635 64.592 -35.373 1.00 26.41 600 ARG A O 1
ATOM 4880 N N . ARG A 1 601 ? 12.893 66.255 -34.468 1.00 27.52 601 ARG A N 1
ATOM 4881 C CA . ARG A 1 601 ? 12.705 66.328 -32.994 1.00 27.52 601 ARG A CA 1
ATOM 4882 C C . ARG A 1 601 ? 11.962 65.233 -32.191 1.00 27.52 601 ARG A C 1
ATOM 4884 O O . ARG A 1 601 ? 10.816 64.900 -32.447 1.00 27.52 601 ARG A O 1
ATOM 4891 N N . ASN A 1 602 ? 12.615 64.893 -31.075 1.00 32.72 602 ASN A N 1
ATOM 4892 C CA . ASN A 1 602 ? 12.161 64.175 -29.874 1.00 32.72 602 ASN A CA 1
ATOM 4893 C C . ASN A 1 602 ? 10.904 64.764 -29.194 1.00 32.72 602 ASN A C 1
ATOM 4895 O O . ASN A 1 602 ? 10.825 65.987 -29.101 1.00 32.72 602 ASN A O 1
ATOM 4899 N N . THR A 1 603 ? 10.106 63.910 -28.525 1.00 25.62 603 THR A N 1
ATOM 4900 C CA . THR A 1 603 ? 9.711 64.075 -27.096 1.00 25.62 603 THR A CA 1
ATOM 4901 C C . THR A 1 603 ? 9.086 62.803 -26.483 1.00 25.62 603 THR A C 1
ATOM 4903 O O . THR A 1 603 ? 8.070 62.316 -26.956 1.00 25.62 603 THR A O 1
ATOM 4906 N N . VAL A 1 604 ? 9.712 62.292 -25.413 1.00 29.28 604 VAL A N 1
ATOM 4907 C CA . VAL A 1 604 ? 9.127 61.878 -24.109 1.00 29.28 604 VAL A CA 1
ATOM 4908 C C . VAL A 1 604 ? 7.609 61.567 -24.051 1.00 29.28 604 VAL A C 1
ATOM 4910 O O . VAL A 1 604 ? 6.829 62.503 -24.165 1.00 29.28 604 VAL A O 1
ATOM 4913 N N . GLN A 1 605 ? 7.186 60.333 -23.686 1.00 29.05 605 GLN A N 1
ATOM 4914 C CA . GLN A 1 605 ? 6.772 59.940 -22.305 1.00 29.05 605 GLN A CA 1
ATOM 4915 C C . GLN A 1 605 ? 6.287 58.460 -22.150 1.00 29.05 605 GLN A C 1
ATOM 4917 O O . GLN A 1 605 ? 5.673 57.890 -23.040 1.00 29.05 605 GLN A O 1
ATOM 4922 N N . LYS A 1 606 ? 6.588 57.869 -20.978 1.00 32.50 606 LYS A N 1
ATOM 4923 C CA . LYS A 1 606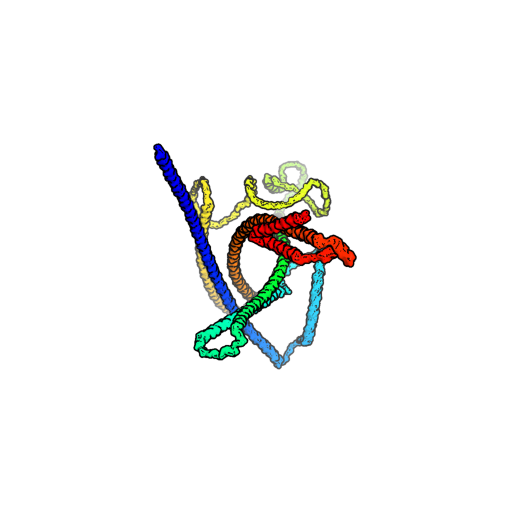 ? 5.988 56.715 -20.243 1.00 32.50 606 LYS A CA 1
ATOM 4924 C C . LYS A 1 606 ? 5.336 55.487 -20.949 1.00 32.50 606 LYS A C 1
ATOM 4926 O O . LYS A 1 606 ? 4.209 55.521 -21.412 1.00 32.50 606 LYS A O 1
ATOM 4931 N N . MET A 1 607 ? 5.977 54.332 -20.707 1.00 38.91 607 MET A N 1
ATOM 4932 C CA . MET A 1 607 ? 5.405 53.154 -20.006 1.00 38.91 607 MET A CA 1
ATOM 4933 C C . MET A 1 607 ? 4.237 52.355 -20.642 1.00 38.91 607 MET A C 1
ATOM 4935 O O . MET A 1 607 ? 3.152 52.275 -20.080 1.00 38.91 607 MET A O 1
ATOM 4939 N N . GLY A 1 608 ? 4.526 51.631 -21.735 1.00 39.69 608 GLY A N 1
ATOM 4940 C CA . GLY A 1 608 ? 3.676 50.547 -22.277 1.00 39.69 608 GLY A CA 1
ATOM 4941 C C . GLY A 1 608 ? 4.419 49.528 -23.170 1.00 39.69 608 GLY A C 1
ATOM 4942 O O . GLY A 1 608 ? 3.822 48.888 -24.028 1.00 39.69 608 GLY A O 1
ATOM 4943 N N . TYR A 1 609 ? 5.745 49.420 -23.031 1.00 47.19 609 TYR A N 1
ATOM 4944 C CA . TYR A 1 609 ? 6.654 49.070 -24.138 1.00 47.19 609 TYR A CA 1
ATOM 4945 C C . TYR A 1 609 ? 6.926 47.576 -24.427 1.00 47.19 609 TYR A C 1
ATOM 4947 O O . TYR A 1 609 ? 7.748 47.292 -25.293 1.00 47.19 609 TYR A O 1
ATOM 4955 N N . SER A 1 610 ? 6.290 46.606 -23.761 1.00 58.69 610 SER A N 1
ATOM 4956 C CA . SER A 1 610 ? 6.571 45.174 -24.016 1.00 58.69 610 SER A CA 1
ATOM 4957 C C . SER A 1 610 ? 5.723 44.549 -25.132 1.00 58.69 610 SER A C 1
ATOM 4959 O O . SER A 1 610 ? 6.227 43.720 -25.886 1.00 58.69 610 SER A O 1
ATOM 4961 N N . VAL A 1 611 ? 4.450 44.938 -25.267 1.00 52.72 611 VAL A N 1
ATOM 4962 C CA . VAL A 1 611 ? 3.499 44.280 -26.189 1.00 52.72 611 VAL A CA 1
ATOM 4963 C C . VAL A 1 611 ? 3.562 44.862 -27.604 1.00 52.72 611 VAL A C 1
ATOM 4965 O O . VAL A 1 611 ? 3.557 44.110 -28.578 1.00 52.72 611 VAL A O 1
ATOM 4968 N N . THR A 1 612 ? 3.683 46.185 -27.739 1.00 60.97 612 THR A N 1
ATOM 4969 C CA . THR A 1 612 ? 3.752 46.864 -29.046 1.00 60.97 612 THR A CA 1
ATOM 4970 C C . THR A 1 612 ? 5.027 46.510 -29.809 1.00 60.97 612 THR A C 1
ATOM 4972 O O . THR A 1 612 ? 4.954 46.141 -30.977 1.00 60.97 612 THR A O 1
ATOM 4975 N N . LEU A 1 613 ? 6.177 46.498 -29.128 1.00 63.47 613 LEU A N 1
ATOM 4976 C CA . LEU A 1 613 ? 7.463 46.065 -29.689 1.00 63.47 613 LEU A CA 1
ATOM 4977 C C . LEU A 1 613 ? 7.425 44.609 -30.180 1.00 63.47 613 LEU A C 1
ATOM 4979 O O . LEU A 1 613 ? 8.022 44.288 -31.207 1.00 63.47 613 LEU A O 1
ATOM 4983 N N . LEU A 1 614 ? 6.693 43.730 -29.484 1.00 66.81 614 LEU A N 1
ATOM 4984 C CA . LEU A 1 614 ? 6.494 42.347 -29.919 1.00 66.81 614 LEU A CA 1
ATOM 4985 C C . LEU A 1 614 ? 5.586 42.274 -31.158 1.00 66.81 614 LEU A C 1
ATOM 4987 O O . LEU A 1 614 ? 5.907 41.558 -32.102 1.00 66.81 614 LEU A O 1
ATOM 4991 N N . GLN A 1 615 ? 4.495 43.045 -31.201 1.00 66.56 615 GLN A N 1
ATOM 4992 C CA . GLN A 1 615 ? 3.611 43.121 -32.371 1.00 66.56 615 GLN A CA 1
ATOM 4993 C C . GLN A 1 615 ? 4.306 43.720 -33.604 1.00 66.56 615 GLN A C 1
ATOM 4995 O O . GLN A 1 615 ? 4.105 43.225 -34.711 1.00 66.56 615 GLN A O 1
ATOM 5000 N N . GLU A 1 616 ? 5.156 44.734 -33.440 1.00 73.56 616 GLU A N 1
ATOM 5001 C CA . GLU A 1 616 ? 5.975 45.291 -34.525 1.00 73.56 616 GLU A CA 1
ATOM 5002 C C . GLU A 1 616 ? 7.043 44.297 -34.998 1.00 73.56 616 GLU A C 1
ATOM 5004 O O . GLU A 1 616 ? 7.227 44.122 -36.204 1.00 73.56 616 GLU A O 1
ATOM 5009 N N . ARG A 1 617 ? 7.683 43.561 -34.076 1.00 79.50 617 ARG A N 1
ATOM 5010 C CA . ARG A 1 617 ? 8.604 42.462 -34.414 1.00 79.50 617 ARG A CA 1
ATOM 5011 C C . ARG A 1 617 ? 7.890 41.355 -35.194 1.00 79.50 617 ARG A C 1
ATOM 5013 O O . ARG A 1 617 ? 8.430 40.883 -36.190 1.00 79.50 617 ARG A O 1
ATOM 5020 N N . ILE A 1 618 ? 6.678 40.972 -34.784 1.00 81.75 618 ILE A N 1
ATOM 5021 C CA . ILE A 1 618 ? 5.854 39.964 -35.468 1.00 81.75 618 ILE A CA 1
ATOM 5022 C C . ILE A 1 618 ? 5.443 40.452 -36.861 1.00 81.75 618 ILE A C 1
ATOM 5024 O O . ILE A 1 618 ? 5.631 39.711 -37.820 1.00 81.75 618 ILE A O 1
ATOM 5028 N N . LYS A 1 619 ? 4.978 41.701 -37.012 1.00 81.50 619 LYS A N 1
ATOM 5029 C CA . LYS A 1 619 ? 4.666 42.289 -38.329 1.00 81.50 619 LYS A CA 1
ATOM 5030 C C . LYS A 1 619 ? 5.895 42.341 -39.240 1.00 81.50 619 LYS A C 1
ATOM 5032 O O . LYS A 1 619 ? 5.803 41.971 -40.406 1.00 81.50 619 LYS A O 1
ATOM 5037 N N . SER A 1 620 ? 7.056 42.729 -38.709 1.00 83.75 620 SER A N 1
ATOM 5038 C CA . SER A 1 620 ? 8.321 42.748 -39.455 1.00 83.75 620 SER A CA 1
ATOM 5039 C C . SER A 1 620 ? 8.746 41.345 -39.910 1.00 83.75 620 SER A C 1
ATOM 5041 O O . SER A 1 620 ? 9.100 41.164 -41.073 1.00 83.75 620 SER A O 1
ATOM 5043 N N . LEU A 1 621 ? 8.632 40.331 -39.044 1.00 83.38 621 LEU A N 1
ATOM 5044 C CA . LEU A 1 621 ? 8.913 38.933 -39.393 1.00 83.38 621 LEU A CA 1
ATOM 5045 C C . LEU A 1 621 ? 7.902 38.370 -40.405 1.00 83.38 621 LEU A C 1
ATOM 5047 O O . LEU A 1 621 ? 8.304 37.708 -41.356 1.00 83.38 621 LEU A O 1
ATOM 5051 N N . GLN A 1 622 ? 6.610 38.675 -40.263 1.00 80.94 622 GLN A N 1
ATOM 5052 C CA . GLN A 1 622 ? 5.580 38.315 -41.246 1.00 80.94 622 GLN A CA 1
ATOM 5053 C C . GLN A 1 622 ? 5.862 38.953 -42.615 1.00 80.94 622 GLN A C 1
ATOM 5055 O O . GLN A 1 622 ? 5.726 38.289 -43.641 1.00 80.94 622 GLN A O 1
ATOM 5060 N N . GLN A 1 623 ? 6.326 40.205 -42.643 1.00 84.81 623 GLN A N 1
ATOM 5061 C CA . GLN A 1 623 ? 6.693 40.894 -43.878 1.00 84.81 623 GLN A CA 1
ATOM 5062 C C . GLN A 1 623 ? 7.980 40.329 -44.507 1.00 84.81 623 GLN A C 1
ATOM 5064 O O . GLN A 1 623 ? 8.030 40.166 -45.724 1.00 84.81 623 GLN A O 1
ATOM 5069 N N . GLN A 1 624 ? 8.980 39.937 -43.707 1.00 81.88 624 GLN A N 1
ATOM 5070 C CA . GLN A 1 624 ? 10.158 39.206 -44.199 1.00 81.88 624 GLN A CA 1
ATOM 5071 C C . GLN A 1 624 ? 9.782 37.833 -44.773 1.00 81.88 624 GLN A C 1
ATOM 5073 O O . GLN A 1 624 ? 10.253 37.473 -45.849 1.00 81.88 624 GLN A O 1
ATOM 5078 N N . ILE A 1 625 ? 8.886 37.089 -44.115 1.00 86.81 625 ILE A N 1
ATOM 5079 C CA . ILE A 1 625 ? 8.373 35.808 -44.623 1.00 86.81 625 ILE A CA 1
ATOM 5080 C C . ILE A 1 625 ? 7.624 36.008 -45.949 1.00 86.81 625 ILE A C 1
ATOM 5082 O O . ILE A 1 625 ? 7.832 35.230 -46.875 1.00 86.81 625 ILE A O 1
ATOM 5086 N N . ALA A 1 626 ? 6.811 37.061 -46.083 1.00 86.69 626 ALA A N 1
ATOM 5087 C CA . ALA A 1 626 ? 6.112 37.373 -47.332 1.00 86.69 626 ALA A CA 1
ATOM 5088 C C . ALA A 1 626 ? 7.079 37.719 -48.484 1.00 86.69 626 ALA A C 1
ATOM 5090 O O . ALA A 1 626 ? 6.886 37.252 -49.608 1.00 86.69 626 ALA A O 1
ATOM 5091 N N . VAL A 1 627 ? 8.146 38.482 -48.213 1.00 87.25 627 VAL A N 1
ATOM 5092 C CA . VAL A 1 627 ? 9.204 38.763 -49.201 1.00 87.25 627 VAL A CA 1
ATOM 5093 C C . VAL A 1 627 ? 9.917 37.470 -49.608 1.00 87.25 627 VAL A C 1
ATOM 5095 O O . VAL A 1 627 ? 9.959 37.165 -50.796 1.00 87.25 627 VAL A O 1
ATOM 5098 N N . LEU A 1 628 ? 10.358 36.649 -48.650 1.00 83.62 628 LEU A N 1
ATOM 5099 C CA . LEU A 1 628 ? 11.022 35.366 -48.924 1.00 83.62 628 LEU A CA 1
ATOM 5100 C C . LEU A 1 628 ? 10.123 34.373 -49.681 1.00 83.62 628 LEU A C 1
ATOM 5102 O O . LEU A 1 628 ? 10.602 33.618 -50.527 1.00 83.62 628 LEU A O 1
ATOM 5106 N N . GLN A 1 629 ? 8.812 34.363 -49.421 1.00 85.00 629 GLN A N 1
ATOM 5107 C CA . GLN A 1 629 ? 7.852 33.547 -50.174 1.00 85.00 629 GLN A CA 1
ATOM 5108 C C . GLN A 1 629 ? 7.690 34.032 -51.622 1.00 85.00 629 GLN A C 1
ATOM 5110 O O . GLN A 1 629 ? 7.616 33.205 -52.534 1.00 85.00 629 GLN A O 1
ATOM 5115 N N . ASN A 1 630 ? 7.690 35.347 -51.852 1.00 86.50 630 ASN A N 1
ATOM 5116 C CA . ASN A 1 630 ? 7.656 35.922 -53.196 1.00 86.50 630 ASN A CA 1
ATOM 5117 C C . ASN A 1 630 ? 8.974 35.695 -53.952 1.00 86.50 630 ASN A C 1
ATOM 5119 O O . ASN A 1 630 ? 8.940 35.257 -55.098 1.00 86.50 630 ASN A O 1
ATOM 5123 N N . GLU A 1 631 ? 10.129 35.888 -53.311 1.00 86.81 631 GLU A N 1
ATOM 5124 C CA . GLU A 1 631 ? 11.444 35.572 -53.884 1.00 86.81 631 GLU A CA 1
ATOM 5125 C C . GLU A 1 631 ? 11.560 34.086 -54.235 1.00 86.81 631 GLU A C 1
ATOM 5127 O O . GLU A 1 631 ? 11.961 33.748 -55.349 1.00 86.81 631 GLU A O 1
ATOM 5132 N N . LYS A 1 632 ? 11.102 33.186 -53.352 1.00 86.81 632 LYS A N 1
ATOM 5133 C CA . LYS A 1 632 ? 10.994 31.749 -53.641 1.00 86.81 632 LYS A CA 1
ATOM 5134 C C . LYS A 1 632 ? 10.111 31.482 -54.863 1.00 86.81 632 LYS A C 1
ATOM 5136 O O . LYS A 1 632 ? 10.478 30.662 -55.701 1.00 86.81 632 LYS A O 1
ATOM 5141 N N . LYS A 1 633 ? 8.966 32.161 -54.997 1.00 88.12 633 LYS A N 1
ATOM 5142 C CA . LYS A 1 633 ? 8.064 32.010 -56.153 1.00 88.12 633 LYS A CA 1
ATOM 5143 C C . LYS A 1 633 ? 8.728 32.482 -57.455 1.00 88.12 633 LYS A C 1
ATOM 5145 O O . LYS A 1 633 ? 8.665 31.769 -58.456 1.00 88.12 633 LYS A O 1
ATOM 5150 N N . THR A 1 634 ? 9.427 33.616 -57.426 1.00 84.75 634 THR A N 1
ATOM 5151 C CA . THR A 1 634 ? 10.200 34.143 -58.563 1.00 84.75 634 THR A CA 1
ATOM 5152 C C . THR A 1 634 ? 11.348 33.205 -58.946 1.00 84.75 634 THR A C 1
ATOM 5154 O O . THR A 1 634 ? 11.489 32.853 -60.120 1.00 84.75 634 THR A O 1
ATOM 5157 N N . ALA A 1 635 ? 12.114 32.710 -57.969 1.00 82.12 635 ALA A N 1
ATOM 5158 C CA . ALA A 1 635 ? 13.186 31.740 -58.186 1.00 82.12 635 ALA A CA 1
ATOM 5159 C C . ALA A 1 635 ? 12.657 30.430 -58.796 1.00 82.12 635 ALA A C 1
ATOM 5161 O O . ALA A 1 635 ? 13.213 29.948 -59.779 1.00 82.12 635 ALA A O 1
ATOM 5162 N N . VAL A 1 636 ? 11.533 29.898 -58.299 1.00 88.44 636 VAL A N 1
ATOM 5163 C CA . VAL A 1 636 ? 10.872 28.710 -58.874 1.00 88.44 636 VAL A CA 1
ATOM 5164 C C . VAL A 1 636 ? 10.421 28.956 -60.318 1.00 88.44 636 VAL A C 1
ATOM 5166 O O . VAL A 1 636 ? 10.625 28.090 -61.169 1.00 88.44 636 VAL A O 1
ATOM 5169 N N . SER A 1 637 ? 9.870 30.134 -60.636 1.00 84.25 637 SER A N 1
ATOM 5170 C CA . SER A 1 637 ? 9.506 30.467 -62.024 1.00 84.25 637 SER A CA 1
ATOM 5171 C C . SER A 1 637 ? 10.727 30.572 -62.949 1.00 84.25 637 SER A C 1
ATOM 5173 O O . SER A 1 637 ? 10.682 30.085 -64.077 1.00 84.25 637 SER A O 1
ATOM 5175 N N . SER A 1 638 ? 11.849 31.095 -62.444 1.00 83.50 638 SER A N 1
ATOM 5176 C CA . SER A 1 638 ? 13.118 31.162 -63.181 1.00 83.50 638 SER A CA 1
ATOM 5177 C C . SER A 1 638 ? 13.702 29.767 -63.422 1.00 83.50 638 SER A C 1
ATOM 5179 O O . SER A 1 638 ? 14.088 29.450 -64.541 1.00 83.50 638 SER A O 1
ATOM 5181 N N . VAL A 1 639 ? 13.692 28.890 -62.409 1.00 85.75 639 VAL A N 1
ATOM 5182 C CA . VAL A 1 639 ? 14.115 27.482 -62.536 1.00 85.75 639 VAL A CA 1
ATOM 5183 C C . VAL A 1 639 ? 13.247 26.722 -63.543 1.00 85.75 639 VAL A C 1
ATOM 5185 O O . VAL A 1 639 ? 13.782 25.936 -64.323 1.00 85.75 639 VAL A O 1
ATOM 5188 N N . LYS A 1 640 ? 11.931 26.981 -63.599 1.00 87.75 640 LYS A N 1
ATOM 5189 C CA . LYS A 1 640 ? 11.062 26.410 -64.643 1.00 87.75 640 LYS A CA 1
ATOM 5190 C C . LYS A 1 640 ? 11.481 26.883 -66.039 1.00 87.75 640 LYS A C 1
ATOM 5192 O O . LYS A 1 640 ? 11.636 26.052 -66.928 1.00 87.75 640 LYS A O 1
ATOM 5197 N N . GLY A 1 641 ? 11.742 28.182 -66.207 1.00 86.06 641 GLY A N 1
ATOM 5198 C CA . GLY A 1 641 ? 12.272 28.741 -67.455 1.00 86.06 641 GLY A CA 1
ATOM 5199 C C . GLY A 1 641 ? 13.604 28.107 -67.873 1.00 86.06 641 GLY A C 1
ATOM 5200 O O . GLY A 1 641 ? 13.753 27.711 -69.026 1.00 86.06 641 GLY A O 1
ATOM 5201 N N . PHE A 1 642 ? 14.539 27.920 -66.934 1.00 83.56 642 PHE A N 1
ATOM 5202 C CA . PHE A 1 642 ? 15.806 27.224 -67.197 1.00 83.56 642 PHE A CA 1
ATOM 5203 C C . PHE A 1 642 ? 15.617 25.741 -67.554 1.00 83.56 642 PHE A C 1
ATOM 5205 O O . PHE A 1 642 ? 16.344 25.220 -68.396 1.00 83.56 642 PHE A O 1
ATOM 5212 N N . LYS A 1 643 ? 14.631 25.049 -66.967 1.00 86.44 643 LYS A N 1
ATOM 5213 C CA . LYS A 1 643 ? 14.294 23.670 -67.351 1.00 86.44 643 LYS A CA 1
ATOM 5214 C C . LYS A 1 643 ? 13.786 23.609 -68.793 1.00 86.44 643 LYS A C 1
ATOM 5216 O O . LYS A 1 643 ? 14.274 22.797 -69.571 1.00 86.44 643 LYS A O 1
ATOM 5221 N N . GLU A 1 644 ? 12.879 24.510 -69.167 1.00 87.50 644 GLU A N 1
ATOM 5222 C CA . GLU A 1 644 ? 12.341 24.611 -70.531 1.00 87.50 644 GLU A CA 1
ATOM 5223 C C . GLU A 1 644 ? 13.424 24.986 -71.564 1.00 87.50 644 GLU A C 1
ATOM 5225 O O . GLU A 1 644 ? 13.405 24.478 -72.687 1.00 87.50 644 GLU A O 1
ATOM 5230 N N . THR A 1 645 ? 14.404 25.836 -71.219 1.00 87.31 645 THR A N 1
ATOM 5231 C CA . THR A 1 645 ? 15.547 26.104 -72.113 1.00 87.31 645 THR A CA 1
ATOM 5232 C C . THR A 1 645 ? 16.504 24.919 -72.206 1.00 87.31 645 THR A C 1
ATOM 5234 O O . THR A 1 645 ? 17.000 24.653 -73.297 1.00 87.31 645 THR A O 1
ATOM 5237 N N . ASN A 1 646 ? 16.717 24.160 -71.128 1.00 81.44 646 ASN A N 1
ATOM 5238 C CA . ASN A 1 646 ? 17.547 22.952 -71.145 1.00 81.44 646 ASN A CA 1
ATOM 5239 C C . ASN A 1 646 ? 16.894 21.794 -71.933 1.00 81.44 646 ASN A C 1
ATOM 5241 O O . ASN A 1 646 ? 17.574 21.060 -72.647 1.00 81.44 646 ASN A O 1
ATOM 5245 N N . GLU A 1 647 ? 15.566 21.667 -71.895 1.00 87.88 647 GLU A N 1
ATOM 5246 C CA . GLU A 1 647 ? 14.809 20.742 -72.756 1.00 87.88 647 GLU A CA 1
ATOM 5247 C C . GLU A 1 647 ? 14.902 21.148 -74.246 1.00 87.88 647 GLU A C 1
ATOM 5249 O O . GLU A 1 647 ? 15.064 20.298 -75.125 1.00 87.88 647 GLU A O 1
ATOM 5254 N N . LYS A 1 648 ? 14.929 22.453 -74.555 1.00 89.19 648 LYS A N 1
ATOM 5255 C CA . LYS A 1 648 ? 15.223 22.955 -75.916 1.00 89.19 648 LYS A CA 1
ATOM 5256 C C . LYS A 1 648 ? 16.678 22.717 -76.345 1.00 89.19 648 LYS A C 1
ATOM 5258 O O . LYS A 1 648 ? 16.931 22.431 -77.510 1.00 89.19 648 LYS A O 1
ATOM 5263 N N . LEU A 1 649 ? 17.634 22.810 -75.422 1.00 88.31 649 LEU A N 1
ATOM 5264 C CA . LEU A 1 649 ? 19.058 22.591 -75.704 1.00 88.31 649 LEU A CA 1
ATOM 5265 C C . LEU A 1 649 ? 19.378 21.106 -75.923 1.00 88.31 649 LEU A C 1
ATOM 5267 O O . LEU A 1 649 ? 20.092 20.767 -76.861 1.00 88.31 649 LEU A O 1
ATOM 5271 N N . THR A 1 650 ? 18.787 20.211 -75.129 1.00 82.12 650 THR A N 1
ATOM 5272 C CA . THR A 1 650 ? 18.932 18.753 -75.303 1.00 82.12 650 THR A CA 1
ATOM 5273 C C . THR A 1 650 ? 18.261 18.248 -76.583 1.00 82.12 650 THR A C 1
ATOM 5275 O O . THR A 1 650 ? 18.843 17.423 -77.286 1.00 82.12 650 THR A O 1
ATOM 5278 N N . THR A 1 651 ? 17.097 18.787 -76.965 1.00 89.31 651 THR A N 1
ATOM 5279 C CA . THR A 1 651 ? 16.473 18.472 -78.267 1.00 89.31 651 THR A CA 1
ATOM 5280 C C . THR A 1 651 ? 17.271 19.015 -79.459 1.00 89.31 651 THR A C 1
ATOM 5282 O O . THR A 1 651 ? 17.415 18.307 -80.456 1.00 89.31 651 THR A O 1
ATOM 5285 N N . GLN A 1 652 ? 17.866 20.213 -79.363 1.00 84.94 652 GLN A N 1
ATOM 5286 C CA . GLN A 1 652 ? 18.795 20.713 -80.388 1.00 84.94 652 GLN A CA 1
ATOM 5287 C C . GLN A 1 652 ? 20.074 19.872 -80.489 1.00 84.94 652 GLN A C 1
ATOM 5289 O O . GLN A 1 652 ? 20.507 19.582 -81.603 1.00 84.94 652 GLN A O 1
ATOM 5294 N N . LEU A 1 653 ? 20.650 19.449 -79.358 1.00 88.44 653 LEU A N 1
ATOM 5295 C CA . LEU A 1 653 ? 21.826 18.576 -79.324 1.00 88.44 653 LEU A CA 1
ATOM 5296 C C . LEU A 1 653 ? 21.535 17.234 -80.009 1.00 88.44 653 LEU A C 1
ATOM 5298 O O . LEU A 1 653 ? 22.271 16.837 -80.905 1.00 88.44 653 LEU A O 1
ATOM 5302 N N . HIS A 1 654 ? 20.408 16.594 -79.683 1.00 88.69 654 HIS A N 1
ATOM 5303 C CA . HIS A 1 654 ? 20.013 15.336 -80.320 1.00 88.69 654 HIS A CA 1
ATOM 5304 C C . HIS A 1 654 ? 19.822 15.479 -81.841 1.00 88.69 654 HIS A C 1
ATOM 5306 O O . HIS A 1 654 ? 20.223 14.606 -82.611 1.00 88.69 654 HIS A O 1
ATOM 5312 N N . LEU A 1 655 ? 19.263 16.604 -82.299 1.00 90.44 655 LEU A N 1
ATOM 5313 C CA . LEU A 1 655 ? 19.095 16.888 -83.727 1.00 90.44 655 LEU A CA 1
ATOM 5314 C C . LEU A 1 655 ? 20.429 17.215 -84.430 1.00 90.44 655 LEU A C 1
ATOM 5316 O O . LEU A 1 655 ? 20.587 16.926 -85.619 1.00 90.44 655 LEU A O 1
ATOM 5320 N N . ALA A 1 656 ? 21.404 17.779 -83.712 1.00 86.69 656 ALA A N 1
ATOM 5321 C CA . ALA A 1 656 ? 22.771 17.956 -84.198 1.00 86.69 656 ALA A CA 1
ATOM 5322 C C . ALA A 1 656 ? 23.514 16.612 -84.309 1.00 86.69 656 ALA A C 1
ATOM 5324 O O . ALA A 1 656 ? 24.139 16.362 -85.339 1.00 86.69 656 ALA A O 1
ATOM 5325 N N . ASP A 1 657 ? 23.373 15.719 -83.326 1.00 86.81 657 ASP A N 1
ATOM 5326 C CA . ASP A 1 657 ? 23.955 14.370 -83.355 1.00 86.81 657 ASP A CA 1
ATOM 5327 C C . ASP A 1 657 ? 23.372 13.516 -84.488 1.00 86.81 657 ASP A C 1
ATOM 5329 O O . ASP A 1 657 ? 24.122 12.878 -85.229 1.00 86.81 657 ASP A O 1
ATOM 5333 N N . GLN A 1 658 ? 22.051 13.552 -84.707 1.00 87.69 658 GLN A N 1
ATOM 5334 C CA . GLN A 1 658 ? 21.426 12.887 -85.859 1.00 87.69 658 GLN A CA 1
ATOM 5335 C C . GLN A 1 658 ? 21.978 13.418 -87.193 1.00 87.69 658 GLN A C 1
ATOM 5337 O O . GLN A 1 658 ? 22.286 12.639 -88.098 1.00 87.69 658 GLN A O 1
ATOM 5342 N N . ARG A 1 659 ? 22.166 14.741 -87.317 1.00 86.81 659 ARG A N 1
ATOM 5343 C CA . ARG A 1 659 ? 22.802 15.348 -88.500 1.00 86.81 659 ARG A CA 1
ATOM 5344 C C . ARG A 1 659 ? 24.261 14.919 -88.651 1.00 86.81 659 ARG A C 1
ATOM 5346 O O . ARG A 1 659 ? 24.677 14.659 -89.775 1.00 86.81 659 ARG A O 1
ATOM 5353 N N . LEU A 1 660 ? 25.017 14.813 -87.558 1.00 85.81 660 LEU A N 1
ATOM 5354 C CA . LEU A 1 660 ? 26.409 14.356 -87.565 1.00 85.81 660 LEU A CA 1
ATOM 5355 C C . LEU A 1 660 ? 26.528 12.881 -87.981 1.00 85.81 660 LEU A C 1
ATOM 5357 O O . LEU A 1 660 ? 27.428 12.524 -88.736 1.00 85.81 660 LEU A O 1
ATOM 5361 N N . GLN A 1 661 ? 25.599 12.023 -87.553 1.00 83.44 661 GLN A N 1
ATOM 5362 C CA . GLN A 1 661 ? 25.535 10.633 -88.015 1.00 83.44 661 GLN A CA 1
ATOM 5363 C C . GLN A 1 661 ? 25.174 10.550 -89.507 1.00 83.44 661 GLN A C 1
ATOM 5365 O O . GLN A 1 661 ? 25.823 9.819 -90.254 1.00 83.44 661 GLN A O 1
ATOM 5370 N N . ALA A 1 662 ? 24.211 11.350 -89.976 1.00 81.56 662 ALA A N 1
ATOM 5371 C CA . ALA A 1 662 ? 23.846 11.406 -91.392 1.00 81.56 662 ALA A CA 1
ATOM 5372 C C . ALA A 1 662 ? 24.990 11.933 -92.284 1.00 81.56 662 ALA A C 1
ATOM 5374 O O . ALA A 1 662 ? 25.241 11.384 -93.363 1.00 81.56 662 ALA A O 1
ATOM 5375 N N . THR A 1 663 ? 25.731 12.959 -91.846 1.00 81.06 663 THR A N 1
ATOM 5376 C CA . THR A 1 663 ? 26.912 13.441 -92.581 1.00 81.06 663 THR A CA 1
ATOM 5377 C C . THR A 1 663 ? 28.057 12.438 -92.527 1.00 81.06 663 THR A C 1
ATOM 5379 O O . THR A 1 663 ? 28.696 12.241 -93.557 1.00 81.06 663 THR A O 1
ATOM 5382 N N . LYS A 1 664 ? 28.273 11.737 -91.405 1.00 86.38 664 LYS A N 1
ATOM 5383 C CA . LYS A 1 664 ? 29.247 10.638 -91.310 1.00 86.38 664 LYS A CA 1
ATOM 5384 C C . LYS A 1 664 ? 28.949 9.531 -92.326 1.00 86.38 664 LYS A C 1
ATOM 5386 O O . LYS A 1 664 ? 29.829 9.214 -93.119 1.00 86.38 664 LYS A O 1
ATOM 5391 N N . LEU A 1 665 ? 27.713 9.027 -92.387 1.00 81.88 665 LEU A N 1
ATOM 5392 C CA . LEU A 1 665 ? 27.302 8.031 -93.390 1.00 81.88 665 LEU A CA 1
ATOM 5393 C C . LEU A 1 665 ? 27.473 8.558 -94.826 1.00 81.88 665 LEU A C 1
ATOM 5395 O O . LEU A 1 665 ? 27.962 7.849 -95.702 1.00 81.88 665 LEU A O 1
ATOM 5399 N N . THR A 1 666 ? 27.147 9.831 -95.070 1.00 78.75 666 THR A N 1
ATOM 5400 C CA . THR A 1 666 ? 27.353 10.470 -96.384 1.00 78.75 666 THR A CA 1
ATOM 5401 C C . THR A 1 666 ? 28.841 10.569 -96.751 1.00 78.75 666 THR A C 1
ATOM 5403 O O . THR A 1 666 ? 29.202 10.409 -97.917 1.00 78.75 666 THR A O 1
ATOM 5406 N N . ILE A 1 667 ? 29.716 10.828 -95.775 1.00 80.88 667 ILE A N 1
ATOM 5407 C CA . ILE A 1 667 ? 31.173 10.858 -95.955 1.00 80.88 667 ILE A CA 1
ATOM 5408 C C . ILE A 1 667 ? 31.711 9.446 -96.194 1.00 80.88 667 ILE A C 1
ATOM 5410 O O . ILE A 1 667 ? 32.525 9.282 -97.094 1.00 80.88 667 ILE A O 1
ATOM 5414 N N . GLU A 1 668 ? 31.234 8.430 -95.473 1.00 77.44 668 GLU A N 1
ATOM 5415 C CA . GLU A 1 668 ? 31.618 7.027 -95.677 1.00 77.44 668 GLU A CA 1
ATOM 5416 C C . GLU A 1 668 ? 31.221 6.530 -97.076 1.00 77.44 668 GLU A C 1
ATOM 5418 O O . GLU A 1 668 ? 32.064 5.981 -97.785 1.00 77.44 668 GLU A O 1
ATOM 5423 N N . VAL A 1 669 ? 30.001 6.822 -97.544 1.00 79.19 669 VAL A N 1
ATOM 5424 C CA . VAL A 1 669 ? 29.562 6.508 -98.920 1.00 79.19 669 VAL A CA 1
ATOM 5425 C C . VAL A 1 669 ? 30.405 7.251 -99.963 1.00 79.19 669 VAL A C 1
ATOM 5427 O O . VAL A 1 669 ? 30.847 6.650 -100.945 1.00 79.19 669 VAL A O 1
ATOM 5430 N N . LYS A 1 670 ? 30.697 8.544 -99.751 1.00 76.94 670 LYS A N 1
ATOM 5431 C CA . LYS A 1 670 ? 31.582 9.306 -100.648 1.00 76.94 670 LYS A CA 1
ATOM 5432 C C . LYS A 1 670 ? 33.002 8.742 -100.658 1.00 76.94 670 LYS A C 1
ATOM 5434 O O . LYS A 1 670 ? 33.564 8.574 -101.736 1.00 76.94 670 LYS A O 1
ATOM 5439 N N . TYR A 1 671 ? 33.558 8.399 -99.500 1.00 78.19 671 TYR A N 1
ATOM 5440 C CA . TYR A 1 671 ? 34.884 7.798 -99.369 1.00 78.19 671 TYR A CA 1
ATOM 5441 C C . TYR A 1 671 ? 34.948 6.441 -100.076 1.00 78.19 671 TYR A C 1
ATOM 5443 O O . TYR A 1 671 ? 35.873 6.205 -100.848 1.00 78.19 671 TYR A O 1
ATOM 5451 N N . PHE A 1 672 ? 33.924 5.598 -99.914 1.00 77.69 672 PHE A N 1
ATOM 5452 C CA . PHE A 1 672 ? 33.810 4.323 -100.619 1.00 77.69 672 PHE A CA 1
ATOM 5453 C C . PHE A 1 672 ? 33.742 4.523 -102.141 1.00 77.69 672 PHE A C 1
ATOM 5455 O O . PHE A 1 672 ? 34.518 3.909 -102.868 1.00 77.69 672 PHE A O 1
ATOM 5462 N N . SER A 1 673 ? 32.920 5.459 -102.633 1.00 74.06 673 SER A N 1
ATOM 5463 C CA . SER A 1 673 ? 32.847 5.781 -104.069 1.00 74.06 673 SER A CA 1
ATOM 5464 C C . SER A 1 673 ? 34.171 6.320 -104.638 1.00 74.06 673 SER A C 1
ATOM 5466 O O . SER A 1 673 ? 34.576 5.944 -105.738 1.00 74.06 673 SER A O 1
ATOM 5468 N N . LEU A 1 674 ? 34.900 7.135 -103.866 1.00 75.50 674 LEU A N 1
ATOM 5469 C CA . LEU A 1 674 ? 36.209 7.672 -104.240 1.00 75.50 674 LEU A CA 1
ATOM 5470 C C . LEU A 1 674 ? 37.294 6.584 -104.220 1.00 75.50 674 LEU A C 1
ATOM 5472 O O . LEU A 1 674 ? 38.177 6.586 -105.076 1.00 75.50 674 LEU A O 1
ATOM 5476 N N . CYS A 1 675 ? 37.217 5.633 -103.286 1.00 74.44 675 CYS A N 1
ATOM 5477 C CA . CYS A 1 675 ? 38.045 4.430 -103.268 1.00 74.44 675 CYS A CA 1
ATOM 5478 C C . CYS A 1 675 ? 37.747 3.515 -104.460 1.00 74.44 675 CYS A C 1
ATOM 5480 O O . CYS A 1 675 ? 38.693 3.035 -105.079 1.00 74.44 675 CYS A O 1
ATOM 5482 N N . CYS A 1 676 ? 36.481 3.324 -104.843 1.00 67.94 676 CYS A N 1
ATOM 5483 C CA . CYS A 1 676 ? 36.116 2.586 -106.054 1.00 67.94 676 CYS A CA 1
ATOM 5484 C C . CYS A 1 676 ? 36.671 3.267 -107.314 1.00 67.94 676 CYS A C 1
ATOM 5486 O O . CYS A 1 676 ? 37.315 2.604 -108.122 1.00 67.94 676 CYS A O 1
ATOM 5488 N N . LEU A 1 677 ? 36.511 4.588 -107.458 1.00 71.06 677 LEU A N 1
ATOM 5489 C CA . LEU A 1 677 ? 37.077 5.347 -108.583 1.00 71.06 677 LEU A CA 1
ATOM 5490 C C . LEU A 1 677 ? 38.613 5.307 -108.606 1.00 71.06 677 LEU A C 1
ATOM 5492 O O . LEU A 1 677 ? 39.200 5.131 -109.672 1.00 71.06 677 LEU A O 1
ATOM 5496 N N . LYS A 1 678 ? 39.276 5.396 -107.444 1.00 73.69 678 LYS A N 1
ATOM 5497 C CA . LYS A 1 678 ? 40.729 5.193 -107.341 1.00 73.69 678 LYS A CA 1
ATOM 5498 C C . LYS A 1 678 ? 41.141 3.770 -107.700 1.00 73.69 678 LYS A C 1
ATOM 5500 O O . LYS A 1 678 ? 42.135 3.626 -108.394 1.00 73.69 678 LYS A O 1
ATOM 5505 N N . MET A 1 679 ? 40.396 2.742 -107.295 1.00 74.12 679 MET A N 1
ATOM 5506 C CA . MET A 1 679 ? 40.653 1.355 -107.700 1.00 74.12 679 MET A CA 1
ATOM 5507 C C . MET A 1 679 ? 40.498 1.172 -109.210 1.00 74.12 679 MET A C 1
ATOM 5509 O O . MET A 1 679 ? 41.397 0.622 -109.830 1.00 74.12 679 MET A O 1
ATOM 5513 N N . PHE A 1 680 ? 39.434 1.693 -109.826 1.00 67.62 680 PHE A N 1
ATOM 5514 C CA . PHE A 1 680 ? 39.275 1.659 -111.285 1.00 67.62 680 PHE A CA 1
ATOM 5515 C C . PHE A 1 680 ? 40.406 2.408 -112.005 1.00 67.62 680 PHE A C 1
ATOM 5517 O O . PHE A 1 680 ? 40.960 1.888 -112.970 1.00 67.62 680 PHE A O 1
ATOM 5524 N N . SER A 1 681 ? 40.812 3.581 -111.507 1.00 68.31 681 SER A N 1
ATOM 5525 C CA . SER A 1 681 ? 41.958 4.329 -112.038 1.00 68.31 681 SER A CA 1
ATOM 5526 C C . SER A 1 681 ? 43.287 3.586 -111.861 1.00 68.31 681 SER A C 1
ATOM 5528 O O . SER A 1 681 ? 44.096 3.589 -112.786 1.00 68.31 681 SER A O 1
ATOM 5530 N N . LEU A 1 682 ? 43.513 2.929 -110.719 1.00 70.00 682 LEU A N 1
ATOM 5531 C CA . LEU A 1 682 ? 44.736 2.175 -110.442 1.00 70.00 682 LEU A CA 1
ATOM 5532 C C . LEU A 1 682 ? 44.792 0.884 -111.266 1.00 70.00 682 LEU A C 1
ATOM 5534 O O . LEU A 1 682 ? 45.847 0.552 -111.785 1.00 70.00 682 LEU A O 1
ATOM 5538 N N . ILE A 1 683 ? 43.661 0.198 -111.454 1.00 67.56 683 ILE A N 1
ATOM 5539 C CA . ILE A 1 683 ? 43.538 -0.970 -112.336 1.00 67.56 683 ILE A CA 1
ATOM 5540 C C . ILE A 1 683 ? 43.811 -0.562 -113.789 1.00 67.56 683 ILE A C 1
ATOM 5542 O O . ILE A 1 683 ? 44.611 -1.213 -114.455 1.00 67.56 683 ILE A O 1
ATOM 5546 N N . LEU A 1 684 ? 43.232 0.547 -114.265 1.00 64.94 684 LEU A N 1
ATOM 5547 C CA . LEU A 1 684 ? 43.487 1.060 -115.614 1.00 64.94 684 LEU A CA 1
ATOM 5548 C C . LEU A 1 684 ? 44.964 1.461 -115.800 1.00 64.94 684 LEU A C 1
ATOM 5550 O O . LEU A 1 684 ? 45.577 1.112 -116.806 1.00 64.94 684 LEU A O 1
ATOM 5554 N N . PHE A 1 685 ? 45.562 2.120 -114.801 1.00 63.62 685 PHE A N 1
ATOM 5555 C CA . PHE A 1 685 ? 46.985 2.474 -114.785 1.00 63.62 685 PHE A CA 1
ATOM 5556 C C . PHE A 1 685 ? 47.897 1.238 -114.750 1.00 63.62 685 PHE A C 1
ATOM 5558 O O . PHE A 1 685 ? 48.880 1.184 -115.487 1.00 63.62 685 PHE A O 1
ATOM 5565 N N . CYS A 1 686 ? 47.569 0.214 -113.957 1.00 58.28 686 CYS A N 1
ATOM 5566 C CA . CYS A 1 686 ? 48.304 -1.050 -113.929 1.00 58.28 686 CYS A CA 1
ATOM 5567 C C . CYS A 1 686 ? 48.214 -1.789 -115.269 1.00 58.28 686 CYS A C 1
ATOM 5569 O O . CYS A 1 686 ? 49.240 -2.261 -115.745 1.00 58.28 686 CYS A O 1
ATOM 5571 N N . ILE A 1 687 ? 47.047 -1.828 -115.920 1.00 56.72 687 ILE A N 1
ATOM 5572 C CA . ILE A 1 687 ? 46.886 -2.435 -117.254 1.00 56.72 687 ILE A CA 1
ATOM 5573 C C . ILE A 1 687 ? 47.744 -1.699 -118.304 1.00 56.72 687 ILE A C 1
ATOM 5575 O O . ILE A 1 687 ? 48.439 -2.348 -119.082 1.00 56.72 687 ILE A O 1
ATOM 5579 N N . LEU A 1 688 ? 47.789 -0.360 -118.272 1.00 53.06 688 LEU A N 1
ATOM 5580 C CA . LEU A 1 688 ? 48.682 0.453 -119.118 1.00 53.06 688 LEU A CA 1
ATOM 5581 C C . LEU A 1 688 ? 50.178 0.257 -118.800 1.00 53.06 688 LEU A C 1
ATOM 5583 O O . LEU A 1 688 ? 51.013 0.253 -119.706 1.00 53.06 688 LEU A O 1
ATOM 5587 N N . THR A 1 689 ? 50.532 0.066 -117.527 1.00 54.75 689 THR A N 1
ATOM 5588 C CA . THR A 1 689 ? 51.932 -0.098 -117.094 1.00 54.75 689 THR A CA 1
ATOM 5589 C C . THR A 1 689 ? 52.473 -1.494 -117.418 1.00 54.75 689 THR A C 1
ATOM 5591 O O . THR A 1 689 ? 53.627 -1.616 -117.829 1.00 54.75 689 THR A O 1
ATOM 5594 N N . ILE A 1 690 ? 51.639 -2.535 -117.294 1.00 55.44 690 ILE A N 1
ATOM 5595 C CA . ILE A 1 690 ? 51.978 -3.928 -117.636 1.00 55.44 690 ILE A CA 1
ATOM 5596 C C . ILE A 1 690 ? 52.233 -4.082 -119.144 1.00 55.44 690 ILE A C 1
ATOM 5598 O O . ILE A 1 690 ? 53.114 -4.840 -119.530 1.00 55.44 690 ILE A O 1
ATOM 5602 N N . PHE A 1 691 ? 51.547 -3.310 -119.993 1.00 48.62 691 PHE A N 1
ATOM 5603 C CA . PHE A 1 691 ? 51.790 -3.296 -121.443 1.00 48.62 691 PHE A CA 1
ATOM 5604 C C . PHE A 1 691 ? 53.063 -2.545 -121.885 1.00 48.62 691 PHE A C 1
ATOM 5606 O O . PHE A 1 691 ? 53.383 -2.570 -123.070 1.00 48.62 691 PHE A O 1
ATOM 5613 N N . SER A 1 692 ? 53.778 -1.870 -120.971 1.00 51.19 692 SER A N 1
ATOM 5614 C CA . SER A 1 692 ? 54.830 -0.897 -121.330 1.00 51.19 692 SER A CA 1
ATOM 5615 C C . SER A 1 692 ? 56.227 -1.173 -120.746 1.00 51.19 692 SER A C 1
ATOM 5617 O O . SER A 1 692 ? 57.135 -0.391 -121.005 1.00 51.19 692 SER A O 1
ATOM 5619 N N . ASN A 1 693 ? 56.428 -2.226 -119.940 1.00 51.25 693 ASN A N 1
ATOM 5620 C CA . ASN A 1 693 ? 57.707 -2.484 -119.242 1.00 51.25 693 ASN A CA 1
ATOM 5621 C C . ASN A 1 693 ? 58.080 -3.981 -119.161 1.00 51.25 693 ASN A C 1
ATOM 5623 O O . ASN A 1 693 ? 58.542 -4.458 -118.126 1.00 51.25 693 ASN A O 1
ATOM 5627 N N . SER A 1 694 ? 57.876 -4.735 -120.241 1.00 47.97 694 SER A N 1
ATOM 5628 C CA . SER A 1 694 ? 58.035 -6.198 -120.240 1.00 47.97 694 SER A CA 1
ATOM 5629 C C . SER A 1 694 ? 59.477 -6.723 -120.118 1.00 47.97 694 SER A C 1
ATOM 5631 O O . SER A 1 694 ? 59.631 -7.894 -119.795 1.00 47.97 694 SER A O 1
ATOM 5633 N N . ASP A 1 695 ? 60.516 -5.906 -120.365 1.00 48.69 695 ASP A N 1
ATOM 5634 C CA . ASP A 1 695 ? 61.848 -6.433 -120.745 1.00 48.69 695 ASP A CA 1
ATOM 5635 C C . ASP A 1 695 ? 63.101 -5.820 -120.067 1.00 48.69 695 ASP A C 1
ATOM 5637 O O . ASP A 1 695 ? 64.220 -6.108 -120.490 1.00 48.69 695 ASP A O 1
ATOM 5641 N N . MET A 1 696 ? 62.999 -5.016 -118.995 1.00 50.56 696 MET A N 1
ATOM 5642 C CA . MET A 1 696 ? 64.206 -4.574 -118.253 1.00 50.56 696 MET A CA 1
ATOM 5643 C C . MET A 1 696 ? 64.024 -4.423 -116.735 1.00 50.56 696 MET A C 1
ATOM 5645 O O . MET A 1 696 ? 63.612 -3.364 -116.269 1.00 50.56 696 MET A O 1
ATOM 5649 N N . GLN A 1 697 ? 64.439 -5.453 -115.977 1.00 51.69 697 GLN A N 1
ATOM 5650 C CA . GLN A 1 697 ? 65.224 -5.409 -114.715 1.00 51.69 697 GLN A CA 1
ATOM 5651 C C . GLN A 1 697 ? 65.036 -6.720 -113.921 1.00 51.69 697 GLN A C 1
ATOM 5653 O O . GLN A 1 697 ? 64.117 -6.826 -113.112 1.00 51.69 697 GLN A O 1
ATOM 5658 N N . CYS A 1 698 ? 65.920 -7.711 -114.095 1.00 51.91 698 CYS A N 1
ATOM 5659 C CA . CYS A 1 698 ? 65.792 -8.995 -113.382 1.00 51.91 698 CYS A CA 1
ATOM 5660 C C . CYS A 1 698 ? 66.497 -9.036 -112.003 1.00 51.91 698 CYS A C 1
ATOM 5662 O O . CYS A 1 698 ? 66.020 -9.718 -111.101 1.00 51.91 698 CYS A O 1
ATOM 5664 N N . ASP A 1 699 ? 67.558 -8.244 -111.778 1.00 52.69 699 ASP A N 1
ATOM 5665 C CA . ASP A 1 699 ? 68.428 -8.411 -110.589 1.00 52.69 699 ASP A CA 1
ATOM 5666 C C . ASP A 1 699 ? 68.254 -7.374 -109.458 1.00 52.69 699 ASP A C 1
ATOM 5668 O O . ASP A 1 699 ? 68.681 -7.600 -108.324 1.00 52.69 699 ASP A O 1
ATOM 5672 N N . PHE A 1 700 ? 67.602 -6.230 -109.705 1.00 53.12 700 PHE A N 1
ATOM 5673 C CA . PHE A 1 700 ? 67.413 -5.194 -108.669 1.00 53.12 700 PHE A CA 1
ATOM 5674 C C . PHE A 1 700 ? 66.195 -5.451 -107.761 1.00 53.12 700 PHE A C 1
ATOM 5676 O O . PHE A 1 700 ? 66.169 -5.038 -106.598 1.00 53.12 700 PHE A O 1
ATOM 5683 N N . PHE A 1 701 ? 65.178 -6.145 -108.274 1.00 58.56 701 PHE A N 1
ATOM 5684 C CA . PHE A 1 701 ? 63.939 -6.401 -107.541 1.00 58.56 701 PHE A CA 1
ATOM 5685 C C . PHE A 1 701 ? 64.077 -7.400 -106.380 1.00 58.56 701 PHE A C 1
ATOM 5687 O O . PHE A 1 701 ? 63.558 -7.070 -105.312 1.00 58.56 701 PHE A O 1
ATOM 5694 N N . PRO A 1 702 ? 64.788 -8.544 -106.488 1.00 63.47 702 PRO A N 1
ATOM 5695 C CA . PRO A 1 702 ? 64.835 -9.544 -105.414 1.00 63.47 702 PRO A CA 1
ATOM 5696 C C . PRO A 1 702 ? 65.337 -8.986 -104.073 1.00 63.47 702 PRO A C 1
ATOM 5698 O O . PRO A 1 702 ? 64.685 -9.142 -103.044 1.00 63.47 702 PRO A O 1
ATOM 5701 N N . SER A 1 703 ? 66.442 -8.235 -104.076 1.00 66.25 703 SER A N 1
ATOM 5702 C CA . SER A 1 703 ? 67.022 -7.657 -102.851 1.00 66.25 703 SER A CA 1
ATOM 5703 C C . SER A 1 703 ? 66.127 -6.586 -102.206 1.00 66.25 703 SER A C 1
ATOM 5705 O O . SER A 1 703 ? 66.021 -6.493 -100.976 1.00 66.25 703 SER A O 1
ATOM 5707 N N . ARG A 1 704 ? 65.434 -5.789 -103.030 1.00 76.44 704 ARG A N 1
ATOM 5708 C CA . ARG A 1 704 ? 64.462 -4.780 -102.591 1.00 76.44 704 ARG A CA 1
ATOM 5709 C C . ARG A 1 704 ? 63.181 -5.424 -102.055 1.00 76.44 704 ARG A C 1
ATOM 5711 O O . ARG A 1 704 ? 62.659 -4.933 -101.054 1.00 76.44 704 ARG A O 1
ATOM 5718 N N . ILE A 1 705 ? 62.731 -6.523 -102.661 1.00 75.19 705 ILE A N 1
ATOM 5719 C CA . ILE A 1 705 ? 61.630 -7.363 -102.175 1.00 75.19 705 ILE A CA 1
ATOM 5720 C C . ILE A 1 705 ? 62.001 -7.940 -100.806 1.00 75.19 705 ILE A C 1
ATOM 5722 O O . ILE A 1 705 ? 61.331 -7.602 -99.839 1.00 75.19 705 ILE A O 1
ATOM 5726 N N . SER A 1 706 ? 63.132 -8.637 -100.649 1.00 81.00 706 SER A N 1
ATOM 5727 C CA . SER A 1 706 ? 63.532 -9.215 -99.351 1.00 81.00 706 SER A CA 1
ATOM 5728 C C . SER A 1 706 ? 63.785 -8.185 -98.240 1.00 81.00 706 SER A C 1
ATOM 5730 O O . SER A 1 706 ? 63.681 -8.497 -97.049 1.00 81.00 706 SER A O 1
ATOM 5732 N N . ARG A 1 707 ? 64.107 -6.928 -98.580 1.00 81.38 707 ARG A N 1
ATOM 5733 C CA . ARG A 1 707 ? 64.153 -5.830 -97.596 1.00 81.38 707 ARG A CA 1
ATOM 5734 C C . ARG A 1 707 ? 62.751 -5.380 -97.173 1.00 81.38 707 ARG A C 1
ATOM 5736 O O . ARG A 1 707 ? 62.537 -5.149 -95.984 1.00 81.38 707 ARG A O 1
ATOM 5743 N N . LEU A 1 708 ? 61.815 -5.273 -98.116 1.00 87.06 708 LEU A N 1
ATOM 5744 C CA . LEU A 1 708 ? 60.415 -4.943 -97.835 1.00 87.06 708 LEU A CA 1
ATOM 5745 C C . LEU A 1 708 ? 59.690 -6.086 -97.115 1.00 87.06 708 LEU A C 1
ATOM 5747 O O . LEU A 1 708 ? 58.927 -5.815 -96.200 1.00 87.06 708 LEU A O 1
ATOM 5751 N N . GLU A 1 709 ? 59.969 -7.347 -97.442 1.00 85.19 709 GLU A N 1
ATOM 5752 C CA . GLU A 1 709 ? 59.424 -8.524 -96.755 1.00 85.19 709 GLU A CA 1
ATOM 5753 C C . GLU A 1 709 ? 59.817 -8.553 -95.279 1.00 85.19 709 GLU A C 1
ATOM 5755 O O . GLU A 1 709 ? 58.966 -8.812 -94.430 1.00 85.19 709 GLU A O 1
ATOM 5760 N N . ARG A 1 710 ? 61.073 -8.224 -94.942 1.00 87.44 710 ARG A N 1
ATOM 5761 C CA . ARG A 1 710 ? 61.509 -8.108 -93.541 1.00 87.44 710 ARG A CA 1
ATOM 5762 C C . ARG A 1 710 ? 60.801 -6.976 -92.800 1.00 87.44 710 ARG A C 1
ATOM 5764 O O . ARG A 1 710 ? 60.351 -7.198 -91.680 1.00 87.44 710 ARG A O 1
ATOM 5771 N N . ASP A 1 711 ? 60.657 -5.801 -93.412 1.00 91.56 711 ASP A N 1
ATOM 5772 C CA . ASP A 1 711 ? 59.920 -4.675 -92.816 1.00 91.56 711 ASP A CA 1
ATOM 5773 C C . ASP A 1 711 ? 58.421 -4.992 -92.646 1.00 91.56 711 ASP A C 1
ATOM 5775 O O . ASP A 1 711 ? 57.849 -4.759 -91.583 1.00 91.56 711 ASP A O 1
ATOM 5779 N N . LEU A 1 712 ? 57.793 -5.614 -93.647 1.00 91.12 712 LEU A N 1
ATOM 5780 C CA . LEU A 1 712 ? 56.394 -6.047 -93.607 1.00 91.12 712 LEU A CA 1
ATOM 5781 C C . LEU A 1 712 ? 56.194 -7.143 -92.548 1.00 91.12 712 LEU A C 1
ATOM 5783 O O . LEU A 1 712 ? 55.234 -7.085 -91.782 1.00 91.12 712 LEU A O 1
ATOM 5787 N N . ASN A 1 713 ? 57.120 -8.098 -92.426 1.00 91.69 713 ASN A N 1
ATOM 5788 C CA . ASN A 1 713 ? 57.057 -9.123 -91.387 1.00 91.69 713 ASN A CA 1
ATOM 5789 C C . ASN A 1 713 ? 57.274 -8.528 -89.985 1.00 91.69 713 ASN A C 1
ATOM 5791 O O . ASN A 1 713 ? 56.544 -8.879 -89.063 1.00 91.69 713 ASN A O 1
ATOM 5795 N N . MET A 1 714 ? 58.201 -7.582 -89.812 1.00 92.75 714 MET A N 1
ATOM 5796 C CA . MET A 1 714 ? 58.409 -6.879 -88.539 1.00 92.75 714 MET A CA 1
ATOM 5797 C C . MET A 1 714 ? 57.181 -6.039 -88.147 1.00 92.75 714 MET A C 1
ATOM 5799 O O . MET A 1 714 ? 56.728 -6.096 -87.005 1.00 92.75 714 MET A O 1
ATOM 5803 N N . LYS A 1 715 ? 56.563 -5.340 -89.108 1.00 91.94 715 LYS A N 1
ATOM 5804 C CA . LYS A 1 715 ? 55.285 -4.633 -88.915 1.00 91.94 715 LYS A CA 1
ATOM 5805 C C . LYS A 1 715 ? 54.134 -5.585 -88.597 1.00 91.94 715 LYS A C 1
ATOM 5807 O O . LYS A 1 715 ? 53.310 -5.254 -87.753 1.00 91.94 715 LYS A O 1
ATOM 5812 N N . ARG A 1 716 ? 54.092 -6.778 -89.201 1.00 92.75 716 ARG A N 1
ATOM 5813 C CA . ARG A 1 716 ? 53.117 -7.831 -88.870 1.00 92.75 716 ARG A CA 1
ATOM 5814 C C . ARG A 1 716 ? 53.264 -8.292 -87.417 1.00 92.75 716 ARG A C 1
ATOM 5816 O O . ARG A 1 716 ? 52.256 -8.367 -86.726 1.00 92.75 716 ARG A O 1
ATOM 5823 N N . HIS A 1 717 ? 54.490 -8.526 -86.943 1.00 93.19 717 HIS A N 1
ATOM 5824 C CA . HIS A 1 717 ? 54.746 -8.871 -85.538 1.00 93.19 717 HIS A CA 1
ATOM 5825 C C . HIS A 1 717 ? 54.314 -7.741 -84.592 1.00 93.19 717 HIS A C 1
ATOM 5827 O O . HIS A 1 717 ? 53.626 -8.007 -83.613 1.00 93.19 717 HIS A O 1
ATOM 5833 N N . LEU A 1 718 ? 54.631 -6.480 -84.914 1.00 95.12 718 LEU A N 1
ATOM 5834 C CA . LEU A 1 718 ? 54.192 -5.323 -84.124 1.00 95.12 718 LEU A CA 1
ATOM 5835 C C . LEU A 1 718 ? 52.660 -5.174 -84.093 1.00 95.12 718 LEU A C 1
ATOM 5837 O O . LEU A 1 718 ? 52.096 -4.855 -83.051 1.00 95.12 718 LEU A O 1
ATOM 5841 N N . VAL A 1 719 ? 51.972 -5.409 -85.214 1.00 93.81 719 VAL A N 1
ATOM 5842 C CA . VAL A 1 719 ? 50.501 -5.370 -85.282 1.00 93.81 719 VAL A CA 1
ATOM 5843 C C . VAL A 1 719 ? 49.872 -6.503 -84.471 1.00 93.81 719 VAL A C 1
ATOM 5845 O O . VAL A 1 719 ? 48.873 -6.265 -83.796 1.00 93.81 719 VAL A O 1
ATOM 5848 N N . GLU A 1 720 ? 50.444 -7.708 -84.495 1.00 93.62 720 GLU A N 1
ATOM 5849 C CA . GLU A 1 720 ? 49.918 -8.836 -83.718 1.00 93.62 720 GLU A CA 1
ATOM 5850 C C . GLU A 1 720 ? 50.182 -8.674 -82.213 1.00 93.62 720 GLU A C 1
ATOM 5852 O O . GLU A 1 720 ? 49.303 -8.953 -81.402 1.00 93.62 720 GLU A O 1
ATOM 5857 N N . ASP A 1 721 ? 51.329 -8.114 -81.825 1.00 93.81 721 ASP A N 1
ATOM 5858 C CA . ASP A 1 721 ? 51.611 -7.719 -80.441 1.00 93.81 721 ASP A CA 1
ATOM 5859 C C . ASP A 1 721 ? 50.690 -6.578 -79.953 1.00 93.81 721 ASP A C 1
ATOM 5861 O O . ASP A 1 721 ? 50.159 -6.618 -78.844 1.00 93.81 721 ASP A O 1
ATOM 5865 N N . LEU A 1 722 ? 50.401 -5.576 -80.790 1.00 93.69 722 LEU A N 1
ATOM 5866 C CA . LEU A 1 722 ? 49.393 -4.558 -80.467 1.00 93.69 722 LEU A CA 1
ATOM 5867 C C . LEU A 1 722 ? 47.979 -5.157 -80.362 1.00 93.69 722 LEU A C 1
ATOM 5869 O O . LEU A 1 722 ? 47.201 -4.739 -79.503 1.00 93.69 722 LEU A O 1
ATOM 5873 N N . ARG A 1 723 ? 47.642 -6.152 -81.193 1.00 95.31 723 ARG A N 1
ATOM 5874 C CA . ARG A 1 723 ? 46.363 -6.879 -81.140 1.00 95.31 723 ARG A CA 1
ATOM 5875 C C . ARG A 1 723 ? 46.249 -7.736 -79.876 1.00 95.31 723 ARG A C 1
ATOM 5877 O O . ARG A 1 723 ? 45.183 -7.737 -79.260 1.00 95.31 723 ARG A O 1
ATOM 5884 N N . SER A 1 724 ? 47.315 -8.419 -79.459 1.00 93.69 724 SER A N 1
ATOM 5885 C CA . SER A 1 724 ? 47.328 -9.209 -78.222 1.00 93.69 724 SER A CA 1
ATOM 5886 C C . SER A 1 724 ? 47.174 -8.307 -76.992 1.00 93.69 724 SER A C 1
ATOM 5888 O O . SER A 1 724 ? 46.327 -8.579 -76.139 1.00 93.69 724 SER A O 1
ATOM 5890 N N . ARG A 1 725 ? 47.878 -7.165 -76.957 1.00 94.31 725 ARG A N 1
ATOM 5891 C CA . ARG A 1 725 ? 47.726 -6.132 -75.919 1.00 94.31 725 ARG A CA 1
ATOM 5892 C C . ARG A 1 725 ? 46.324 -5.517 -75.898 1.00 94.31 725 ARG A C 1
ATOM 5894 O O . ARG A 1 725 ? 45.768 -5.326 -74.819 1.00 94.31 725 ARG A O 1
ATOM 5901 N N . LEU A 1 726 ? 45.709 -5.268 -77.058 1.00 93.44 726 LEU A N 1
ATOM 5902 C CA . LEU A 1 726 ? 44.314 -4.815 -77.137 1.00 93.44 726 LEU A CA 1
ATOM 5903 C C . LEU A 1 726 ? 43.344 -5.861 -76.568 1.00 93.44 726 LEU A C 1
ATOM 5905 O O . LEU A 1 726 ? 42.443 -5.501 -75.814 1.00 93.44 726 LEU A O 1
ATOM 5909 N N . LYS A 1 727 ? 43.536 -7.147 -76.886 1.00 94.19 727 LYS A N 1
ATOM 5910 C CA . LYS A 1 727 ? 42.691 -8.232 -76.373 1.00 94.19 727 LYS A CA 1
ATOM 5911 C C . LYS A 1 727 ? 42.823 -8.387 -74.853 1.00 94.19 727 LYS A C 1
ATOM 5913 O O . LYS A 1 727 ? 41.808 -8.438 -74.166 1.00 94.19 727 LYS A O 1
ATOM 5918 N N . ALA A 1 728 ? 44.050 -8.369 -74.330 1.00 91.94 728 ALA A N 1
ATOM 5919 C CA . ALA A 1 728 ? 44.306 -8.386 -72.890 1.00 91.94 728 ALA A CA 1
ATOM 5920 C C . ALA A 1 728 ? 43.662 -7.178 -72.183 1.00 91.94 728 ALA A C 1
ATOM 5922 O O . ALA A 1 728 ? 43.041 -7.333 -71.135 1.00 91.94 728 ALA A O 1
ATOM 5923 N N . ASN A 1 729 ? 43.720 -5.984 -72.785 1.00 88.88 729 ASN A N 1
ATOM 5924 C CA . ASN A 1 729 ? 43.036 -4.804 -72.255 1.00 88.88 729 ASN A CA 1
ATOM 5925 C C . ASN A 1 729 ? 41.504 -4.947 -72.268 1.00 88.88 729 ASN A C 1
ATOM 5927 O O . ASN A 1 729 ? 40.873 -4.565 -71.291 1.00 88.88 729 ASN A O 1
ATOM 5931 N N . GLN A 1 730 ? 40.902 -5.541 -73.305 1.00 92.19 730 GLN A N 1
ATOM 5932 C CA . GLN A 1 730 ? 39.457 -5.823 -73.339 1.00 92.19 730 GLN A CA 1
ATOM 5933 C C . GLN A 1 730 ? 39.028 -6.868 -72.295 1.00 92.19 730 GLN A C 1
ATOM 5935 O O . GLN A 1 730 ? 37.929 -6.789 -71.750 1.00 92.19 730 GLN A O 1
ATOM 5940 N N . GLU A 1 731 ? 39.869 -7.863 -72.010 1.00 93.00 731 GLU A N 1
ATOM 5941 C CA . GLU A 1 731 ? 39.625 -8.857 -70.955 1.00 93.00 731 GLU A CA 1
ATOM 5942 C C . GLU A 1 731 ? 39.769 -8.217 -69.553 1.00 93.00 731 GLU A C 1
ATOM 5944 O O . GLU A 1 731 ? 38.906 -8.402 -68.690 1.00 93.00 731 GLU A O 1
ATOM 5949 N N . ASN A 1 732 ? 40.768 -7.349 -69.355 1.00 92.00 732 ASN A N 1
ATOM 5950 C CA . ASN A 1 732 ? 40.920 -6.528 -68.146 1.00 92.00 732 ASN A CA 1
ATOM 5951 C C . ASN A 1 732 ? 39.755 -5.535 -67.948 1.00 92.00 732 ASN A C 1
ATOM 5953 O O . ASN A 1 732 ? 39.295 -5.331 -66.826 1.00 92.00 732 ASN A O 1
ATOM 5957 N N . GLU A 1 733 ? 39.236 -4.931 -69.019 1.00 92.38 733 GLU A N 1
ATOM 5958 C CA . GLU A 1 733 ? 38.075 -4.033 -68.970 1.00 92.38 733 GLU A CA 1
ATOM 5959 C C . GLU A 1 733 ? 36.805 -4.787 -68.547 1.00 92.38 733 GLU A C 1
ATOM 5961 O O . GLU A 1 733 ? 36.082 -4.324 -67.665 1.00 92.38 733 GLU A O 1
ATOM 5966 N N . LYS A 1 734 ? 36.571 -5.993 -69.087 1.00 95.00 734 LYS A N 1
ATOM 5967 C CA . LYS A 1 734 ? 35.450 -6.859 -68.674 1.00 95.00 734 LYS A CA 1
ATOM 5968 C C . LYS A 1 734 ? 35.519 -7.221 -67.193 1.00 95.00 734 LYS A C 1
ATOM 5970 O O . LYS A 1 734 ? 34.546 -6.997 -66.480 1.00 95.00 734 LYS A O 1
ATOM 5975 N N . THR A 1 735 ? 36.666 -7.696 -66.706 1.00 93.38 735 THR A N 1
ATOM 5976 C CA . THR A 1 735 ? 36.839 -8.025 -65.275 1.00 93.38 735 THR A CA 1
ATOM 5977 C C . THR A 1 735 ? 36.710 -6.791 -64.369 1.00 93.38 735 THR A C 1
ATOM 5979 O O . THR A 1 735 ? 36.148 -6.871 -63.273 1.00 93.38 735 THR A O 1
ATOM 5982 N N . SER A 1 736 ? 37.143 -5.616 -64.838 1.00 88.81 736 SER A N 1
ATOM 5983 C CA . SER A 1 736 ? 36.930 -4.338 -64.141 1.00 88.81 736 SER A CA 1
ATOM 5984 C C . SER A 1 736 ? 35.444 -3.958 -64.078 1.00 88.81 736 SER A C 1
ATOM 5986 O O . SER A 1 736 ? 34.968 -3.484 -63.049 1.00 88.81 736 SER A O 1
ATOM 5988 N N . ASN A 1 737 ? 34.683 -4.214 -65.144 1.00 94.12 737 ASN A N 1
ATOM 5989 C CA . ASN A 1 737 ? 33.246 -3.954 -65.183 1.00 94.12 737 ASN A CA 1
ATOM 5990 C C . ASN A 1 737 ? 32.452 -4.947 -64.309 1.00 94.12 737 ASN A C 1
ATOM 5992 O O . ASN A 1 737 ? 31.587 -4.538 -63.542 1.00 94.12 737 ASN A O 1
ATOM 5996 N N . GLU A 1 738 ? 32.794 -6.239 -64.334 1.00 95.31 738 GLU A N 1
ATOM 5997 C CA . GLU A 1 738 ? 32.196 -7.274 -63.471 1.00 95.31 738 GLU A CA 1
ATOM 5998 C C . GLU A 1 738 ? 32.436 -7.000 -61.975 1.00 95.31 738 GLU A C 1
ATOM 6000 O O . GLU A 1 738 ? 31.540 -7.174 -61.138 1.00 95.31 738 GLU A O 1
ATOM 6005 N N . THR A 1 739 ? 33.640 -6.538 -61.618 1.00 93.69 739 THR A N 1
ATOM 6006 C CA . THR A 1 739 ? 33.957 -6.141 -60.238 1.00 93.69 739 THR A CA 1
ATOM 6007 C C . THR A 1 739 ? 33.246 -4.850 -59.833 1.00 93.69 739 THR A C 1
ATOM 6009 O O . THR A 1 739 ? 32.742 -4.779 -58.708 1.00 93.69 739 THR A O 1
ATOM 6012 N N . LEU A 1 740 ? 33.110 -3.874 -60.737 1.00 94.00 740 LEU A N 1
ATOM 6013 C CA . LEU A 1 740 ? 32.317 -2.661 -60.519 1.00 94.00 740 LEU A CA 1
ATOM 6014 C C . LEU A 1 740 ? 30.831 -2.983 -60.306 1.00 94.00 740 LEU A C 1
ATOM 6016 O O . LEU A 1 740 ? 30.246 -2.517 -59.330 1.00 94.00 740 LEU A O 1
ATOM 6020 N N . GLU A 1 741 ? 30.236 -3.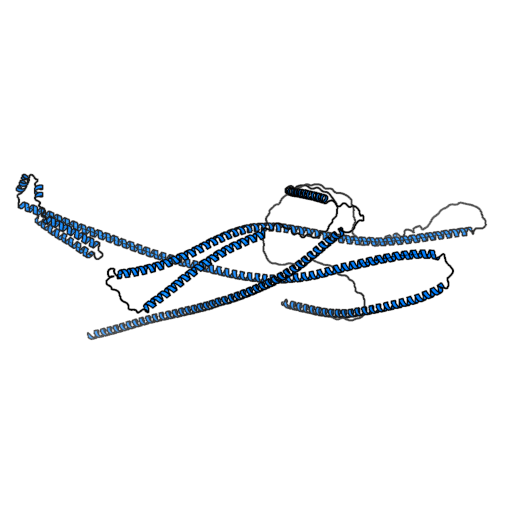847 -61.128 1.00 95.50 741 GLU A N 1
ATOM 6021 C CA . GLU A 1 741 ? 28.844 -4.288 -60.978 1.00 95.50 741 GLU A CA 1
ATOM 6022 C C . GLU A 1 741 ? 28.640 -5.080 -59.668 1.00 95.50 741 GLU A C 1
ATOM 6024 O O . GLU A 1 741 ? 27.638 -4.916 -58.966 1.00 95.50 741 GLU A O 1
ATOM 6029 N N . SER A 1 742 ? 29.627 -5.891 -59.261 1.00 95.50 742 SER A N 1
ATOM 6030 C CA . SER A 1 742 ? 29.622 -6.553 -57.950 1.00 95.50 742 SER A CA 1
ATOM 6031 C C . SER A 1 742 ? 29.668 -5.563 -56.783 1.00 95.50 742 SER A C 1
ATOM 6033 O O . SER A 1 742 ? 29.006 -5.797 -55.766 1.00 95.50 742 SER A O 1
ATOM 6035 N N . LEU A 1 743 ? 30.431 -4.474 -56.903 1.00 94.38 743 LEU A N 1
ATOM 6036 C CA . LEU A 1 743 ? 30.461 -3.400 -55.911 1.00 94.38 743 LEU A CA 1
ATOM 6037 C C . LEU A 1 743 ? 29.146 -2.614 -55.905 1.00 94.38 743 LEU A C 1
ATOM 6039 O O . LEU A 1 743 ? 28.619 -2.347 -54.828 1.00 94.38 743 LEU A O 1
ATOM 6043 N N . GLU A 1 744 ? 28.557 -2.326 -57.065 1.00 95.62 744 GLU A N 1
ATOM 6044 C CA . GLU A 1 744 ? 27.263 -1.649 -57.168 1.00 95.62 744 GLU A CA 1
ATOM 6045 C C . GLU A 1 744 ? 26.139 -2.473 -56.518 1.00 95.62 744 GLU A C 1
ATOM 6047 O O . GLU A 1 744 ? 25.356 -1.943 -55.725 1.00 95.62 744 GLU A O 1
ATOM 6052 N N . ARG A 1 745 ? 26.103 -3.793 -56.759 1.00 96.19 745 ARG A N 1
ATOM 6053 C CA . ARG A 1 745 ? 25.183 -4.720 -56.077 1.00 96.19 745 ARG A CA 1
ATOM 6054 C C . ARG A 1 745 ? 25.364 -4.698 -54.554 1.00 96.19 745 ARG A C 1
ATOM 6056 O O . ARG A 1 745 ? 24.371 -4.660 -53.828 1.00 96.19 745 ARG A O 1
ATOM 6063 N N . LYS A 1 746 ? 26.607 -4.651 -54.055 1.00 97.06 746 LYS A N 1
ATOM 6064 C CA . LYS A 1 746 ? 26.897 -4.511 -52.612 1.00 97.06 746 LYS A CA 1
ATOM 6065 C C . LYS A 1 746 ? 26.442 -3.159 -52.057 1.00 97.06 746 LYS A C 1
ATOM 6067 O O . LYS A 1 746 ? 25.878 -3.125 -50.969 1.00 97.06 746 LYS A O 1
ATOM 6072 N N . VAL A 1 747 ? 26.641 -2.061 -52.790 1.00 95.50 747 VAL A N 1
ATOM 6073 C CA . VAL A 1 747 ? 26.181 -0.718 -52.391 1.00 95.50 747 VAL A CA 1
ATOM 6074 C C . VAL A 1 747 ? 24.653 -0.657 -52.326 1.00 95.50 747 VAL A C 1
ATOM 6076 O O . VAL A 1 747 ? 24.119 -0.138 -51.350 1.00 95.50 747 VAL A O 1
ATOM 6079 N N . LYS A 1 748 ? 23.946 -1.239 -53.304 1.00 96.69 748 LYS A N 1
ATOM 6080 C CA . LYS A 1 748 ? 22.476 -1.345 -53.302 1.00 96.69 748 LYS A CA 1
ATOM 6081 C C . LYS A 1 748 ? 21.965 -2.131 -52.091 1.00 96.69 748 LYS A C 1
ATOM 6083 O O . LYS A 1 748 ? 21.129 -1.613 -51.355 1.00 96.69 748 LYS A O 1
ATOM 6088 N N . ALA A 1 749 ? 22.532 -3.311 -51.828 1.00 95.25 749 ALA A N 1
ATOM 6089 C CA . ALA A 1 749 ? 22.182 -4.113 -50.655 1.00 95.25 749 ALA A CA 1
ATOM 6090 C C . ALA A 1 749 ? 22.439 -3.358 -49.337 1.00 95.25 749 ALA A C 1
ATOM 6092 O O . ALA A 1 749 ? 21.565 -3.313 -48.480 1.00 95.25 749 ALA A O 1
ATOM 6093 N N . LEU A 1 750 ? 23.596 -2.697 -49.190 1.00 95.12 750 LEU A N 1
ATOM 6094 C CA . LEU A 1 750 ? 23.914 -1.891 -48.003 1.00 95.12 750 LEU A CA 1
ATOM 6095 C C . LEU A 1 750 ? 22.984 -0.679 -47.832 1.00 95.12 750 LEU A C 1
ATOM 6097 O O . LEU A 1 750 ? 22.650 -0.331 -46.701 1.00 95.12 750 LEU A O 1
ATOM 6101 N N . ALA A 1 751 ? 22.546 -0.045 -48.923 1.00 95.06 751 ALA A N 1
ATOM 6102 C CA . ALA A 1 751 ? 21.596 1.065 -48.874 1.00 95.06 751 ALA A CA 1
ATOM 6103 C C . ALA A 1 751 ? 20.205 0.611 -48.396 1.00 95.06 751 ALA A C 1
ATOM 6105 O O . ALA A 1 751 ? 19.594 1.282 -47.560 1.00 95.06 751 ALA A O 1
ATOM 6106 N N . GLU A 1 752 ? 19.731 -0.545 -48.867 1.00 96.31 752 GLU A N 1
ATOM 6107 C CA . GLU A 1 752 ? 18.491 -1.170 -48.394 1.00 96.31 752 GLU A CA 1
ATOM 6108 C C . GLU A 1 752 ? 18.595 -1.567 -46.912 1.00 96.31 752 GLU A C 1
ATOM 6110 O O . GLU A 1 752 ? 17.743 -1.197 -46.105 1.00 96.31 752 GLU A O 1
ATOM 6115 N N . ASP A 1 753 ? 19.706 -2.188 -46.514 1.00 95.00 753 ASP A N 1
ATOM 6116 C CA . ASP A 1 753 ? 20.035 -2.510 -45.121 1.00 95.00 753 ASP A CA 1
ATOM 6117 C C . ASP A 1 753 ? 20.021 -1.271 -44.206 1.00 95.00 753 ASP A C 1
ATOM 6119 O O . ASP A 1 753 ? 19.528 -1.314 -43.076 1.00 95.00 753 ASP A O 1
ATOM 6123 N N . CYS A 1 754 ? 20.555 -0.142 -44.682 1.00 94.06 754 CYS A N 1
ATOM 6124 C CA . CYS A 1 754 ? 20.514 1.137 -43.974 1.00 94.06 754 CYS A CA 1
ATOM 6125 C C . CYS A 1 754 ? 19.088 1.698 -43.875 1.00 94.06 754 CYS A C 1
ATOM 6127 O O . CYS A 1 754 ? 18.735 2.262 -42.837 1.00 94.06 754 CYS A O 1
ATOM 6129 N N . SER A 1 755 ? 18.259 1.512 -44.906 1.00 94.75 755 SER A N 1
ATOM 6130 C CA . SER A 1 755 ? 16.834 1.863 -44.882 1.00 94.75 755 SER A CA 1
ATOM 6131 C C . SER A 1 755 ? 16.069 1.044 -43.835 1.00 94.75 755 SER A C 1
ATOM 6133 O O . SER A 1 755 ? 15.383 1.602 -42.979 1.00 94.75 755 SER A O 1
ATOM 6135 N N . ASN A 1 756 ? 16.282 -0.272 -43.821 1.00 95.75 756 ASN A N 1
ATOM 6136 C CA . ASN A 1 756 ? 15.663 -1.208 -42.879 1.00 95.75 756 ASN A CA 1
ATOM 6137 C C . ASN A 1 756 ? 16.110 -0.953 -41.427 1.00 95.75 756 ASN A C 1
ATOM 6139 O O . ASN A 1 756 ? 15.306 -0.981 -40.490 1.00 95.75 756 ASN A O 1
ATOM 6143 N N . LYS A 1 757 ? 17.390 -0.620 -41.215 1.00 96.19 757 LYS A N 1
ATOM 6144 C CA . LYS A 1 757 ? 17.893 -0.176 -39.902 1.00 96.19 757 LYS A CA 1
ATOM 6145 C C . LYS A 1 757 ? 17.268 1.156 -39.487 1.00 96.19 757 LYS A C 1
ATOM 6147 O O . LYS A 1 757 ? 16.921 1.315 -38.319 1.00 96.19 757 LYS A O 1
ATOM 6152 N N . LYS A 1 758 ? 17.062 2.094 -40.419 1.00 97.19 758 LYS A N 1
ATOM 6153 C CA . LYS A 1 758 ? 16.404 3.380 -40.145 1.00 97.19 758 LYS A CA 1
ATOM 6154 C C . LYS A 1 758 ? 14.945 3.209 -39.710 1.00 97.19 758 LYS A C 1
ATOM 6156 O O . LYS A 1 758 ? 14.580 3.753 -38.672 1.00 97.19 758 LYS A O 1
ATOM 6161 N N . THR A 1 759 ? 14.138 2.416 -40.420 1.00 95.94 759 THR A N 1
ATOM 6162 C CA . THR A 1 759 ? 12.743 2.140 -40.014 1.00 95.94 759 THR A CA 1
ATOM 6163 C C . THR A 1 759 ? 12.675 1.444 -38.652 1.00 95.94 759 THR A C 1
ATOM 6165 O O . THR A 1 759 ? 11.853 1.809 -37.811 1.00 95.94 759 THR A O 1
ATOM 6168 N N . SER A 1 760 ? 13.599 0.516 -38.379 1.00 93.44 760 SER A N 1
ATOM 6169 C CA . SER A 1 760 ? 13.727 -0.151 -37.075 1.00 93.44 760 SER A CA 1
ATOM 6170 C C . SER A 1 760 ? 14.077 0.828 -35.944 1.00 93.44 760 SER A C 1
ATOM 6172 O O . SER A 1 760 ? 13.485 0.773 -34.864 1.00 93.44 760 SER A O 1
ATOM 6174 N N . ILE A 1 761 ? 15.001 1.763 -36.193 1.00 96.25 761 ILE A N 1
ATOM 6175 C CA . ILE A 1 761 ? 15.363 2.842 -35.262 1.00 96.25 761 ILE A CA 1
ATOM 6176 C C . ILE A 1 761 ? 14.170 3.770 -35.005 1.00 96.25 761 ILE A C 1
ATOM 6178 O O . ILE A 1 761 ? 13.924 4.139 -33.858 1.00 96.25 761 ILE A O 1
ATOM 6182 N N . ASP A 1 762 ? 13.409 4.138 -36.034 1.00 96.75 762 ASP A N 1
ATOM 6183 C CA . ASP A 1 762 ? 12.262 5.038 -35.881 1.00 96.75 762 ASP A CA 1
ATOM 6184 C C . ASP A 1 762 ? 11.083 4.350 -35.153 1.00 96.75 762 ASP A C 1
ATOM 6186 O O . ASP A 1 762 ? 10.460 4.966 -34.285 1.00 96.75 762 ASP A O 1
ATOM 6190 N N . SER A 1 763 ? 10.873 3.042 -35.359 1.00 96.38 763 SER A N 1
ATOM 6191 C CA . SER A 1 763 ? 9.976 2.210 -34.532 1.00 96.38 763 SER A CA 1
ATOM 6192 C C . SER A 1 763 ? 10.416 2.147 -33.060 1.00 96.38 763 SER A C 1
ATOM 6194 O O . SER A 1 763 ? 9.592 2.262 -32.148 1.00 96.38 763 SER A O 1
ATOM 6196 N N . LEU A 1 764 ? 11.721 2.003 -32.796 1.00 96.94 764 LEU A N 1
ATOM 6197 C CA . LEU A 1 764 ? 12.269 2.030 -31.435 1.00 96.94 764 LEU A CA 1
ATOM 6198 C C . LEU A 1 764 ? 12.090 3.403 -30.770 1.00 96.94 764 LEU A C 1
ATOM 6200 O O . LEU A 1 764 ? 11.688 3.456 -29.610 1.00 96.94 764 LEU A O 1
ATOM 6204 N N . LYS A 1 765 ? 12.299 4.509 -31.498 1.00 96.81 765 LYS A N 1
ATOM 6205 C CA . LYS A 1 765 ? 12.000 5.868 -31.006 1.00 96.81 765 LYS A CA 1
ATOM 6206 C C . LYS A 1 765 ? 10.518 6.039 -30.677 1.00 96.81 765 LYS A C 1
ATOM 6208 O O . LYS A 1 765 ? 10.198 6.627 -29.649 1.00 96.81 765 LYS A O 1
ATOM 6213 N N . GLN A 1 766 ? 9.611 5.520 -31.508 1.00 96.38 766 GLN A N 1
ATOM 6214 C CA . GLN A 1 766 ? 8.175 5.579 -31.228 1.00 96.38 766 GLN A CA 1
ATOM 6215 C C . GLN A 1 766 ? 7.827 4.819 -29.942 1.00 96.38 766 GLN A C 1
ATOM 6217 O O . GLN A 1 766 ? 7.147 5.377 -29.083 1.00 96.38 766 GLN A O 1
ATOM 6222 N N . ARG A 1 767 ? 8.343 3.595 -29.762 1.00 97.00 767 ARG A N 1
ATOM 6223 C CA . ARG A 1 767 ? 8.152 2.819 -28.522 1.00 97.00 767 ARG A CA 1
ATOM 6224 C C . ARG A 1 767 ? 8.742 3.519 -27.296 1.00 97.00 767 ARG A C 1
ATOM 6226 O O . ARG A 1 767 ? 8.080 3.584 -26.268 1.00 97.00 767 ARG A O 1
ATOM 6233 N N . LEU A 1 768 ? 9.927 4.120 -27.416 1.00 94.12 768 LEU A N 1
ATOM 6234 C CA . LEU A 1 768 ? 10.530 4.928 -26.351 1.00 94.12 768 LEU A CA 1
ATOM 6235 C C . LEU A 1 768 ? 9.663 6.152 -25.994 1.00 94.12 768 LEU A C 1
ATOM 6237 O O . LEU A 1 768 ? 9.479 6.456 -24.817 1.00 94.12 768 LEU A O 1
ATOM 6241 N N . ASN A 1 769 ? 9.082 6.827 -26.989 1.00 95.62 769 ASN A N 1
ATOM 6242 C CA . ASN A 1 769 ? 8.180 7.969 -26.793 1.00 95.62 769 ASN A CA 1
ATOM 6243 C C . ASN A 1 769 ? 6.830 7.582 -26.157 1.00 95.62 769 ASN A C 1
ATOM 6245 O O . ASN A 1 769 ? 6.198 8.420 -25.518 1.00 95.62 769 ASN A O 1
ATOM 6249 N N . VAL A 1 770 ? 6.374 6.338 -26.331 1.00 97.00 770 VAL A N 1
ATOM 6250 C CA . VAL A 1 770 ? 5.211 5.793 -25.609 1.00 97.00 770 VAL A CA 1
ATOM 6251 C C . VAL A 1 770 ? 5.598 5.473 -24.162 1.00 97.00 770 VAL A C 1
ATOM 6253 O O . VAL A 1 770 ? 5.016 6.048 -23.248 1.00 97.00 770 VAL A O 1
ATOM 6256 N N . ALA A 1 771 ? 6.667 4.700 -23.949 1.00 95.00 771 ALA A N 1
ATOM 6257 C CA . ALA A 1 771 ? 7.143 4.317 -22.616 1.00 95.00 771 ALA A CA 1
ATOM 6258 C C . ALA A 1 771 ? 7.506 5.523 -21.723 1.00 95.00 771 ALA A C 1
ATOM 6260 O O . ALA A 1 771 ? 7.300 5.499 -20.513 1.00 95.00 771 ALA A O 1
ATOM 6261 N N . THR A 1 772 ? 8.028 6.609 -22.301 1.00 92.88 772 THR A N 1
ATOM 6262 C CA . THR A 1 772 ? 8.300 7.863 -21.567 1.00 92.88 772 THR A CA 1
ATOM 6263 C C . THR A 1 772 ? 7.027 8.612 -21.168 1.00 92.88 772 THR A C 1
ATOM 6265 O O . THR A 1 772 ? 6.994 9.193 -20.084 1.00 92.88 772 THR A O 1
ATOM 6268 N N . LYS A 1 773 ? 5.964 8.566 -21.984 1.00 96.81 773 LYS A N 1
ATOM 6269 C CA . LYS A 1 773 ? 4.647 9.106 -21.611 1.00 96.81 773 LYS A CA 1
ATOM 6270 C C . LYS A 1 773 ? 4.000 8.272 -20.511 1.00 96.81 773 LYS A C 1
ATOM 6272 O O . LYS A 1 773 ? 3.592 8.845 -19.506 1.00 96.81 773 LYS A O 1
ATOM 6277 N N . GLU A 1 774 ? 3.971 6.951 -20.663 1.00 96.12 774 GLU A N 1
ATOM 6278 C CA . GLU A 1 774 ? 3.465 6.019 -19.644 1.00 96.12 774 GLU A CA 1
ATOM 6279 C C . GLU A 1 774 ? 4.205 6.213 -18.318 1.00 96.12 774 GLU A C 1
ATOM 6281 O O . GLU A 1 774 ? 3.578 6.424 -17.283 1.00 96.12 774 GLU A O 1
ATOM 6286 N N . LYS A 1 775 ? 5.544 6.279 -18.352 1.00 96.00 775 LYS A N 1
ATOM 6287 C CA . LYS A 1 775 ? 6.357 6.613 -17.177 1.00 96.00 775 LYS A CA 1
ATOM 6288 C C . LYS A 1 775 ? 5.904 7.925 -16.522 1.00 96.00 775 LYS A C 1
ATOM 6290 O O . LYS A 1 775 ? 5.685 7.936 -15.316 1.00 96.00 775 LYS A O 1
ATOM 6295 N N . SER A 1 776 ? 5.721 9.002 -17.293 1.00 93.81 776 SER A N 1
ATOM 6296 C CA . SER A 1 776 ? 5.273 10.290 -16.738 1.00 93.81 776 SER A CA 1
ATOM 6297 C C . SER A 1 776 ? 3.859 10.236 -16.133 1.00 93.81 776 SER A C 1
ATOM 6299 O O . SER A 1 776 ? 3.589 10.916 -15.145 1.00 93.81 776 SER A O 1
ATOM 6301 N N . GLN A 1 777 ? 2.972 9.388 -16.668 1.00 95.94 777 GLN A N 1
ATOM 6302 C CA . GLN A 1 777 ? 1.640 9.146 -16.105 1.00 95.94 777 GLN A CA 1
ATOM 6303 C C . GLN A 1 777 ? 1.721 8.373 -14.784 1.00 95.94 777 GLN A C 1
ATOM 6305 O O . GLN A 1 777 ? 1.061 8.753 -13.819 1.00 95.94 777 GLN A O 1
ATOM 6310 N N . TYR A 1 778 ? 2.563 7.337 -14.701 1.00 93.50 778 TYR A N 1
ATOM 6311 C CA . TYR A 1 778 ? 2.802 6.614 -13.449 1.00 93.50 778 TYR A CA 1
ATOM 6312 C C . TYR A 1 778 ? 3.470 7.495 -12.386 1.00 93.50 778 TYR A C 1
ATOM 6314 O O . TYR A 1 778 ? 3.069 7.441 -11.227 1.00 93.50 778 TYR A O 1
ATOM 6322 N N . GLU A 1 779 ? 4.422 8.354 -12.763 1.00 96.56 779 GLU A N 1
ATOM 6323 C CA . GLU A 1 779 ? 5.018 9.348 -11.858 1.00 96.56 779 GLU A CA 1
ATOM 6324 C C . GLU A 1 779 ? 3.957 10.339 -11.342 1.00 96.56 779 GLU A C 1
ATOM 6326 O O . GLU A 1 779 ? 3.889 10.595 -10.140 1.00 96.56 779 GLU A O 1
ATOM 6331 N N . GLN A 1 780 ? 3.059 10.833 -12.204 1.00 97.06 780 GLN A N 1
ATOM 6332 C CA . GLN A 1 780 ? 1.952 11.705 -11.791 1.00 97.06 780 GLN A CA 1
ATOM 6333 C C . GLN A 1 780 ? 0.959 10.998 -10.851 1.00 97.06 780 GLN A C 1
ATOM 6335 O O . GLN A 1 780 ? 0.553 11.575 -9.840 1.00 97.06 780 GLN A O 1
ATOM 6340 N N . MET A 1 781 ? 0.582 9.752 -11.155 1.00 95.81 781 MET A N 1
ATOM 6341 C CA . MET A 1 781 ? -0.292 8.930 -10.307 1.00 95.81 781 MET A CA 1
ATOM 6342 C C . MET A 1 781 ? 0.352 8.649 -8.944 1.00 95.81 781 MET A C 1
ATOM 6344 O O . MET A 1 781 ? -0.315 8.775 -7.920 1.00 95.81 781 MET A O 1
ATOM 6348 N N . TYR A 1 782 ? 1.652 8.343 -8.919 1.00 95.88 782 TYR A N 1
ATOM 6349 C CA . TYR A 1 782 ? 2.426 8.150 -7.694 1.00 95.88 782 TYR A CA 1
ATOM 6350 C C . TYR A 1 782 ? 2.462 9.417 -6.831 1.00 95.88 782 TYR A C 1
ATOM 6352 O O . TYR A 1 782 ? 2.189 9.347 -5.635 1.00 95.88 782 TYR A O 1
ATOM 6360 N N . HIS A 1 783 ? 2.730 10.585 -7.426 1.00 96.38 783 HIS A N 1
ATOM 6361 C CA . HIS A 1 783 ? 2.694 11.855 -6.697 1.00 96.38 783 HIS A CA 1
ATOM 6362 C C . HIS A 1 783 ? 1.302 12.151 -6.128 1.00 96.38 783 HIS A C 1
ATOM 6364 O O . HIS A 1 783 ? 1.190 12.476 -4.950 1.00 96.38 783 HIS A O 1
ATOM 6370 N N . LYS A 1 784 ? 0.235 11.946 -6.910 1.00 97.56 784 LYS A N 1
ATOM 6371 C CA . LYS A 1 784 ? -1.142 12.123 -6.427 1.00 97.56 784 LYS A CA 1
ATOM 6372 C C . LYS A 1 784 ? -1.470 11.181 -5.259 1.00 97.56 784 LYS A C 1
ATOM 6374 O O . LYS A 1 784 ? -2.019 11.630 -4.257 1.00 97.56 784 LYS A O 1
ATOM 6379 N N . ALA A 1 785 ? -1.106 9.902 -5.364 1.00 94.81 785 ALA A N 1
ATOM 6380 C CA . ALA A 1 785 ? -1.315 8.918 -4.302 1.00 94.81 785 ALA A CA 1
ATOM 6381 C C . ALA A 1 785 ? -0.510 9.253 -3.032 1.00 94.81 785 ALA A C 1
ATOM 6383 O O . ALA A 1 785 ? -1.019 9.093 -1.925 1.00 94.81 785 ALA A O 1
ATOM 6384 N N . LYS A 1 786 ? 0.714 9.777 -3.180 1.00 97.31 786 LYS A N 1
ATOM 6385 C CA . LYS A 1 786 ? 1.540 10.262 -2.066 1.00 97.31 786 LYS A CA 1
ATOM 6386 C C . LYS A 1 786 ? 0.900 11.464 -1.363 1.00 97.31 786 LYS A C 1
ATOM 6388 O O . LYS A 1 786 ? 0.777 11.444 -0.143 1.00 97.31 786 LYS A O 1
ATOM 6393 N N . ASP A 1 787 ? 0.423 12.456 -2.114 1.00 96.19 787 ASP A N 1
ATOM 6394 C CA . ASP A 1 787 ? -0.273 13.624 -1.557 1.00 96.19 787 ASP A CA 1
ATOM 6395 C C . ASP A 1 787 ? -1.592 13.238 -0.856 1.00 96.19 787 ASP A C 1
ATOM 6397 O O . ASP A 1 787 ? -2.018 13.890 0.098 1.00 96.19 787 ASP A O 1
ATOM 6401 N N . GLU A 1 788 ? -2.285 12.205 -1.344 1.00 96.44 788 GLU A N 1
ATOM 6402 C CA . GLU A 1 788 ? -3.485 11.655 -0.702 1.00 96.44 788 GLU A CA 1
ATOM 6403 C C . GLU A 1 788 ? -3.150 10.872 0.575 1.00 96.44 788 GLU A C 1
ATOM 6405 O O . GLU A 1 788 ? -3.869 11.018 1.566 1.00 96.44 788 GLU A O 1
ATOM 6410 N N . LEU A 1 789 ? -2.046 10.119 0.590 1.00 95.31 789 LEU A N 1
ATOM 6411 C CA . LEU A 1 789 ? -1.538 9.427 1.775 1.00 95.31 789 LEU A CA 1
ATOM 6412 C C . LEU A 1 789 ? -1.130 10.419 2.875 1.00 95.31 789 LEU A C 1
ATOM 6414 O O . LEU A 1 789 ? -1.615 10.295 3.995 1.00 95.31 789 LEU A O 1
ATOM 6418 N N . GLU A 1 790 ? -0.356 11.458 2.553 1.00 96.81 790 GLU A N 1
ATOM 6419 C CA . GLU A 1 790 ? 0.030 12.508 3.514 1.00 96.81 790 GLU A CA 1
ATOM 6420 C C . GLU A 1 790 ? -1.201 13.221 4.103 1.00 96.81 790 GLU A C 1
ATOM 6422 O O . GLU A 1 790 ? -1.287 13.463 5.307 1.00 96.81 790 GLU A O 1
ATOM 6427 N N . LYS A 1 791 ? -2.234 13.488 3.290 1.00 97.62 791 LYS A N 1
ATOM 6428 C CA . LYS A 1 791 ? -3.517 14.035 3.781 1.00 97.62 791 LYS A CA 1
ATOM 6429 C C . LYS A 1 791 ? -4.284 13.066 4.682 1.00 97.62 791 LYS A C 1
ATOM 6431 O O . LYS A 1 791 ? -5.092 13.521 5.493 1.00 97.62 791 LYS A O 1
ATOM 6436 N N . LYS A 1 792 ? -4.110 11.752 4.521 1.00 96.62 792 LYS A N 1
ATOM 6437 C CA . LYS A 1 792 ? -4.717 10.733 5.391 1.00 96.62 792 LYS A CA 1
ATOM 6438 C C . LYS A 1 792 ? -3.936 10.600 6.697 1.00 96.62 792 LYS A C 1
ATOM 6440 O O . LYS A 1 792 ? -4.571 10.536 7.740 1.00 96.62 792 LYS A O 1
ATOM 6445 N N . GLU A 1 793 ? -2.611 10.674 6.655 1.00 96.38 793 GLU A N 1
ATOM 6446 C CA . GLU A 1 793 ? -1.721 10.687 7.823 1.00 96.38 793 GLU A CA 1
ATOM 6447 C C . GLU A 1 793 ? -1.960 11.923 8.715 1.00 96.38 793 GLU A C 1
ATOM 6449 O O . GLU A 1 793 ? -2.132 11.799 9.927 1.00 96.38 793 GLU A O 1
ATOM 6454 N N . LEU A 1 794 ? -2.137 13.109 8.119 1.00 97.12 794 LEU A N 1
ATOM 6455 C CA . LEU A 1 794 ? -2.550 14.325 8.841 1.00 97.12 794 LEU A CA 1
ATOM 6456 C C . LEU A 1 794 ? -3.957 14.222 9.463 1.00 97.12 794 LEU A C 1
ATOM 6458 O O . LEU A 1 794 ? -4.238 14.840 10.489 1.00 97.12 794 LEU A O 1
ATOM 6462 N N . LYS A 1 795 ? -4.866 13.447 8.857 1.00 97.38 795 LYS A N 1
ATOM 6463 C CA . LYS A 1 795 ? -6.191 13.172 9.441 1.00 97.38 795 LYS A CA 1
ATOM 6464 C C . LYS A 1 795 ? -6.115 12.140 10.562 1.00 97.38 795 LYS A C 1
ATOM 6466 O O . LYS A 1 795 ? -6.816 12.309 11.552 1.00 97.38 795 LYS A O 1
ATOM 6471 N N . LEU A 1 796 ? -5.280 11.113 10.409 1.00 95.12 796 LEU A N 1
ATOM 6472 C CA . LEU A 1 796 ? -5.038 10.088 11.422 1.00 95.12 796 LEU A CA 1
ATOM 6473 C C . LEU A 1 796 ? -4.474 10.732 12.691 1.00 95.12 796 LEU A C 1
ATOM 6475 O O . LEU A 1 796 ? -5.117 10.668 13.727 1.00 95.12 796 LEU A O 1
ATOM 6479 N N . THR A 1 797 ? -3.374 11.477 12.574 1.00 96.69 797 THR A N 1
ATOM 6480 C CA . THR A 1 797 ? -2.738 12.189 13.700 1.00 96.69 797 THR A CA 1
ATOM 6481 C C . THR A 1 797 ? -3.670 13.196 14.384 1.00 96.69 797 THR A C 1
ATOM 6483 O O . THR A 1 797 ? -3.653 13.332 15.608 1.00 96.69 797 THR A O 1
ATOM 6486 N N . SER A 1 798 ? -4.558 13.864 13.635 1.00 96.88 798 SER A N 1
ATOM 6487 C CA . SER A 1 798 ? -5.604 14.714 14.225 1.00 96.88 798 SER A CA 1
ATOM 6488 C C . SER A 1 798 ? -6.689 13.925 14.971 1.00 96.88 798 SER A C 1
ATOM 6490 O O . SER A 1 798 ? -7.242 14.450 15.937 1.00 96.88 798 SER A O 1
ATOM 6492 N N . LEU A 1 799 ? -7.023 12.707 14.535 1.00 95.81 799 LEU A N 1
ATOM 6493 C CA . LEU A 1 799 ? -7.965 11.825 15.232 1.00 95.81 799 LEU A CA 1
ATOM 6494 C C . LEU A 1 799 ? -7.317 11.166 16.454 1.00 95.81 799 LEU A C 1
ATOM 6496 O O . LEU A 1 799 ? -7.958 11.113 17.494 1.00 95.81 799 LEU A O 1
ATOM 6500 N N . GLU A 1 800 ? -6.054 10.752 16.364 1.00 96.50 800 GLU A N 1
ATOM 6501 C CA . GLU A 1 800 ? -5.251 10.251 17.488 1.00 96.50 800 GLU A CA 1
ATOM 6502 C C . GLU A 1 800 ? -5.128 11.312 18.587 1.00 96.50 800 GLU A C 1
ATOM 6504 O O . GLU A 1 800 ? -5.385 11.018 19.749 1.00 96.50 800 GLU A O 1
ATOM 6509 N N . SER A 1 801 ? -4.844 12.569 18.222 1.00 96.56 801 SER A N 1
ATOM 6510 C CA . SER A 1 801 ? -4.792 13.682 19.185 1.00 96.56 801 SER A CA 1
ATOM 6511 C C . SER A 1 801 ? -6.126 13.856 19.921 1.00 96.56 801 SER A C 1
ATOM 6513 O O . SER A 1 801 ? -6.148 13.954 21.143 1.00 96.56 801 SER A O 1
ATOM 6515 N N . LYS A 1 802 ? -7.252 13.812 19.194 1.00 97.25 802 LYS A N 1
ATOM 6516 C CA . LYS A 1 802 ? -8.598 13.878 19.789 1.00 97.25 802 LYS A CA 1
ATOM 6517 C C . LYS A 1 802 ? -8.935 12.656 20.638 1.00 97.25 802 LYS A C 1
ATOM 6519 O O . LYS A 1 802 ? -9.612 12.799 21.647 1.00 97.25 802 LYS A O 1
ATOM 6524 N N . MET A 1 803 ? -8.485 11.469 20.235 1.00 95.69 803 MET A N 1
ATOM 6525 C CA . MET A 1 803 ? -8.664 10.241 21.005 1.00 95.69 803 MET A CA 1
ATOM 6526 C C . MET A 1 803 ? -7.954 10.367 22.355 1.00 95.69 803 MET A C 1
ATOM 6528 O O . MET A 1 803 ? -8.592 10.159 23.382 1.00 95.69 803 MET A O 1
ATOM 6532 N N . ILE A 1 804 ? -6.694 10.815 22.351 1.00 96.12 804 ILE A N 1
ATOM 6533 C CA . ILE A 1 804 ? -5.905 11.085 23.560 1.00 96.12 804 ILE A CA 1
ATOM 6534 C C . ILE A 1 804 ? -6.582 12.162 24.423 1.00 96.12 804 ILE A C 1
ATOM 6536 O O . ILE A 1 804 ? -6.728 11.962 25.622 1.00 96.12 804 ILE A O 1
ATOM 6540 N N . GLU A 1 805 ? -7.074 13.262 23.841 1.00 95.38 805 GLU A N 1
ATOM 6541 C CA . GLU A 1 805 ? -7.851 14.278 24.578 1.00 95.38 805 GLU A CA 1
ATOM 6542 C C . GLU A 1 805 ? -9.097 13.676 25.258 1.00 95.38 805 GLU A C 1
ATOM 6544 O O . GLU A 1 805 ? -9.358 13.957 26.429 1.00 95.38 805 GLU A O 1
ATOM 6549 N N . THR A 1 806 ? -9.854 12.818 24.560 1.00 94.50 806 THR A N 1
ATOM 6550 C CA . THR A 1 806 ? -11.031 12.148 25.142 1.00 94.50 806 THR A CA 1
ATOM 6551 C C . THR A 1 806 ? -10.677 11.084 26.178 1.00 94.50 806 THR A C 1
ATOM 6553 O O . THR A 1 806 ? -11.427 10.908 27.133 1.00 94.50 806 THR A O 1
ATOM 6556 N N . GLU A 1 807 ? -9.543 10.401 26.026 1.00 95.12 807 GLU A N 1
ATOM 6557 C CA . GLU A 1 807 ? -9.025 9.422 26.984 1.00 95.12 807 GLU A CA 1
ATOM 6558 C C . GLU A 1 807 ? -8.567 10.126 28.268 1.00 95.12 807 GLU A C 1
ATOM 6560 O O . GLU A 1 807 ? -9.005 9.757 29.356 1.00 95.12 807 GLU A O 1
ATOM 6565 N N . CYS A 1 808 ? -7.811 11.225 28.155 1.00 94.31 808 CYS A N 1
ATOM 6566 C CA . CYS A 1 808 ? -7.472 12.088 29.286 1.00 94.31 808 CYS A CA 1
ATOM 6567 C C . CYS A 1 808 ? -8.736 12.565 30.020 1.00 94.31 808 CYS A C 1
ATOM 6569 O O . CYS A 1 808 ? -8.866 12.316 31.218 1.00 94.31 808 CYS A O 1
ATOM 6571 N N . ALA A 1 809 ? -9.711 13.143 29.308 1.00 94.50 809 ALA A N 1
ATOM 6572 C CA . ALA A 1 809 ? -10.972 13.587 29.907 1.00 94.50 809 ALA A CA 1
ATOM 6573 C C . ALA A 1 809 ? -11.759 12.440 30.579 1.00 94.50 809 ALA A C 1
ATOM 6575 O O . ALA A 1 809 ? -12.384 12.640 31.621 1.00 94.50 809 ALA A O 1
ATOM 6576 N N . MET A 1 810 ? -11.711 11.225 30.023 1.00 93.31 810 MET A N 1
ATOM 6577 C CA . MET A 1 810 ? -12.321 10.037 30.627 1.00 93.31 810 MET A CA 1
ATOM 6578 C C . MET A 1 810 ? -11.615 9.640 31.930 1.00 93.31 810 MET A C 1
ATOM 6580 O O . MET A 1 810 ? -12.291 9.420 32.934 1.00 93.31 810 MET A O 1
ATOM 6584 N N . THR A 1 811 ? -10.278 9.623 31.956 1.00 94.00 811 THR A N 1
ATOM 6585 C CA . THR A 1 811 ? -9.509 9.321 33.178 1.00 94.00 811 THR A CA 1
ATOM 6586 C C . THR A 1 811 ? -9.671 10.395 34.262 1.00 94.00 811 THR A C 1
ATOM 6588 O O . THR A 1 811 ? -9.730 10.071 35.450 1.00 94.00 811 THR A O 1
ATOM 6591 N N . GLU A 1 812 ? -9.828 11.670 33.894 1.00 95.44 812 GLU A N 1
ATOM 6592 C CA . GLU A 1 812 ? -10.165 12.752 34.833 1.00 95.44 812 GLU A CA 1
ATOM 6593 C C . GLU A 1 812 ? -11.562 12.558 35.449 1.00 95.44 812 GLU A C 1
ATOM 6595 O O . GLU A 1 812 ? -11.743 12.724 36.660 1.00 95.44 812 GLU A O 1
ATOM 6600 N N . LEU A 1 813 ? -12.550 12.140 34.651 1.00 94.44 813 LEU A N 1
ATOM 6601 C CA . LEU A 1 813 ? -13.887 11.805 35.150 1.00 94.44 813 LEU A CA 1
ATOM 6602 C C . LEU A 1 813 ? -13.877 10.555 36.043 1.00 94.44 813 LEU A C 1
ATOM 6604 O O . LEU A 1 813 ? -14.497 10.568 37.107 1.00 94.44 813 LEU A O 1
ATOM 6608 N N . GLU A 1 814 ? -13.151 9.502 35.663 1.00 94.38 814 GLU A N 1
ATOM 6609 C CA . GLU A 1 814 ? -13.028 8.263 36.442 1.00 94.38 814 GLU A CA 1
ATOM 6610 C C . GLU A 1 814 ? -12.327 8.501 37.787 1.00 94.38 814 GLU A C 1
ATOM 6612 O O . GLU A 1 814 ? -12.802 8.044 38.832 1.00 94.38 814 GLU A O 1
ATOM 6617 N N . THR A 1 815 ? -11.233 9.267 37.796 1.00 94.44 815 THR A N 1
ATOM 6618 C CA . THR A 1 815 ? -10.535 9.640 39.035 1.00 94.44 815 THR A CA 1
ATOM 6619 C C . THR A 1 815 ? -11.401 10.538 39.920 1.00 94.44 815 THR A C 1
ATOM 6621 O O . THR A 1 815 ? -11.459 10.308 41.129 1.00 94.44 815 THR A O 1
ATOM 6624 N N . THR A 1 816 ? -12.149 11.486 39.346 1.00 94.62 816 THR A N 1
ATOM 6625 C CA . THR A 1 816 ? -13.107 12.324 40.091 1.00 94.62 816 THR A CA 1
ATOM 6626 C C . THR A 1 816 ? -14.231 11.486 40.713 1.00 94.62 816 THR A C 1
ATOM 6628 O O . THR A 1 816 ? -14.524 11.629 41.903 1.00 94.62 816 THR A O 1
ATOM 6631 N N . ALA A 1 817 ? -14.831 10.567 39.951 1.00 94.44 817 ALA A N 1
ATOM 6632 C CA . ALA A 1 817 ? -15.869 9.662 40.446 1.00 94.44 817 ALA A CA 1
ATOM 6633 C C . ALA A 1 817 ? -15.334 8.732 41.550 1.00 94.44 817 ALA A C 1
ATOM 6635 O O . ALA A 1 817 ? -15.963 8.579 42.598 1.00 94.44 817 ALA A O 1
ATOM 6636 N N . SER A 1 818 ? -14.132 8.179 41.363 1.00 93.62 818 SER A N 1
ATOM 6637 C CA . SER A 1 818 ? -13.452 7.334 42.352 1.00 93.62 818 SER A CA 1
ATOM 6638 C C . SER A 1 818 ? -13.167 8.084 43.656 1.00 93.62 818 SER A C 1
ATOM 6640 O O . SER A 1 818 ? -13.395 7.545 44.739 1.00 93.62 818 SER A O 1
ATOM 6642 N N . GLN A 1 819 ? -12.734 9.347 43.579 1.00 95.38 819 GLN A N 1
ATOM 6643 C CA . GLN A 1 819 ? -12.531 10.203 44.753 1.00 95.38 819 GLN A CA 1
ATOM 6644 C C . GLN A 1 819 ? -13.845 10.486 45.496 1.00 95.38 819 GLN A C 1
ATOM 6646 O O . GLN A 1 819 ? -13.875 10.408 46.727 1.00 95.38 819 GLN A O 1
ATOM 6651 N N . GLN A 1 820 ? -14.940 10.764 44.778 1.00 94.75 820 GLN A N 1
ATOM 6652 C CA . GLN A 1 820 ? -16.259 10.977 45.389 1.00 94.75 820 GLN A CA 1
ATOM 6653 C C . GLN A 1 820 ? -16.780 9.711 46.082 1.00 94.75 820 GLN A C 1
ATOM 6655 O O . GLN A 1 820 ? -17.189 9.772 47.245 1.00 94.75 820 GLN A O 1
ATOM 6660 N N . LEU A 1 821 ? -16.704 8.554 45.415 1.00 93.12 821 LEU A N 1
ATOM 6661 C CA . LEU A 1 821 ? -17.093 7.263 45.990 1.00 93.12 821 LEU A CA 1
ATOM 6662 C C . LEU A 1 821 ? -16.239 6.904 47.212 1.00 93.12 821 LEU A C 1
ATOM 6664 O O . LEU A 1 821 ? -16.784 6.486 48.231 1.00 93.12 821 LEU A O 1
ATOM 6668 N N . HIS A 1 822 ? -14.923 7.131 47.161 1.00 94.56 822 HIS A N 1
ATOM 6669 C CA . HIS A 1 822 ? -14.039 6.925 48.310 1.00 94.56 822 HIS A CA 1
ATOM 6670 C C . HIS A 1 822 ? -14.384 7.862 49.482 1.00 94.56 822 HIS A C 1
ATOM 6672 O O . HIS A 1 822 ? -14.413 7.429 50.635 1.00 94.56 822 HIS A O 1
ATOM 6678 N N . GLY A 1 823 ? -14.712 9.129 49.203 1.00 93.75 823 GLY A N 1
ATOM 6679 C CA . GLY A 1 823 ? -15.181 10.087 50.206 1.00 93.75 823 GLY A CA 1
ATOM 6680 C C . GLY A 1 823 ? -16.465 9.630 50.908 1.00 93.75 823 GLY A C 1
ATOM 6681 O O . GLY A 1 823 ? -16.526 9.628 52.140 1.00 93.75 823 GLY A O 1
ATOM 6682 N N . LEU A 1 824 ? -17.460 9.170 50.143 1.00 93.38 824 LEU A N 1
ATOM 6683 C CA . LEU A 1 824 ? -18.717 8.623 50.671 1.00 93.38 824 LEU A CA 1
ATOM 6684 C C . LEU A 1 824 ? -18.506 7.311 51.446 1.00 93.38 824 LEU A C 1
ATOM 6686 O O . LEU A 1 824 ? -19.063 7.136 52.532 1.00 93.38 824 LEU A O 1
ATOM 6690 N N . ALA A 1 825 ? -17.666 6.404 50.941 1.00 91.62 825 ALA A N 1
ATOM 6691 C CA . ALA A 1 825 ? -17.311 5.157 51.621 1.00 91.62 825 ALA A CA 1
ATOM 6692 C C . ALA A 1 825 ? -16.613 5.420 52.969 1.00 91.62 825 ALA A C 1
ATOM 6694 O O . ALA A 1 825 ? -16.915 4.776 53.971 1.00 91.62 825 ALA A O 1
ATOM 6695 N N . LYS A 1 826 ? -15.737 6.430 53.034 1.00 92.81 826 LYS A N 1
ATOM 6696 C CA . LYS A 1 826 ? -15.081 6.853 54.279 1.00 92.81 826 LYS A CA 1
ATOM 6697 C C . LYS A 1 826 ? -16.067 7.460 55.284 1.00 92.81 826 LYS A C 1
ATOM 6699 O O . LYS A 1 826 ? -15.986 7.155 56.473 1.00 92.81 826 LYS A O 1
ATOM 6704 N N . GLN A 1 827 ? -17.008 8.290 54.826 1.00 93.31 827 GLN A N 1
ATOM 6705 C CA . GLN A 1 827 ? -18.049 8.872 55.685 1.00 93.31 827 GLN A CA 1
ATOM 6706 C C . GLN A 1 827 ? -19.004 7.803 56.237 1.00 93.31 827 GLN A C 1
ATOM 6708 O O . GLN A 1 827 ? -19.262 7.775 57.440 1.00 93.31 827 GLN A O 1
ATOM 6713 N N . SER A 1 828 ? -19.486 6.895 55.384 1.00 91.31 828 SER A N 1
ATOM 6714 C CA . SER A 1 828 ? -20.357 5.785 55.798 1.00 91.31 828 SER A CA 1
ATOM 6715 C C . SER A 1 828 ? -19.642 4.798 56.725 1.00 91.31 828 SER A C 1
ATOM 6717 O O . SER A 1 828 ? -20.222 4.400 57.734 1.00 91.31 828 SER A O 1
ATOM 6719 N N . GLY A 1 829 ? -18.367 4.487 56.469 1.00 90.94 829 GLY A N 1
ATOM 6720 C CA . GLY A 1 829 ? -17.532 3.685 57.367 1.00 90.94 829 GLY A CA 1
ATOM 6721 C C . GLY A 1 829 ? -17.404 4.298 58.765 1.00 90.94 829 GLY A C 1
ATOM 6722 O O . GLY A 1 829 ? -17.636 3.613 59.757 1.00 90.94 829 GLY A O 1
ATOM 6723 N N . HIS A 1 830 ? -17.130 5.603 58.864 1.00 91.44 830 HIS A N 1
ATOM 6724 C CA . HIS A 1 830 ? -17.042 6.289 60.159 1.00 91.44 830 HIS A CA 1
ATOM 6725 C C . HIS A 1 830 ? -18.396 6.379 60.892 1.00 91.44 830 HIS A C 1
ATOM 6727 O O . HIS A 1 830 ? -18.460 6.254 62.120 1.00 91.44 830 HIS A O 1
ATOM 6733 N N . ALA A 1 831 ? -19.498 6.553 60.154 1.00 91.88 831 ALA A N 1
ATOM 6734 C CA . ALA A 1 831 ? -20.844 6.522 60.720 1.00 91.88 831 ALA A CA 1
ATOM 6735 C C . ALA A 1 831 ? -21.192 5.130 61.279 1.00 91.88 831 ALA A C 1
ATOM 6737 O O . ALA A 1 831 ? -21.680 5.031 62.407 1.00 91.88 831 ALA A O 1
ATOM 6738 N N . LEU A 1 832 ? -20.880 4.060 60.538 1.00 90.38 832 LEU A N 1
ATOM 6739 C CA . LEU A 1 832 ? -21.048 2.673 60.982 1.00 90.38 832 LEU A CA 1
ATOM 6740 C C . LEU A 1 832 ? -20.181 2.352 62.203 1.00 90.38 832 LEU A C 1
ATOM 6742 O O . LEU A 1 832 ? -20.700 1.821 63.178 1.00 90.38 832 LEU A O 1
ATOM 6746 N N . GLU A 1 833 ? -18.906 2.745 62.207 1.00 93.19 833 GLU A N 1
ATOM 6747 C CA . GLU A 1 833 ? -18.008 2.576 63.357 1.00 93.19 833 GLU A CA 1
ATOM 6748 C C . GLU A 1 833 ? -18.558 3.287 64.610 1.00 93.19 833 GLU A C 1
ATOM 6750 O O . GLU A 1 833 ? -18.539 2.744 65.716 1.00 93.19 833 GLU A O 1
ATOM 6755 N N . THR A 1 834 ? -19.112 4.491 64.443 1.00 92.00 834 THR A N 1
ATOM 6756 C CA . THR A 1 834 ? -19.738 5.254 65.533 1.00 92.00 834 THR A CA 1
ATOM 6757 C C . THR A 1 834 ? -21.009 4.577 66.054 1.00 92.00 834 THR A C 1
ATOM 6759 O O . THR A 1 834 ? -21.238 4.552 67.265 1.00 92.00 834 THR A O 1
ATOM 6762 N N . LEU A 1 835 ? -21.835 4.011 65.169 1.00 91.00 835 LEU A N 1
ATOM 6763 C CA . LEU A 1 835 ? -23.016 3.233 65.555 1.00 91.00 835 LEU A CA 1
ATOM 6764 C C . LEU A 1 835 ? -22.627 1.926 66.257 1.00 91.00 835 LEU A C 1
ATOM 6766 O O . LEU A 1 835 ? -23.210 1.607 67.289 1.00 91.00 835 LEU A O 1
ATOM 6770 N N . GLN A 1 836 ? -21.606 1.222 65.769 1.00 92.44 836 GLN A N 1
ATOM 6771 C CA . GLN A 1 836 ? -21.096 -0.010 66.370 1.00 92.44 836 GLN A CA 1
ATOM 6772 C C . GLN A 1 836 ? -20.521 0.238 67.772 1.00 92.44 836 GLN A C 1
ATOM 6774 O O . GLN A 1 836 ? -20.838 -0.503 68.699 1.00 92.44 836 GLN A O 1
ATOM 6779 N N . LYS A 1 837 ? -19.757 1.324 67.969 1.00 92.31 837 LYS A N 1
ATOM 6780 C CA . LYS A 1 837 ? -19.283 1.746 69.300 1.00 92.31 837 LYS A CA 1
ATOM 6781 C C . LYS A 1 837 ? -20.439 2.072 70.247 1.00 92.31 837 LYS A C 1
ATOM 6783 O O . LYS A 1 837 ? -20.396 1.678 71.407 1.00 92.31 837 LYS A O 1
ATOM 6788 N N . LYS A 1 838 ? -21.486 2.756 69.770 1.00 93.81 838 LYS A N 1
ATOM 6789 C CA . LYS A 1 838 ? -22.693 3.018 70.576 1.00 93.81 838 LYS A CA 1
ATOM 6790 C C . LYS A 1 838 ? -23.436 1.731 70.937 1.00 93.81 838 LYS A C 1
ATOM 6792 O O . LYS A 1 838 ? -23.868 1.615 72.077 1.00 93.81 838 LYS A O 1
ATOM 6797 N N . LEU A 1 839 ? -23.551 0.786 70.002 1.00 91.56 839 LEU A N 1
ATOM 6798 C CA . LEU A 1 839 ? -24.207 -0.503 70.222 1.00 91.56 839 LEU A CA 1
ATOM 6799 C C . LEU A 1 839 ? -23.464 -1.344 71.268 1.00 91.56 839 LEU A C 1
ATOM 6801 O O . LEU A 1 839 ? -24.101 -1.839 72.194 1.00 91.56 839 LEU A O 1
ATOM 6805 N N . LEU A 1 840 ? -22.132 -1.434 71.166 1.00 90.00 840 LEU A N 1
ATOM 6806 C CA . LEU A 1 840 ? -21.282 -2.073 72.177 1.00 90.00 840 LEU A CA 1
ATOM 6807 C C . LEU A 1 840 ? -21.497 -1.429 73.553 1.00 90.00 840 LEU A C 1
ATOM 6809 O O . LEU A 1 840 ? -21.943 -2.108 74.464 1.00 90.00 840 LEU A O 1
ATOM 6813 N N . LEU A 1 841 ? -21.371 -0.101 73.665 1.00 90.81 841 LEU A N 1
ATOM 6814 C CA . LEU A 1 841 ? -21.606 0.618 74.928 1.00 90.81 841 LEU A CA 1
ATOM 6815 C C . LEU A 1 841 ? -23.024 0.439 75.505 1.00 90.81 841 LEU A C 1
ATOM 6817 O O . LEU A 1 841 ? -23.213 0.582 76.713 1.00 90.81 841 LEU A O 1
ATOM 6821 N N . THR A 1 842 ? -24.043 0.184 74.676 1.00 87.50 842 THR A N 1
ATOM 6822 C CA . THR A 1 842 ? -25.380 -0.185 75.176 1.00 87.50 842 THR A CA 1
ATOM 6823 C C . THR A 1 842 ? -25.469 -1.645 75.601 1.00 87.50 842 THR A C 1
ATOM 6825 O O . THR A 1 842 ? -26.162 -1.927 76.572 1.00 87.50 842 THR A O 1
ATOM 6828 N N . ASN A 1 843 ? -24.763 -2.552 74.925 1.00 88.62 843 ASN A N 1
ATOM 6829 C CA . ASN A 1 843 ? -24.696 -3.961 75.292 1.00 88.62 843 ASN A CA 1
ATOM 6830 C C . ASN A 1 843 ? -23.934 -4.153 76.613 1.00 88.62 843 ASN A C 1
ATOM 6832 O O . ASN A 1 843 ? -24.465 -4.786 77.517 1.00 88.62 843 ASN A O 1
ATOM 6836 N N . ASP A 1 844 ? -22.779 -3.502 76.777 1.00 87.56 844 ASP A N 1
ATOM 6837 C CA . ASP A 1 844 ? -21.981 -3.512 78.012 1.00 87.56 844 ASP A CA 1
ATOM 6838 C C . ASP A 1 844 ? -22.840 -3.099 79.227 1.00 87.56 844 ASP A C 1
ATOM 6840 O O . ASP A 1 844 ? -22.883 -3.786 80.245 1.00 87.56 844 ASP A O 1
ATOM 6844 N N . LYS A 1 845 ? -23.628 -2.022 79.090 1.00 87.81 845 LYS A N 1
ATOM 6845 C CA . LYS A 1 845 ? -24.571 -1.558 80.128 1.00 87.81 845 LYS A CA 1
ATOM 6846 C C . LYS A 1 845 ? -25.709 -2.538 80.412 1.00 87.81 845 LYS A C 1
ATOM 6848 O O . LYS A 1 845 ? -26.204 -2.594 81.537 1.00 87.81 845 LYS A O 1
ATOM 6853 N N . ILE A 1 846 ? -26.166 -3.273 79.399 1.00 86.00 846 ILE A N 1
ATOM 6854 C CA . ILE A 1 846 ? -27.178 -4.319 79.569 1.00 86.00 846 ILE A CA 1
ATOM 6855 C C . ILE A 1 846 ? -26.563 -5.508 80.320 1.00 86.00 846 ILE A C 1
ATOM 6857 O O . ILE A 1 846 ? -27.191 -6.012 81.247 1.00 86.00 846 ILE A O 1
ATOM 6861 N N . GLU A 1 847 ? -25.332 -5.911 80.002 1.00 86.69 847 GLU A N 1
ATOM 6862 C CA . GLU A 1 847 ? -24.610 -6.984 80.702 1.00 86.69 847 GLU A CA 1
ATOM 6863 C C . GLU A 1 847 ? -24.289 -6.623 82.163 1.00 86.69 847 GLU A C 1
ATOM 6865 O O . GLU A 1 847 ? -24.490 -7.452 83.059 1.00 86.69 847 GLU A O 1
ATOM 6870 N N . GLU A 1 848 ? -23.893 -5.376 82.444 1.00 87.62 848 GLU A N 1
ATOM 6871 C CA . GLU A 1 848 ? -23.774 -4.846 83.812 1.00 87.62 848 GLU A CA 1
ATOM 6872 C C . GLU A 1 848 ? -25.108 -4.953 84.571 1.00 87.62 848 GLU A C 1
ATOM 6874 O O . GLU A 1 848 ? -25.148 -5.453 85.700 1.00 87.62 848 GLU A O 1
ATOM 6879 N N . PHE A 1 849 ? -26.221 -4.556 83.944 1.00 87.12 849 PHE A N 1
ATOM 6880 C CA . PHE A 1 849 ? -27.552 -4.649 84.548 1.00 87.12 849 PHE A CA 1
ATOM 6881 C C . PHE A 1 849 ? -27.989 -6.104 84.788 1.00 87.12 849 PHE A C 1
ATOM 6883 O O . PHE A 1 849 ? -28.465 -6.428 85.878 1.00 87.12 849 PHE A O 1
ATOM 6890 N N . MET A 1 850 ? -27.775 -7.011 83.828 1.00 85.69 850 MET A N 1
ATOM 6891 C CA . MET A 1 850 ? -28.030 -8.446 84.013 1.00 85.69 850 MET A CA 1
ATOM 6892 C C . MET A 1 850 ? -27.206 -9.014 85.175 1.00 85.69 850 MET A C 1
ATOM 6894 O O . MET A 1 850 ? -27.719 -9.799 85.975 1.00 85.69 850 MET A O 1
ATOM 6898 N N . THR A 1 851 ? -25.943 -8.603 85.298 1.00 88.31 851 THR A N 1
ATOM 6899 C CA . THR A 1 851 ? -25.044 -9.026 86.380 1.00 88.31 851 THR A CA 1
ATOM 6900 C C . THR A 1 851 ? -25.537 -8.524 87.738 1.00 88.31 851 THR A C 1
ATOM 6902 O O . THR A 1 851 ? -25.611 -9.309 88.686 1.00 88.31 851 THR A O 1
ATOM 6905 N N . PHE A 1 852 ? -25.963 -7.260 87.824 1.00 89.31 852 PHE A N 1
ATOM 6906 C CA . PHE A 1 852 ? -26.579 -6.686 89.022 1.00 89.31 852 PHE A CA 1
ATOM 6907 C C . PHE A 1 852 ? -27.842 -7.448 89.448 1.00 89.31 852 PHE A C 1
ATOM 6909 O O . PHE A 1 852 ? -27.955 -7.846 90.609 1.00 89.31 852 PHE A O 1
ATOM 6916 N N . VAL A 1 853 ? -28.766 -7.725 88.519 1.00 88.06 853 VAL A N 1
ATOM 6917 C CA . VAL A 1 853 ? -29.995 -8.478 88.823 1.00 88.06 853 VAL A CA 1
ATOM 6918 C C . VAL A 1 853 ? -29.665 -9.896 89.302 1.00 88.06 853 VAL A C 1
ATOM 6920 O O . VAL A 1 853 ? -30.224 -10.346 90.303 1.00 88.06 853 VAL A O 1
ATOM 6923 N N . LYS A 1 854 ? -28.722 -10.598 88.656 1.00 88.06 854 LYS A N 1
ATOM 6924 C CA . LYS A 1 854 ? -28.283 -11.940 89.085 1.00 88.06 854 LYS A CA 1
ATOM 6925 C C . LYS A 1 854 ? -27.659 -11.927 90.486 1.00 88.06 854 LYS A C 1
ATOM 6927 O O . LYS A 1 854 ? -27.920 -12.844 91.264 1.00 88.06 854 LYS A O 1
ATOM 6932 N N . ALA A 1 855 ? -26.879 -10.901 90.829 1.00 88.06 855 ALA A N 1
ATOM 6933 C CA . ALA A 1 855 ? -26.315 -10.733 92.169 1.00 88.06 855 ALA A CA 1
ATOM 6934 C C . ALA A 1 855 ? -27.408 -10.475 93.224 1.00 88.06 855 ALA A C 1
ATOM 6936 O O . ALA A 1 855 ? -27.477 -11.196 94.217 1.00 88.06 855 ALA A O 1
ATOM 6937 N N . LEU A 1 856 ? -28.315 -9.524 92.968 1.00 88.88 856 LEU A N 1
ATOM 6938 C CA . LEU A 1 856 ? -29.444 -9.198 93.849 1.00 88.88 856 LEU A CA 1
ATOM 6939 C C . LEU A 1 856 ? -30.346 -10.413 94.120 1.00 88.88 856 LEU A C 1
ATOM 6941 O O . LEU A 1 856 ? -30.761 -10.649 95.253 1.00 88.88 856 LEU A O 1
ATOM 6945 N N . THR A 1 857 ? -30.619 -11.203 93.082 1.00 89.31 857 THR A N 1
ATOM 6946 C CA . THR A 1 857 ? -31.461 -12.406 93.157 1.00 89.31 857 THR A CA 1
ATOM 6947 C C . THR A 1 857 ? -30.835 -13.470 94.069 1.00 89.31 857 THR A C 1
ATOM 6949 O O . THR A 1 857 ? -31.524 -14.045 94.911 1.00 89.31 857 THR A O 1
ATOM 6952 N N . ARG A 1 858 ? -29.516 -13.693 93.955 1.00 87.81 858 ARG A N 1
ATOM 6953 C CA . ARG A 1 858 ? -28.764 -14.621 94.820 1.00 87.81 858 ARG A CA 1
ATOM 6954 C C . ARG A 1 858 ? -28.706 -14.144 96.270 1.00 87.81 858 ARG A C 1
ATOM 6956 O O . ARG A 1 858 ? -28.914 -14.948 97.170 1.00 87.81 858 ARG A O 1
ATOM 6963 N N . GLU A 1 859 ? -28.473 -12.853 96.496 1.00 88.38 859 GLU A N 1
ATOM 6964 C CA . GLU A 1 859 ? -28.429 -12.271 97.845 1.00 88.38 859 GLU A CA 1
ATOM 6965 C C . GLU A 1 859 ? -29.792 -12.377 98.551 1.00 88.38 859 GLU A C 1
ATOM 6967 O O . GLU A 1 859 ? -29.881 -12.746 99.724 1.00 88.38 859 GLU A O 1
ATOM 6972 N N . LEU A 1 860 ? -30.886 -12.130 97.818 1.00 87.44 860 LEU A N 1
ATOM 6973 C CA . LEU A 1 860 ? -32.240 -12.279 98.347 1.00 87.44 860 LEU A CA 1
ATOM 6974 C C . LEU A 1 860 ? -32.550 -13.737 98.716 1.00 87.44 860 LEU A C 1
ATOM 6976 O O . LEU A 1 860 ? -33.065 -13.980 99.808 1.00 87.44 860 LEU A O 1
ATOM 6980 N N . GLN A 1 861 ? -32.191 -14.697 97.856 1.00 87.69 861 GLN A N 1
ATOM 6981 C CA . GLN A 1 861 ? -32.332 -16.127 98.142 1.00 87.69 861 GLN A CA 1
ATOM 6982 C C . GLN A 1 861 ? -31.503 -16.545 99.366 1.00 87.69 861 GLN A C 1
ATOM 6984 O O . GLN A 1 861 ? -32.034 -17.185 100.272 1.00 87.69 861 GLN A O 1
ATOM 6989 N N . HIS A 1 862 ? -30.225 -16.155 99.425 1.00 87.56 862 HIS A N 1
ATOM 6990 C CA . HIS A 1 862 ? -29.343 -16.458 100.552 1.00 87.56 862 HIS A CA 1
ATOM 6991 C C . HIS A 1 862 ? -29.936 -15.944 101.868 1.00 87.56 862 HIS A C 1
ATOM 6993 O O . HIS A 1 862 ? -30.046 -16.693 102.835 1.00 87.56 862 HIS A O 1
ATOM 6999 N N . SER A 1 863 ? -30.415 -14.698 101.884 1.00 87.25 863 SER A N 1
ATOM 7000 C CA . SER A 1 863 ? -31.013 -14.096 103.075 1.00 87.25 863 SER A CA 1
ATOM 7001 C C . SER A 1 863 ? -32.356 -14.728 103.481 1.00 87.25 863 SER A C 1
ATOM 7003 O O . SER A 1 863 ? -32.639 -14.830 104.674 1.00 87.25 863 SER A O 1
ATOM 7005 N N . VAL A 1 864 ? -33.179 -15.180 102.525 1.00 88.25 864 VAL A N 1
ATOM 7006 C CA . VAL A 1 864 ? -34.385 -15.982 102.812 1.00 88.25 864 VAL A CA 1
ATOM 7007 C C . VAL A 1 864 ? -33.996 -17.317 103.447 1.00 88.25 864 VAL A C 1
ATOM 7009 O O . VAL A 1 864 ? -34.533 -17.673 104.495 1.00 88.25 864 VAL A O 1
ATOM 7012 N N . GLN A 1 865 ? -33.022 -18.024 102.873 1.00 85.44 865 GLN A N 1
ATOM 7013 C CA . GLN A 1 865 ? -32.586 -19.325 103.373 1.00 85.44 865 GLN A CA 1
ATOM 7014 C C . GLN A 1 865 ? -31.915 -19.226 104.753 1.00 85.44 865 GLN A C 1
ATOM 7016 O O . GLN A 1 865 ? -32.176 -20.062 105.613 1.00 85.44 865 GLN A O 1
ATOM 7021 N N . GLU A 1 866 ? -31.128 -18.177 105.008 1.00 86.81 866 GLU A N 1
ATOM 7022 C CA . GLU A 1 866 ? -30.543 -17.873 106.322 1.00 86.81 866 GLU A CA 1
ATOM 7023 C C . GLU A 1 866 ? -31.621 -17.605 107.391 1.00 86.81 866 GLU A C 1
ATOM 7025 O O . GLU A 1 866 ? -31.469 -17.978 108.555 1.00 86.81 866 GLU A O 1
ATOM 7030 N N . LEU A 1 867 ? -32.743 -16.981 107.016 1.00 84.38 867 LEU A N 1
ATOM 7031 C CA . LEU A 1 867 ? -33.882 -16.815 107.920 1.00 84.38 867 LEU A CA 1
ATOM 7032 C C . LEU A 1 867 ? -34.600 -18.144 108.171 1.00 84.38 867 LEU A C 1
ATOM 7034 O O . LEU A 1 867 ? -34.897 -18.443 109.326 1.00 84.38 867 LEU A O 1
ATOM 7038 N N . ARG A 1 868 ? -34.819 -18.976 107.141 1.00 85.31 868 ARG A N 1
ATOM 7039 C CA . ARG A 1 868 ? -35.402 -20.319 107.321 1.00 85.31 868 ARG A CA 1
ATOM 7040 C C . ARG A 1 868 ? -34.540 -21.197 108.236 1.00 85.31 868 ARG A C 1
ATOM 7042 O O . ARG A 1 868 ? -35.083 -21.850 109.125 1.00 85.31 868 ARG A O 1
ATOM 7049 N N . THR A 1 869 ? -33.210 -21.179 108.097 1.00 82.75 869 THR A N 1
ATOM 7050 C CA . THR A 1 869 ? -32.317 -21.947 108.987 1.00 82.75 869 THR A CA 1
ATOM 7051 C C . THR A 1 869 ? -32.321 -21.412 110.419 1.00 82.75 869 THR A C 1
ATOM 7053 O O . THR A 1 869 ? -32.396 -22.215 111.349 1.00 82.75 869 THR A O 1
ATOM 7056 N N . LYS A 1 870 ? -32.340 -20.087 110.626 1.00 83.50 870 LYS A N 1
ATOM 7057 C CA . LYS A 1 870 ? -32.496 -19.481 111.965 1.00 83.50 870 LYS A CA 1
ATOM 7058 C C . LYS A 1 870 ? -33.842 -19.817 112.613 1.00 83.50 870 LYS A C 1
ATOM 7060 O O . LYS A 1 870 ? -33.878 -20.107 113.806 1.00 83.50 870 LYS A O 1
ATOM 7065 N N . ILE A 1 871 ? -34.937 -19.836 111.848 1.00 82.06 871 ILE A N 1
ATOM 7066 C CA . ILE A 1 871 ? -36.259 -20.276 112.332 1.00 82.06 871 ILE A CA 1
ATOM 7067 C C . ILE A 1 871 ? -36.217 -21.753 112.727 1.00 82.06 871 ILE A C 1
ATOM 7069 O O . ILE A 1 871 ? -36.670 -22.086 113.818 1.00 82.06 871 ILE A O 1
ATOM 7073 N N . LYS A 1 872 ? -35.626 -22.626 111.900 1.00 81.12 872 LYS A N 1
ATOM 7074 C CA . LYS A 1 872 ? -35.479 -24.056 112.216 1.00 81.12 872 LYS A CA 1
ATOM 7075 C C . LYS A 1 872 ? -34.647 -24.289 113.485 1.00 81.12 872 LYS A C 1
ATOM 7077 O O . LYS A 1 872 ? -35.044 -25.064 114.349 1.00 81.12 872 LYS A O 1
ATOM 7082 N N . GLN A 1 873 ? -33.535 -23.570 113.649 1.00 75.81 873 GLN A N 1
ATOM 7083 C CA . GLN A 1 873 ? -32.731 -23.609 114.879 1.00 75.81 873 GLN A CA 1
ATOM 7084 C C . GLN A 1 873 ? -33.526 -23.131 116.105 1.00 75.81 873 GLN A C 1
ATOM 7086 O O . GLN A 1 873 ? -33.446 -23.746 117.168 1.00 75.81 873 GLN A O 1
ATOM 70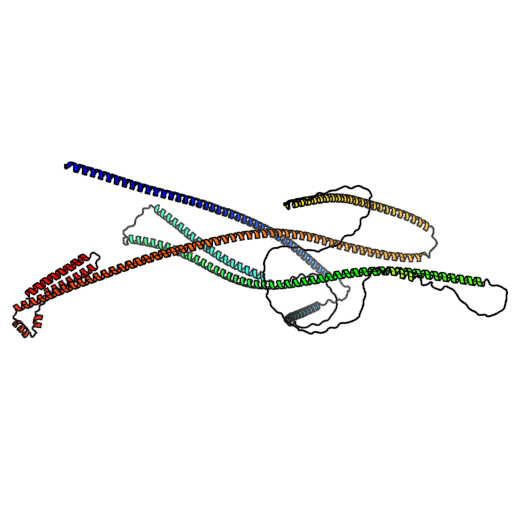91 N N . ALA A 1 874 ? -34.326 -22.071 115.962 1.00 74.38 874 ALA A N 1
ATOM 7092 C CA . ALA A 1 874 ? -35.172 -21.565 117.038 1.00 74.38 874 ALA A CA 1
ATOM 7093 C C . ALA A 1 874 ? -36.323 -22.533 117.398 1.00 74.38 874 ALA A C 1
ATOM 7095 O O . ALA A 1 874 ? -36.654 -22.652 118.577 1.00 74.38 874 ALA A O 1
ATOM 7096 N N . LYS A 1 875 ? -36.884 -23.271 116.424 1.00 73.62 875 LYS A N 1
ATOM 7097 C CA . LYS A 1 875 ? -37.885 -24.334 116.657 1.00 73.62 875 LYS A CA 1
ATOM 7098 C C . LYS A 1 875 ? -37.291 -25.516 117.417 1.00 73.62 875 LYS A C 1
ATOM 7100 O O . LYS A 1 875 ? -37.773 -25.797 118.514 1.00 73.62 875 LYS A O 1
ATOM 7105 N N . LYS A 1 876 ? -36.166 -26.075 116.947 1.00 70.75 876 LYS A N 1
ATOM 7106 C CA . LYS A 1 876 ? -35.410 -27.113 117.678 1.00 70.75 876 LYS A CA 1
ATOM 7107 C C . LYS A 1 876 ? -35.103 -26.690 119.125 1.00 70.75 876 LYS A C 1
ATOM 7109 O O . LYS A 1 876 ? -35.342 -27.441 120.066 1.00 70.75 876 LYS A O 1
ATOM 7114 N N . MET A 1 877 ? -34.649 -25.449 119.335 1.00 61.53 877 MET A N 1
ATOM 7115 C CA . MET A 1 877 ? -34.399 -24.885 120.675 1.00 61.53 877 MET A CA 1
ATOM 7116 C C . MET A 1 877 ? -35.658 -24.777 121.558 1.00 61.53 877 MET A C 1
ATOM 7118 O O . MET A 1 877 ? -35.549 -24.835 122.786 1.00 61.53 877 MET A O 1
ATOM 7122 N N . GLY A 1 878 ? -36.842 -24.611 120.962 1.00 60.50 878 GLY A N 1
ATOM 7123 C CA . GLY A 1 878 ? -38.132 -24.644 121.653 1.00 60.50 878 GLY A CA 1
ATOM 7124 C C . GLY A 1 878 ? -38.563 -26.064 122.031 1.00 60.50 878 GLY A C 1
ATOM 7125 O O . GLY A 1 878 ? -38.977 -26.296 123.166 1.00 60.50 878 GLY A O 1
ATOM 7126 N N . GLU A 1 879 ? -38.399 -27.024 121.122 1.00 59.34 879 GLU A N 1
ATOM 7127 C CA . GLU A 1 879 ? -38.768 -28.436 121.307 1.00 59.34 879 GLU A CA 1
ATOM 7128 C C . GLU A 1 879 ? -37.888 -29.138 122.345 1.00 59.34 879 GLU A C 1
ATOM 7130 O O . GLU A 1 879 ? -38.409 -29.755 123.277 1.00 59.34 879 GLU A O 1
ATOM 7135 N N . VAL A 1 880 ? -36.567 -28.931 122.299 1.00 57.34 880 VAL A N 1
ATOM 7136 C CA . VAL A 1 880 ? -35.633 -29.399 123.343 1.00 57.34 880 VAL A CA 1
ATOM 7137 C C . VAL A 1 880 ? -36.021 -28.840 124.723 1.00 57.34 880 VAL A C 1
ATOM 7139 O O . VAL A 1 880 ? -35.902 -29.525 125.744 1.00 57.34 880 VAL A O 1
ATOM 7142 N N . ARG A 1 881 ? -36.553 -27.610 124.782 1.00 55.09 881 ARG A N 1
ATOM 7143 C CA . ARG A 1 881 ? -37.031 -26.983 126.028 1.00 55.09 881 ARG A CA 1
ATOM 7144 C C . ARG A 1 881 ? -38.419 -27.484 126.462 1.00 55.09 881 ARG A C 1
ATOM 7146 O O . ARG A 1 881 ? -38.717 -27.456 127.656 1.00 55.09 881 ARG A O 1
ATOM 7153 N N . ALA A 1 882 ? -39.248 -27.964 125.534 1.00 52.00 882 ALA A N 1
ATOM 7154 C CA . ALA A 1 882 ? -40.510 -28.642 125.832 1.00 52.00 882 ALA A CA 1
ATOM 7155 C C . ALA A 1 882 ? -40.269 -30.063 126.372 1.00 52.00 882 ALA A C 1
ATOM 7157 O O . ALA A 1 882 ? -40.840 -30.427 127.400 1.00 52.00 882 ALA A O 1
ATOM 7158 N N . CYS A 1 883 ? -39.349 -30.821 125.765 1.00 50.28 883 CYS A N 1
ATOM 7159 C CA . CYS A 1 883 ? -38.949 -32.150 126.233 1.00 50.28 883 CYS A CA 1
ATOM 7160 C C . CYS A 1 883 ? -38.416 -32.102 127.683 1.00 50.28 883 CYS A C 1
ATOM 7162 O O . CYS A 1 883 ? -38.864 -32.868 128.543 1.00 50.28 883 CYS A O 1
ATOM 7164 N N . LYS A 1 884 ? -37.601 -31.082 128.007 1.00 49.53 884 LYS A N 1
ATOM 7165 C CA . LYS A 1 884 ? -37.099 -30.776 129.366 1.00 49.53 884 LYS A CA 1
ATOM 7166 C C . LYS A 1 884 ? -38.175 -30.444 130.420 1.00 49.53 884 LYS A C 1
ATOM 7168 O O . LYS A 1 884 ? -37.841 -30.355 131.597 1.00 49.53 884 LYS A O 1
ATOM 7173 N N . LYS A 1 885 ? -39.457 -30.294 130.054 1.00 49.59 885 LYS A N 1
ATOM 7174 C CA . LYS A 1 885 ? -40.582 -30.212 131.016 1.00 49.59 885 LYS A CA 1
ATOM 7175 C C . LYS A 1 885 ? -41.243 -31.563 131.321 1.00 49.59 885 LYS A C 1
ATOM 7177 O O . LYS A 1 885 ? -42.060 -31.624 132.235 1.00 49.59 885 LYS A O 1
ATOM 7182 N N . SER A 1 886 ? -40.914 -32.618 130.575 1.00 44.56 886 SER A N 1
ATOM 7183 C CA . SER A 1 886 ? -41.498 -33.963 130.727 1.00 44.56 886 SER A CA 1
ATOM 7184 C C . SER A 1 886 ? -40.549 -34.996 131.348 1.00 44.56 886 SER A C 1
ATOM 7186 O O . SER A 1 886 ? -41.013 -35.983 131.915 1.00 44.56 886 SER A O 1
ATOM 7188 N N . LEU A 1 887 ? -39.234 -34.752 131.300 1.00 52.91 887 LEU A N 1
ATOM 7189 C CA . LEU A 1 887 ? -38.192 -35.633 131.833 1.00 52.91 887 LEU A CA 1
ATOM 7190 C C . LEU A 1 887 ? -37.290 -34.865 132.812 1.00 52.91 887 LEU A C 1
ATOM 7192 O O . LEU A 1 887 ? -36.736 -33.823 132.465 1.00 52.91 887 LEU A O 1
ATOM 7196 N N . SER A 1 888 ? -37.129 -35.388 134.036 1.00 57.66 888 SER A N 1
ATOM 7197 C CA . SER A 1 888 ? -36.184 -34.841 135.027 1.00 57.66 888 SER A CA 1
ATOM 7198 C C . SER A 1 888 ? -34.746 -34.986 134.524 1.00 57.66 888 SER A C 1
ATOM 7200 O O . SER A 1 888 ? -34.379 -36.034 133.989 1.00 57.66 888 SER A O 1
ATOM 7202 N N . GLN A 1 889 ? -33.903 -33.980 134.762 1.00 57.84 889 GLN A N 1
ATOM 7203 C CA . GLN A 1 889 ? -32.483 -34.003 134.390 1.00 57.84 889 GLN A CA 1
ATOM 7204 C C . GLN A 1 889 ? -31.714 -35.178 135.031 1.00 57.84 889 GLN A C 1
ATOM 7206 O O . GLN A 1 889 ? -30.763 -35.692 134.441 1.00 57.84 889 GLN A O 1
ATOM 7211 N N . GLU A 1 890 ? -32.184 -35.672 136.179 1.00 58.97 890 GLU A N 1
ATOM 7212 C CA . GLU A 1 890 ? -31.664 -36.870 136.851 1.00 58.97 890 GLU A CA 1
ATOM 7213 C C . GLU A 1 890 ? -31.916 -38.148 136.031 1.00 58.97 890 GLU A C 1
ATOM 7215 O O . GLU A 1 890 ? -31.068 -39.035 135.990 1.00 58.97 890 GLU A O 1
ATOM 7220 N N . SER A 1 891 ? -33.052 -38.237 135.325 1.00 60.41 891 SER A N 1
ATOM 7221 C CA . SER A 1 891 ? -33.406 -39.414 134.515 1.00 60.41 891 SER A CA 1
ATOM 7222 C C . SER A 1 891 ? -32.534 -39.557 133.262 1.00 60.41 891 SER A C 1
ATOM 7224 O O . SER A 1 891 ? -32.159 -40.671 132.903 1.00 60.41 891 SER A O 1
ATOM 7226 N N . VAL A 1 892 ? -32.133 -38.436 132.652 1.00 62.38 892 VAL A N 1
ATOM 7227 C CA . VAL A 1 892 ? -31.235 -38.413 131.484 1.00 62.38 892 VAL A CA 1
ATOM 7228 C C . VAL A 1 892 ? -29.803 -38.775 131.892 1.00 62.38 892 VAL A C 1
ATOM 7230 O O . VAL A 1 892 ? -29.167 -39.600 131.239 1.00 62.38 892 VAL A O 1
ATOM 7233 N N . GLN A 1 893 ? -29.306 -38.235 133.012 1.00 65.25 893 GLN A N 1
ATOM 7234 C CA . GLN A 1 893 ? -27.987 -38.601 133.551 1.00 65.25 893 GLN A CA 1
ATOM 7235 C C . GLN A 1 893 ? -27.926 -40.065 134.011 1.00 65.25 893 GLN A C 1
ATOM 7237 O O . GLN A 1 893 ? -26.905 -40.729 133.813 1.00 65.25 893 GLN A O 1
ATOM 7242 N N . LEU A 1 894 ? -29.017 -40.593 134.575 1.00 66.44 894 LEU A N 1
ATOM 7243 C CA . LEU A 1 894 ? -29.127 -42.003 134.942 1.00 66.44 894 LEU A CA 1
ATOM 7244 C C . LEU A 1 894 ? -29.136 -42.912 133.701 1.00 66.44 894 LEU A C 1
ATOM 7246 O O . LEU A 1 894 ? -28.397 -43.891 133.673 1.00 66.44 894 LEU A O 1
ATOM 7250 N N . ALA A 1 895 ? -29.900 -42.571 132.657 1.00 63.50 895 ALA A N 1
ATOM 7251 C CA . ALA A 1 895 ? -29.928 -43.329 131.404 1.00 63.50 895 ALA A CA 1
ATOM 7252 C C . ALA A 1 895 ? -28.561 -43.344 130.695 1.00 63.50 895 ALA A C 1
ATOM 7254 O O . ALA A 1 895 ? -28.089 -44.415 130.312 1.00 63.50 895 ALA A O 1
ATOM 7255 N N . ALA A 1 896 ? -27.886 -42.193 130.601 1.00 67.12 896 ALA A N 1
ATOM 7256 C CA . ALA A 1 896 ? -26.528 -42.089 130.060 1.00 67.12 896 ALA A CA 1
ATOM 7257 C C . ALA A 1 896 ? -25.519 -42.936 130.863 1.00 67.12 896 ALA A C 1
ATOM 7259 O O . ALA A 1 896 ? -24.700 -43.644 130.280 1.00 67.12 896 ALA A O 1
ATOM 7260 N N . SER A 1 897 ? -25.632 -42.946 132.198 1.00 70.19 897 SER A N 1
ATOM 7261 C CA . SER A 1 897 ? -24.769 -43.750 133.081 1.00 70.19 897 SER A CA 1
ATOM 7262 C C . SER A 1 897 ? -25.041 -45.259 132.996 1.00 70.19 897 SER A C 1
ATOM 7264 O O . SER A 1 897 ? -24.112 -46.049 133.127 1.00 70.19 897 SER A O 1
ATOM 7266 N N . ILE A 1 898 ? -26.293 -45.677 132.768 1.00 69.31 898 ILE A N 1
ATOM 7267 C CA . ILE A 1 898 ? -26.667 -47.092 132.581 1.00 69.31 898 ILE A CA 1
ATOM 7268 C C . ILE A 1 898 ? -26.211 -47.609 131.210 1.00 69.31 898 ILE A C 1
ATOM 7270 O O . ILE A 1 898 ? -25.749 -48.743 131.104 1.00 69.31 898 ILE A O 1
ATOM 7274 N N . LEU A 1 899 ? -26.341 -46.787 130.165 1.00 68.12 899 LEU A N 1
ATOM 7275 C CA . LEU A 1 899 ? -25.990 -47.143 128.784 1.00 68.12 899 LEU A CA 1
ATOM 7276 C C . LEU A 1 899 ? -24.518 -46.853 128.436 1.00 68.12 899 LEU A C 1
ATOM 7278 O O . LEU A 1 899 ? -24.060 -47.242 127.365 1.00 68.12 899 LEU A O 1
ATOM 7282 N N . ASN A 1 900 ? -23.775 -46.220 129.349 1.00 72.06 900 ASN A N 1
ATOM 7283 C CA . ASN A 1 900 ? -22.353 -45.884 129.238 1.00 72.06 900 ASN A CA 1
ATOM 7284 C C . ASN A 1 900 ? -21.997 -45.083 127.965 1.00 72.06 900 ASN A C 1
ATOM 7286 O O . ASN A 1 900 ? -20.976 -45.330 127.320 1.00 72.06 900 ASN A O 1
ATOM 7290 N N . VAL A 1 901 ? -22.854 -44.118 127.625 1.00 77.69 901 VAL A N 1
ATOM 7291 C CA . VAL A 1 901 ? -22.692 -43.138 126.533 1.00 77.69 901 VAL A CA 1
ATOM 7292 C C . VAL A 1 901 ? -22.691 -41.723 127.113 1.00 77.69 901 VAL A C 1
ATOM 7294 O O . VAL A 1 901 ? -23.209 -41.514 128.214 1.00 77.69 901 VAL A O 1
ATOM 7297 N N . SER A 1 902 ? -22.106 -40.733 126.428 1.00 73.88 902 SER A N 1
ATOM 7298 C CA . SER A 1 902 ? -22.143 -39.363 126.952 1.00 73.88 902 SER A CA 1
ATOM 7299 C C . SER A 1 902 ? -23.570 -38.810 126.908 1.00 73.88 902 SER A C 1
ATOM 7301 O O . SER A 1 902 ? -24.403 -39.246 126.112 1.00 73.88 902 SER A O 1
ATOM 7303 N N . THR A 1 903 ? -23.878 -37.829 127.761 1.00 65.38 903 THR A N 1
ATOM 7304 C CA . THR A 1 903 ? -25.201 -37.182 127.744 1.00 65.38 903 THR A CA 1
ATOM 7305 C C . THR A 1 903 ? -25.484 -36.516 126.400 1.00 65.38 903 THR A C 1
ATOM 7307 O O . THR A 1 903 ? -26.635 -36.471 125.992 1.00 65.38 903 THR A O 1
ATOM 7310 N N . THR A 1 904 ? -24.440 -36.059 125.703 1.00 68.81 904 THR A N 1
ATOM 7311 C CA . THR A 1 904 ? -24.493 -35.542 124.330 1.00 68.81 904 THR A CA 1
ATOM 7312 C C . THR A 1 904 ? -24.847 -36.621 123.308 1.00 68.81 904 THR A C 1
ATOM 7314 O O . THR A 1 904 ? -25.756 -36.399 122.518 1.00 68.81 904 THR A O 1
ATOM 7317 N N . ASP A 1 905 ? -24.214 -37.800 123.356 1.00 72.81 905 ASP A N 1
ATOM 7318 C CA . ASP A 1 905 ? -24.517 -38.893 122.412 1.00 72.81 905 ASP A CA 1
ATOM 7319 C C . ASP A 1 905 ? -25.934 -39.449 122.650 1.00 72.81 905 ASP A C 1
ATOM 7321 O O . ASP A 1 905 ? -26.633 -39.834 121.717 1.00 72.81 905 ASP A O 1
ATOM 7325 N N . LEU A 1 906 ? -26.391 -39.466 123.910 1.00 67.75 906 LEU A N 1
ATOM 7326 C CA . LEU A 1 906 ? -27.763 -39.846 124.251 1.00 67.75 906 LEU A CA 1
ATOM 7327 C C . LEU A 1 906 ? -28.789 -38.811 123.747 1.00 67.75 906 LEU A C 1
ATOM 7329 O O . LEU A 1 906 ? -29.871 -39.200 123.318 1.00 67.75 906 LEU A O 1
ATOM 7333 N N . GLU A 1 907 ? -28.465 -37.513 123.795 1.00 64.75 907 GLU A N 1
ATOM 7334 C CA . GLU A 1 907 ? -29.319 -36.430 123.276 1.00 64.75 907 GLU A CA 1
ATOM 7335 C C . GLU A 1 907 ? -29.328 -36.443 121.726 1.00 64.75 907 GLU A C 1
ATOM 7337 O O . GLU A 1 907 ? -30.381 -36.216 121.145 1.00 64.75 907 GLU A O 1
ATOM 7342 N N . GLU A 1 908 ? -28.236 -36.850 121.057 1.00 65.56 908 GLU A N 1
ATOM 7343 C CA . GLU A 1 908 ? -28.165 -37.077 119.595 1.00 65.56 908 GLU A CA 1
ATOM 7344 C C . GLU A 1 908 ? -28.954 -38.324 119.136 1.00 65.56 908 GLU A C 1
ATOM 7346 O O . GLU A 1 908 ? -29.623 -38.284 118.108 1.00 65.56 908 GLU A O 1
ATOM 7351 N N . ILE A 1 909 ? -28.967 -39.413 119.917 1.00 65.50 909 ILE A N 1
ATOM 7352 C CA . ILE A 1 909 ? -29.815 -40.598 119.654 1.00 65.50 909 ILE A CA 1
ATOM 7353 C C . ILE A 1 909 ? -31.307 -40.309 119.932 1.00 65.50 909 ILE A C 1
ATOM 7355 O O . ILE A 1 909 ? -32.184 -40.958 119.358 1.00 65.50 909 ILE A O 1
ATOM 7359 N N . LEU A 1 910 ? -31.605 -39.348 120.814 1.00 60.38 910 LEU A N 1
ATOM 7360 C CA . LEU A 1 910 ? -32.965 -38.882 121.118 1.00 60.38 910 LEU A CA 1
ATOM 7361 C C . LEU A 1 910 ? -33.437 -37.730 120.214 1.00 60.38 910 LEU A C 1
ATOM 7363 O O . LEU A 1 910 ? -34.640 -37.455 120.193 1.00 60.38 910 LEU A O 1
ATOM 7367 N N . GLU A 1 911 ? -32.551 -37.097 119.436 1.00 59.50 911 GLU A N 1
ATOM 7368 C CA . GLU A 1 911 ? -32.933 -36.287 118.275 1.00 59.50 911 GLU A CA 1
ATOM 7369 C C . GLU A 1 911 ? -33.485 -37.208 117.176 1.00 59.50 911 GLU A C 1
ATOM 7371 O O . GLU A 1 911 ? -32.839 -37.507 116.173 1.00 59.50 911 GLU A O 1
ATOM 7376 N N . VAL A 1 912 ? -34.742 -37.625 117.346 1.00 56.56 912 VAL A N 1
ATOM 7377 C CA . VAL A 1 912 ? -35.568 -38.032 116.210 1.00 56.56 912 VAL A CA 1
ATOM 7378 C C . VAL A 1 912 ? -35.670 -36.807 115.308 1.00 56.56 912 VAL A C 1
ATOM 7380 O O . VAL A 1 912 ? -36.363 -35.844 115.644 1.00 56.56 912 VAL A O 1
ATOM 7383 N N . GLU A 1 913 ? -34.949 -36.814 114.184 1.00 56.28 913 GLU A N 1
ATOM 7384 C CA . GLU A 1 913 ? -35.194 -35.838 113.129 1.00 56.28 913 GLU A CA 1
ATOM 7385 C C . GLU A 1 913 ? -36.670 -35.935 112.752 1.00 56.28 913 GLU A C 1
ATOM 7387 O O . GLU A 1 913 ? -37.131 -36.989 112.314 1.00 56.28 913 GLU A O 1
ATOM 7392 N N . ASP A 1 914 ? -37.420 -34.847 112.929 1.00 59.16 914 ASP A N 1
ATOM 7393 C CA . ASP A 1 914 ? -38.776 -34.794 112.408 1.00 59.16 914 ASP A CA 1
ATOM 7394 C C . ASP A 1 914 ? -38.695 -34.832 110.875 1.00 59.16 914 ASP A C 1
ATOM 7396 O O . ASP A 1 914 ? -38.343 -33.847 110.210 1.00 59.16 914 ASP A O 1
ATOM 7400 N N . ASP A 1 915 ? -38.976 -36.013 110.322 1.00 61.53 915 ASP A N 1
ATOM 7401 C CA . ASP A 1 915 ? -39.037 -36.279 108.889 1.00 61.53 915 ASP A CA 1
ATOM 7402 C C . ASP A 1 915 ? -39.969 -35.284 108.177 1.00 61.53 915 ASP A C 1
ATOM 7404 O O . ASP A 1 915 ? -39.719 -34.936 107.020 1.00 61.53 915 ASP A O 1
ATOM 7408 N N . GLU A 1 916 ? -40.987 -34.748 108.862 1.00 64.00 916 GLU A N 1
ATOM 7409 C CA . GLU A 1 916 ? -41.888 -33.733 108.321 1.00 64.00 916 GLU A CA 1
ATOM 7410 C C . GLU A 1 916 ? -41.197 -32.356 108.206 1.00 64.00 916 GLU A C 1
ATOM 7412 O O . GLU A 1 916 ? -41.233 -31.736 107.135 1.00 64.00 916 GLU A O 1
ATOM 7417 N N . GLU A 1 917 ? -40.456 -31.899 109.225 1.00 66.06 917 GLU A N 1
ATOM 7418 C CA . GLU A 1 917 ? -39.622 -30.685 109.138 1.00 66.06 917 GLU A CA 1
ATOM 7419 C C . GLU A 1 917 ? -38.445 -30.824 108.151 1.00 66.06 917 GLU A C 1
ATOM 7421 O O . GLU A 1 917 ? -38.065 -29.844 107.492 1.00 66.06 917 GLU A O 1
ATOM 7426 N N . THR A 1 918 ? -37.815 -32.000 108.031 1.00 64.94 918 THR A N 1
ATOM 7427 C CA . THR A 1 918 ? -36.729 -32.193 107.049 1.00 64.94 918 THR A CA 1
ATOM 7428 C C . THR A 1 918 ? -37.265 -32.280 105.617 1.00 64.94 918 THR A C 1
ATOM 7430 O O . THR A 1 918 ? -36.653 -31.706 104.709 1.00 64.94 918 THR A O 1
ATOM 7433 N N . ALA A 1 919 ? -38.425 -32.908 105.394 1.00 72.44 919 ALA A N 1
ATOM 7434 C CA . ALA A 1 919 ? -39.113 -32.914 104.103 1.00 72.44 919 ALA A CA 1
ATOM 7435 C C . ALA A 1 919 ? -39.589 -31.510 103.700 1.00 72.44 919 ALA A C 1
ATOM 7437 O O . ALA A 1 919 ? -39.396 -31.095 102.553 1.00 72.44 919 ALA A O 1
ATOM 7438 N N . LYS A 1 920 ? -40.137 -30.737 104.645 1.00 74.75 920 LYS A N 1
ATOM 7439 C CA . LYS A 1 920 ? -40.564 -29.352 104.415 1.00 74.75 920 LYS A CA 1
ATOM 7440 C C . LYS A 1 920 ? -39.404 -28.455 103.976 1.00 74.75 920 LYS A C 1
ATOM 7442 O O . LYS A 1 920 ? -39.519 -27.776 102.955 1.00 74.75 920 LYS A O 1
ATOM 7447 N N . ALA A 1 921 ? -38.259 -28.530 104.659 1.00 72.19 921 ALA A N 1
ATOM 7448 C CA . ALA A 1 921 ? -37.059 -27.776 104.286 1.00 72.19 921 ALA A CA 1
ATOM 7449 C C . ALA A 1 921 ? -36.518 -28.155 102.888 1.00 72.19 921 ALA A C 1
ATOM 7451 O O . ALA A 1 921 ? -36.072 -27.282 102.139 1.00 72.19 921 ALA A O 1
ATOM 7452 N N . LYS A 1 922 ? -36.595 -29.439 102.498 1.00 77.44 922 LYS A N 1
ATOM 7453 C CA . LYS A 1 922 ? -36.253 -29.899 101.135 1.00 77.44 922 LYS A CA 1
ATOM 7454 C C . LYS A 1 922 ? -37.204 -29.307 100.084 1.00 77.44 922 LYS A C 1
ATOM 7456 O O . LYS A 1 922 ? -36.746 -28.853 99.038 1.00 77.44 922 LYS A O 1
ATOM 7461 N N . MET A 1 923 ? -38.509 -29.253 100.368 1.00 78.69 923 MET A N 1
ATOM 7462 C CA . MET A 1 923 ? -39.507 -28.668 99.460 1.00 78.69 923 MET A CA 1
ATOM 7463 C C . MET A 1 923 ? -39.343 -27.144 99.304 1.00 78.69 923 MET A C 1
ATOM 7465 O O . MET A 1 923 ? -39.528 -26.606 98.215 1.00 78.69 923 MET A O 1
ATOM 7469 N N . GLU A 1 924 ? -38.985 -26.436 100.377 1.00 80.19 924 GLU A N 1
ATOM 7470 C CA . GLU A 1 924 ? -38.711 -24.990 100.355 1.00 80.19 924 GLU A CA 1
ATOM 7471 C C . GLU A 1 924 ? -37.441 -24.653 99.552 1.00 80.19 924 GLU A C 1
ATOM 7473 O O . GLU A 1 924 ? -37.432 -23.682 98.793 1.00 80.19 924 GLU A O 1
ATOM 7478 N N . PHE A 1 925 ? -36.404 -25.494 99.631 1.00 79.25 925 PHE A N 1
ATOM 7479 C CA . PHE A 1 925 ? -35.187 -25.348 98.825 1.00 79.25 925 PHE A CA 1
ATOM 7480 C C . PHE A 1 925 ? -35.440 -25.535 97.317 1.00 79.25 925 PHE A C 1
ATOM 7482 O O . PHE A 1 925 ? -34.923 -24.765 96.504 1.00 79.25 925 PHE A O 1
ATOM 7489 N N . GLU A 1 926 ? -36.259 -26.516 96.923 1.00 84.06 926 GLU A N 1
ATOM 7490 C CA . GLU A 1 926 ? -36.572 -26.735 95.504 1.00 84.06 926 GLU A CA 1
ATOM 7491 C C . GLU A 1 926 ? -37.406 -25.573 94.923 1.00 84.06 926 GLU A C 1
ATOM 7493 O O . GLU A 1 926 ? -37.107 -25.103 93.828 1.00 84.06 926 GLU A O 1
ATOM 7498 N N . LYS A 1 927 ? -38.340 -24.993 95.695 1.00 84.50 927 LYS A N 1
ATOM 7499 C CA . LYS A 1 927 ? -39.085 -23.775 95.301 1.00 84.50 927 LYS A CA 1
ATOM 7500 C C . LYS A 1 927 ? -38.182 -22.558 95.072 1.00 84.50 927 LYS A C 1
ATOM 7502 O O . LYS A 1 927 ? -38.439 -21.749 94.182 1.00 84.50 927 LYS A O 1
ATOM 7507 N N . ASP A 1 928 ? -37.115 -22.402 95.855 1.00 84.56 928 ASP A N 1
ATOM 7508 C CA . ASP A 1 928 ? -36.133 -21.331 95.634 1.00 84.56 928 ASP A CA 1
ATOM 7509 C C . ASP A 1 928 ? -35.306 -21.556 94.362 1.00 84.56 928 ASP A C 1
ATOM 7511 O O . ASP A 1 928 ? -34.977 -20.604 93.652 1.00 84.56 928 ASP A O 1
ATOM 7515 N N . LYS A 1 929 ? -34.989 -22.815 94.052 1.00 86.25 929 LYS A N 1
ATOM 7516 C CA . LYS A 1 929 ? -34.285 -23.221 92.831 1.00 86.25 929 LYS A CA 1
ATOM 7517 C C . LYS A 1 929 ? -35.161 -23.048 91.584 1.00 86.25 929 LYS A C 1
ATOM 7519 O O . LYS A 1 929 ? -34.662 -22.564 90.569 1.00 86.25 929 LYS A O 1
ATOM 7524 N N . GLU A 1 930 ? -36.454 -23.355 91.665 1.00 86.81 930 GLU A N 1
ATOM 7525 C CA . GLU A 1 930 ? -37.444 -23.030 90.629 1.00 86.81 930 GLU A CA 1
ATOM 7526 C C . GLU A 1 930 ? -37.561 -21.512 90.421 1.00 86.81 930 GLU A C 1
ATOM 7528 O O . GLU A 1 930 ? -37.514 -21.042 89.282 1.00 86.81 930 GLU A O 1
ATOM 7533 N N . TRP A 1 931 ? -37.616 -20.727 91.504 1.00 89.88 931 TRP A N 1
ATOM 7534 C CA . TRP A 1 931 ? -37.647 -19.264 91.427 1.00 89.88 931 TRP A CA 1
ATOM 7535 C C . TRP A 1 931 ? -36.376 -18.676 90.790 1.00 89.88 931 TRP A C 1
ATOM 7537 O O . TRP A 1 931 ? -36.480 -17.833 89.899 1.00 89.88 931 TRP A O 1
ATOM 7547 N N . LEU A 1 932 ? -35.178 -19.164 91.141 1.00 87.38 932 LEU A N 1
ATOM 7548 C CA . LEU A 1 932 ? -33.936 -18.779 90.453 1.00 87.38 932 LEU A CA 1
ATOM 7549 C C . LEU A 1 932 ? -33.996 -19.059 88.944 1.00 87.38 932 LEU A C 1
ATOM 7551 O O . LEU A 1 932 ? -33.576 -18.225 88.143 1.00 87.38 932 LEU A O 1
ATOM 7555 N N . GLN A 1 933 ? -34.499 -20.232 88.548 1.00 86.06 933 GLN A N 1
ATOM 7556 C CA . GLN A 1 933 ? -34.631 -20.599 87.136 1.00 86.06 933 GLN A CA 1
ATOM 7557 C C . GLN A 1 933 ? -35.662 -19.725 86.414 1.00 86.06 933 GLN A C 1
ATOM 7559 O O . GLN A 1 933 ? -35.458 -19.379 85.251 1.00 86.06 933 GLN A O 1
ATOM 7564 N N . TYR A 1 934 ? -36.746 -19.344 87.091 1.00 86.25 934 TYR A N 1
ATOM 7565 C CA . TYR A 1 934 ? -37.741 -18.411 86.570 1.00 86.25 934 TYR A CA 1
ATOM 7566 C C . TYR A 1 934 ? -37.138 -17.017 86.338 1.00 86.25 934 TYR A C 1
ATOM 7568 O O . TYR A 1 934 ? -37.251 -16.483 85.235 1.00 86.25 934 TYR A O 1
ATOM 7576 N N . ILE A 1 935 ? -36.395 -16.476 87.310 1.00 86.00 935 ILE A N 1
ATOM 7577 C CA . ILE A 1 935 ? -35.675 -15.201 87.161 1.00 86.00 935 ILE A CA 1
ATOM 7578 C C . ILE A 1 935 ? -34.629 -15.278 86.035 1.00 86.00 935 ILE A C 1
ATOM 7580 O O . ILE A 1 935 ? -34.547 -14.367 85.212 1.00 86.00 935 ILE A O 1
ATOM 7584 N N . GLN A 1 936 ? -33.860 -16.369 85.937 1.00 86.31 936 GLN A N 1
ATOM 7585 C CA . GLN A 1 936 ? -32.865 -16.533 84.871 1.00 86.31 936 GLN A CA 1
ATOM 7586 C C . GLN A 1 936 ? -33.516 -16.539 83.478 1.00 86.31 936 GLN A C 1
ATOM 7588 O O . GLN A 1 936 ? -33.008 -15.859 82.585 1.00 86.31 936 GLN A O 1
ATOM 7593 N N . LYS A 1 937 ? -34.662 -17.219 83.318 1.00 86.19 937 LYS A N 1
ATOM 7594 C CA . LYS A 1 937 ? -35.468 -17.210 82.085 1.00 86.19 937 LYS A CA 1
ATOM 7595 C C . LYS A 1 937 ? -36.051 -15.829 81.773 1.00 86.19 937 LYS A C 1
ATOM 7597 O O . LYS A 1 937 ? -36.083 -15.452 80.610 1.00 86.19 937 LYS A O 1
ATOM 7602 N N . LEU A 1 938 ? -36.477 -15.059 82.780 1.00 84.56 938 LEU A N 1
ATOM 7603 C CA . LEU A 1 938 ? -36.957 -13.683 82.585 1.00 84.56 938 LEU A CA 1
ATOM 7604 C C . LEU A 1 938 ? -35.847 -12.733 82.109 1.00 84.56 938 LEU A C 1
ATOM 7606 O O . LEU A 1 938 ? -36.124 -11.844 81.313 1.00 84.56 938 LEU A O 1
ATOM 7610 N N . ILE A 1 939 ? -34.603 -12.925 82.558 1.00 82.50 939 ILE A N 1
ATOM 7611 C CA . ILE A 1 939 ? -33.439 -12.134 82.110 1.00 82.50 939 ILE A CA 1
ATOM 7612 C C . ILE A 1 939 ? -32.994 -12.534 80.689 1.00 82.50 939 ILE A C 1
ATOM 7614 O O . ILE A 1 939 ? -32.477 -11.702 79.949 1.00 82.50 939 ILE A O 1
ATOM 7618 N N . GLU A 1 940 ? -33.191 -13.797 80.302 1.00 81.56 940 GLU A N 1
ATOM 7619 C CA . GLU A 1 940 ? -32.901 -14.314 78.952 1.00 81.56 940 GLU A CA 1
ATOM 7620 C C . GLU A 1 940 ? -34.023 -14.028 77.933 1.00 81.56 940 GLU A C 1
ATOM 7622 O O . GLU A 1 940 ? -33.792 -14.082 76.723 1.00 81.56 940 GLU A O 1
ATOM 7627 N N . ALA A 1 941 ? -35.236 -13.716 78.396 1.00 77.31 941 ALA A N 1
ATOM 7628 C CA . ALA A 1 941 ? -36.380 -13.408 77.547 1.00 77.31 941 ALA A CA 1
ATOM 7629 C C . ALA A 1 941 ? -36.308 -11.992 76.946 1.00 77.31 941 ALA A C 1
ATOM 7631 O O . ALA A 1 941 ? -35.869 -11.031 77.579 1.00 77.31 941 ALA A O 1
ATOM 7632 N N . GLN A 1 942 ? -36.816 -11.839 75.720 1.00 70.06 942 GLN A N 1
ATOM 7633 C CA . GLN A 1 942 ? -37.002 -10.517 75.117 1.00 70.06 942 GLN A CA 1
ATOM 7634 C C . GLN A 1 942 ? -38.192 -9.771 75.752 1.00 70.06 942 GLN A C 1
ATOM 7636 O O . GLN A 1 942 ? -39.088 -10.374 76.338 1.00 70.06 942 GLN A O 1
ATOM 7641 N N . PHE A 1 943 ? -38.165 -8.437 75.650 1.00 62.03 943 PHE A N 1
ATOM 7642 C CA . PHE A 1 943 ? -39.080 -7.497 76.311 1.00 62.03 943 PHE A CA 1
ATOM 7643 C C . PHE A 1 943 ? -40.582 -7.861 76.222 1.00 62.03 943 PHE A C 1
ATOM 7645 O O . PHE A 1 943 ? -41.025 -8.327 75.172 1.00 62.03 943 PHE A O 1
ATOM 7652 N N . PRO A 1 944 ? -41.399 -7.527 77.250 1.00 72.25 944 PRO A N 1
ATOM 7653 C CA . PRO A 1 944 ? -41.066 -6.725 78.434 1.00 72.25 944 PRO A CA 1
ATOM 7654 C C . PRO A 1 944 ? -40.850 -7.577 79.700 1.00 72.25 944 PRO A C 1
ATOM 7656 O O . PRO A 1 944 ? -41.807 -8.044 80.308 1.00 72.25 944 PRO A O 1
ATOM 7659 N N . PHE A 1 945 ? -39.602 -7.725 80.156 1.00 79.00 945 PHE A N 1
ATOM 7660 C CA . PHE A 1 945 ? -39.287 -8.520 81.356 1.00 79.00 945 PHE A CA 1
ATOM 7661 C C . PHE A 1 945 ? -39.337 -7.724 82.675 1.00 79.00 945 PHE A C 1
ATOM 7663 O O . PHE A 1 945 ? -39.467 -8.315 83.743 1.00 79.00 945 PHE A O 1
ATOM 7670 N N . ALA A 1 946 ? -39.236 -6.389 82.626 1.00 81.06 946 ALA A N 1
ATOM 7671 C CA . ALA A 1 946 ? -39.021 -5.558 83.815 1.00 81.06 946 ALA A CA 1
ATOM 7672 C C . ALA A 1 946 ? -40.170 -5.608 84.842 1.00 81.06 946 ALA A C 1
ATOM 7674 O O . ALA A 1 946 ? -39.902 -5.614 86.041 1.00 81.06 946 ALA A O 1
ATOM 7675 N N . SER A 1 947 ? -41.430 -5.677 84.397 1.00 83.75 947 SER A N 1
ATOM 7676 C CA . SER A 1 947 ? -42.590 -5.828 85.289 1.00 83.75 947 SER A CA 1
ATOM 7677 C C . SER A 1 947 ? -42.581 -7.186 85.990 1.00 83.75 947 SER A C 1
ATOM 7679 O O . SER A 1 947 ? -42.567 -7.241 87.214 1.00 83.75 947 SER A O 1
ATOM 7681 N N . TYR A 1 948 ? -42.468 -8.275 85.224 1.00 83.25 948 TYR A N 1
ATOM 7682 C CA . TYR A 1 948 ? -42.447 -9.638 85.763 1.00 83.25 948 TYR A CA 1
ATOM 7683 C C . TYR A 1 948 ? -41.249 -9.892 86.688 1.00 83.25 948 TYR A C 1
ATOM 7685 O O . TYR A 1 948 ? -41.373 -10.609 87.678 1.00 83.25 948 TYR A O 1
ATOM 7693 N N . LEU A 1 949 ? -40.097 -9.278 86.397 1.00 85.88 949 LEU A N 1
ATOM 7694 C CA . LEU A 1 949 ? -38.919 -9.309 87.263 1.00 85.88 949 LEU A CA 1
ATOM 7695 C C . LEU A 1 949 ? -39.175 -8.586 88.595 1.00 85.88 949 LEU A C 1
ATOM 7697 O O . LEU A 1 949 ? -38.816 -9.108 89.649 1.00 85.88 949 LEU A O 1
ATOM 7701 N N . MET A 1 950 ? -39.812 -7.410 88.562 1.00 85.12 950 MET A N 1
ATOM 7702 C CA . MET A 1 950 ? -40.195 -6.681 89.776 1.00 85.12 950 MET A CA 1
ATOM 7703 C C . MET A 1 950 ? -41.196 -7.477 90.617 1.00 85.12 950 MET A C 1
ATOM 7705 O O . MET A 1 950 ? -40.981 -7.619 91.819 1.00 85.12 950 MET A O 1
ATOM 7709 N N . ASP A 1 951 ? -42.232 -8.049 90.001 1.00 86.25 951 ASP A N 1
ATOM 7710 C CA . ASP A 1 951 ? -43.239 -8.861 90.695 1.00 86.25 951 ASP A CA 1
ATOM 7711 C C . ASP A 1 951 ? -42.604 -10.093 91.368 1.00 86.25 951 ASP A C 1
ATOM 7713 O O . ASP A 1 951 ? -42.831 -10.348 92.552 1.00 86.25 951 ASP A O 1
ATOM 7717 N N . ALA A 1 952 ? -41.724 -10.804 90.656 1.00 85.81 952 ALA A N 1
ATOM 7718 C CA . ALA A 1 952 ? -41.032 -11.985 91.173 1.00 85.81 952 ALA A CA 1
ATOM 7719 C C . ALA A 1 952 ? -40.034 -11.668 92.308 1.00 85.81 952 ALA A C 1
ATOM 7721 O O . ALA A 1 952 ? -39.850 -12.482 93.215 1.00 85.81 952 ALA A O 1
ATOM 7722 N N . ILE A 1 953 ? -39.399 -10.489 92.293 1.00 88.50 953 ILE A N 1
ATOM 7723 C CA . ILE A 1 953 ? -38.551 -10.007 93.398 1.00 88.50 953 ILE A CA 1
ATOM 7724 C C . ILE A 1 953 ? -39.413 -9.576 94.597 1.00 88.50 953 ILE A C 1
ATOM 7726 O O . ILE A 1 953 ? -39.079 -9.890 95.743 1.00 88.50 953 ILE A O 1
ATOM 7730 N N . LEU A 1 954 ? -40.542 -8.899 94.356 1.00 86.56 954 LEU A N 1
ATOM 7731 C CA . LEU A 1 954 ? -41.493 -8.501 95.399 1.00 86.56 954 LEU A CA 1
ATOM 7732 C C . LEU A 1 954 ? -42.111 -9.712 96.110 1.00 86.56 954 LEU A C 1
ATOM 7734 O O . LEU A 1 954 ? -42.302 -9.669 97.326 1.00 86.56 954 LEU A O 1
ATOM 7738 N N . GLU A 1 955 ? -42.378 -10.806 95.396 1.00 87.12 955 GLU A N 1
ATOM 7739 C CA . GLU A 1 955 ? -42.858 -12.057 95.987 1.00 87.12 955 GLU A CA 1
ATOM 7740 C C . GLU A 1 955 ? -41.864 -12.613 97.024 1.00 87.12 955 GLU A C 1
ATOM 7742 O O . GLU A 1 955 ? -42.241 -12.837 98.179 1.00 87.12 955 GLU A O 1
ATOM 7747 N N . LYS A 1 956 ? -40.571 -12.723 96.678 1.00 87.81 956 LYS A N 1
ATOM 7748 C CA . LYS A 1 956 ? -39.533 -13.173 97.625 1.00 87.81 956 LYS A CA 1
ATOM 7749 C C . LYS A 1 956 ? -39.238 -12.182 98.748 1.00 87.81 956 LYS A C 1
ATOM 7751 O O . LYS A 1 956 ? -38.930 -12.608 99.860 1.00 87.81 956 LYS A O 1
ATOM 7756 N N . LEU A 1 957 ? -39.381 -10.876 98.523 1.00 87.25 957 LEU A N 1
ATOM 7757 C CA . LEU A 1 957 ? -39.306 -9.887 99.606 1.00 87.25 957 LEU A CA 1
ATOM 7758 C C . LEU A 1 957 ? -40.473 -10.031 100.598 1.00 87.25 957 LEU A C 1
ATOM 7760 O O . LEU A 1 957 ? -40.268 -9.907 101.807 1.00 87.25 957 LEU A O 1
ATOM 7764 N N . ASN A 1 958 ? -41.677 -10.347 100.116 1.00 87.69 958 ASN A N 1
ATOM 7765 C CA . ASN A 1 958 ? -42.828 -10.635 100.972 1.00 87.69 958 ASN A CA 1
ATOM 7766 C C . ASN A 1 958 ? -42.680 -11.969 101.723 1.00 87.69 958 ASN A C 1
ATOM 7768 O O . ASN A 1 958 ? -43.055 -12.045 102.894 1.00 87.69 958 ASN A O 1
ATOM 7772 N N . GLU A 1 959 ? -42.092 -12.998 101.104 1.00 87.31 959 GLU A N 1
ATOM 7773 C CA . GLU A 1 959 ? -41.707 -14.235 101.798 1.00 87.31 959 GLU A CA 1
ATOM 7774 C C . GLU A 1 959 ? -40.686 -13.950 102.911 1.00 87.31 959 GLU A C 1
ATOM 7776 O O . GLU A 1 959 ? -40.930 -14.288 104.071 1.00 87.31 959 GLU A O 1
ATOM 7781 N N . LYS A 1 960 ? -39.600 -13.228 102.596 1.00 86.50 960 LYS A N 1
ATOM 7782 C CA . LYS A 1 960 ? -38.597 -12.781 103.576 1.00 86.50 960 LYS A CA 1
ATOM 7783 C C . LYS A 1 960 ? -39.238 -12.047 104.756 1.00 86.50 960 LYS A C 1
ATOM 7785 O O . LYS A 1 960 ? -38.895 -12.321 105.904 1.00 86.50 960 LYS A O 1
ATOM 7790 N N . LYS A 1 961 ? -40.184 -11.139 104.493 1.00 88.38 961 LYS A N 1
ATOM 7791 C CA . LYS A 1 961 ? -40.914 -10.401 105.534 1.00 88.38 961 LYS A CA 1
ATOM 7792 C C . LYS A 1 961 ? -41.698 -11.339 106.463 1.00 88.38 961 LYS A C 1
ATOM 7794 O O . LYS A 1 961 ? -41.559 -11.216 107.677 1.00 88.38 961 LYS A O 1
ATOM 7799 N N . LYS A 1 962 ? -42.465 -12.288 105.914 1.00 87.75 962 LYS A N 1
ATOM 7800 C CA . LYS A 1 962 ? -43.223 -13.273 106.710 1.00 87.75 962 LYS A CA 1
ATOM 7801 C C . LYS A 1 962 ? -42.305 -14.124 107.589 1.00 87.75 962 LYS A C 1
ATOM 7803 O O . LYS A 1 962 ? -42.604 -14.318 108.761 1.00 87.75 962 LYS A O 1
ATOM 7808 N N . LEU A 1 963 ? -41.163 -14.565 107.059 1.00 86.12 963 LEU A N 1
ATOM 7809 C CA . LEU A 1 963 ? -40.166 -15.324 107.822 1.00 86.12 963 LEU A CA 1
ATOM 7810 C C . LEU A 1 963 ? -39.558 -14.489 108.965 1.00 86.12 963 LEU A C 1
ATOM 7812 O O . LEU A 1 963 ? -39.398 -14.989 110.074 1.00 86.12 963 LEU A O 1
ATOM 7816 N N . VAL A 1 964 ? -39.283 -13.197 108.751 1.00 84.62 964 VAL A N 1
ATOM 7817 C CA . VAL A 1 964 ? -38.855 -12.286 109.834 1.00 84.62 964 VAL A CA 1
ATOM 7818 C C . VAL A 1 964 ? -39.942 -12.136 110.909 1.00 84.62 964 VAL A C 1
ATOM 7820 O O . VAL A 1 964 ? -39.629 -12.120 112.099 1.00 84.62 964 VAL A O 1
ATOM 7823 N N . GLU A 1 965 ? -41.215 -12.042 110.523 1.00 86.50 965 GLU A N 1
ATOM 7824 C CA . GLU A 1 965 ? -42.349 -11.978 111.459 1.00 86.50 965 GLU A CA 1
ATOM 7825 C C . GLU A 1 965 ? -42.518 -13.290 112.255 1.00 86.50 965 GLU A C 1
ATOM 7827 O O . GLU A 1 965 ? -42.738 -13.241 113.470 1.00 86.50 965 GLU A O 1
ATOM 7832 N N . GLU A 1 966 ? -42.329 -14.452 111.618 1.00 83.50 966 GLU A N 1
ATOM 7833 C CA . GLU A 1 966 ? -42.332 -15.775 112.262 1.00 83.50 966 GLU A CA 1
ATOM 7834 C C . GLU A 1 966 ? -41.163 -15.919 113.245 1.00 83.50 966 GLU A C 1
ATOM 7836 O O . GLU A 1 966 ? -41.384 -16.231 114.415 1.00 83.50 966 GLU A O 1
ATOM 7841 N N . TYR A 1 967 ? -39.935 -15.604 112.818 1.00 83.19 967 TYR A N 1
ATOM 7842 C CA . TYR A 1 967 ? -38.737 -15.639 113.663 1.00 83.19 967 TYR A CA 1
ATOM 7843 C C . TYR A 1 967 ? -38.878 -14.746 114.903 1.00 83.19 967 TYR A C 1
ATOM 7845 O O . TYR A 1 967 ? -38.617 -15.179 116.025 1.00 83.19 967 TYR A O 1
ATOM 7853 N N . ASN A 1 968 ? -39.347 -13.508 114.720 1.00 82.50 968 ASN A N 1
ATOM 7854 C CA . ASN A 1 968 ? -39.570 -12.573 115.823 1.00 82.50 968 ASN A CA 1
ATOM 7855 C C . ASN A 1 968 ? -40.657 -13.061 116.792 1.00 82.50 968 ASN A C 1
ATOM 7857 O O . ASN A 1 968 ? -40.553 -12.827 117.997 1.00 82.50 968 ASN A O 1
ATOM 7861 N N . SER A 1 969 ? -41.692 -13.736 116.287 1.00 80.25 969 SER A N 1
ATOM 7862 C CA . SER A 1 969 ? -42.736 -14.340 117.122 1.00 80.25 969 SER A CA 1
ATOM 7863 C C . SER A 1 969 ? -42.193 -15.529 117.916 1.00 80.25 969 SER A C 1
ATOM 7865 O O . SER A 1 969 ? -42.419 -15.607 119.121 1.00 80.25 969 SER A O 1
ATOM 7867 N N . LEU A 1 970 ? -41.392 -16.396 117.288 1.00 74.56 970 LEU A N 1
ATOM 7868 C CA . LEU A 1 970 ? -40.736 -17.516 117.963 1.00 74.56 970 LEU A CA 1
ATOM 7869 C C . LEU A 1 970 ? -39.784 -17.040 119.073 1.00 74.56 970 LEU A C 1
ATOM 7871 O O . LEU A 1 970 ? -39.843 -17.525 120.203 1.00 74.56 970 LEU A O 1
ATOM 7875 N N . MET A 1 971 ? -38.963 -16.025 118.790 1.00 70.75 971 MET A N 1
ATOM 7876 C CA . MET A 1 971 ? -38.047 -15.436 119.772 1.00 70.75 971 MET A CA 1
ATOM 7877 C C . MET A 1 971 ? -38.786 -14.782 120.949 1.00 70.75 971 MET A C 1
ATOM 7879 O O . MET A 1 971 ? -38.326 -14.888 122.084 1.00 70.75 971 MET A O 1
ATOM 7883 N N . LYS A 1 972 ? -39.967 -14.185 120.726 1.00 68.12 972 LYS A N 1
ATOM 7884 C CA . LYS A 1 972 ? -40.840 -13.676 121.804 1.00 68.12 972 LYS A CA 1
ATOM 7885 C C . LYS A 1 972 ? -41.439 -14.769 122.697 1.00 68.12 972 LYS A C 1
ATOM 7887 O O . LYS A 1 972 ? -41.812 -14.457 123.819 1.00 68.12 972 LYS A O 1
ATOM 7892 N N . HIS A 1 973 ? -41.528 -16.010 122.221 1.00 54.16 973 HIS A N 1
ATOM 7893 C CA . HIS A 1 973 ? -41.890 -17.181 123.033 1.00 54.16 973 HIS A CA 1
ATOM 7894 C C . HIS A 1 973 ? -40.669 -17.884 123.663 1.00 54.16 973 HIS A C 1
ATOM 7896 O O . HIS A 1 973 ? -40.832 -18.861 124.393 1.00 54.16 973 HIS A O 1
ATOM 7902 N N . THR A 1 974 ? -39.451 -17.420 123.359 1.00 49.62 974 THR A N 1
ATOM 7903 C CA . THR A 1 974 ? -38.181 -18.023 123.811 1.00 49.62 974 THR A CA 1
ATOM 7904 C C . THR A 1 974 ? -37.544 -17.266 124.987 1.00 49.62 974 THR A C 1
ATOM 7906 O O . THR A 1 974 ? -36.723 -17.850 125.707 1.00 49.62 974 THR A O 1
ATOM 7909 N N . LEU A 1 975 ? -37.931 -15.997 125.176 1.00 41.34 975 LEU A N 1
ATOM 7910 C CA . LEU A 1 975 ? -37.746 -15.191 126.391 1.00 41.34 975 LEU A CA 1
ATOM 7911 C C . LEU A 1 975 ? -38.827 -15.530 127.430 1.00 41.34 975 LEU A C 1
ATOM 7913 O O . LEU A 1 975 ? -38.442 -15.691 128.606 1.00 41.34 975 LEU A O 1
#

Radius of gyration: 83.33 Å; chains: 1; bounding box: 208×139×258 Å

pLDDT: mean 73.3, std 22.52, range [22.39, 97.62]

InterPro domains:
  IPR038810 Centlein [PTHR18957] (35-356)

Foldseek 3Di:
DVVVVVVVVVVVVVVVVVVVVVVVVVVVVVVVVVVVVVVVVVVVVVVVVVVVVVVVVVVVVVVVVVVVVVVVVVVVVVVVVVVVVVVVVVVVVVVVVVVVVVVVVVVVVVVVVVVVVVVVVVVVVVVVVVVVVVVVVVVVVVVVVVPDDDDDDDDDDDDDDPVVVVVVVVVVVVVVVVVVVVVVVVVVVVVVVVVPPPDDDDDDDDDDDDDDDDDDDDDDDDDDDPPPPPPPDVVVVVVVVVVVVVVVVVVVVLVVVVVVVVVVVVVVVVVVVVVVVVVVVVVVVVVVCVVVPPDDDDDDDPPPPVPDDPVVVVVVVVVCVVVVVVVVVVVVVVVVVVVVVVVVVSVVVVVVVVVVVVVVVVVVVVVVVVVVVVVVVVVVVVVVVVVVVVVVVVVVVVVVVVVVVVVVVVVVVVVVVVVVVVVVVVVVVVVVVVVVVVVVVVVVVVVVVVVVVVVVVVVVVVVVVVVVVVVVPDDYDDDDDDDDDDDDDDDDDDDDDDDDPPPPVVVVVVVVVVVPPPDDDDDDDDDDDYDDDDDDDDDDDDDDDDDDDDDDDDDDDDDDDDDDDDDDDDDDDDDDDDDDDDDDDDDDDDDDDDDDDDDDDDDDDDDDPDPVVVVVVVVVVVVVVVVVVVVVVVVVVVVVVVVVVVVVVVVVVVVVVVVVVVVVVVVVVVVVVVVVVVVVVVVVVVVVVCVPDPDDDDPPPPVVVVVVVVVVVVVVVVVVVVVVVVVVVVVVVVVVVVVVVVVVVVVVVVVVVVVVVVVVVVVVVVVVVVVVVVVVVVVVVVVVVVVVVVVVVVVVVVVVVVVVVVVVVVVVVVVVVVVVVVVVVVVVVVVVVVVVVVVVVVVVVLVVVLVVLLVLLVVLLVLLLVLVVLLVVLVVVVVVVVVCVVDPPVRLVVVCVVVVHDSVVSVVVVPPPPPVSVVVSVVVVVVSVVLSVVLVVLSVDDPDSPVVSVVSSVVSVVSSVVSVVSSVVSVVVVD

Sequence (975 aa):
MKIGSSLSTIKLFEHNCLTEVIVVLFLNFSLLLVLHRKELQQLQNLYRQNIEHTAQQAELIKQLQALNTDTQKVLKDQEDAHAAETTSYQKLYNELTSCFETVKTSEIQLQRSCASLQDQLLGKDQKICQLQEQLQQARGALNAVHQNSPKCEVQVFQQPSLSELECLITMQKSEIELLQEKLKKASLNLAEHNLYATDTLESSNIRTGRKHEEPPVKRSRSLSPKSSFRESEELRKLKIAERKIENLEKTLQLKTQETDELRAAHEQRKERLQMLQTNYRALKEQLKQWEEGDSRYRHADTHQLCQEDSDAVWNELAFFKREHKKLLIEKLNLEEELDQMKVHQSVGKLSMQEFNCVRQLERRLKAIEGDLKKQKEVNKDLLKEKNYLKASLEVQKEDADTRERELEALLKRICEIKKDKAELQFVIDEQEKEAASLKRQVAEANRLRNENEDLLSQVQELKCLLDEAKAVATSGQCNCRITGTKVKLKTAKKKSSLGHHGAFLKQSIKVMSNVFENFSKDGWEDVSESSDSEIPTSESLETVIMKTVQNIDPLQNRSKQQGKKQIQGSQKPCNVVRLEDKHQQYNKKVYNRTLNRTKRRNTVQKMGYSVTLLQERIKSLQQQIAVLQNEKKTAVSSVKGFKETNEKLTTQLHLADQRLQATKLTIEVKYFSLCCLKMFSLILFCILTIFSNSDMQCDFFPSRISRLERDLNMKRHLVEDLRSRLKANQENEKTSNETLESLERKVKALAEDCSNKKTSIDSLKQRLNVATKEKSQYEQMYHKAKDELEKKELKLTSLESKMIETECAMTELETTASQQLHGLAKQSGHALETLQKKLLLTNDKIEEFMTFVKALTRELQHSVQELRTKIKQAKKMGEVRACKKSLSQESVQLAASILNVSTTDLEEILEVEDDEETAKAKMEFEKDKEWLQYIQKLIEAQFPFASYLMDAILEKLNEKKKLVEEYNSLMKHTL

Secondary structure (DSSP, 8-state):
-HHHHHHHHHHHHHHHHHHHHHHHHHHHHHHHHHHHHHHHHHHHHHHHHHHHHHHHHHHHHHHHHHHHHHHHHHHHHHHHHHHHHHHHHHHHHHHHHHHHHHHHHHHHHHHHHHHHHHHHHHHHHHHHHHHHHHHHHHHHHHHHHTTS----------PPPHHHHHHHHHHHHHHHHHHHHHHHHHHHHHHHHTTSSSS----------------------------S--TTSHHHHHHHHHHHHHHHHHHHHHHHHHHHHHHHHHHHHHHHHHHHHHHHHHHHHHHHHHHH------PPPTTSSTTS-HHHHHHHHHHHHHHHHHHHHHHHHHHHHHHHHHHHHHHHHHHHHHHHHHHHHHHHHHHHHHHHHHHHHHHHHHHHHHHHHHHHHHHHHHHHHHHHHHHHHHHHHHHHHHHHHHHHHHHHHHHHHHHHHHHHHHHHHHHHHHHHHHHHHHHHHHHHHHHHHHHSS--------------------------SSSSHHHHHHHHHTTSSSS------------------------------------------------------------------------------------------TTHHHHHHHHHHHHHHHHHHHHHHHHHHHHHHHHHHHHHHHHHHHHHHHHHHHHHHHHHHHHHHHHHHHHHHHHHHHHHHHHTS-SSS-SSHHHHHHHHHHHHHHHHHHHHHHHHHHHHHHHHHHHHHHHHHHHHHHHHHHHHHHHHHHHHHHHHHHHHHHHHHHHHHHHHHHHHHHHHHHHHHHHHHHHHHHHHHHHHHHHHHHHHHHHHHHHHHHHHHHHHHHHHHHHHHHHHHHHHHHHHHHHHHHHHHHHHHHHHHHHHHHHHHHHHHHHHTTTS-HHHHHHHHHHHT--HHHHHHHH----HHHHHHHHHHHHHHHHHHHHHHHHHHSPS--HHHHHHHHHHHHHHHHHHHHHHHHHHHTT-